Protein AF-0000000084334766 (afdb_homodimer)

Organism: NCBI:txid1302689

Structure (mmCIF, N/CA/C/O backbone):
data_AF-0000000084334766-model_v1
#
loop_
_entity.id
_entity.type
_entity.pdbx_description
1 polymer 'Alpha/beta hydrolase fold-3 domain-containing protein'
#
loop_
_atom_site.group_PDB
_atom_site.id
_atom_site.type_symbol
_atom_site.label_atom_id
_atom_site.label_alt_id
_atom_site.label_comp_id
_atom_site.label_asym_id
_atom_site.label_entity_id
_atom_site.label_seq_id
_atom_site.pdbx_PDB_ins_code
_atom_site.Cartn_x
_atom_site.Cartn_y
_atom_site.Cartn_z
_atom_site.occupancy
_atom_site.B_iso_or_equiv
_atom_site.auth_seq_id
_atom_site.auth_comp_id
_atom_site.auth_asym_id
_atom_site.auth_atom_id
_atom_site.pdbx_PDB_model_num
ATOM 1 N N . MET A 1 1 ? 12.836 8.625 39.812 1 23.2 1 MET A N 1
ATOM 2 C CA . MET A 1 1 ? 13.617 9.836 39.594 1 23.2 1 MET A CA 1
ATOM 3 C C . MET A 1 1 ? 14.5 9.688 38.344 1 23.2 1 MET A C 1
ATOM 5 O O . MET A 1 1 ? 15.133 10.648 37.906 1 23.2 1 MET A O 1
ATOM 9 N N . THR A 1 2 ? 14.883 8.367 38 1 27.33 2 THR A N 1
ATOM 10 C CA . THR A 1 2 ? 15.961 8.062 37.062 1 27.33 2 THR A CA 1
ATOM 11 C C . THR A 1 2 ? 15.508 8.289 35.625 1 27.33 2 THR A C 1
ATOM 13 O O . THR A 1 2 ? 16.328 8.25 34.688 1 27.33 2 THR A O 1
ATOM 16 N N . ASN A 1 3 ? 14.18 8.148 35.344 1 28.42 3 ASN A N 1
ATOM 17 C CA . ASN A 1 3 ? 13.68 8.031 33.969 1 28.42 3 ASN A CA 1
ATOM 18 C C . ASN A 1 3 ? 13.695 9.383 33.25 1 28.42 3 ASN A C 1
ATOM 20 O O . ASN A 1 3 ? 13.094 9.523 32.188 1 28.42 3 ASN A O 1
ATOM 24 N N . SER A 1 4 ? 13.883 10.523 34 1 31.83 4 SER A N 1
ATOM 25 C CA . SER A 1 4 ? 13.719 11.867 33.469 1 31.83 4 SER A CA 1
ATOM 26 C C . SER A 1 4 ? 14.859 12.234 32.531 1 31.83 4 SER A C 1
ATOM 28 O O . SER A 1 4 ? 14.844 13.305 31.906 1 31.83 4 SER A O 1
ATOM 30 N N . LYS A 1 5 ? 16.047 11.672 32.75 1 35.38 5 LYS A N 1
ATOM 31 C CA . LYS A 1 5 ? 17.234 12.25 32.094 1 35.38 5 LYS A CA 1
ATOM 32 C C . LYS A 1 5 ? 17.172 12.055 30.578 1 35.38 5 LYS A C 1
ATOM 34 O O . LYS A 1 5 ? 18.062 12.516 29.859 1 35.38 5 LYS A O 1
ATOM 39 N N . LYS A 1 6 ? 16.578 11.039 30.078 1 33.75 6 LYS A N 1
ATOM 40 C CA . LYS A 1 6 ? 16.938 10.539 28.766 1 33.75 6 LYS A CA 1
ATOM 41 C C . LYS A 1 6 ? 16.344 11.406 27.656 1 33.75 6 LYS A C 1
ATOM 43 O O . LYS A 1 6 ? 16.422 11.055 26.484 1 33.75 6 LYS A O 1
ATOM 48 N N . ILE A 1 7 ? 15.406 12.227 27.953 1 33.97 7 ILE A N 1
ATOM 49 C CA . ILE A 1 7 ? 14.719 12.734 26.781 1 33.97 7 ILE A CA 1
ATOM 50 C C . ILE A 1 7 ? 15.562 13.828 26.125 1 33.97 7 ILE A C 1
ATOM 52 O O . ILE A 1 7 ? 15.312 15.023 26.344 1 33.97 7 ILE A O 1
ATOM 56 N N . LEU A 1 8 ? 16.969 13.891 26.312 1 32.94 8 LEU A N 1
ATOM 57 C CA . LEU A 1 8 ? 17.781 15.031 25.891 1 32.94 8 LEU A CA 1
ATOM 58 C C . LEU A 1 8 ? 17.875 15.094 24.375 1 32.94 8 LEU A C 1
ATOM 60 O O . LEU A 1 8 ? 18.578 15.945 23.828 1 32.94 8 LEU A O 1
ATOM 64 N N . ALA A 1 9 ? 17.344 14.156 23.656 1 35.28 9 ALA A N 1
ATOM 65 C CA . ALA A 1 9 ? 17.969 14.109 22.344 1 35.28 9 ALA A CA 1
ATOM 66 C C . ALA A 1 9 ? 17.828 15.445 21.609 1 35.28 9 ALA A C 1
ATOM 68 O O . ALA A 1 9 ? 18.781 15.922 20.984 1 35.28 9 ALA A O 1
ATOM 69 N N . VAL A 1 10 ? 16.641 15.859 21.312 1 38.19 10 VAL A N 1
ATOM 70 C CA . VAL A 1 10 ? 16.547 16.969 20.359 1 38.19 10 VAL A CA 1
ATOM 71 C C . VAL A 1 10 ? 17.062 18.25 21.016 1 38.19 10 VAL A C 1
ATOM 73 O O . VAL A 1 10 ? 17.094 19.297 20.375 1 38.19 10 VAL A O 1
ATOM 76 N N . ALA A 1 11 ? 17.406 18.203 22.297 1 35.41 11 ALA A N 1
ATOM 77 C CA . ALA A 1 11 ? 17.891 19.359 23.047 1 35.41 11 ALA A CA 1
ATOM 78 C C . ALA A 1 11 ? 19.266 19.797 22.547 1 35.41 11 ALA A C 1
ATOM 80 O O . ALA A 1 11 ? 19.766 20.859 22.938 1 35.41 11 ALA A O 1
ATOM 81 N N . VAL A 1 12 ? 19.953 18.906 21.984 1 35.97 12 VAL A N 1
ATOM 82 C CA . VAL A 1 12 ? 21.375 19.234 21.938 1 35.97 12 VAL A CA 1
ATOM 83 C C . VAL A 1 12 ? 21.578 20.453 21.031 1 35.97 12 VAL A C 1
ATOM 85 O O . VAL A 1 12 ? 22.625 21.109 21.094 1 35.97 12 VAL A O 1
ATOM 88 N N . MET A 1 13 ? 20.734 20.609 20.016 1 39.31 13 MET A N 1
ATOM 89 C CA . MET A 1 13 ? 21.125 21.812 19.281 1 39.31 13 MET A CA 1
ATOM 90 C C . MET A 1 13 ? 21.172 23.031 20.203 1 39.31 13 MET A C 1
ATOM 92 O O . MET A 1 13 ? 21.547 24.125 19.781 1 39.31 13 MET A O 1
ATOM 96 N N . PHE A 1 14 ? 20.672 22.891 21.469 1 38.47 14 PHE A N 1
ATOM 97 C CA . PHE A 1 14 ? 20.219 24.062 22.234 1 38.47 14 PHE A CA 1
ATOM 98 C C . PHE A 1 14 ? 21.406 24.781 22.859 1 38.47 14 PHE A C 1
ATOM 100 O O . PHE A 1 14 ? 21.234 25.828 23.5 1 38.47 14 PHE A O 1
ATOM 107 N N . THR A 1 15 ? 22.453 24.016 23.125 1 36.75 15 THR A N 1
ATOM 108 C CA . THR A 1 15 ? 23.281 24.875 23.953 1 36.75 15 THR A CA 1
ATOM 109 C C . THR A 1 15 ? 23.672 26.141 23.219 1 36.75 15 THR A C 1
ATOM 111 O O . THR A 1 15 ? 24.172 27.094 23.828 1 36.75 15 THR A O 1
ATOM 114 N N . LEU A 1 16 ? 23.969 25.969 22.031 1 37.62 16 LEU A N 1
ATOM 115 C CA . LEU A 1 16 ? 24.469 27.219 21.469 1 37.62 16 LEU A CA 1
ATOM 116 C C . LEU A 1 16 ? 23.438 28.328 21.609 1 37.62 16 LEU A C 1
ATOM 118 O O . LEU A 1 16 ? 23.734 29.5 21.375 1 37.62 16 LEU A O 1
ATOM 122 N N . MET A 1 17 ? 22.094 28.047 21.344 1 38.59 17 MET A N 1
ATOM 123 C CA . MET A 1 17 ? 21.203 29.188 21.141 1 38.59 17 MET A CA 1
ATOM 124 C C . MET A 1 17 ? 20.703 29.734 22.469 1 38.59 17 MET A C 1
ATOM 126 O O . MET A 1 17 ? 20.328 28.969 23.359 1 38.59 17 MET A O 1
ATOM 130 N N . ASN A 1 18 ? 21.109 30.797 22.891 1 37.5 18 ASN A N 1
ATOM 131 C CA . ASN A 1 18 ? 20.484 31.625 23.922 1 37.5 18 ASN A CA 1
ATOM 132 C C . ASN A 1 18 ? 18.984 31.375 24.016 1 37.5 18 ASN A C 1
ATOM 134 O O . ASN A 1 18 ? 18.344 31.062 23 1 37.5 18 ASN A O 1
ATOM 138 N N . ALA A 1 19 ? 18.344 31.109 25.312 1 42.66 19 ALA A N 1
ATOM 139 C CA . ALA A 1 19 ? 17.047 30.938 25.984 1 42.66 19 ALA A CA 1
ATOM 140 C C . ALA A 1 19 ? 15.938 31.641 25.203 1 42.66 19 ALA A C 1
ATOM 142 O O . ALA A 1 19 ? 14.781 31.203 25.234 1 42.66 19 ALA A O 1
ATOM 143 N N . SER A 1 20 ? 16.062 32.75 24.672 1 45.62 20 SER A N 1
ATOM 144 C CA . SER A 1 20 ? 14.93 33.656 24.5 1 45.62 20 SER A CA 1
ATOM 145 C C . SER A 1 20 ? 14.008 33.188 23.375 1 45.62 20 SER A C 1
ATOM 147 O O . SER A 1 20 ? 12.859 33.594 23.281 1 45.62 20 SER A O 1
ATOM 149 N N . CYS A 1 21 ? 14.469 32.219 22.406 1 60.62 21 CYS A N 1
ATOM 150 C CA . CYS A 1 21 ? 13.578 32.062 21.25 1 60.62 21 CYS A CA 1
ATOM 151 C C . CYS A 1 21 ? 13.062 30.641 21.156 1 60.62 21 CYS A C 1
ATOM 153 O O . CYS A 1 21 ? 12.789 30.141 20.062 1 60.62 21 CYS A O 1
ATOM 155 N N . SER A 1 22 ? 13.07 29.953 22.281 1 68.62 22 SER A N 1
ATOM 156 C CA . SER A 1 22 ? 12.516 28.609 22.266 1 68.62 22 SER A CA 1
ATOM 157 C C . SER A 1 22 ? 11.086 28.594 22.797 1 68.62 22 SER A C 1
ATOM 159 O O . SER A 1 22 ? 10.75 29.359 23.719 1 68.62 22 SER A O 1
ATOM 161 N N . ARG A 1 23 ? 10.227 27.922 22.062 1 78.38 23 ARG A N 1
ATOM 162 C CA . ARG A 1 23 ? 8.844 27.734 22.484 1 78.38 23 ARG A CA 1
ATOM 163 C C . ARG A 1 23 ? 8.508 26.25 22.594 1 78.38 23 ARG A C 1
ATOM 165 O O . ARG A 1 23 ? 8.93 25.453 21.75 1 78.38 23 ARG A O 1
ATOM 172 N N . LYS A 1 24 ? 7.77 25.953 23.625 1 82.94 24 LYS A N 1
ATOM 173 C CA . LYS A 1 24 ? 7.297 24.578 23.766 1 82.94 24 LYS A CA 1
ATOM 174 C C . LYS A 1 24 ? 6.312 24.219 22.656 1 82.94 24 LYS A C 1
ATOM 176 O O . LYS A 1 24 ? 5.512 25.047 22.234 1 82.94 24 LYS A O 1
ATOM 181 N N . ILE A 1 25 ? 6.402 23 22.25 1 86.19 25 ILE A N 1
ATOM 182 C CA . ILE A 1 25 ? 5.445 22.516 21.266 1 86.19 25 ILE A CA 1
ATOM 183 C C . ILE A 1 25 ? 4.07 22.359 21.906 1 86.19 25 ILE A C 1
ATOM 185 O O . ILE A 1 25 ? 3.951 21.828 23.016 1 86.19 25 ILE A O 1
ATOM 189 N N . SER A 1 26 ? 3.102 22.922 21.234 1 85.94 26 SER A N 1
ATOM 190 C CA . SER A 1 26 ? 1.734 22.859 21.734 1 85.94 26 SER A CA 1
ATOM 191 C C . SER A 1 26 ? 1.01 21.609 21.234 1 85.94 26 SER A C 1
ATOM 193 O O . SER A 1 26 ? 1.149 21.25 20.062 1 85.94 26 SER A O 1
ATOM 195 N N . ILE A 1 27 ? 0.395 20.953 22.156 1 92.12 27 ILE A N 1
ATOM 196 C CA . ILE A 1 27 ? -0.473 19.828 21.812 1 92.12 27 ILE A CA 1
ATOM 197 C C . ILE A 1 27 ? -1.785 19.938 22.578 1 92.12 27 ILE A C 1
ATOM 199 O O . ILE A 1 27 ? -1.782 20.172 23.797 1 92.12 27 ILE A O 1
ATOM 203 N N . THR A 1 28 ? -2.912 19.906 21.922 1 95 28 THR A N 1
ATOM 204 C CA . THR A 1 28 ? -4.219 19.969 22.562 1 95 28 THR A CA 1
ATOM 205 C C . THR A 1 28 ? -4.613 18.594 23.109 1 95 28 THR A C 1
ATOM 207 O O . THR A 1 28 ? -4.035 17.578 22.703 1 95 28 THR A O 1
ATOM 210 N N . PRO A 1 29 ? -5.543 18.562 24.016 1 95.88 29 PRO A N 1
ATOM 211 C CA . PRO A 1 29 ? -6.043 17.281 24.5 1 95.88 29 PRO A CA 1
ATOM 212 C C . PRO A 1 29 ? -6.582 16.391 23.375 1 95.88 29 PRO A C 1
ATOM 214 O O . PRO A 1 29 ? -6.422 15.172 23.422 1 95.88 29 PRO A O 1
ATOM 217 N N . GLN A 1 30 ? -7.215 16.984 22.344 1 95.81 30 GLN A N 1
ATOM 218 C CA . GLN A 1 30 ? -7.781 16.234 21.219 1 95.81 30 GLN A CA 1
ATOM 219 C C . GLN A 1 30 ? -6.684 15.602 20.375 1 95.81 30 GLN A C 1
ATOM 221 O O . GLN A 1 30 ? -6.855 14.5 19.844 1 95.81 30 GLN A O 1
ATOM 226 N N . GLN A 1 31 ? -5.605 16.297 20.234 1 96.94 31 GLN A N 1
ATOM 227 C CA . GLN A 1 31 ? -4.457 15.734 19.547 1 96.94 31 GLN A CA 1
ATOM 228 C C . GLN A 1 31 ? -3.811 14.617 20.359 1 96.94 31 GLN A C 1
ATOM 230 O O . GLN A 1 31 ? -3.516 13.547 19.828 1 96.94 31 GLN A O 1
ATOM 235 N N . ALA A 1 32 ? -3.629 14.875 21.672 1 97.12 32 ALA A N 1
ATOM 236 C CA . ALA A 1 32 ? -2.984 13.922 22.562 1 97.12 32 ALA A CA 1
ATOM 237 C C . ALA A 1 32 ? -3.789 12.625 22.672 1 97.12 32 ALA A C 1
ATOM 239 O O . ALA A 1 32 ? -3.219 11.547 22.844 1 97.12 32 ALA A O 1
ATOM 240 N N . ALA A 1 33 ? -5.074 12.719 22.5 1 97 33 ALA A N 1
ATOM 241 C CA . ALA A 1 33 ? -5.98 11.594 22.688 1 97 33 ALA A CA 1
ATOM 242 C C . ALA A 1 33 ? -5.75 10.523 21.625 1 97 33 ALA A C 1
ATOM 244 O O . ALA A 1 33 ? -6.215 9.391 21.766 1 97 33 ALA A O 1
ATOM 245 N N . THR A 1 34 ? -5.008 10.852 20.547 1 97.19 34 THR A N 1
ATOM 246 C CA . THR A 1 34 ? -4.879 9.906 19.438 1 97.19 34 THR A CA 1
ATOM 247 C C . THR A 1 34 ? -3.453 9.367 19.344 1 97.19 34 THR A C 1
ATOM 249 O O . THR A 1 34 ? -3.096 8.703 18.375 1 97.19 34 THR A O 1
ATOM 252 N N . MET A 1 35 ? -2.643 9.656 20.297 1 97.44 35 MET A N 1
ATOM 253 C CA . MET A 1 35 ? -1.26 9.188 20.375 1 97.44 35 MET A CA 1
ATOM 254 C C . MET A 1 35 ? -1.023 8.398 21.656 1 97.44 35 MET A C 1
ATOM 256 O O . MET A 1 35 ? -1.762 8.555 22.625 1 97.44 35 MET A O 1
ATOM 260 N N . SER A 1 36 ? -0.018 7.559 21.656 1 97.38 36 SER A N 1
ATOM 261 C CA . SER A 1 36 ? 0.354 6.844 22.875 1 97.38 36 SER A CA 1
ATOM 262 C C . SER A 1 36 ? 0.869 7.805 23.938 1 97.38 36 SER A C 1
ATOM 264 O O . SER A 1 36 ? 1.356 8.891 23.625 1 97.38 36 SER A O 1
ATOM 266 N N . ARG A 1 37 ? 0.786 7.332 25.156 1 96.69 37 ARG A N 1
ATOM 267 C CA . ARG A 1 37 ? 1.232 8.164 26.266 1 96.69 37 ARG A CA 1
ATOM 268 C C . ARG A 1 37 ? 2.719 8.484 26.141 1 96.69 37 ARG A C 1
ATOM 270 O O . ARG A 1 37 ? 3.119 9.641 26.281 1 96.69 37 ARG A O 1
ATOM 277 N N . PRO A 1 38 ? 3.592 7.512 25.797 1 97.06 38 PRO A N 1
ATOM 278 C CA . PRO A 1 38 ? 5.008 7.848 25.625 1 97.06 38 PRO A CA 1
ATOM 279 C C . PRO A 1 38 ? 5.238 8.891 24.531 1 97.06 38 PRO A C 1
ATOM 281 O O . PRO A 1 38 ? 6.102 9.758 24.672 1 97.06 38 PRO A O 1
ATOM 284 N N . SER A 1 39 ? 4.473 8.836 23.484 1 96.69 39 SER A N 1
ATOM 285 C CA . SER A 1 39 ? 4.621 9.805 22.406 1 96.69 39 SER A CA 1
ATOM 286 C C . SER A 1 39 ? 4.188 11.195 22.844 1 96.69 39 SER A C 1
ATOM 288 O O . SER A 1 39 ? 4.863 12.188 22.547 1 96.69 39 SER A O 1
ATOM 290 N N . VAL A 1 40 ? 3.076 11.273 23.578 1 96.56 40 VAL A N 1
ATOM 291 C CA . VAL A 1 40 ? 2.58 12.547 24.078 1 96.56 40 VAL A CA 1
ATOM 292 C C . VAL A 1 40 ? 3.602 13.164 25.031 1 96.56 40 VAL A C 1
ATOM 294 O O . VAL A 1 40 ? 3.922 14.352 24.922 1 96.56 40 VAL A O 1
ATOM 297 N N . ASP A 1 41 ? 4.094 12.32 25.922 1 95.19 41 ASP A N 1
ATOM 298 C CA . ASP A 1 41 ? 5.062 12.789 26.906 1 95.19 41 ASP A CA 1
ATOM 299 C C . ASP A 1 41 ? 6.332 13.297 26.219 1 95.19 41 ASP A C 1
ATOM 301 O O . ASP A 1 41 ? 6.891 14.32 26.625 1 95.19 41 ASP A O 1
ATOM 305 N N . THR A 1 42 ? 6.777 12.578 25.234 1 93.56 42 THR A N 1
ATOM 306 C CA . THR A 1 42 ? 7.973 12.977 24.5 1 93.56 42 THR A CA 1
ATOM 307 C C . THR A 1 42 ? 7.738 14.305 23.766 1 93.56 42 THR A C 1
ATOM 309 O O . THR A 1 42 ? 8.57 15.211 23.844 1 93.56 42 THR A O 1
ATOM 312 N N . LEU A 1 43 ? 6.641 14.406 23.094 1 92.31 43 LEU A N 1
ATOM 313 C CA . LEU A 1 43 ? 6.309 15.594 22.328 1 92.31 43 LEU A CA 1
ATOM 314 C C . LEU A 1 43 ? 6.23 16.828 23.219 1 92.31 43 LEU A C 1
ATOM 316 O O . LEU A 1 43 ? 6.676 17.906 22.844 1 92.31 43 LEU A O 1
ATOM 320 N N . LYS A 1 44 ? 5.699 16.688 24.391 1 90.31 44 LYS A N 1
ATOM 321 C CA . LYS A 1 44 ? 5.523 17.797 25.328 1 90.31 44 LYS A CA 1
ATOM 322 C C . LYS A 1 44 ? 6.871 18.312 25.828 1 90.31 44 LYS A C 1
ATOM 324 O O . LYS A 1 44 ? 6.973 19.438 26.297 1 90.31 44 LYS A O 1
ATOM 329 N N . ASN A 1 45 ? 7.793 17.516 25.688 1 88.31 45 ASN A N 1
ATOM 330 C CA . ASN A 1 45 ? 9.102 17.875 26.219 1 88.31 45 ASN A CA 1
ATOM 331 C C . ASN A 1 45 ? 9.953 18.578 25.172 1 88.31 45 ASN A C 1
ATOM 333 O O . ASN A 1 45 ? 11.016 19.125 25.484 1 88.31 45 ASN A O 1
ATOM 337 N N . PHE A 1 46 ? 9.461 18.578 23.969 1 86.38 46 PHE A N 1
ATOM 338 C CA . PHE A 1 46 ? 10.227 19.219 22.906 1 86.38 46 PHE A CA 1
ATOM 339 C C . PHE A 1 46 ? 10.047 20.734 22.938 1 86.38 46 PHE A C 1
ATOM 341 O O . PHE A 1 46 ? 9 21.219 23.359 1 86.38 46 PHE A O 1
ATOM 348 N N . LYS A 1 47 ? 11.109 21.375 22.547 1 79.75 47 LYS A N 1
ATOM 349 C CA . LYS A 1 47 ? 11.078 22.812 22.297 1 79.75 47 LYS A CA 1
ATOM 350 C C . LYS A 1 47 ? 11.5 23.141 20.875 1 79.75 47 LYS A C 1
ATOM 352 O O . LYS A 1 47 ? 12.391 22.484 20.312 1 79.75 47 LYS A O 1
ATOM 357 N N . VAL A 1 48 ? 10.742 23.984 20.234 1 76.31 48 VAL A N 1
ATOM 358 C CA . VAL A 1 48 ? 11.117 24.453 18.906 1 76.31 48 VAL A CA 1
ATOM 359 C C . VAL A 1 48 ? 11.977 25.703 19.016 1 76.31 48 VAL A C 1
ATOM 361 O O . VAL A 1 48 ? 11.656 26.609 19.797 1 76.31 48 VAL A O 1
ATOM 364 N N . ILE A 1 49 ? 13.062 25.656 18.266 1 71.5 49 ILE A N 1
ATOM 365 C CA . ILE A 1 49 ? 13.984 26.781 18.297 1 71.5 49 ILE A CA 1
ATOM 366 C C . ILE A 1 49 ? 13.953 27.5 16.953 1 71.5 49 ILE A C 1
ATOM 368 O O . ILE A 1 49 ? 13.977 26.859 15.891 1 71.5 49 ILE A O 1
ATOM 372 N N . ARG A 1 50 ? 13.703 28.766 16.891 1 75.5 50 ARG A N 1
ATOM 373 C CA . ARG A 1 50 ? 13.828 29.594 15.711 1 75.5 50 ARG A CA 1
ATOM 374 C C . ARG A 1 50 ? 15.062 30.484 15.781 1 75.5 50 ARG A C 1
ATOM 376 O O . ARG A 1 50 ? 15.305 31.141 16.797 1 75.5 50 ARG A O 1
ATOM 383 N N . LEU A 1 51 ? 15.93 30.297 14.789 1 70.25 51 LEU A N 1
ATOM 384 C CA . LEU A 1 51 ? 17.203 31.016 14.805 1 70.25 51 LEU A CA 1
ATOM 385 C C . LEU A 1 51 ? 17.031 32.438 14.305 1 70.25 51 LEU A C 1
ATOM 387 O O . LEU A 1 51 ? 16.438 32.656 13.25 1 70.25 51 LEU A O 1
ATOM 391 N N . PRO A 1 52 ? 17.234 33.406 15.234 1 62.47 52 PRO A N 1
ATOM 392 C CA . PRO A 1 52 ? 17.188 34.781 14.781 1 62.47 52 PRO A CA 1
ATOM 393 C C . PRO A 1 52 ? 18.234 35.094 13.719 1 62.47 52 PRO A C 1
ATOM 395 O O . PRO A 1 52 ? 18.125 36.125 13.023 1 62.47 52 PRO A O 1
ATOM 398 N N . ILE A 1 53 ? 19.234 34.188 13.711 1 61.44 53 ILE A N 1
ATOM 399 C CA . ILE A 1 53 ? 20.391 34.5 12.875 1 61.44 53 ILE A CA 1
ATOM 400 C C . ILE A 1 53 ? 20.016 34.344 11.398 1 61.44 53 ILE A C 1
ATOM 402 O O . ILE A 1 53 ? 19.406 33.344 11.008 1 61.44 53 ILE A O 1
ATOM 406 N N . ILE A 1 54 ? 20.266 35.344 10.477 1 62.84 54 ILE A N 1
ATOM 407 C CA . ILE A 1 54 ? 19.969 35.312 9.047 1 62.84 54 ILE A CA 1
ATOM 408 C C . ILE A 1 54 ? 20.766 34.219 8.359 1 62.84 54 ILE A C 1
ATOM 410 O O . ILE A 1 54 ? 20.234 33.438 7.582 1 62.84 54 ILE A O 1
ATOM 414 N N . LYS A 1 55 ? 22.109 34.094 8.594 1 74.19 55 LYS A N 1
ATOM 415 C CA . LYS A 1 55 ? 22.984 33.094 8 1 74.19 55 LYS A CA 1
ATOM 416 C C . LYS A 1 55 ? 23.984 32.562 9.023 1 74.19 55 LYS A C 1
ATOM 418 O O . LYS A 1 55 ? 24.906 33.281 9.438 1 74.19 55 LYS A O 1
ATOM 423 N N . PRO A 1 56 ? 23.812 31.312 9.461 1 83.69 56 PRO A N 1
ATOM 424 C CA . PRO A 1 56 ? 24.797 30.781 10.422 1 83.69 56 PRO A CA 1
ATOM 425 C C . PRO A 1 56 ? 26.188 30.625 9.82 1 83.69 56 PRO A C 1
ATOM 427 O O . PRO A 1 56 ? 26.328 30.281 8.641 1 83.69 56 PRO A O 1
ATOM 430 N N . SER A 1 57 ? 27.188 30.938 10.625 1 86.81 57 SER A N 1
ATOM 431 C CA . SER A 1 57 ? 28.562 30.766 10.172 1 86.81 57 SER A CA 1
ATOM 432 C C . SER A 1 57 ? 28.938 29.281 10.102 1 86.81 57 SER A C 1
ATOM 434 O O . SER A 1 57 ? 28.328 28.453 10.781 1 86.81 57 SER A O 1
ATOM 436 N N . ASP A 1 58 ? 29.953 29 9.352 1 90.81 58 ASP A N 1
ATOM 437 C CA . ASP A 1 58 ? 30.469 27.641 9.258 1 90.81 58 ASP A CA 1
ATOM 438 C C . ASP A 1 58 ? 30.922 27.125 10.625 1 90.81 58 ASP A C 1
ATOM 440 O O . ASP A 1 58 ? 30.719 25.953 10.961 1 90.81 58 ASP A O 1
ATOM 444 N N . LYS A 1 59 ? 31.516 27.984 11.375 1 91.25 59 LYS A N 1
ATOM 445 C CA . LYS A 1 59 ? 31.984 27.625 12.711 1 91.25 59 LYS A CA 1
ATOM 446 C C . LYS A 1 59 ? 30.812 27.188 13.594 1 91.25 59 LYS A C 1
ATOM 448 O O . LYS A 1 59 ? 30.938 26.234 14.375 1 91.25 59 LYS A O 1
ATOM 453 N N . LEU A 1 60 ? 29.797 27.906 13.469 1 87.88 60 LEU A N 1
ATOM 454 C CA . LEU A 1 60 ? 28.609 27.562 14.242 1 87.88 60 LEU A CA 1
ATOM 455 C C . LEU A 1 60 ? 28.062 26.219 13.812 1 87.88 60 LEU A C 1
ATOM 457 O O . LEU A 1 60 ? 27.609 25.422 14.648 1 87.88 60 LEU A O 1
ATOM 461 N N . LEU A 1 61 ? 28.031 25.969 12.523 1 91.25 61 LEU A N 1
ATOM 462 C CA . LEU A 1 61 ? 27.531 24.703 12.008 1 91.25 61 LEU A CA 1
ATOM 463 C C . LEU A 1 61 ? 28.391 23.547 12.508 1 91.25 61 LEU A C 1
ATOM 465 O O . LEU A 1 61 ? 27.859 22.5 12.891 1 91.25 61 LEU A O 1
ATOM 469 N N . ILE A 1 62 ? 29.625 23.734 12.555 1 93 62 ILE A N 1
ATOM 470 C CA . ILE A 1 62 ? 30.562 22.703 12.992 1 93 62 ILE A CA 1
ATOM 471 C C . ILE A 1 62 ? 30.375 22.453 14.492 1 93 62 ILE A C 1
ATOM 473 O O . ILE A 1 62 ? 30.453 21.312 14.945 1 93 62 ILE A O 1
ATOM 477 N N . LYS A 1 63 ? 30.203 23.516 15.203 1 90.81 63 LYS A N 1
ATOM 478 C CA . LYS A 1 63 ? 29.938 23.375 16.641 1 90.81 63 LYS A CA 1
ATOM 479 C C . LYS A 1 63 ? 28.656 22.562 16.875 1 90.81 63 LYS A C 1
ATOM 481 O O . LYS A 1 63 ? 28.625 21.688 17.75 1 90.81 63 LYS A O 1
ATOM 486 N N . ALA A 1 64 ? 27.641 22.938 16.125 1 88.56 64 ALA A N 1
ATOM 487 C CA . ALA A 1 64 ? 26.375 22.203 16.219 1 88.56 64 ALA A CA 1
ATOM 488 C C . ALA A 1 64 ? 26.578 20.734 15.891 1 88.56 64 ALA A C 1
ATOM 490 O O . ALA A 1 64 ? 25.984 19.859 16.531 1 88.56 64 ALA A O 1
ATOM 491 N N . ARG A 1 65 ? 27.328 20.406 14.906 1 94.38 65 ARG A N 1
ATOM 492 C CA . ARG A 1 65 ? 27.656 19.047 14.516 1 94.38 65 ARG A CA 1
ATOM 493 C C . ARG A 1 65 ? 28.312 18.281 15.672 1 94.38 65 ARG A C 1
ATOM 495 O O . ARG A 1 65 ? 27.969 17.141 15.938 1 94.38 65 ARG A O 1
ATOM 502 N N . GLY A 1 66 ? 29.266 18.922 16.281 1 93.44 66 GLY A N 1
ATOM 503 C CA . GLY A 1 66 ? 29.922 18.312 17.422 1 93.44 66 GLY A CA 1
ATOM 504 C C . GLY A 1 66 ? 28.984 17.953 18.562 1 93.44 66 GLY A C 1
ATOM 505 O O . GLY A 1 66 ? 29.078 16.875 19.141 1 93.44 66 GLY A O 1
ATOM 506 N N . GLN A 1 67 ? 28.141 18.875 18.844 1 90.44 67 GLN A N 1
ATOM 507 C CA . GLN A 1 67 ? 27.172 18.641 19.906 1 90.44 67 GLN A CA 1
ATOM 508 C C . GLN A 1 67 ? 26.234 17.484 19.531 1 90.44 67 GLN A C 1
ATOM 510 O O . GLN A 1 67 ? 25.938 16.625 20.375 1 90.44 67 GLN A O 1
ATOM 515 N N . PHE A 1 68 ? 25.781 17.531 18.312 1 92.06 68 PHE A N 1
ATOM 516 C CA . PHE A 1 68 ? 24.922 16.453 17.828 1 92.06 68 PHE A CA 1
ATOM 517 C C . PHE A 1 68 ? 25.672 15.125 17.859 1 92.06 68 PHE A C 1
ATOM 519 O O . PHE A 1 68 ? 25.078 14.086 18.188 1 92.06 68 PHE A O 1
ATOM 526 N N . GLY A 1 69 ? 26.859 15.148 17.547 1 93.5 69 GLY A N 1
ATOM 527 C CA . GLY A 1 69 ? 27.688 13.961 17.562 1 93.5 69 GLY A CA 1
ATOM 528 C C . GLY A 1 69 ? 27.781 13.32 18.938 1 93.5 69 GLY A C 1
ATOM 529 O O . GLY A 1 69 ? 27.797 12.094 19.062 1 93.5 69 GLY A O 1
ATOM 530 N N . LEU A 1 70 ? 27.875 14.156 19.953 1 92.44 70 LEU A N 1
ATOM 531 C CA . LEU A 1 70 ? 27.906 13.648 21.312 1 92.44 70 LEU A CA 1
ATOM 532 C C . LEU A 1 70 ? 26.609 12.938 21.672 1 92.44 70 LEU A C 1
ATOM 534 O O . LEU A 1 70 ? 26.625 11.891 22.328 1 92.44 70 LEU A O 1
ATOM 538 N N . HIS A 1 71 ? 25.594 13.547 21.266 1 91.69 71 HIS A N 1
ATOM 539 C CA . HIS A 1 71 ? 24.297 12.914 21.469 1 91.69 71 HIS A CA 1
ATOM 540 C C . HIS A 1 71 ? 24.219 11.57 20.766 1 91.69 71 HIS A C 1
ATOM 542 O O . HIS A 1 71 ? 23.781 10.578 21.344 1 91.69 71 HIS A O 1
ATOM 548 N N . GLU A 1 72 ? 24.625 11.516 19.562 1 94.5 72 GLU A N 1
ATOM 549 C CA . GLU A 1 72 ? 24.578 10.289 18.766 1 94.5 72 GLU A CA 1
ATOM 550 C C . GLU A 1 72 ? 25.484 9.211 19.359 1 94.5 72 GLU A C 1
ATOM 552 O O . GLU A 1 72 ? 25.172 8.023 19.297 1 94.5 72 GLU A O 1
ATOM 557 N N . ALA A 1 73 ? 26.578 9.656 19.938 1 95 73 ALA A N 1
ATOM 558 C CA . ALA A 1 73 ? 27.469 8.703 20.594 1 95 73 ALA A CA 1
ATOM 559 C C . ALA A 1 73 ? 26.766 7.988 21.734 1 95 73 ALA A C 1
ATOM 561 O O . ALA A 1 73 ? 26.969 6.793 21.953 1 95 73 ALA A O 1
ATOM 562 N N . GLY A 1 74 ? 26.062 8.75 22.484 1 95.38 74 GLY A N 1
ATOM 563 C CA . GLY A 1 74 ? 25.25 8.133 23.547 1 95.38 74 GLY A CA 1
ATOM 564 C C . GLY A 1 74 ? 24.219 7.16 23.016 1 95.38 74 GLY A C 1
ATOM 565 O O . GLY A 1 74 ? 24.047 6.074 23.562 1 95.38 74 GLY A O 1
ATOM 566 N N . GLU A 1 75 ? 23.578 7.555 21.922 1 95.62 75 GLU A N 1
ATOM 567 C CA . GLU A 1 75 ? 22.594 6.68 21.297 1 95.62 75 GLU A CA 1
ATOM 568 C C . GLU A 1 75 ? 23.25 5.398 20.781 1 95.62 75 GLU A C 1
ATOM 570 O O . GLU A 1 75 ? 22.672 4.312 20.891 1 95.62 75 GLU A O 1
ATOM 575 N N . LEU A 1 76 ? 24.422 5.551 20.203 1 96.5 76 LEU A N 1
ATOM 576 C CA . LEU A 1 76 ? 25.141 4.391 19.688 1 96.5 76 LEU A CA 1
ATOM 577 C C . LEU A 1 76 ? 25.484 3.424 20.812 1 96.5 76 LEU A C 1
ATOM 579 O O . LEU A 1 76 ? 25.359 2.207 20.656 1 96.5 76 LEU A O 1
ATOM 583 N N . LYS A 1 77 ? 25.906 3.967 21.922 1 97.5 77 LYS A N 1
ATOM 584 C CA . LYS A 1 77 ? 26.203 3.127 23.078 1 97.5 77 LYS A CA 1
ATOM 585 C C . LYS A 1 77 ? 25 2.301 23.484 1 97.5 77 LYS A C 1
ATOM 587 O O . LYS A 1 77 ? 25.109 1.105 23.766 1 97.5 77 LYS A O 1
ATOM 592 N N . ASP A 1 78 ? 23.875 2.941 23.516 1 97.62 78 ASP A N 1
ATOM 593 C CA . ASP A 1 78 ? 22.625 2.258 23.844 1 97.62 78 ASP A CA 1
ATOM 594 C C . ASP A 1 78 ? 22.312 1.166 22.828 1 97.62 78 ASP A C 1
ATOM 596 O O . ASP A 1 78 ? 21.891 0.068 23.203 1 97.62 78 ASP A O 1
ATOM 600 N N . MET A 1 79 ? 22.5 1.472 21.562 1 97.94 79 MET A N 1
ATOM 601 C CA . MET A 1 79 ? 22.188 0.519 20.5 1 97.94 79 MET A CA 1
ATOM 602 C C . MET A 1 79 ? 23.172 -0.655 20.516 1 97.94 79 MET A C 1
ATOM 604 O O . MET A 1 79 ? 22.781 -1.795 20.266 1 97.94 79 MET A O 1
ATOM 608 N N . MET A 1 80 ? 24.422 -0.396 20.797 1 98.19 80 MET A N 1
ATOM 609 C CA . MET A 1 80 ? 25.406 -1.455 20.922 1 98.19 80 MET A CA 1
ATOM 610 C C . MET A 1 80 ? 25.062 -2.395 22.078 1 98.19 80 MET A C 1
ATOM 612 O O . MET A 1 80 ? 25.234 -3.611 21.969 1 98.19 80 MET A O 1
ATOM 616 N N . ALA A 1 81 ? 24.609 -1.822 23.156 1 98.19 81 ALA A N 1
ATOM 617 C CA . ALA A 1 81 ? 24.203 -2.635 24.297 1 98.19 81 ALA A CA 1
ATOM 618 C C . ALA A 1 81 ? 22.984 -3.496 23.953 1 98.19 81 ALA A C 1
ATOM 620 O O . ALA A 1 81 ? 22.875 -4.637 24.406 1 98.19 81 ALA A O 1
ATOM 621 N N . ARG A 1 82 ? 22.125 -2.961 23.156 1 97.75 82 ARG A N 1
ATOM 622 C CA . ARG A 1 82 ? 20.859 -3.619 22.812 1 97.75 82 ARG A CA 1
ATOM 623 C C . ARG A 1 82 ? 21.094 -4.738 21.797 1 97.75 82 ARG A C 1
ATOM 625 O O . ARG A 1 82 ? 20.5 -5.816 21.922 1 97.75 82 ARG A O 1
ATOM 632 N N . PHE A 1 83 ? 21.953 -4.449 20.781 1 97.94 83 PHE A N 1
ATOM 633 C CA . PHE A 1 83 ? 21.984 -5.359 19.641 1 97.94 83 PHE A CA 1
ATOM 634 C C . PHE A 1 83 ? 23.344 -6.043 19.516 1 97.94 83 PHE A C 1
ATOM 636 O O . PHE A 1 83 ? 23.438 -7.117 18.922 1 97.94 83 PHE A O 1
ATOM 643 N N . ASN A 1 84 ? 24.406 -5.398 19.891 1 98.06 84 ASN A N 1
ATOM 644 C CA . ASN A 1 84 ? 25.781 -5.859 19.859 1 98.06 84 ASN A CA 1
ATOM 645 C C . ASN A 1 84 ? 26.172 -6.383 18.484 1 98.06 84 ASN A C 1
ATOM 647 O O . ASN A 1 84 ? 26.688 -7.5 18.359 1 98.06 84 ASN A O 1
ATOM 651 N N . PRO A 1 85 ? 25.875 -5.641 17.453 1 98.5 85 PRO A N 1
ATOM 652 C CA . PRO A 1 85 ? 26.281 -6.082 16.125 1 98.5 85 PRO A CA 1
ATOM 653 C C . PRO A 1 85 ? 27.781 -5.961 15.898 1 98.5 85 PRO A C 1
ATOM 655 O O . PRO A 1 85 ? 28.484 -5.328 16.703 1 98.5 85 PRO A O 1
ATOM 658 N N . LEU A 1 86 ? 28.281 -6.656 14.852 1 98.56 86 LEU A N 1
ATOM 659 C CA . LEU A 1 86 ? 29.625 -6.379 14.375 1 98.56 86 LEU A CA 1
ATOM 660 C C . LEU A 1 86 ? 29.641 -5.168 13.445 1 98.56 86 LEU A C 1
ATOM 662 O O . LEU A 1 86 ? 28.891 -5.117 12.477 1 98.56 86 LEU A O 1
ATOM 666 N N . ILE A 1 87 ? 30.406 -4.145 13.773 1 98.56 87 ILE A N 1
ATOM 667 C CA . ILE A 1 87 ? 30.578 -2.973 12.922 1 98.56 87 ILE A CA 1
ATOM 668 C C . ILE A 1 87 ? 32 -2.914 12.398 1 98.56 87 ILE A C 1
ATOM 670 O O . ILE A 1 87 ? 32.969 -2.877 13.188 1 98.56 87 ILE A O 1
ATOM 674 N N . THR A 1 88 ? 32.156 -2.922 11.141 1 98.44 88 THR A N 1
ATOM 675 C CA . THR A 1 88 ? 33.5 -2.861 10.539 1 98.44 88 THR A CA 1
ATOM 676 C C . THR A 1 88 ? 33.625 -1.65 9.617 1 98.44 88 THR A C 1
ATOM 678 O O . THR A 1 88 ? 32.656 -1.268 8.953 1 98.44 88 THR A O 1
ATOM 681 N N . ASP A 1 89 ? 34.812 -1.121 9.617 1 98.12 89 ASP A N 1
ATOM 682 C CA . ASP A 1 89 ? 35.094 -0.002 8.727 1 98.12 89 ASP A CA 1
ATOM 683 C C . ASP A 1 89 ? 35.625 -0.493 7.387 1 98.12 89 ASP A C 1
ATOM 685 O O . ASP A 1 89 ? 36.406 -1.454 7.34 1 98.12 89 ASP A O 1
ATOM 689 N N . THR A 1 90 ? 35.219 0.136 6.375 1 98.06 90 THR A N 1
ATOM 690 C CA . THR A 1 90 ? 35.781 -0.124 5.059 1 98.06 90 THR A CA 1
ATOM 691 C C . THR A 1 90 ? 35.75 1.136 4.199 1 98.06 90 THR A C 1
ATOM 693 O O . THR A 1 90 ? 35.219 2.17 4.621 1 98.06 90 THR A O 1
ATOM 696 N N . ILE A 1 91 ? 36.5 1.068 3.121 1 98.5 91 ILE A N 1
ATOM 697 C CA . ILE A 1 91 ? 36.531 2.137 2.127 1 98.5 91 ILE A CA 1
ATOM 698 C C . ILE A 1 91 ? 36.125 1.581 0.763 1 98.5 91 ILE A C 1
ATOM 700 O O . ILE A 1 91 ? 36.688 0.58 0.305 1 98.5 91 ILE A O 1
ATOM 704 N N . ILE A 1 92 ? 35.188 2.072 0.175 1 98.19 92 ILE A N 1
ATOM 705 C CA . ILE A 1 92 ? 34.781 1.723 -1.175 1 98.19 92 ILE A CA 1
ATOM 706 C C . ILE A 1 92 ? 34.969 2.918 -2.105 1 98.19 92 ILE A C 1
ATOM 708 O O . ILE A 1 92 ? 34.344 3.959 -1.933 1 98.19 92 ILE A O 1
ATOM 712 N N . GLY A 1 93 ? 36 2.613 -3.119 1 92.31 93 GLY A N 1
ATOM 713 C CA . GLY A 1 93 ? 36.469 3.775 -3.854 1 92.31 93 GLY A CA 1
ATOM 714 C C . GLY A 1 93 ? 37.156 4.801 -2.969 1 92.31 93 GLY A C 1
ATOM 715 O O . GLY A 1 93 ? 38.125 4.48 -2.283 1 92.31 93 GLY A O 1
ATOM 716 N N . ASP A 1 94 ? 36.812 5.883 -2.428 1 95.75 94 ASP A N 1
ATOM 717 C CA . ASP A 1 94 ? 37.375 6.879 -1.515 1 95.75 94 ASP A CA 1
ATOM 718 C C . ASP A 1 94 ? 36.312 7.336 -0.505 1 95.75 94 ASP A C 1
ATOM 720 O O . ASP A 1 94 ? 36.469 8.398 0.102 1 95.75 94 ASP A O 1
ATOM 724 N N . VAL A 1 95 ? 35.312 6.453 -0.426 1 98.69 95 VAL A N 1
ATOM 725 C CA . VAL A 1 95 ? 34.219 6.82 0.466 1 98.69 95 VAL A CA 1
ATOM 726 C C . VAL A 1 95 ? 34.219 5.918 1.697 1 98.69 95 VAL A C 1
ATOM 728 O O . VAL A 1 95 ? 34.312 4.691 1.575 1 98.69 95 VAL A O 1
ATOM 731 N N . LYS A 1 96 ? 34.156 6.496 2.85 1 98.69 96 LYS A N 1
ATOM 732 C CA . LYS A 1 96 ? 34.062 5.734 4.094 1 98.69 96 LYS A CA 1
ATOM 733 C C . LYS A 1 96 ? 32.719 5.059 4.23 1 98.69 96 LYS A C 1
ATOM 735 O O . LYS A 1 96 ? 31.672 5.684 3.986 1 98.69 96 LYS A O 1
ATOM 740 N N . VAL A 1 97 ? 32.75 3.766 4.566 1 98.81 97 VAL A N 1
ATOM 741 C CA . VAL A 1 97 ? 31.516 2.979 4.742 1 98.81 97 VAL A CA 1
ATOM 742 C C . VAL A 1 97 ? 31.641 2.115 5.996 1 98.81 97 VAL A C 1
ATOM 744 O O . VAL A 1 97 ? 32.688 1.544 6.266 1 98.81 97 VAL A O 1
ATOM 747 N N . LYS A 1 98 ? 30.625 2.107 6.785 1 98.81 98 LYS A N 1
ATOM 748 C CA . LYS A 1 98 ? 30.531 1.151 7.887 1 98.81 98 LYS A CA 1
ATOM 749 C C . LYS A 1 98 ? 29.656 -0.038 7.508 1 98.81 98 LYS A C 1
ATOM 751 O O . LYS A 1 98 ? 28.578 0.135 6.91 1 98.81 98 LYS A O 1
ATOM 756 N N . ILE A 1 99 ? 30.141 -1.193 7.777 1 98.88 99 ILE A N 1
ATOM 757 C CA . ILE A 1 99 ? 29.328 -2.391 7.574 1 98.88 99 ILE A CA 1
ATOM 758 C C . ILE A 1 99 ? 28.75 -2.863 8.906 1 98.88 99 ILE A C 1
ATOM 760 O O . ILE A 1 99 ? 29.516 -3.184 9.836 1 98.88 99 ILE A O 1
ATOM 764 N N . ILE A 1 100 ? 27.484 -2.842 9.008 1 98.88 100 ILE A N 1
ATOM 765 C CA . ILE A 1 100 ? 26.781 -3.32 10.195 1 98.88 100 ILE A CA 1
ATOM 766 C C . ILE A 1 100 ? 26.281 -4.746 9.961 1 98.88 100 ILE A C 1
ATOM 768 O O . ILE A 1 100 ? 25.438 -4.98 9.086 1 98.88 100 ILE A O 1
ATOM 772 N N . THR A 1 101 ? 26.766 -5.66 10.734 1 98.69 101 THR A N 1
ATOM 773 C CA . THR A 1 101 ? 26.359 -7.059 10.641 1 98.69 101 THR A CA 1
ATOM 774 C C . THR A 1 101 ? 25.656 -7.5 11.914 1 98.69 101 THR A C 1
ATOM 776 O O . THR A 1 101 ? 26.281 -7.676 12.953 1 98.69 101 THR A O 1
ATOM 779 N N . PRO A 1 102 ? 24.375 -7.688 11.82 1 98.5 102 PRO A N 1
ATOM 780 C CA . PRO A 1 102 ? 23.641 -8.148 13 1 98.5 102 PRO A CA 1
ATOM 781 C C . PRO A 1 102 ? 24.156 -9.469 13.547 1 98.5 102 PRO A C 1
ATOM 783 O O . PRO A 1 102 ? 24.672 -10.297 12.781 1 98.5 102 PRO A O 1
ATOM 786 N N . VAL A 1 103 ? 23.953 -9.648 14.828 1 96.94 103 VAL A N 1
ATOM 787 C CA . VAL A 1 103 ? 24.344 -10.898 15.453 1 96.94 103 VAL A CA 1
ATOM 788 C C . VAL A 1 103 ? 23.578 -12.062 14.812 1 96.94 103 VAL A C 1
ATOM 790 O O . VAL A 1 103 ? 24.141 -13.125 14.562 1 96.94 103 VAL A O 1
ATOM 793 N N . HIS A 1 104 ? 22.344 -11.852 14.516 1 92.5 104 HIS A N 1
ATOM 794 C CA . HIS A 1 104 ? 21.5 -12.844 13.859 1 92.5 104 HIS A CA 1
ATOM 795 C C . HIS A 1 104 ? 21.031 -12.359 12.492 1 92.5 104 HIS A C 1
ATOM 797 O O . HIS A 1 104 ? 20.156 -11.5 12.398 1 92.5 104 HIS A O 1
ATOM 803 N N . ILE A 1 105 ? 21.594 -13.039 11.531 1 92.44 105 ILE A N 1
ATOM 804 C CA . ILE A 1 105 ? 21.156 -12.742 10.172 1 92.44 105 ILE A CA 1
ATOM 805 C C . ILE A 1 105 ? 19.906 -13.57 9.844 1 92.44 105 ILE A C 1
ATOM 807 O O . ILE A 1 105 ? 19.891 -14.781 10.031 1 92.44 105 ILE A O 1
ATOM 811 N N . ASN A 1 106 ? 18.859 -12.875 9.469 1 91.06 106 ASN A N 1
ATOM 812 C CA . ASN A 1 106 ? 17.672 -13.57 9 1 91.06 106 ASN A CA 1
ATOM 813 C C . ASN A 1 106 ? 17.984 -14.453 7.785 1 91.06 106 ASN A C 1
ATOM 815 O O . ASN A 1 106 ? 18.469 -13.961 6.766 1 91.06 106 ASN A O 1
ATOM 819 N N . PRO A 1 107 ? 17.766 -15.711 7.844 1 84.81 107 PRO A N 1
ATOM 820 C CA . PRO A 1 107 ? 18.094 -16.625 6.746 1 84.81 107 PRO A CA 1
ATOM 821 C C . PRO A 1 107 ? 17.438 -16.219 5.43 1 84.81 107 PRO A C 1
ATOM 823 O O . PRO A 1 107 ? 17.984 -16.469 4.355 1 84.81 107 PRO A O 1
ATOM 826 N N . ALA A 1 108 ? 16.375 -15.578 5.547 1 80.38 108 ALA A N 1
ATOM 827 C CA . ALA A 1 108 ? 15.672 -15.141 4.344 1 80.38 108 ALA A CA 1
ATOM 828 C C . ALA A 1 108 ? 16.5 -14.117 3.562 1 80.38 108 ALA A C 1
ATOM 830 O O . ALA A 1 108 ? 16.281 -13.906 2.369 1 80.38 108 ALA A O 1
ATOM 831 N N . TYR A 1 109 ? 17.469 -13.523 4.246 1 90.94 109 TYR A N 1
ATOM 832 C CA . TYR A 1 109 ? 18.281 -12.492 3.607 1 90.94 109 TYR A CA 1
ATOM 833 C C . TYR A 1 109 ? 19.656 -13.023 3.234 1 90.94 109 TYR A C 1
ATOM 835 O O . TYR A 1 109 ? 20.609 -12.25 3.064 1 90.94 109 TYR A O 1
ATOM 843 N N . ALA A 1 110 ? 19.781 -14.312 3.129 1 84.31 110 ALA A N 1
ATOM 844 C CA . ALA A 1 110 ? 21.047 -14.883 2.662 1 84.31 110 ALA A CA 1
ATOM 845 C C . ALA A 1 110 ? 21.422 -14.312 1.296 1 84.31 110 ALA A C 1
ATOM 847 O O . ALA A 1 110 ? 20.625 -14.344 0.36 1 84.31 110 ALA A O 1
ATOM 848 N N . GLY A 1 111 ? 22.609 -13.734 1.217 1 87.88 111 GLY A N 1
ATOM 849 C CA . GLY A 1 111 ? 23.094 -13.188 -0.038 1 87.88 111 GLY A CA 1
ATOM 850 C C . GLY A 1 111 ? 22.547 -11.805 -0.346 1 87.88 111 GLY A C 1
ATOM 851 O O . GLY A 1 111 ? 22.844 -11.234 -1.399 1 87.88 111 GLY A O 1
ATOM 852 N N . LYS A 1 112 ? 21.797 -11.359 0.556 1 94.31 112 LYS A N 1
ATOM 853 C CA . LYS A 1 112 ? 21.203 -10.039 0.344 1 94.31 112 LYS A CA 1
ATOM 854 C C . LYS A 1 112 ? 21.859 -8.992 1.233 1 94.31 112 LYS A C 1
ATOM 856 O O . LYS A 1 112 ? 22.438 -9.32 2.279 1 94.31 112 LYS A O 1
ATOM 861 N N . ILE A 1 113 ? 21.828 -7.699 0.8 1 98.06 113 ILE A N 1
ATOM 862 C CA . ILE A 1 113 ? 22.406 -6.621 1.585 1 98.06 113 ILE A CA 1
ATOM 863 C C . ILE A 1 113 ? 21.5 -5.395 1.535 1 98.06 113 ILE A C 1
ATOM 865 O O . ILE A 1 113 ? 20.594 -5.324 0.714 1 98.06 113 ILE A O 1
ATOM 869 N N . ALA A 1 114 ? 21.797 -4.48 2.463 1 98.81 114 ALA A N 1
ATOM 870 C CA . ALA A 1 114 ? 21.141 -3.182 2.455 1 98.81 114 ALA A CA 1
ATOM 871 C C . ALA A 1 114 ? 22.156 -2.047 2.395 1 98.81 114 ALA A C 1
ATOM 873 O O . ALA A 1 114 ? 23.297 -2.209 2.82 1 98.81 114 ALA A O 1
ATOM 874 N N . ILE A 1 115 ? 21.75 -0.974 1.805 1 98.94 115 ILE A N 1
ATOM 875 C CA . ILE A 1 115 ? 22.484 0.282 1.837 1 98.94 115 ILE A CA 1
ATOM 876 C C . ILE A 1 115 ? 21.734 1.3 2.697 1 98.94 115 ILE A C 1
ATOM 878 O O . ILE A 1 115 ? 20.516 1.427 2.6 1 98.94 115 ILE A O 1
ATOM 882 N N . TYR A 1 116 ? 22.469 1.987 3.551 1 98.94 116 TYR A N 1
ATOM 883 C CA . TYR A 1 116 ? 21.859 3.025 4.379 1 98.94 116 TYR A CA 1
ATOM 884 C C . TYR A 1 116 ? 22.547 4.367 4.152 1 98.94 116 TYR A C 1
ATOM 886 O O . TYR A 1 116 ? 23.766 4.434 4.008 1 98.94 116 TYR A O 1
ATOM 894 N N . ILE A 1 117 ? 21.766 5.426 4.059 1 98.94 117 ILE A N 1
ATOM 895 C CA . ILE A 1 117 ? 22.25 6.797 4.023 1 98.94 117 ILE A CA 1
ATOM 896 C C . ILE A 1 117 ? 21.609 7.605 5.141 1 98.94 117 ILE A C 1
ATOM 898 O O . ILE A 1 117 ? 20.391 7.781 5.16 1 98.94 117 ILE A O 1
ATOM 902 N N . HIS A 1 118 ? 22.406 8.117 6.043 1 98.75 118 HIS A N 1
ATOM 903 C CA . HIS A 1 118 ? 21.938 8.742 7.273 1 98.75 118 HIS A CA 1
ATOM 904 C C . HIS A 1 118 ? 21.438 10.164 7.012 1 98.75 118 HIS A C 1
ATOM 906 O O . HIS A 1 118 ? 21.812 10.773 6.008 1 98.75 118 HIS A O 1
ATOM 912 N N . GLY A 1 119 ? 20.609 10.625 7.965 1 98.25 119 GLY A N 1
ATOM 913 C CA . GLY A 1 119 ? 20.172 12.008 7.945 1 98.25 119 GLY A CA 1
ATOM 914 C C . GLY A 1 119 ? 21.141 12.953 8.648 1 98.25 119 GLY A C 1
ATOM 915 O O . GLY A 1 119 ? 22.344 12.703 8.664 1 98.25 119 GLY A O 1
ATOM 916 N N . GLY A 1 120 ? 20.594 14.07 9.008 1 96.75 120 GLY A N 1
ATOM 917 C CA . GLY A 1 120 ? 21.422 15.055 9.711 1 96.75 120 GLY A CA 1
ATOM 918 C C . GLY A 1 120 ? 21.484 16.391 9 1 96.75 120 GLY A C 1
ATOM 919 O O . GLY A 1 120 ? 22.438 17.156 9.188 1 96.75 120 GLY A O 1
ATOM 920 N N . GLY A 1 121 ? 20.531 16.656 8.203 1 96.88 121 GLY A N 1
ATOM 921 C CA . GLY A 1 121 ? 20.438 17.953 7.547 1 96.88 121 GLY A CA 1
ATOM 922 C C . GLY A 1 121 ? 21.641 18.297 6.691 1 96.88 121 GLY A C 1
ATOM 923 O O . GLY A 1 121 ? 22.047 19.453 6.609 1 96.88 121 GLY A O 1
ATOM 924 N N . PHE A 1 122 ? 22.344 17.297 6.254 1 97.56 122 PHE A N 1
ATOM 925 C CA . PHE A 1 122 ? 23.484 17.406 5.352 1 97.56 122 PHE A CA 1
ATOM 926 C C . PHE A 1 122 ? 24.719 17.891 6.098 1 97.56 122 PHE A C 1
ATOM 928 O O . PHE A 1 122 ? 25.828 17.875 5.555 1 97.56 122 PHE A O 1
ATOM 935 N N . ILE A 1 123 ? 24.609 18.328 7.379 1 96.19 123 ILE A N 1
ATOM 936 C CA . ILE A 1 123 ? 25.734 18.984 8.031 1 96.19 123 ILE A CA 1
ATOM 937 C C . ILE A 1 123 ? 26.188 18.141 9.227 1 96.19 123 ILE A C 1
ATOM 939 O O . ILE A 1 123 ? 27.203 18.453 9.859 1 96.19 123 ILE A O 1
ATOM 943 N N . MET A 1 124 ? 25.453 17.188 9.578 1 96.56 124 MET A N 1
ATOM 944 C CA . MET A 1 124 ? 25.766 16.312 10.695 1 96.56 124 MET A CA 1
ATOM 945 C C . MET A 1 124 ? 25.219 14.906 10.445 1 96.56 124 MET A C 1
ATOM 947 O O . MET A 1 124 ? 24.656 14.633 9.383 1 96.56 124 MET A O 1
ATOM 951 N N . GLY A 1 125 ? 25.391 13.969 11.445 1 96.81 125 GLY A N 1
ATOM 952 C CA . GLY A 1 125 ? 24.922 12.594 11.359 1 96.81 125 GLY A CA 1
ATOM 953 C C . GLY A 1 125 ? 26.031 11.578 11.211 1 96.81 125 GLY A C 1
ATOM 954 O O . GLY A 1 125 ? 27.188 11.953 11.008 1 96.81 125 GLY A O 1
ATOM 955 N N . SER A 1 126 ? 25.641 10.383 11.352 1 97 126 SER A N 1
ATOM 956 C CA . SER A 1 126 ? 26.578 9.281 11.375 1 97 126 SER A CA 1
ATOM 957 C C . SER A 1 126 ? 26.016 8.039 10.703 1 97 126 SER A C 1
ATOM 959 O O . SER A 1 126 ? 24.797 7.801 10.75 1 97 126 SER A O 1
ATOM 961 N N . PRO A 1 127 ? 26.906 7.27 10.117 1 98.38 127 PRO A N 1
ATOM 962 C CA . PRO A 1 127 ? 26.438 6.02 9.5 1 98.38 127 PRO A CA 1
ATOM 963 C C . PRO A 1 127 ? 25.953 5.004 10.531 1 98.38 127 PRO A C 1
ATOM 965 O O . PRO A 1 127 ? 25.375 3.982 10.164 1 98.38 127 PRO A O 1
ATOM 968 N N . THR A 1 128 ? 26.203 5.234 11.828 1 98.38 128 THR A N 1
ATOM 969 C CA . THR A 1 128 ? 25.766 4.309 12.867 1 98.38 128 THR A CA 1
ATOM 970 C C . THR A 1 128 ? 24.734 4.965 13.773 1 98.38 128 THR A C 1
ATOM 972 O O . THR A 1 128 ? 24.703 4.711 14.977 1 98.38 128 THR A O 1
ATOM 975 N N . ASP A 1 129 ? 23.9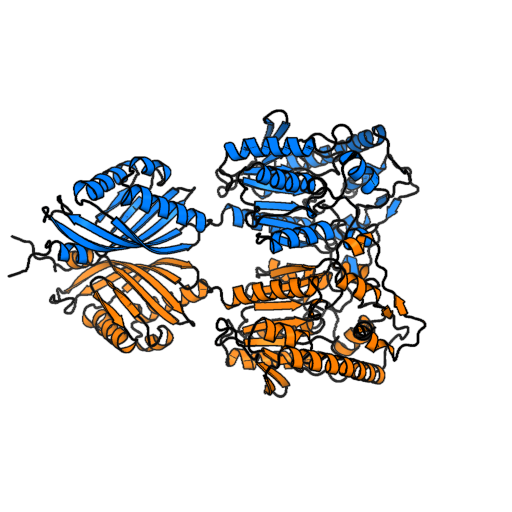69 5.863 13.195 1 98 129 ASP A N 1
ATOM 976 C CA . ASP A 1 129 ? 22.906 6.477 13.984 1 98 129 ASP A CA 1
ATOM 977 C C . ASP A 1 129 ? 21.859 5.441 14.391 1 98 129 ASP A C 1
ATOM 979 O O . ASP A 1 129 ? 21.969 4.266 14.039 1 98 129 ASP A O 1
ATOM 983 N N . ARG A 1 130 ? 20.891 5.809 15.156 1 97.5 130 ARG A N 1
ATOM 984 C CA . ARG A 1 130 ? 19.891 4.906 15.703 1 97.5 130 ARG A CA 1
ATOM 985 C C . ARG A 1 130 ? 19.109 4.215 14.602 1 97.5 130 ARG A C 1
ATOM 987 O O . ARG A 1 130 ? 18.797 3.025 14.703 1 97.5 130 ARG A O 1
ATOM 994 N N . THR A 1 131 ? 18.797 4.988 13.57 1 98.38 131 THR A N 1
ATOM 995 C CA . THR A 1 131 ? 17.984 4.434 12.484 1 98.38 131 THR A CA 1
ATOM 996 C C . THR A 1 131 ? 18.734 3.279 11.805 1 98.38 131 THR A C 1
ATOM 998 O O . THR A 1 131 ? 18.141 2.221 11.562 1 98.38 131 THR A O 1
ATOM 1001 N N . SER A 1 132 ? 19.984 3.477 11.5 1 98.44 132 SER A N 1
ATOM 1002 C CA . SER A 1 132 ? 20.781 2.426 10.875 1 98.44 132 SER A CA 1
ATOM 1003 C C . SER A 1 132 ? 20.828 1.174 11.742 1 98.44 132 SER A C 1
ATOM 1005 O O . SER A 1 132 ? 20.609 0.064 11.258 1 98.44 132 SER A O 1
ATOM 1007 N N . MET A 1 133 ? 21.109 1.353 13.023 1 98.5 133 MET A N 1
ATOM 1008 C CA . MET A 1 133 ? 21.266 0.255 13.969 1 98.5 133 MET A CA 1
ATOM 1009 C C . MET A 1 133 ? 19.953 -0.497 14.148 1 98.5 133 MET A C 1
ATOM 1011 O O . MET A 1 133 ? 19.922 -1.729 14.133 1 98.5 133 MET A O 1
ATOM 1015 N N . LEU A 1 134 ? 18.875 0.227 14.305 1 98.69 134 LEU A N 1
ATOM 1016 C CA . LEU A 1 134 ? 17.562 -0.384 14.5 1 98.69 134 LEU A CA 1
ATOM 1017 C C . LEU A 1 134 ? 17.156 -1.189 13.266 1 98.69 134 LEU A C 1
ATOM 1019 O O . LEU A 1 134 ? 16.828 -2.373 13.375 1 98.69 134 LEU A O 1
ATOM 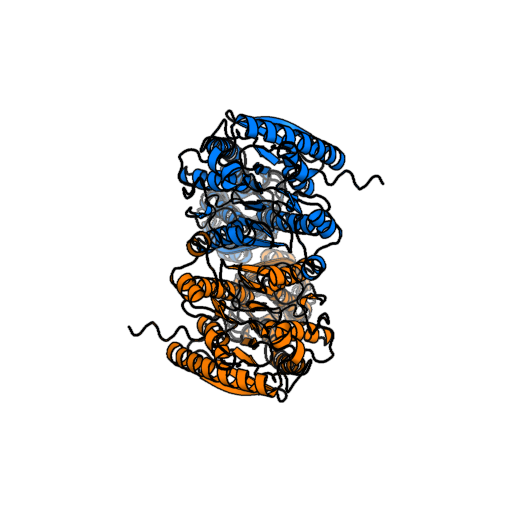1023 N N . MET A 1 135 ? 17.219 -0.549 12.094 1 98.69 135 MET A N 1
ATOM 1024 C CA . MET A 1 135 ? 16.734 -1.195 10.883 1 98.69 135 MET A CA 1
ATOM 1025 C C . MET A 1 135 ? 17.594 -2.412 10.531 1 98.69 135 MET A C 1
ATOM 1027 O O . MET A 1 135 ? 17.062 -3.482 10.234 1 98.69 135 MET A O 1
ATOM 1031 N N . ALA A 1 136 ? 18.891 -2.299 10.602 1 98.75 136 ALA A N 1
ATOM 1032 C CA . ALA A 1 136 ? 19.781 -3.41 10.273 1 98.75 136 ALA A CA 1
ATOM 1033 C C . ALA A 1 136 ? 19.516 -4.605 11.188 1 98.75 136 ALA A C 1
ATOM 1035 O O . ALA A 1 136 ? 19.391 -5.738 10.711 1 98.75 136 ALA A O 1
ATOM 1036 N N . ASN A 1 137 ? 19.422 -4.355 12.445 1 98.5 137 ASN A N 1
ATOM 1037 C CA . ASN A 1 137 ? 19.344 -5.434 13.422 1 98.5 137 ASN A CA 1
ATOM 1038 C C . ASN A 1 137 ? 17.938 -6.004 13.516 1 98.5 137 ASN A C 1
ATOM 1040 O O . ASN A 1 137 ? 17.75 -7.215 13.664 1 98.5 137 ASN A O 1
ATOM 1044 N N . GLU A 1 138 ? 16.906 -5.129 13.445 1 98.12 138 GLU A N 1
ATOM 1045 C CA . GLU A 1 138 ? 15.531 -5.621 13.461 1 98.12 138 GLU A CA 1
ATOM 1046 C C . GLU A 1 138 ? 15.242 -6.477 12.227 1 98.12 138 GLU A C 1
ATOM 1048 O O . GLU A 1 138 ? 14.516 -7.469 12.312 1 98.12 138 GLU A O 1
ATOM 1053 N N . MET A 1 139 ? 15.82 -6.145 11.102 1 97.5 139 MET A N 1
ATOM 1054 C CA . MET A 1 139 ? 15.609 -6.906 9.875 1 97.5 139 MET A CA 1
ATOM 1055 C C . MET A 1 139 ? 16.562 -8.102 9.812 1 97.5 139 MET A C 1
ATOM 1057 O O . MET A 1 139 ? 16.281 -9.078 9.117 1 97.5 139 MET A O 1
ATOM 1061 N N . GLY A 1 140 ? 17.688 -8.023 10.539 1 97.88 140 GLY A N 1
ATOM 1062 C CA . GLY A 1 140 ? 18.703 -9.062 10.453 1 97.88 140 GLY A CA 1
ATOM 1063 C C . GLY A 1 140 ? 19.375 -9.133 9.102 1 97.88 140 GLY A C 1
ATOM 1064 O O . GLY A 1 140 ? 19.5 -10.219 8.516 1 97.88 140 GLY A O 1
ATOM 1065 N N . ILE A 1 141 ? 19.797 -8.078 8.586 1 98.12 141 ILE A N 1
ATOM 1066 C CA . ILE A 1 141 ? 20.391 -8.031 7.25 1 98.12 141 ILE A CA 1
ATOM 1067 C C . ILE A 1 141 ? 21.688 -7.234 7.289 1 98.12 141 ILE A C 1
ATOM 1069 O O . ILE A 1 141 ? 21.781 -6.215 7.98 1 98.12 141 ILE A O 1
ATOM 1073 N N . LYS A 1 142 ? 22.734 -7.688 6.637 1 98.69 142 LYS A N 1
ATOM 1074 C CA . LYS A 1 142 ? 23.984 -6.965 6.512 1 98.69 142 LYS A CA 1
ATOM 1075 C C . LYS A 1 142 ? 23.797 -5.629 5.801 1 98.69 142 LYS A C 1
ATOM 1077 O O . LYS A 1 142 ? 23.219 -5.578 4.715 1 98.69 142 LYS A O 1
ATOM 1082 N N . THR A 1 143 ? 24.297 -4.527 6.426 1 98.94 143 THR A N 1
ATOM 1083 C CA . THR A 1 143 ? 23.984 -3.193 5.922 1 98.94 143 THR A CA 1
ATOM 1084 C C . THR A 1 143 ? 25.266 -2.391 5.695 1 98.94 143 THR A C 1
ATOM 1086 O O . THR A 1 143 ? 26.094 -2.262 6.598 1 98.94 143 THR A O 1
ATOM 1089 N N . PHE A 1 144 ? 25.438 -1.909 4.504 1 98.94 144 PHE A N 1
ATOM 1090 C CA . PHE A 1 144 ? 26.484 -0.953 4.168 1 98.94 144 PHE A CA 1
ATOM 1091 C C . PHE A 1 144 ? 26.016 0.476 4.418 1 98.94 144 PHE A C 1
ATOM 1093 O O . PHE A 1 144 ? 25.156 0.989 3.693 1 98.94 144 PHE A O 1
ATOM 1100 N N . SER A 1 145 ? 26.547 1.108 5.41 1 98.94 145 SER A N 1
ATOM 1101 C CA . SER A 1 145 ? 26.141 2.449 5.82 1 98.94 145 SER A CA 1
ATOM 1102 C C . SER A 1 145 ? 27.156 3.494 5.371 1 98.94 145 SER A C 1
ATOM 1104 O O . SER A 1 145 ? 28.297 3.494 5.828 1 98.94 145 SER A O 1
ATOM 1106 N N . ILE A 1 146 ? 26.719 4.395 4.543 1 98.94 146 ILE A N 1
ATOM 1107 C CA . ILE A 1 146 ? 27.625 5.316 3.875 1 98.94 146 ILE A CA 1
ATOM 1108 C C . ILE A 1 146 ? 27.922 6.504 4.789 1 98.94 146 ILE A C 1
ATOM 1110 O O . ILE A 1 146 ? 27.016 7.117 5.34 1 98.94 146 ILE A O 1
ATOM 1114 N N . ASP A 1 147 ? 29.156 6.785 4.977 1 98.81 147 ASP A N 1
ATOM 1115 C CA . ASP A 1 147 ? 29.625 7.941 5.738 1 98.81 147 ASP A CA 1
ATOM 1116 C C . ASP A 1 147 ? 30.016 9.086 4.805 1 98.81 147 ASP A C 1
ATOM 1118 O O . ASP A 1 147 ? 31.203 9.453 4.73 1 98.81 147 ASP A O 1
ATOM 1122 N N . TYR A 1 148 ? 29.062 9.672 4.184 1 98.69 148 TYR A N 1
ATOM 1123 C CA . TYR A 1 148 ? 29.312 10.672 3.152 1 98.69 148 TYR A CA 1
ATOM 1124 C C . TYR A 1 148 ? 29.859 11.961 3.762 1 98.69 148 TYR A C 1
ATOM 1126 O O . TYR A 1 148 ? 29.703 12.203 4.961 1 98.69 148 TYR A O 1
ATOM 1134 N N . SER A 1 149 ? 30.516 12.82 2.949 1 98.5 149 SER A N 1
ATOM 1135 C CA . SER A 1 149 ? 31.062 14.102 3.381 1 98.5 149 SER A CA 1
ATOM 1136 C C . SER A 1 149 ? 29.953 15.094 3.701 1 98.5 149 SER A C 1
ATOM 1138 O O . SER A 1 149 ? 28.922 15.117 3.025 1 98.5 149 SER A O 1
ATOM 1140 N N . LEU A 1 150 ? 30.203 15.953 4.688 1 98.19 150 LEU A N 1
ATOM 1141 C CA . LEU A 1 150 ? 29.141 16.828 5.195 1 98.19 150 LEU A CA 1
ATOM 1142 C C . LEU A 1 150 ? 29.375 18.266 4.777 1 98.19 150 LEU A C 1
ATOM 1144 O O . LEU A 1 150 ? 30.531 18.688 4.598 1 98.19 150 LEU A O 1
ATOM 1148 N N . ALA A 1 151 ? 28.312 18.922 4.539 1 96.69 151 ALA A N 1
ATOM 1149 C CA . ALA A 1 151 ? 28.375 20.375 4.418 1 96.69 151 ALA A CA 1
ATOM 1150 C C . ALA A 1 151 ? 28.672 21.031 5.762 1 96.69 151 ALA A C 1
ATOM 1152 O O . ALA A 1 151 ? 28.391 20.453 6.816 1 96.69 151 ALA A O 1
ATOM 1153 N N . PRO A 1 152 ? 29.312 22.188 5.816 1 95.12 152 PRO A N 1
ATOM 1154 C CA . PRO A 1 152 ? 29.547 23.062 4.664 1 95.12 152 PRO A CA 1
ATOM 1155 C C . PRO A 1 152 ? 30.859 22.734 3.941 1 95.12 152 PRO A C 1
ATOM 1157 O O . PRO A 1 152 ? 31.156 23.328 2.902 1 95.12 152 PRO A O 1
ATOM 1160 N N . GLU A 1 153 ? 31.641 21.828 4.457 1 96.81 153 GLU A N 1
ATOM 1161 C CA . GLU A 1 153 ? 32.906 21.484 3.84 1 96.81 153 GLU A CA 1
ATOM 1162 C C . GLU A 1 153 ? 32.719 20.891 2.447 1 96.81 153 GLU A C 1
ATOM 1164 O O . GLU A 1 153 ? 33.5 21.188 1.53 1 96.81 153 GLU A O 1
ATOM 1169 N N . ALA A 1 154 ? 31.75 20.109 2.285 1 97.12 154 ALA A N 1
ATOM 1170 C CA . ALA A 1 154 ? 31.406 19.484 1.006 1 97.12 154 ALA A CA 1
ATOM 1171 C C . ALA A 1 154 ? 30 19.891 0.568 1 97.12 154 ALA A C 1
ATOM 1173 O O . ALA A 1 154 ? 29.016 19.406 1.135 1 97.12 154 ALA A O 1
ATOM 1174 N N . LYS A 1 155 ? 29.938 20.641 -0.44 1 97.19 155 LYS A N 1
ATOM 1175 C CA . LYS A 1 155 ? 28.641 21.078 -0.981 1 97.19 155 LYS A CA 1
ATOM 1176 C C . LYS A 1 155 ? 28.203 20.188 -2.141 1 97.19 155 LYS A C 1
ATOM 1178 O O . LYS A 1 155 ? 29 19.375 -2.641 1 97.19 155 LYS A O 1
ATOM 1183 N N . PHE A 1 156 ? 26.938 20.281 -2.525 1 97.69 156 PHE A N 1
ATOM 1184 C CA . PHE A 1 156 ? 26.438 19.594 -3.697 1 97.69 156 PHE A CA 1
ATOM 1185 C C . PHE A 1 156 ? 27.344 19.797 -4.898 1 97.69 156 PHE A C 1
ATOM 1187 O O . PHE A 1 156 ? 27.797 20.922 -5.152 1 97.69 156 PHE A O 1
ATOM 1194 N N . PRO A 1 157 ? 27.672 18.688 -5.449 1 98.06 157 PRO A N 1
ATOM 1195 C CA . PRO A 1 157 ? 27.094 17.344 -5.438 1 98.06 157 PRO A CA 1
ATOM 1196 C C . PRO A 1 157 ? 28.016 16.312 -4.809 1 98.06 157 PRO A C 1
ATOM 1198 O O . PRO A 1 157 ? 27.906 15.117 -5.105 1 98.06 157 PRO A O 1
ATOM 1201 N N . VAL A 1 158 ? 28.922 16.688 -3.973 1 98.31 158 VAL A N 1
ATOM 1202 C CA . VAL A 1 158 ? 30 15.836 -3.5 1 98.31 158 VAL A CA 1
ATOM 1203 C C . VAL A 1 158 ? 29.422 14.594 -2.826 1 98.31 158 VAL A C 1
ATOM 1205 O O . VAL A 1 158 ? 29.703 13.469 -3.234 1 98.31 158 VAL A O 1
ATOM 1208 N N . ALA A 1 159 ? 28.594 14.805 -1.809 1 98.44 159 ALA A N 1
ATOM 1209 C CA . ALA A 1 159 ? 28.031 13.688 -1.055 1 98.44 159 ALA A CA 1
ATOM 1210 C C . ALA A 1 159 ? 27.219 12.766 -1.964 1 98.44 159 ALA A C 1
ATOM 1212 O O . ALA A 1 159 ? 27.312 11.539 -1.845 1 98.44 159 ALA A O 1
ATOM 1213 N N . MET A 1 160 ? 26.438 13.344 -2.863 1 97.88 160 MET A N 1
ATOM 1214 C CA . MET A 1 160 ? 25.656 12.555 -3.811 1 97.88 160 MET A CA 1
ATOM 1215 C C . MET A 1 160 ? 26.562 11.664 -4.656 1 97.88 160 MET A C 1
ATOM 1217 O O . MET A 1 160 ? 26.297 10.469 -4.816 1 97.88 160 MET A O 1
ATOM 1221 N N . ASN A 1 161 ? 27.625 12.219 -5.16 1 98.38 161 ASN A N 1
ATOM 1222 C CA . ASN A 1 161 ? 28.578 11.461 -5.977 1 98.38 161 ASN A CA 1
ATOM 1223 C C . ASN A 1 161 ? 29.234 10.344 -5.176 1 98.38 161 ASN A C 1
ATOM 1225 O O . ASN A 1 161 ? 29.516 9.273 -5.715 1 98.38 161 ASN A O 1
ATOM 1229 N N . GLU A 1 162 ? 29.531 10.609 -3.953 1 98.81 162 GLU A N 1
ATOM 1230 C CA . GLU A 1 162 ? 30.078 9.578 -3.074 1 98.81 162 GLU A CA 1
ATOM 1231 C C . GLU A 1 162 ? 29.094 8.414 -2.936 1 98.81 162 GLU A C 1
ATOM 1233 O O . GLU A 1 162 ? 29.5 7.25 -2.988 1 98.81 162 GLU A O 1
ATOM 1238 N N . CYS A 1 163 ? 27.844 8.711 -2.754 1 98.88 163 CYS A N 1
ATOM 1239 C CA . CYS A 1 163 ? 26.828 7.668 -2.658 1 98.88 163 CYS A CA 1
ATOM 1240 C C . CYS A 1 163 ? 26.75 6.859 -3.949 1 98.88 163 CYS A C 1
ATOM 1242 O O . CYS A 1 163 ? 26.641 5.633 -3.914 1 98.88 163 CYS A O 1
ATOM 1244 N N . VAL A 1 164 ? 26.859 7.523 -5.102 1 98.75 164 VAL A N 1
ATOM 1245 C CA . VAL A 1 164 ? 26.828 6.844 -6.395 1 98.75 164 VAL A CA 1
ATOM 1246 C C . VAL A 1 164 ? 28.031 5.918 -6.527 1 98.75 164 VAL A C 1
ATOM 1248 O O . VAL A 1 164 ? 27.922 4.816 -7.07 1 98.75 164 VAL A O 1
ATOM 1251 N N . THR A 1 165 ? 29.125 6.371 -6.043 1 98.69 165 THR A N 1
ATOM 1252 C CA . THR A 1 165 ? 30.344 5.57 -6.086 1 98.69 165 THR A CA 1
ATOM 1253 C C . THR A 1 165 ? 30.156 4.262 -5.328 1 98.69 165 THR A C 1
ATOM 1255 O O . THR A 1 165 ? 30.5 3.189 -5.832 1 98.69 165 THR A O 1
ATOM 1258 N N . VAL A 1 166 ? 29.625 4.352 -4.152 1 98.88 166 VAL A N 1
ATOM 1259 C CA . VAL A 1 166 ? 29.391 3.162 -3.34 1 98.88 166 VAL A CA 1
ATOM 1260 C C . VAL A 1 166 ? 28.344 2.27 -4.016 1 98.88 166 VAL A C 1
ATOM 1262 O O . VAL A 1 166 ? 28.531 1.05 -4.086 1 98.88 166 VAL A O 1
ATOM 1265 N N . TYR A 1 167 ? 27.281 2.893 -4.527 1 98.81 167 TYR A N 1
ATOM 1266 C CA . TYR A 1 167 ? 26.234 2.166 -5.23 1 98.81 167 TYR A CA 1
ATOM 1267 C C . TYR A 1 167 ? 26.812 1.367 -6.395 1 98.81 167 TYR A C 1
ATOM 1269 O O . TYR A 1 167 ? 26.531 0.176 -6.539 1 98.81 167 TYR A O 1
ATOM 1277 N N . ARG A 1 168 ? 27.609 2.008 -7.238 1 98.56 168 ARG A N 1
ATOM 1278 C CA . ARG A 1 168 ? 28.219 1.396 -8.406 1 98.56 168 ARG A CA 1
ATOM 1279 C C . ARG A 1 168 ? 29.047 0.167 -8.016 1 98.56 168 ARG A C 1
ATOM 1281 O O . ARG A 1 168 ? 28.969 -0.871 -8.68 1 98.56 168 ARG A O 1
ATOM 1288 N N . HIS A 1 169 ? 29.766 0.322 -6.957 1 98.56 169 HIS A N 1
ATOM 1289 C CA . HIS A 1 169 ? 30.594 -0.784 -6.48 1 98.56 169 HIS A CA 1
ATOM 1290 C C . HIS A 1 169 ? 29.734 -1.955 -6.023 1 98.56 169 HIS A C 1
ATOM 1292 O O . HIS A 1 169 ? 30 -3.105 -6.375 1 98.56 169 HIS A O 1
ATOM 1298 N N . LEU A 1 170 ? 28.688 -1.715 -5.285 1 98.56 170 LEU A N 1
ATOM 1299 C CA . LEU A 1 170 ? 27.906 -2.762 -4.648 1 98.56 170 LEU A CA 1
ATOM 1300 C C . LEU A 1 170 ? 27.047 -3.5 -5.676 1 98.56 170 LEU A C 1
ATOM 1302 O O . LEU A 1 170 ? 26.844 -4.707 -5.559 1 98.56 170 LEU A O 1
ATOM 1306 N N . VAL A 1 171 ? 26.547 -2.807 -6.738 1 95.56 171 VAL A N 1
ATOM 1307 C CA . VAL A 1 171 ? 25.703 -3.467 -7.727 1 95.56 171 VAL A CA 1
ATOM 1308 C C . VAL A 1 171 ? 26.562 -4.312 -8.664 1 95.56 171 VAL A C 1
ATOM 1310 O O . VAL A 1 171 ? 26.031 -5.086 -9.469 1 95.56 171 VAL A O 1
ATOM 1313 N N . GLN A 1 172 ? 27.859 -4.137 -8.57 1 95.56 172 GLN A N 1
ATOM 1314 C CA . GLN A 1 172 ? 28.781 -5.016 -9.281 1 95.56 172 GLN A CA 1
ATOM 1315 C C . GLN A 1 172 ? 29.109 -6.25 -8.453 1 95.56 172 GLN A C 1
ATOM 1317 O O . GLN A 1 172 ? 29.406 -7.316 -9.008 1 95.56 172 GLN A O 1
ATOM 1322 N N . GLN A 1 173 ? 29.016 -6.102 -7.246 1 96 173 GLN A N 1
ATOM 1323 C CA . GLN A 1 173 ? 29.391 -7.172 -6.336 1 96 173 GLN A CA 1
ATOM 1324 C C . GLN A 1 173 ? 28.203 -8.047 -5.98 1 96 173 GLN A C 1
ATOM 1326 O O . GLN A 1 173 ? 28.344 -9.25 -5.746 1 96 173 GLN A O 1
ATOM 1331 N N . TYR A 1 174 ? 27.047 -7.508 -5.809 1 93.88 174 TYR A N 1
ATOM 1332 C CA . TYR A 1 174 ? 25.812 -8.195 -5.449 1 93.88 174 TYR A CA 1
ATOM 1333 C C . TYR A 1 174 ? 24.781 -8.086 -6.57 1 93.88 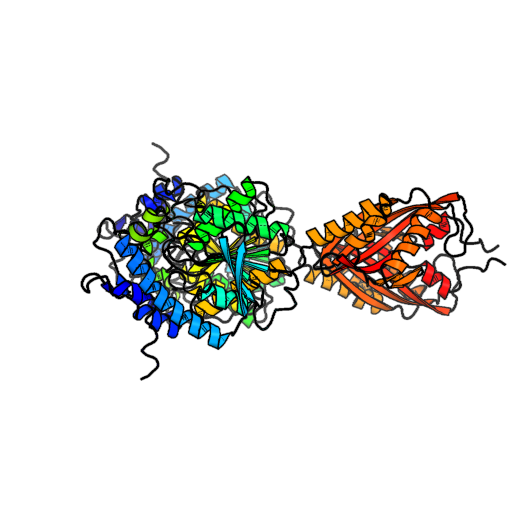174 TYR A C 1
ATOM 1335 O O . TYR A 1 174 ? 24.75 -7.09 -7.301 1 93.88 174 TYR A O 1
ATOM 1343 N N . GLN A 1 175 ? 23.969 -9.156 -6.703 1 86.62 175 GLN A N 1
ATOM 1344 C CA . GLN A 1 175 ? 22.844 -9.023 -7.625 1 86.62 175 GLN A CA 1
ATOM 1345 C C . GLN A 1 175 ? 21.938 -7.848 -7.234 1 86.62 175 GLN A C 1
ATOM 1347 O O . GLN A 1 175 ? 21.516 -7.746 -6.086 1 86.62 175 GLN A O 1
ATOM 1352 N N . PRO A 1 176 ? 21.641 -6.957 -8.164 1 91.81 176 PRO A N 1
ATOM 1353 C CA . PRO A 1 176 ? 20.875 -5.754 -7.832 1 91.81 176 PRO A CA 1
ATOM 1354 C C . PRO A 1 176 ? 19.562 -6.066 -7.137 1 91.81 176 PRO A C 1
ATOM 1356 O O . PRO A 1 176 ? 19.172 -5.363 -6.199 1 91.81 176 PRO A O 1
ATOM 1359 N N . GLN A 1 177 ? 18.891 -7.129 -7.5 1 87.31 177 GLN A N 1
ATOM 1360 C CA . GLN A 1 177 ? 17.594 -7.48 -6.934 1 87.31 177 GLN A CA 1
ATOM 1361 C C . GLN A 1 177 ? 17.75 -8.039 -5.523 1 87.31 177 GLN A C 1
ATOM 1363 O O . GLN A 1 177 ? 16.75 -8.234 -4.816 1 87.31 177 GLN A O 1
ATOM 1368 N N . ASN A 1 178 ? 18.984 -8.195 -5.109 1 91.25 178 ASN A N 1
ATOM 1369 C CA . ASN A 1 178 ? 19.281 -8.625 -3.746 1 91.25 178 ASN A CA 1
ATOM 1370 C C . ASN A 1 178 ? 19.703 -7.453 -2.865 1 91.25 178 ASN A C 1
ATOM 1372 O O . ASN A 1 178 ? 20.188 -7.648 -1.749 1 91.25 178 ASN A O 1
ATOM 1376 N N . ILE A 1 179 ? 19.531 -6.27 -3.346 1 97 179 ILE A N 1
ATOM 1377 C CA . ILE A 1 179 ? 19.922 -5.074 -2.615 1 97 179 ILE A CA 1
ATOM 1378 C C . ILE A 1 179 ? 18.703 -4.23 -2.287 1 97 179 ILE A C 1
ATOM 1380 O O . ILE A 1 179 ? 17.875 -3.953 -3.164 1 97 179 ILE A O 1
ATOM 1384 N N . THR A 1 180 ? 18.469 -3.977 -1.051 1 97.94 180 THR A N 1
ATOM 1385 C CA . THR A 1 180 ? 17.5 -2.973 -0.631 1 97.94 180 THR A CA 1
ATOM 1386 C C . THR A 1 180 ? 18.188 -1.775 0.005 1 97.94 180 THR A C 1
ATOM 1388 O O . THR A 1 180 ? 19.406 -1.8 0.222 1 97.94 180 THR A O 1
ATOM 1391 N N . CYS A 1 181 ? 17.469 -0.638 0.211 1 98.5 181 CYS A N 1
ATOM 1392 C CA . CYS A 1 181 ? 18.047 0.563 0.815 1 98.5 181 CYS A CA 1
ATOM 1393 C C . CYS A 1 181 ? 17.031 1.233 1.742 1 98.5 181 CYS A C 1
ATOM 1395 O O . CYS A 1 181 ? 15.82 1.071 1.572 1 98.5 181 CYS A O 1
ATOM 1397 N N . TRP A 1 182 ? 17.562 1.891 2.686 1 98.81 182 TRP A N 1
ATOM 1398 C CA . TRP A 1 182 ? 16.719 2.828 3.428 1 98.81 182 TRP A CA 1
ATOM 1399 C C . TRP A 1 182 ? 17.516 4.059 3.846 1 98.81 182 TRP A C 1
ATOM 1401 O O . TRP A 1 182 ? 18.75 4.027 3.859 1 98.81 182 TRP A O 1
ATOM 1411 N N . SER A 1 183 ? 16.875 5.105 4.043 1 98.94 183 SER A N 1
ATOM 1412 C CA . SER A 1 183 ? 17.438 6.391 4.449 1 98.94 183 SER A CA 1
ATOM 1413 C C . SER A 1 183 ? 16.453 7.188 5.289 1 98.94 183 SER A C 1
ATOM 1415 O O . SER A 1 183 ? 15.266 6.848 5.352 1 98.94 183 SER A O 1
ATOM 1417 N N . ILE A 1 184 ? 16.953 8.227 5.961 1 98.81 184 ILE A N 1
ATOM 1418 C CA . ILE A 1 184 ? 16.094 9.047 6.805 1 98.81 184 ILE A CA 1
ATOM 1419 C C . ILE A 1 184 ? 16.422 10.523 6.598 1 98.81 184 ILE A C 1
ATOM 1421 O O . ILE A 1 184 ? 17.578 10.891 6.422 1 98.81 184 ILE A O 1
ATOM 1425 N N . SER A 1 185 ? 15.336 11.328 6.59 1 98.19 185 SER A N 1
ATOM 1426 C CA . SER A 1 185 ? 15.477 12.781 6.551 1 98.19 185 SER A CA 1
ATOM 1427 C C . SER A 1 185 ? 16.344 13.219 5.367 1 98.19 185 SER A C 1
ATOM 1429 O O . SER A 1 185 ? 16.062 12.844 4.223 1 98.19 185 SER A O 1
ATOM 1431 N N . ALA A 1 186 ? 17.484 13.984 5.629 1 98.38 186 ALA A N 1
ATOM 1432 C CA . ALA A 1 186 ? 18.359 14.5 4.578 1 98.38 186 ALA A CA 1
ATOM 1433 C C . ALA A 1 186 ? 18.984 13.359 3.787 1 98.38 186 ALA A C 1
ATOM 1435 O O . ALA A 1 186 ? 19.297 13.516 2.602 1 98.38 186 ALA A O 1
ATOM 1436 N N . GLY A 1 187 ? 19.125 12.203 4.422 1 98.75 187 GLY A N 1
ATOM 1437 C CA . GLY A 1 187 ? 19.641 11.047 3.713 1 98.75 187 GLY A CA 1
ATOM 1438 C C . GLY A 1 187 ? 18.781 10.633 2.533 1 98.75 187 GLY A C 1
ATOM 1439 O O . GLY A 1 187 ? 19.281 10.062 1.565 1 98.75 187 GLY A O 1
ATOM 1440 N N . CYS A 1 188 ? 17.516 10.922 2.627 1 98.88 188 CYS A N 1
ATOM 1441 C CA . CYS A 1 188 ? 16.594 10.562 1.555 1 98.88 188 CYS A CA 1
ATOM 1442 C C . CYS A 1 188 ? 16.875 11.391 0.304 1 98.88 188 CYS A C 1
ATOM 1444 O O . CYS A 1 188 ? 16.641 10.93 -0.814 1 98.88 188 CYS A O 1
ATOM 1446 N N . THR A 1 189 ? 17.344 12.641 0.481 1 98.75 189 THR A N 1
ATOM 1447 C CA . THR A 1 189 ? 17.797 13.422 -0.665 1 98.75 189 THR A CA 1
ATOM 1448 C C . THR A 1 189 ? 18.906 12.688 -1.419 1 98.75 189 THR A C 1
ATOM 1450 O O . THR A 1 189 ? 18.812 12.484 -2.633 1 98.75 189 THR A O 1
ATOM 1453 N N . HIS A 1 190 ? 19.875 12.266 -0.667 1 98.75 190 HIS A N 1
ATOM 1454 C CA . HIS A 1 190 ? 21.016 11.594 -1.271 1 98.75 190 HIS A CA 1
ATOM 1455 C C . HIS A 1 190 ? 20.609 10.242 -1.865 1 98.75 190 HIS A C 1
ATOM 1457 O O . HIS A 1 190 ? 21.109 9.859 -2.93 1 98.75 190 HIS A O 1
ATOM 1463 N N . MET A 1 191 ? 19.766 9.523 -1.183 1 98.81 191 MET A N 1
ATOM 1464 C CA . MET A 1 191 ? 19.312 8.219 -1.651 1 98.81 191 MET A CA 1
ATOM 1465 C C . MET A 1 191 ? 18.609 8.336 -2.994 1 98.81 191 MET A C 1
ATOM 1467 O O . MET A 1 191 ? 18.938 7.625 -3.945 1 98.81 191 MET A O 1
ATOM 1471 N N . LEU A 1 192 ? 17.609 9.234 -3.084 1 98.88 192 LEU A N 1
ATOM 1472 C CA . LEU A 1 192 ? 16.844 9.438 -4.316 1 98.88 192 LEU A CA 1
ATOM 1473 C C . LEU A 1 192 ? 17.75 9.953 -5.43 1 98.88 192 LEU A C 1
ATOM 1475 O O . LEU A 1 192 ? 17.719 9.453 -6.555 1 98.88 192 LEU A O 1
ATOM 1479 N N . ALA A 1 193 ? 18.562 10.945 -5.082 1 98.81 193 ALA A N 1
ATOM 1480 C CA . ALA A 1 193 ? 19.469 11.516 -6.082 1 98.81 193 ALA A CA 1
ATOM 1481 C C . ALA A 1 193 ? 20.453 10.461 -6.586 1 98.81 193 ALA A C 1
ATOM 1483 O O . ALA A 1 193 ? 20.766 10.422 -7.777 1 98.81 193 ALA A O 1
ATOM 1484 N N . MET A 1 194 ? 20.969 9.641 -5.668 1 98.69 194 MET A N 1
ATOM 1485 C CA . MET A 1 194 ? 21.875 8.547 -6.023 1 98.69 194 MET A CA 1
ATOM 1486 C C . MET A 1 194 ? 21.219 7.629 -7.055 1 98.69 194 MET A C 1
ATOM 1488 O O . MET A 1 194 ? 21.828 7.312 -8.078 1 98.69 194 MET A O 1
ATOM 1492 N N . LEU A 1 195 ? 20.016 7.219 -6.844 1 98.62 195 LEU A N 1
ATOM 1493 C CA . LEU A 1 195 ? 19.344 6.262 -7.719 1 98.62 195 LEU A CA 1
ATOM 1494 C C . LEU A 1 195 ? 18.984 6.902 -9.055 1 98.62 195 LEU A C 1
ATOM 1496 O O . LEU A 1 195 ? 19.062 6.254 -10.102 1 98.62 195 LEU A O 1
ATOM 1500 N N . ILE A 1 196 ? 18.547 8.188 -9.008 1 98.38 196 ILE A N 1
ATOM 1501 C CA . ILE A 1 196 ? 18.266 8.914 -10.242 1 98.38 196 ILE A CA 1
ATOM 1502 C C . ILE A 1 196 ? 19.531 9.023 -11.086 1 98.38 196 ILE A C 1
ATOM 1504 O O . ILE A 1 196 ? 19.5 8.734 -12.289 1 98.38 196 ILE A O 1
ATOM 1508 N N . LYS A 1 197 ? 20.594 9.406 -10.461 1 98.25 197 LYS A N 1
ATOM 1509 C CA . LYS A 1 197 ? 21.875 9.523 -11.156 1 98.25 197 LYS A CA 1
ATOM 1510 C C . LYS A 1 197 ? 22.359 8.164 -11.648 1 98.25 197 LYS A C 1
ATOM 1512 O O . LYS A 1 197 ? 22.891 8.047 -12.758 1 98.25 197 LYS A O 1
ATOM 1517 N N . ALA A 1 198 ? 22.219 7.133 -10.828 1 98 198 ALA A N 1
ATOM 1518 C CA . ALA A 1 198 ? 22.594 5.773 -11.219 1 98 198 ALA A CA 1
ATOM 1519 C C . ALA A 1 198 ? 21.844 5.352 -12.484 1 98 198 ALA A C 1
ATOM 1521 O O . ALA A 1 198 ? 22.438 4.777 -13.398 1 98 198 ALA A O 1
ATOM 1522 N N . LYS A 1 199 ? 20.578 5.621 -12.539 1 94.31 199 LYS A N 1
ATOM 1523 C CA . LYS A 1 199 ? 19.766 5.305 -13.719 1 94.31 199 LYS A CA 1
ATOM 1524 C C . LYS A 1 199 ? 20.281 6.051 -14.945 1 94.31 199 LYS A C 1
ATOM 1526 O O . LYS A 1 199 ? 20.391 5.477 -16.031 1 94.31 199 LYS A O 1
ATOM 1531 N N . GLN A 1 200 ? 20.578 7.293 -14.789 1 96 200 GLN A N 1
ATOM 1532 C CA . GLN A 1 200 ? 21.109 8.117 -15.867 1 96 200 GLN A CA 1
ATOM 1533 C C . GLN A 1 200 ? 22.438 7.562 -16.375 1 96 200 GLN A C 1
ATOM 1535 O O . GLN A 1 200 ? 22.75 7.664 -17.562 1 96 200 GLN A O 1
ATOM 1540 N N . ASP A 1 201 ? 23.172 6.965 -15.461 1 97 201 ASP A N 1
ATOM 1541 C CA . ASP A 1 201 ? 24.5 6.43 -15.797 1 97 201 ASP A CA 1
ATOM 1542 C C . ASP A 1 201 ? 24.391 5.016 -16.359 1 97 201 ASP A C 1
ATOM 1544 O O . ASP A 1 201 ? 25.406 4.371 -16.625 1 97 201 ASP A O 1
ATOM 1548 N N . GLY A 1 202 ? 23.219 4.5 -16.438 1 95.38 202 GLY A N 1
ATOM 1549 C CA . GLY A 1 202 ? 23 3.189 -17.016 1 95.38 202 GLY A CA 1
ATOM 1550 C C . GLY A 1 202 ? 23.234 2.051 -16.047 1 95.38 202 GLY A C 1
ATOM 1551 O O . GLY A 1 202 ? 23.406 0.9 -16.453 1 95.38 202 GLY A O 1
ATOM 1552 N N . LEU A 1 203 ? 23.281 2.314 -14.758 1 96.06 203 LEU A N 1
ATOM 1553 C CA . LEU A 1 203 ? 23.453 1.27 -13.75 1 96.06 203 LEU A CA 1
ATOM 1554 C C . LEU A 1 203 ? 22.125 0.565 -13.484 1 96.06 203 LEU A C 1
ATOM 1556 O O . LEU A 1 203 ? 21.047 1.159 -13.656 1 96.06 203 LEU A O 1
ATOM 1560 N N . PRO A 1 204 ? 22.188 -0.681 -13.078 1 91.75 204 PRO A N 1
ATOM 1561 C CA . PRO A 1 204 ? 20.938 -1.39 -12.797 1 91.75 204 PRO A CA 1
ATOM 1562 C C . PRO A 1 204 ? 20.234 -0.867 -11.555 1 91.75 204 PRO A C 1
ATOM 1564 O O . PRO A 1 204 ? 20.891 -0.416 -10.609 1 91.75 204 PRO A O 1
ATOM 1567 N N . MET A 1 205 ? 18.922 -0.951 -11.547 1 93.06 205 MET A N 1
ATOM 1568 C CA . MET A 1 205 ? 18.125 -0.552 -10.383 1 93.06 205 MET A CA 1
ATOM 1569 C C . MET A 1 205 ? 18.047 -1.685 -9.367 1 93.06 205 MET A C 1
ATOM 1571 O O . MET A 1 205 ? 17.984 -2.857 -9.734 1 93.06 205 MET A O 1
ATOM 1575 N N . ILE A 1 206 ? 18.016 -1.356 -8.164 1 95.94 206 ILE A N 1
ATOM 1576 C CA . ILE A 1 206 ? 17.969 -2.316 -7.066 1 95.94 206 ILE A CA 1
ATOM 1577 C C . ILE A 1 206 ? 16.516 -2.672 -6.766 1 95.94 206 ILE A C 1
ATOM 1579 O O . ILE A 1 206 ? 15.594 -2.178 -7.43 1 95.94 206 ILE A O 1
ATOM 1583 N N . ASN A 1 207 ? 16.375 -3.521 -5.789 1 92.06 207 ASN A N 1
ATOM 1584 C CA . ASN A 1 207 ? 15.102 -4.188 -5.539 1 92.06 207 ASN A CA 1
ATOM 1585 C C . ASN A 1 207 ? 14.07 -3.229 -4.953 1 92.06 207 ASN A C 1
ATOM 1587 O O . ASN A 1 207 ? 12.953 -3.111 -5.477 1 92.06 207 ASN A O 1
ATOM 1591 N N . SER A 1 208 ? 14.461 -2.541 -3.865 1 96.75 208 SER A N 1
ATOM 1592 C CA . SER A 1 208 ? 13.477 -1.757 -3.121 1 96.75 208 SER A CA 1
ATOM 1593 C C . SER A 1 208 ? 14.164 -0.716 -2.238 1 96.75 208 SER A C 1
ATOM 1595 O O . SER A 1 208 ? 15.383 -0.748 -2.059 1 96.75 208 SER A O 1
ATOM 1597 N N . MET A 1 209 ? 13.359 0.224 -1.711 1 98.31 209 MET A N 1
ATOM 1598 C CA . MET A 1 209 ? 13.906 1.227 -0.802 1 98.31 209 MET A CA 1
ATOM 1599 C C . MET A 1 209 ? 12.836 1.734 0.158 1 98.31 209 MET A C 1
ATOM 1601 O O . MET A 1 209 ? 11.648 1.689 -0.154 1 98.31 209 MET A O 1
ATOM 1605 N N . ALA A 1 210 ? 13.281 2.182 1.271 1 98.88 210 ALA A N 1
ATOM 1606 C CA . ALA A 1 210 ? 12.445 2.869 2.256 1 98.88 210 ALA A CA 1
ATOM 1607 C C . ALA A 1 210 ? 12.953 4.289 2.506 1 98.88 210 ALA A C 1
ATOM 1609 O O . ALA A 1 210 ? 14.148 4.496 2.738 1 98.88 210 ALA A O 1
ATOM 1610 N N . LEU A 1 211 ? 12.07 5.25 2.385 1 98.94 211 LEU A N 1
ATOM 1611 C CA . LEU A 1 211 ? 12.352 6.648 2.693 1 98.94 211 LEU A CA 1
ATOM 1612 C C . LEU A 1 211 ? 11.641 7.078 3.971 1 98.94 211 LEU A C 1
ATOM 1614 O O . LEU A 1 211 ? 10.406 7.195 3.986 1 98.94 211 LEU A O 1
ATOM 1618 N N . LEU A 1 212 ? 12.391 7.324 5.031 1 98.94 212 LEU A N 1
ATOM 1619 C CA . LEU A 1 212 ? 11.836 7.676 6.332 1 98.94 212 LEU A CA 1
ATOM 1620 C C . LEU A 1 212 ? 11.898 9.18 6.562 1 98.94 212 LEU A C 1
ATOM 1622 O O . LEU A 1 212 ? 12.984 9.758 6.648 1 98.94 212 LEU A O 1
ATOM 1626 N N . SER A 1 213 ? 10.719 9.859 6.656 1 98.69 213 SER A N 1
ATOM 1627 C CA . SER A 1 213 ? 10.625 11.305 6.781 1 98.69 213 SER A CA 1
ATOM 1628 C C . SER A 1 213 ? 11.469 12.008 5.723 1 98.69 213 SER A C 1
ATOM 1630 O O . SER A 1 213 ? 12.336 12.82 6.051 1 98.69 213 SER A O 1
ATOM 1632 N N . PRO A 1 214 ? 11.18 11.797 4.492 1 98.81 214 PRO A N 1
ATOM 1633 C CA . PRO A 1 214 ? 12.117 12.133 3.418 1 98.81 214 PRO A CA 1
ATOM 1634 C C . PRO A 1 214 ? 12.211 13.633 3.158 1 98.81 214 PRO A C 1
ATOM 1636 O O . PRO A 1 214 ? 11.195 14.289 2.924 1 98.81 214 PRO A O 1
ATOM 1639 N N . ALA A 1 215 ? 13.414 14.156 3.154 1 98.5 215 ALA A N 1
ATOM 1640 C CA . ALA A 1 215 ? 13.695 15.484 2.631 1 98.5 215 ALA A CA 1
ATOM 1641 C C . ALA A 1 215 ? 13.836 15.461 1.111 1 98.5 215 ALA A C 1
ATOM 1643 O O . ALA A 1 215 ? 14.93 15.68 0.58 1 98.5 215 ALA A O 1
ATOM 1644 N N . ALA A 1 216 ? 12.742 15.328 0.431 1 98.62 216 ALA A N 1
ATOM 1645 C CA . ALA A 1 216 ? 12.75 15.172 -1.021 1 98.62 216 ALA A CA 1
ATOM 1646 C C . ALA A 1 216 ? 12.633 16.516 -1.722 1 98.62 216 ALA A C 1
ATOM 1648 O O . ALA A 1 216 ? 12.859 16.625 -2.932 1 98.62 216 ALA A O 1
ATOM 1649 N N . ASP A 1 217 ? 12.305 17.547 -1.035 1 98.44 217 ASP A N 1
ATOM 1650 C CA . ASP A 1 217 ? 12.242 18.922 -1.501 1 98.44 217 ASP A CA 1
ATOM 1651 C C . ASP A 1 217 ? 12.773 19.891 -0.442 1 98.44 217 ASP A C 1
ATOM 1653 O O . ASP A 1 217 ? 12.102 20.156 0.555 1 98.44 217 ASP A O 1
ATOM 1657 N N . ILE A 1 218 ? 13.891 20.484 -0.701 1 96.56 218 ILE A N 1
ATOM 1658 C CA . ILE A 1 218 ? 14.469 21.359 0.326 1 96.56 218 ILE A CA 1
ATOM 1659 C C . ILE A 1 218 ? 14.266 22.812 -0.056 1 96.56 218 ILE A C 1
ATOM 1661 O O . ILE A 1 218 ? 14.898 23.703 0.512 1 96.56 218 ILE A O 1
ATOM 1665 N N . SER A 1 219 ? 13.367 23.125 -1.046 1 96.06 219 SER A N 1
ATOM 1666 C CA . SER A 1 219 ? 13.086 24.484 -1.496 1 96.06 219 SER A CA 1
ATOM 1667 C C . SER A 1 219 ? 12.172 25.203 -0.519 1 96.06 219 SER A C 1
ATOM 1669 O O . SER A 1 219 ? 12.039 26.438 -0.579 1 96.06 219 SER A O 1
ATOM 1671 N N . GLY A 1 220 ? 11.469 24.453 0.283 1 95.5 220 GLY A N 1
ATOM 1672 C CA . GLY A 1 220 ? 10.484 25.031 1.182 1 95.5 220 GLY A CA 1
ATOM 1673 C C . GLY A 1 220 ? 9.078 25 0.624 1 95.5 220 GLY A C 1
ATOM 1674 O O . GLY A 1 220 ? 8.133 25.406 1.298 1 95.5 220 GLY A O 1
ATOM 1675 N N . ASN A 1 221 ? 8.938 24.422 -0.554 1 97.31 221 ASN A N 1
ATOM 1676 C CA . ASN A 1 221 ? 7.605 24.281 -1.134 1 97.31 221 ASN A CA 1
ATOM 1677 C C . ASN A 1 221 ? 6.867 23.078 -0.55 1 97.31 221 ASN A C 1
ATOM 1679 O O . ASN A 1 221 ? 7.477 22.047 -0.272 1 97.31 221 ASN A O 1
ATOM 1683 N N . GLY A 1 222 ? 5.555 23.203 -0.331 1 97.62 222 GLY A N 1
ATOM 1684 C CA . GLY A 1 222 ? 4.719 22.125 0.16 1 97.62 222 GLY A CA 1
ATOM 1685 C C . GLY A 1 222 ? 3.615 22.594 1.089 1 97.62 222 GLY A C 1
ATOM 1686 O O . GLY A 1 222 ? 3.822 23.516 1.891 1 97.62 222 GLY A O 1
ATOM 1687 N N . ASP A 1 223 ? 2.506 21.984 1.003 1 98.06 223 ASP A N 1
ATOM 1688 C CA . ASP A 1 223 ? 1.385 22.344 1.867 1 98.06 223 ASP A CA 1
ATOM 1689 C C . ASP A 1 223 ? 1.726 22.109 3.336 1 98.06 223 ASP A C 1
ATOM 1691 O O . ASP A 1 223 ? 1.611 23.016 4.16 1 98.06 223 ASP A O 1
ATOM 1695 N N . ALA A 1 224 ? 2.25 20.953 3.59 1 97.44 224 ALA A N 1
ATOM 1696 C CA . ALA A 1 224 ? 2.529 20.594 4.977 1 97.44 224 ALA A CA 1
ATOM 1697 C C . ALA A 1 224 ? 3.826 21.234 5.461 1 97.44 224 ALA A C 1
ATOM 1699 O O . ALA A 1 224 ? 4.035 21.406 6.664 1 97.44 224 ALA A O 1
ATOM 1700 N N . VAL A 1 225 ? 4.758 21.594 4.504 1 96.94 225 VAL A N 1
ATOM 1701 C CA . VAL A 1 225 ? 5.969 22.297 4.922 1 96.94 225 VAL A CA 1
ATOM 1702 C C . VAL A 1 225 ? 5.594 23.609 5.617 1 96.94 225 VAL A C 1
ATOM 1704 O O . VAL A 1 225 ? 6.191 23.969 6.637 1 96.94 225 VAL A O 1
ATOM 1707 N N . LYS A 1 226 ? 4.594 24.219 5.105 1 95.19 226 LYS A N 1
ATOM 1708 C CA . LYS A 1 226 ? 4.148 25.484 5.684 1 95.19 226 LYS A CA 1
ATOM 1709 C C . LYS A 1 226 ? 3.258 25.25 6.902 1 95.19 226 LYS A C 1
ATOM 1711 O O . LYS A 1 226 ? 3.455 25.875 7.949 1 95.19 226 LYS A O 1
ATOM 1716 N N . SER A 1 227 ? 2.332 24.344 6.781 1 95.44 227 SER A N 1
ATOM 1717 C CA . SER A 1 227 ? 1.328 24.203 7.832 1 95.44 227 SER A CA 1
ATOM 1718 C C . SER A 1 227 ? 1.914 23.547 9.07 1 95.44 227 SER A C 1
ATOM 1720 O O . SER A 1 227 ? 1.424 23.75 10.188 1 95.44 227 SER A O 1
ATOM 1722 N N . ASN A 1 228 ? 2.955 22.719 8.906 1 95.88 228 ASN A N 1
ATOM 1723 C CA . ASN A 1 228 ? 3.549 22.016 10.047 1 95.88 228 ASN A CA 1
ATOM 1724 C C . ASN A 1 228 ? 4.762 22.766 10.594 1 95.88 228 ASN A C 1
ATOM 1726 O O . ASN A 1 228 ? 5.363 22.344 11.578 1 95.88 228 ASN A O 1
ATOM 1730 N N . ASP A 1 229 ? 5.141 23.875 9.891 1 92.88 229 ASP A N 1
ATOM 1731 C CA . ASP A 1 229 ? 6.215 24.719 10.422 1 92.88 229 ASP A CA 1
ATOM 1732 C C . ASP A 1 229 ? 5.812 25.344 11.75 1 92.88 229 ASP A C 1
ATOM 1734 O O . ASP A 1 229 ? 4.836 26.094 11.82 1 92.88 229 ASP A O 1
ATOM 1738 N N . GLY A 1 230 ? 6.496 25.016 12.812 1 88.06 230 GLY A N 1
ATOM 1739 C CA . GLY A 1 230 ? 6.164 25.5 14.141 1 88.06 230 GLY A CA 1
ATOM 1740 C C . GLY A 1 230 ? 5.422 24.484 14.977 1 88.06 230 GLY A C 1
ATOM 1741 O O . GLY A 1 230 ? 5.336 24.609 16.203 1 88.06 230 GLY A O 1
ATOM 1742 N N . ARG A 1 231 ? 4.895 23.453 14.273 1 91.12 231 ARG A N 1
ATOM 1743 C CA . ARG A 1 231 ? 4.234 22.359 14.977 1 91.12 231 ARG A CA 1
ATOM 1744 C C . ARG A 1 231 ? 5.168 21.156 15.133 1 91.12 231 ARG A C 1
ATOM 1746 O O . ARG A 1 231 ? 5.133 20.469 16.156 1 91.12 231 ARG A O 1
ATOM 1753 N N . ASP A 1 232 ? 5.906 20.938 14.094 1 92.5 232 ASP A N 1
ATOM 1754 C CA . ASP A 1 232 ? 6.945 19.922 14.117 1 92.5 232 ASP A CA 1
ATOM 1755 C C . ASP A 1 232 ? 8.141 20.375 14.961 1 92.5 232 ASP A C 1
ATOM 1757 O O . ASP A 1 232 ? 8.305 21.562 15.219 1 92.5 232 ASP A O 1
ATOM 1761 N N . ILE A 1 233 ? 8.875 19.406 15.344 1 88.44 233 ILE A N 1
ATOM 1762 C CA . ILE A 1 233 ? 10.086 19.734 16.094 1 88.44 233 ILE A CA 1
ATOM 1763 C C . ILE A 1 233 ? 11.125 20.344 15.148 1 88.44 233 ILE A C 1
ATOM 1765 O O . ILE A 1 233 ? 12.016 21.078 15.586 1 88.44 233 ILE A O 1
ATOM 1769 N N . LEU A 1 234 ? 11.039 19.984 13.945 1 86.75 234 LEU A N 1
ATOM 1770 C CA . LEU A 1 234 ? 11.844 20.578 12.891 1 86.75 234 LEU A CA 1
ATOM 1771 C C . LEU A 1 234 ? 11.102 21.734 12.227 1 86.75 234 LEU A C 1
ATOM 1773 O O . LEU A 1 234 ? 9.945 21.594 11.828 1 86.75 234 LEU A O 1
ATOM 1777 N N . GLY A 1 235 ? 11.742 22.953 12.273 1 83.56 235 GLY A N 1
ATOM 1778 C CA . GLY A 1 235 ? 11.211 24.078 11.531 1 83.56 235 GLY A CA 1
ATOM 1779 C C . GLY A 1 235 ? 11.906 24.297 10.195 1 83.56 235 GLY A C 1
ATOM 1780 O O . GLY A 1 235 ? 12.977 23.75 9.953 1 83.56 235 GLY A O 1
ATOM 1781 N N . TYR A 1 236 ? 11.195 25.031 9.328 1 80.56 236 TYR A N 1
ATOM 1782 C CA . TYR A 1 236 ? 11.828 25.344 8.055 1 80.56 236 TYR A CA 1
ATOM 1783 C C . TYR A 1 236 ? 12.32 26.797 8.039 1 80.56 236 TYR A C 1
ATOM 1785 O O . TYR A 1 236 ? 13.516 27.047 7.879 1 80.56 236 TYR A O 1
ATOM 1793 N N . ARG A 1 237 ? 11.32 27.719 8.18 1 77.44 237 ARG A N 1
ATOM 1794 C CA . ARG A 1 237 ? 11.664 29.141 8.109 1 77.44 237 ARG A CA 1
ATOM 1795 C C . ARG A 1 237 ? 12.578 29.531 9.266 1 77.44 237 ARG A C 1
ATOM 1797 O O . ARG A 1 237 ? 12.258 29.297 10.43 1 77.44 237 ARG A O 1
ATOM 1804 N N . ASN A 1 238 ? 13.672 30.094 8.852 1 74.19 238 ASN A N 1
ATOM 1805 C CA . ASN A 1 238 ? 14.672 30.547 9.805 1 74.19 238 ASN A CA 1
ATOM 1806 C C . ASN A 1 238 ? 15.219 29.391 10.641 1 74.19 238 ASN A C 1
ATOM 1808 O O . ASN A 1 238 ? 15.453 29.547 11.844 1 74.19 238 ASN A O 1
ATOM 1812 N N . GLN A 1 239 ? 15.281 28.234 10.023 1 79.56 239 GLN A N 1
ATOM 1813 C CA . GLN A 1 239 ? 15.883 27.031 10.594 1 79.56 239 GLN A CA 1
ATOM 1814 C C . GLN A 1 239 ? 16.453 26.125 9.5 1 79.56 239 GLN A C 1
ATOM 1816 O O . GLN A 1 239 ? 17.5 26.422 8.938 1 79.56 239 GLN A O 1
ATOM 1821 N N . ALA A 1 240 ? 15.688 25.219 8.992 1 78.56 240 ALA A N 1
ATOM 1822 C CA . ALA A 1 240 ? 16.203 24.266 8.016 1 78.56 240 ALA A CA 1
ATOM 1823 C C . ALA A 1 240 ? 16.656 24.969 6.742 1 78.56 240 ALA A C 1
ATOM 1825 O O . ALA A 1 240 ? 17.609 24.547 6.094 1 78.56 240 ALA A O 1
ATOM 1826 N N . ASP A 1 241 ? 15.992 26.031 6.328 1 80.38 241 ASP A N 1
ATOM 1827 C CA . ASP A 1 241 ? 16.359 26.766 5.129 1 80.38 241 ASP A CA 1
ATOM 1828 C C . ASP A 1 241 ? 17.766 27.359 5.262 1 80.38 241 ASP A C 1
ATOM 1830 O O . ASP A 1 241 ? 18.562 27.297 4.32 1 80.38 241 ASP A O 1
ATOM 1834 N N . LYS A 1 242 ? 18.094 27.812 6.414 1 78.81 242 LYS A N 1
ATOM 1835 C CA . LYS A 1 242 ? 19.359 28.5 6.637 1 78.81 242 LYS A CA 1
ATOM 1836 C C . LYS A 1 242 ? 20.422 27.531 7.145 1 78.81 242 LYS A C 1
ATOM 1838 O O . LYS A 1 242 ? 21.594 27.625 6.746 1 78.81 242 LYS A O 1
ATOM 1843 N N . MET A 1 243 ? 20 26.641 7.973 1 81.5 243 MET A N 1
ATOM 1844 C CA . MET A 1 243 ? 20.969 25.781 8.648 1 81.5 243 MET A CA 1
ATOM 1845 C C . MET A 1 243 ? 21.328 24.594 7.773 1 81.5 243 MET A C 1
ATOM 1847 O O . MET A 1 243 ? 22.453 24.078 7.852 1 81.5 243 MET A O 1
ATOM 1851 N N . PHE A 1 244 ? 20.422 24.141 6.93 1 90.06 244 PHE A N 1
ATOM 1852 C CA . PHE A 1 244 ? 20.625 22.875 6.25 1 90.06 244 PHE A CA 1
ATOM 1853 C C . PHE A 1 244 ? 20.609 23.062 4.738 1 90.06 244 PHE A C 1
ATOM 1855 O O . PHE A 1 244 ? 21.609 22.766 4.066 1 90.06 244 PHE A O 1
ATOM 1862 N N . ALA A 1 245 ? 19.656 23.656 4.191 1 91.38 245 ALA A N 1
ATOM 1863 C CA . ALA A 1 245 ? 19.484 23.734 2.744 1 91.38 245 ALA A CA 1
ATOM 1864 C C . ALA A 1 245 ? 20.578 24.594 2.115 1 91.38 245 ALA A C 1
ATOM 1866 O O . ALA A 1 245 ? 21.219 24.172 1.152 1 91.38 245 ALA A O 1
ATOM 1867 N N . ALA A 1 246 ? 20.859 25.719 2.689 1 90.5 246 ALA A N 1
ATOM 1868 C CA . ALA A 1 246 ? 21.781 26.672 2.088 1 90.5 246 ALA A CA 1
ATOM 1869 C C . ALA A 1 246 ? 23.219 26.156 2.096 1 90.5 246 ALA A C 1
ATOM 1871 O O . ALA A 1 246 ? 23.891 26.156 1.062 1 90.5 246 ALA A O 1
ATOM 1872 N N . PRO A 1 247 ? 23.672 25.703 3.242 1 93.19 247 PRO A N 1
ATOM 1873 C CA . PRO A 1 247 ? 25.047 25.219 3.234 1 93.19 247 PRO A CA 1
ATOM 1874 C C . PRO A 1 247 ? 25.234 23.984 2.344 1 93.19 247 PRO A C 1
ATOM 1876 O O . PRO A 1 247 ? 26.328 23.766 1.802 1 93.19 247 PRO A O 1
ATOM 1879 N N . PHE A 1 248 ? 24.281 23.219 2.146 1 96 248 PHE A N 1
ATOM 1880 C CA . PHE A 1 248 ? 24.344 22.016 1.33 1 96 248 PHE A CA 1
ATOM 1881 C C . PHE A 1 248 ? 24.312 22.359 -0.154 1 96 248 PHE A C 1
ATOM 1883 O O . PHE A 1 248 ? 25.172 21.922 -0.917 1 96 248 PHE A O 1
ATOM 1890 N N . ALA A 1 249 ? 23.359 23.188 -0.57 1 96.06 249 ALA A N 1
ATOM 1891 C CA . ALA A 1 249 ? 23.094 23.438 -1.985 1 96.06 249 ALA A CA 1
ATOM 1892 C C . ALA A 1 249 ? 24.156 24.328 -2.609 1 96.06 249 ALA A C 1
ATOM 1894 O O . ALA A 1 249 ? 24.438 24.234 -3.805 1 96.06 249 ALA A O 1
ATOM 1895 N N . GLY A 1 250 ? 24.75 25.188 -1.783 1 93.12 250 GLY A N 1
ATOM 1896 C CA . GLY A 1 250 ? 25.641 26.188 -2.344 1 93.12 250 GLY A CA 1
ATOM 1897 C C . GLY A 1 250 ? 24.984 27.062 -3.389 1 93.12 250 GLY A C 1
ATOM 1898 O O . GLY A 1 250 ? 23.969 27.703 -3.113 1 93.12 250 GLY A O 1
ATOM 1899 N N . ASN A 1 251 ? 25.469 26.953 -4.637 1 93.75 251 ASN A N 1
ATOM 1900 C CA . ASN A 1 251 ? 24.969 27.812 -5.703 1 93.75 251 ASN A CA 1
ATOM 1901 C C . ASN A 1 251 ? 23.938 27.078 -6.566 1 93.75 251 ASN A C 1
ATOM 1903 O O . ASN A 1 251 ? 23.344 27.672 -7.469 1 93.75 251 ASN A O 1
ATOM 1907 N N . ALA A 1 252 ? 23.703 25.859 -6.199 1 96.44 252 ALA A N 1
ATOM 1908 C CA . ALA A 1 252 ? 22.75 25.094 -7 1 96.44 252 ALA A CA 1
ATOM 1909 C C . ALA A 1 252 ? 21.312 25.547 -6.734 1 96.44 252 ALA A C 1
ATOM 1911 O O . ALA A 1 252 ? 21 26 -5.633 1 96.44 252 ALA A O 1
ATOM 1912 N N . SER A 1 253 ? 20.531 25.438 -7.797 1 97.38 253 SER A N 1
ATOM 1913 C CA . SER A 1 253 ? 19.109 25.703 -7.613 1 97.38 253 SER A CA 1
ATOM 1914 C C . SER A 1 253 ? 18.484 24.719 -6.629 1 97.38 253 SER A C 1
ATOM 1916 O O . SER A 1 253 ? 18.75 23.516 -6.695 1 97.38 253 SER A O 1
ATOM 1918 N N . LEU A 1 254 ? 17.625 25.219 -5.746 1 97 254 LEU A N 1
ATOM 1919 C CA . LEU A 1 254 ? 16.984 24.359 -4.762 1 97 254 LEU A CA 1
ATOM 1920 C C . LEU A 1 254 ? 15.945 23.453 -5.426 1 97 254 LEU A C 1
ATOM 1922 O O . LEU A 1 254 ? 15.477 22.484 -4.812 1 97 254 LEU A O 1
ATOM 1926 N N . THR A 1 255 ? 15.578 23.719 -6.691 1 97.31 255 THR A N 1
ATOM 1927 C CA . THR A 1 255 ? 14.617 22.875 -7.379 1 97.31 255 THR A CA 1
ATOM 1928 C C . THR A 1 255 ? 15.32 22 -8.414 1 97.31 255 THR A C 1
ATOM 1930 O O . THR A 1 255 ? 14.664 21.391 -9.266 1 97.31 255 THR A O 1
ATOM 1933 N N . ASP A 1 256 ? 16.719 22.062 -8.383 1 97.94 256 ASP A N 1
ATOM 1934 C CA . ASP A 1 256 ? 17.438 21.062 -9.156 1 97.94 256 ASP A CA 1
ATOM 1935 C C . ASP A 1 256 ? 17 19.641 -8.758 1 97.94 256 ASP A C 1
ATOM 1937 O O . ASP A 1 256 ? 16.969 19.312 -7.57 1 97.94 256 ASP A O 1
ATOM 1941 N N . PRO A 1 257 ? 16.719 18.781 -9.727 1 98.19 257 PRO A N 1
ATOM 1942 C CA . PRO A 1 257 ? 16.188 17.438 -9.43 1 98.19 257 PRO A CA 1
ATOM 1943 C C . PRO A 1 257 ? 17.141 16.594 -8.602 1 98.19 257 PRO A C 1
ATOM 1945 O O . PRO A 1 257 ? 16.734 15.602 -7.996 1 98.19 257 PRO A O 1
ATOM 1948 N N . LEU A 1 258 ? 18.391 16.906 -8.602 1 98.25 258 LEU A N 1
ATOM 1949 C CA . LEU A 1 258 ? 19.328 16.125 -7.805 1 98.25 258 LEU A CA 1
ATOM 1950 C C . LEU A 1 258 ? 19.547 16.766 -6.441 1 98.25 258 LEU A C 1
ATOM 1952 O O . LEU A 1 258 ? 20.125 16.156 -5.543 1 98.25 258 LEU A O 1
ATOM 1956 N N . VAL A 1 259 ? 19.094 18.047 -6.262 1 98.38 259 VAL A N 1
ATOM 1957 C CA . VAL A 1 259 ? 19.094 18.734 -4.973 1 98.38 259 VAL A CA 1
ATOM 1958 C C . VAL A 1 259 ? 17.781 18.484 -4.246 1 98.38 259 VAL A C 1
ATOM 1960 O O . VAL A 1 259 ? 17.766 18.266 -3.031 1 98.38 259 VAL A O 1
ATOM 1963 N N . SER A 1 260 ? 16.719 18.547 -5.008 1 98.69 260 SER A N 1
ATOM 1964 C CA . SER A 1 260 ? 15.359 18.219 -4.582 1 98.69 260 SER A CA 1
ATOM 1965 C C . SER A 1 260 ? 14.719 17.188 -5.516 1 98.69 260 SER A C 1
ATOM 1967 O O . SER A 1 260 ? 14.008 17.562 -6.453 1 98.69 260 SER A O 1
ATOM 1969 N N . PRO A 1 261 ? 14.828 15.969 -5.094 1 98.69 261 PRO A N 1
ATOM 1970 C CA . PRO A 1 261 ? 14.516 14.891 -6.039 1 98.69 261 PRO A CA 1
ATOM 1971 C C . PRO A 1 261 ? 13.023 14.805 -6.363 1 98.69 261 PRO A C 1
ATOM 1973 O O . PRO A 1 261 ? 12.633 14.117 -7.309 1 98.69 261 PRO A O 1
ATOM 1976 N N . VAL A 1 262 ? 12.156 15.477 -5.656 1 98.38 262 VAL A N 1
ATOM 1977 C CA . VAL A 1 262 ? 10.734 15.477 -5.988 1 98.38 262 VAL A CA 1
ATOM 1978 C C . VAL A 1 262 ? 10.531 16.062 -7.383 1 98.38 262 VAL A C 1
ATOM 1980 O O . VAL A 1 262 ? 9.531 15.773 -8.039 1 98.38 262 VAL A O 1
ATOM 1983 N N . TYR A 1 263 ? 11.453 16.828 -7.91 1 98.25 263 TYR A N 1
ATOM 1984 C CA . TYR A 1 263 ? 11.328 17.484 -9.203 1 98.25 263 TYR A CA 1
ATOM 1985 C C . TYR A 1 263 ? 11.922 16.625 -10.32 1 98.25 263 TYR A C 1
ATOM 1987 O O . TYR A 1 263 ? 11.922 17.031 -11.484 1 98.25 263 TYR A O 1
ATOM 1995 N N . ALA A 1 264 ? 12.438 15.469 -10.016 1 98.19 264 ALA A N 1
ATOM 1996 C CA . ALA A 1 264 ? 13 14.562 -11.016 1 98.19 264 ALA A CA 1
ATOM 1997 C C . ALA A 1 264 ? 11.906 13.812 -11.766 1 98.19 264 ALA A C 1
ATOM 1999 O O . ALA A 1 264 ? 10.742 13.844 -11.359 1 98.19 264 ALA A O 1
ATOM 2000 N N . THR A 1 265 ? 12.266 13.227 -12.891 1 95.5 265 THR A N 1
ATOM 2001 C CA . THR A 1 265 ? 11.445 12.227 -13.57 1 95.5 265 THR A CA 1
ATOM 2002 C C . THR A 1 265 ? 11.812 10.82 -13.102 1 95.5 265 THR A C 1
ATOM 2004 O O . THR A 1 265 ? 12.992 10.477 -13.016 1 95.5 265 THR A O 1
ATOM 2007 N N . TYR A 1 266 ? 10.836 10.117 -12.742 1 94.12 266 TYR A N 1
ATOM 2008 C CA . TYR A 1 266 ? 11.047 8.758 -12.258 1 94.12 266 TYR A CA 1
ATOM 2009 C C . TYR A 1 266 ? 10.656 7.73 -13.32 1 94.12 266 TYR A C 1
ATOM 2011 O O . TYR A 1 266 ? 9.656 7.91 -14.023 1 94.12 266 TYR A O 1
ATOM 2019 N N . PRO A 1 267 ? 11.414 6.715 -13.477 1 86.38 267 PRO A N 1
ATOM 2020 C CA . PRO A 1 267 ? 11.047 5.645 -14.406 1 86.38 267 PRO A CA 1
ATOM 2021 C C . PRO A 1 267 ? 10.086 4.629 -13.797 1 86.38 267 PRO A C 1
ATOM 2023 O O . PRO A 1 267 ? 9.945 4.57 -12.57 1 86.38 267 PRO A O 1
ATOM 2026 N N . SER A 1 268 ? 9.477 3.799 -14.68 1 84.44 268 SER A N 1
ATOM 2027 C CA . SER A 1 268 ? 8.5 2.82 -14.211 1 84.44 268 SER A CA 1
ATOM 2028 C C . SER A 1 268 ? 9.18 1.667 -13.477 1 84.44 268 SER A C 1
ATOM 2030 O O . SER A 1 268 ? 8.547 0.968 -12.688 1 84.44 268 SER A O 1
ATOM 2032 N N . ASP A 1 269 ? 10.477 1.501 -13.75 1 82.94 269 ASP A N 1
ATOM 2033 C CA . ASP A 1 269 ? 11.188 0.384 -13.133 1 82.94 269 ASP A CA 1
ATOM 2034 C C . ASP A 1 269 ? 12 0.848 -11.93 1 82.94 269 ASP A C 1
ATOM 2036 O O . ASP A 1 269 ? 12.961 0.184 -11.523 1 82.94 269 ASP A O 1
ATOM 2040 N N . PHE A 1 270 ? 11.719 2.072 -11.438 1 92.94 270 PHE A N 1
ATOM 2041 C CA . PHE A 1 270 ? 12.336 2.545 -10.203 1 92.94 270 PHE A CA 1
ATOM 2042 C C . PHE A 1 270 ? 12.125 1.546 -9.07 1 92.94 270 PHE A C 1
ATOM 2044 O O . PHE A 1 270 ? 11.133 0.81 -9.062 1 92.94 270 PHE A O 1
ATOM 2051 N N . PRO A 1 271 ? 13.055 1.364 -8.102 1 94.88 271 PRO A N 1
ATOM 2052 C CA . PRO A 1 271 ? 12.883 0.408 -7.008 1 94.88 271 PRO A CA 1
ATOM 2053 C C . PRO A 1 271 ? 11.547 0.576 -6.289 1 94.88 271 PRO A C 1
ATOM 2055 O O . PRO A 1 271 ? 11.078 1.702 -6.09 1 94.88 271 PRO A O 1
ATOM 2058 N N . ALA A 1 272 ? 10.93 -0.621 -5.984 1 94.81 272 ALA A N 1
ATOM 2059 C CA . ALA A 1 272 ? 9.742 -0.536 -5.137 1 94.81 272 ALA A CA 1
ATOM 2060 C C . ALA A 1 272 ? 10.016 0.325 -3.904 1 94.81 272 ALA A C 1
ATOM 2062 O O . ALA A 1 272 ? 11.016 0.139 -3.217 1 94.81 272 ALA A O 1
ATOM 2063 N N . THR A 1 273 ? 9.141 1.314 -3.627 1 98.44 273 THR A N 1
ATOM 2064 C CA . THR A 1 273 ? 9.461 2.35 -2.652 1 98.44 273 THR A CA 1
ATOM 2065 C C . THR A 1 273 ? 8.367 2.457 -1.593 1 98.44 273 THR A C 1
ATOM 2067 O O . THR A 1 273 ? 7.188 2.561 -1.922 1 98.44 273 THR A O 1
ATOM 2070 N N . ILE A 1 274 ? 8.75 2.365 -0.366 1 98.69 274 ILE A N 1
ATOM 2071 C CA . ILE A 1 274 ? 7.84 2.715 0.719 1 98.69 274 ILE A CA 1
ATOM 2072 C C . ILE A 1 274 ? 8.281 4.027 1.359 1 98.69 274 ILE A C 1
ATOM 2074 O O . ILE A 1 274 ? 9.477 4.234 1.608 1 98.69 274 ILE A O 1
ATOM 2078 N N . LEU A 1 275 ? 7.398 5.004 1.467 1 98.94 275 LEU A N 1
ATOM 2079 C CA . LEU A 1 275 ? 7.633 6.301 2.096 1 98.94 275 LEU A CA 1
ATOM 2080 C C . LEU A 1 275 ? 6.875 6.41 3.414 1 98.94 275 LEU A C 1
ATOM 2082 O O . LEU A 1 275 ? 5.664 6.168 3.463 1 98.94 275 LEU A O 1
ATOM 2086 N N . ALA A 1 276 ? 7.617 6.723 4.457 1 98.88 276 ALA A N 1
ATOM 2087 C CA . ALA A 1 276 ? 7.016 6.793 5.785 1 98.88 276 ALA A CA 1
ATOM 2088 C C . ALA A 1 276 ? 7.133 8.203 6.363 1 98.88 276 ALA A C 1
ATOM 2090 O O . ALA A 1 276 ? 8.211 8.805 6.332 1 98.88 276 ALA A O 1
ATOM 2091 N N . THR A 1 277 ? 6.043 8.742 6.828 1 98.81 277 THR A N 1
ATOM 2092 C CA . THR A 1 277 ? 5.945 10.078 7.406 1 98.81 277 THR A CA 1
ATOM 2093 C C . THR A 1 277 ? 4.844 10.133 8.461 1 98.81 277 THR A C 1
ATOM 2095 O O . THR A 1 277 ? 4.512 9.109 9.07 1 98.81 277 THR A O 1
ATOM 2098 N N . SER A 1 278 ? 4.418 11.328 8.82 1 98.75 278 SER A N 1
ATOM 2099 C CA . SER A 1 278 ? 3.375 11.508 9.828 1 98.75 278 SER A CA 1
ATOM 2100 C C . SER A 1 278 ? 2.609 12.805 9.609 1 98.75 278 SER A C 1
ATOM 2102 O O . SER A 1 278 ? 3.062 13.68 8.875 1 98.75 278 SER A O 1
ATOM 2104 N N . THR A 1 279 ? 1.484 12.914 10.297 1 98.62 279 THR A N 1
ATOM 2105 C CA . THR A 1 279 ? 0.61 14.07 10.133 1 98.62 279 THR A CA 1
ATOM 2106 C C . THR A 1 279 ? 1.294 15.336 10.633 1 98.62 279 THR A C 1
ATOM 2108 O O . THR A 1 279 ? 0.953 16.438 10.211 1 98.62 279 THR A O 1
ATOM 2111 N N . ARG A 1 280 ? 2.295 15.211 11.469 1 97.25 280 ARG A N 1
ATOM 2112 C CA . ARG A 1 280 ? 2.959 16.359 12.078 1 97.25 280 ARG A CA 1
ATOM 2113 C C . ARG A 1 280 ? 4.324 16.594 11.445 1 97.25 280 ARG A C 1
ATOM 2115 O O . ARG A 1 280 ? 4.934 17.641 11.648 1 97.25 280 ARG A O 1
ATOM 2122 N N . ASP A 1 281 ? 4.797 15.688 10.688 1 98 281 ASP A N 1
ATOM 2123 C CA . ASP A 1 281 ? 6.109 15.758 10.055 1 98 281 ASP A CA 1
ATOM 2124 C C . ASP A 1 281 ? 6.188 16.922 9.078 1 98 281 ASP A C 1
ATOM 2126 O O . ASP A 1 281 ? 5.352 17.062 8.18 1 98 281 ASP A O 1
ATOM 2130 N N . LEU A 1 282 ? 7.141 17.781 9.273 1 97.19 282 LEU A N 1
ATOM 2131 C CA . LEU A 1 282 ? 7.383 18.891 8.375 1 97.19 282 LEU A CA 1
ATOM 2132 C C . LEU A 1 282 ? 7.449 18.422 6.926 1 97.19 282 LEU A C 1
ATOM 2134 O O . LEU A 1 282 ? 7.051 19.156 6.012 1 97.19 282 LEU A O 1
ATOM 2138 N N . PHE A 1 283 ? 7.902 17.188 6.719 1 98.31 283 PHE A N 1
ATOM 2139 C CA . PHE A 1 283 ? 8.195 16.703 5.375 1 98.31 283 PHE A CA 1
ATOM 2140 C C . PHE A 1 283 ? 7.086 15.773 4.883 1 98.31 283 PHE A C 1
ATOM 2142 O O . PHE A 1 283 ? 7.301 14.969 3.975 1 98.31 283 PHE A O 1
ATOM 2149 N N . LEU A 1 284 ? 5.875 15.898 5.504 1 98.81 284 LEU A N 1
ATOM 2150 C CA . LEU A 1 284 ? 4.715 15.156 5.016 1 98.81 284 LEU A CA 1
ATOM 2151 C C . LEU A 1 284 ? 4.496 15.414 3.527 1 98.81 284 LEU A C 1
ATOM 2153 O O . LEU A 1 284 ? 4.34 14.469 2.75 1 98.81 284 LEU A O 1
ATOM 2157 N N . SER A 1 285 ? 4.57 16.656 3.078 1 98.81 285 SER A N 1
ATOM 2158 C CA . SER A 1 285 ? 4.387 17 1.673 1 98.81 285 SER A CA 1
ATOM 2159 C C . SER A 1 285 ? 5.461 16.359 0.8 1 98.81 285 SER A C 1
ATOM 2161 O O . SER A 1 285 ? 5.188 15.945 -0.328 1 98.81 285 SER A O 1
ATOM 2163 N N . ASN A 1 286 ? 6.699 16.359 1.319 1 98.75 286 ASN A N 1
ATOM 2164 C CA . ASN A 1 286 ? 7.773 15.719 0.562 1 98.75 286 ASN A CA 1
ATOM 2165 C C . ASN A 1 286 ? 7.465 14.25 0.277 1 98.75 286 ASN A C 1
ATOM 2167 O O . ASN A 1 286 ? 7.633 13.781 -0.851 1 98.75 286 ASN A O 1
ATOM 2171 N N . ALA A 1 287 ? 7.027 13.547 1.301 1 98.88 287 ALA A N 1
ATOM 2172 C CA . ALA A 1 287 ? 6.688 12.133 1.149 1 98.88 287 ALA A CA 1
ATOM 2173 C C . ALA A 1 287 ? 5.516 11.953 0.188 1 98.88 287 ALA A C 1
ATOM 2175 O O . ALA A 1 287 ? 5.57 11.117 -0.72 1 98.88 287 ALA A O 1
ATOM 2176 N N . VAL A 1 288 ? 4.484 12.758 0.346 1 98.88 288 VAL A N 1
ATOM 2177 C CA . VAL A 1 288 ? 3.252 12.672 -0.43 1 98.88 288 VAL A CA 1
ATOM 2178 C C . VAL A 1 288 ? 3.547 12.953 -1.902 1 98.88 288 VAL A C 1
ATOM 2180 O O . VAL A 1 288 ? 3.156 12.18 -2.777 1 98.88 288 VAL A O 1
ATOM 2183 N N . ARG A 1 289 ? 4.223 13.984 -2.193 1 98.75 289 ARG A N 1
ATOM 2184 C CA . ARG A 1 289 ? 4.523 14.383 -3.566 1 98.75 289 ARG A CA 1
ATOM 2185 C C . ARG A 1 289 ? 5.422 13.359 -4.246 1 98.75 289 ARG A C 1
ATOM 2187 O O . ARG A 1 289 ? 5.203 13.008 -5.41 1 98.75 289 ARG A O 1
ATOM 2194 N N . THR A 1 290 ? 6.414 12.898 -3.508 1 98.88 290 THR A N 1
ATOM 2195 C CA . THR A 1 290 ? 7.305 11.883 -4.062 1 98.88 290 THR A CA 1
ATOM 2196 C C . THR A 1 290 ? 6.547 10.586 -4.34 1 98.88 290 THR A C 1
ATOM 2198 O O . THR A 1 290 ? 6.754 9.945 -5.371 1 98.88 290 THR A O 1
ATOM 2201 N N . HIS A 1 291 ? 5.68 10.172 -3.432 1 98.75 291 HIS A N 1
ATOM 2202 C CA . HIS A 1 291 ? 4.824 9.008 -3.615 1 98.75 291 HIS A CA 1
ATOM 2203 C C . HIS A 1 291 ? 4.066 9.086 -4.938 1 98.75 291 HIS A C 1
ATOM 2205 O O . HIS A 1 291 ? 4.09 8.141 -5.727 1 98.75 291 HIS A O 1
ATOM 2211 N N . TRP A 1 292 ? 3.43 10.18 -5.191 1 98.25 292 TRP A N 1
ATOM 2212 C CA . TRP A 1 292 ? 2.615 10.336 -6.395 1 98.25 292 TRP A CA 1
ATOM 2213 C C . TRP A 1 292 ? 3.488 10.359 -7.645 1 98.25 292 TRP A C 1
ATOM 2215 O O . TRP A 1 292 ? 3.102 9.844 -8.695 1 98.25 292 TRP A O 1
ATOM 2225 N N . LYS A 1 293 ? 4.688 11.008 -7.539 1 97.5 293 LYS A N 1
ATOM 2226 C CA . LYS A 1 293 ? 5.598 11.031 -8.68 1 97.5 293 LYS A CA 1
ATOM 2227 C C . LYS A 1 293 ? 5.98 9.625 -9.117 1 97.5 293 LYS A C 1
ATOM 2229 O O . LYS A 1 293 ? 5.949 9.305 -10.305 1 97.5 293 LYS A O 1
ATOM 2234 N N . ILE A 1 294 ? 6.328 8.789 -8.164 1 96.31 294 ILE A N 1
ATOM 2235 C CA . ILE A 1 294 ? 6.758 7.43 -8.461 1 96.31 294 ILE A CA 1
ATOM 2236 C C . ILE A 1 294 ? 5.574 6.617 -8.977 1 96.31 294 ILE A C 1
ATOM 2238 O O . ILE A 1 29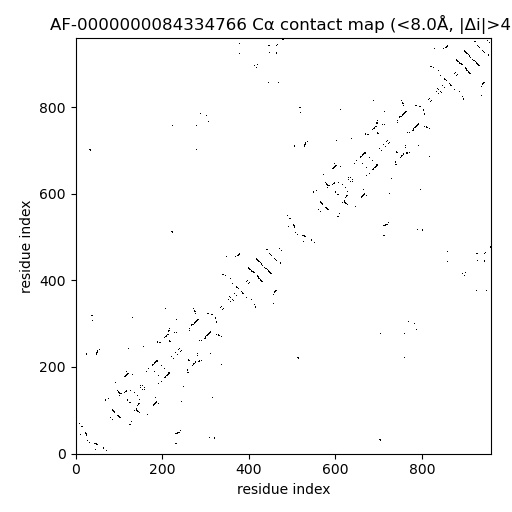4 ? 5.684 5.922 -9.992 1 96.31 294 ILE A O 1
ATOM 2242 N N . ARG A 1 295 ? 4.449 6.707 -8.344 1 92.06 295 ARG A N 1
ATOM 2243 C CA . ARG A 1 295 ? 3.258 5.957 -8.727 1 92.06 295 ARG A CA 1
ATOM 2244 C C . ARG A 1 295 ? 2.811 6.324 -10.141 1 92.06 295 ARG A C 1
ATOM 2246 O O . ARG A 1 295 ? 2.521 5.445 -10.953 1 92.06 295 ARG A O 1
ATOM 2253 N N . ASN A 1 296 ? 2.746 7.602 -10.43 1 91.38 296 ASN A N 1
ATOM 2254 C CA . ASN A 1 296 ? 2.26 8.078 -11.719 1 91.38 296 ASN A CA 1
ATOM 2255 C C . ASN A 1 296 ? 3.201 7.676 -12.852 1 91.38 296 ASN A C 1
ATOM 2257 O O . ASN A 1 296 ? 2.783 7.586 -14.008 1 91.38 296 ASN A O 1
ATOM 2261 N N . ALA A 1 297 ? 4.434 7.402 -12.5 1 90.62 297 ALA A N 1
ATOM 2262 C CA . ALA A 1 297 ? 5.402 6.938 -13.484 1 90.62 297 ALA A CA 1
ATOM 2263 C C . ALA A 1 297 ? 5.273 5.434 -13.711 1 90.62 297 ALA A C 1
ATOM 2265 O O . ALA A 1 297 ? 5.98 4.863 -14.547 1 90.62 297 ALA A O 1
ATOM 2266 N N . GLY A 1 298 ? 4.402 4.828 -12.969 1 87.31 298 GLY A N 1
ATOM 2267 C CA . GLY A 1 298 ? 4.199 3.396 -13.109 1 87.31 298 GLY A CA 1
ATOM 2268 C C . GLY A 1 298 ? 4.984 2.58 -12.102 1 87.31 298 GLY A C 1
ATOM 2269 O O . GLY A 1 298 ? 4.98 1.349 -12.156 1 87.31 298 GLY A O 1
ATOM 2270 N N . GLY A 1 299 ? 5.641 3.242 -11.156 1 85.62 299 GLY A N 1
ATOM 2271 C CA . GLY A 1 299 ? 6.398 2.557 -10.117 1 85.62 299 GLY A CA 1
ATOM 2272 C C . GLY A 1 299 ? 5.531 2.041 -8.984 1 85.62 299 GLY A C 1
ATOM 2273 O O . GLY A 1 299 ? 4.363 2.424 -8.867 1 85.62 299 GLY A O 1
ATOM 2274 N N . ASN A 1 300 ? 6.129 1.104 -8.227 1 88.44 300 ASN A N 1
ATOM 2275 C CA . ASN A 1 300 ? 5.488 0.579 -7.027 1 88.44 300 ASN A CA 1
ATOM 2276 C C . ASN A 1 300 ? 5.82 1.422 -5.801 1 88.44 300 ASN A C 1
ATOM 2278 O O . ASN A 1 300 ? 6.953 1.402 -5.316 1 88.44 300 ASN A O 1
ATOM 2282 N N . ALA A 1 301 ? 4.844 2.195 -5.34 1 95.62 301 ALA A N 1
ATOM 2283 C CA . ALA A 1 301 ? 5.074 3.084 -4.203 1 95.62 301 ALA A CA 1
ATOM 2284 C C . ALA A 1 301 ? 3.967 2.943 -3.164 1 95.62 301 ALA A C 1
ATOM 2286 O O . ALA A 1 301 ? 2.785 2.875 -3.512 1 95.62 301 ALA A O 1
ATOM 2287 N N . GLU A 1 302 ? 4.344 2.809 -1.952 1 96.94 302 GLU A N 1
ATOM 2288 C CA . GLU A 1 302 ? 3.42 2.785 -0.821 1 96.94 302 GLU A CA 1
ATOM 2289 C C . GLU A 1 302 ? 3.711 3.924 0.153 1 96.94 302 GLU A C 1
ATOM 2291 O O . GLU A 1 302 ? 4.871 4.277 0.372 1 96.94 302 GLU A O 1
ATOM 2296 N N . LEU A 1 303 ? 2.674 4.551 0.669 1 98.75 303 LEU A N 1
ATOM 2297 C CA . LEU A 1 303 ? 2.803 5.648 1.619 1 98.75 303 LEU A CA 1
ATOM 2298 C C . LEU A 1 303 ? 2.262 5.25 2.988 1 98.75 303 LEU A C 1
ATOM 2300 O O . LEU A 1 303 ? 1.172 4.684 3.088 1 98.75 303 LEU A O 1
ATOM 2304 N N . LEU A 1 304 ? 3.043 5.441 3.992 1 98.81 304 LEU A N 1
ATOM 2305 C CA . LEU A 1 304 ? 2.627 5.297 5.383 1 98.81 304 LEU A CA 1
ATOM 2306 C C . LEU A 1 304 ? 2.631 6.645 6.094 1 98.81 304 LEU A C 1
ATOM 2308 O O . LEU A 1 304 ? 3.641 7.355 6.086 1 98.81 304 LEU A O 1
ATOM 2312 N N . VAL A 1 305 ? 1.548 7 6.652 1 98.94 305 VAL A N 1
ATOM 2313 C CA . VAL A 1 305 ? 1.448 8.211 7.457 1 98.94 305 VAL A CA 1
ATOM 2314 C C . VAL A 1 305 ? 1.053 7.855 8.891 1 98.94 305 VAL A C 1
ATOM 2316 O O . VAL A 1 305 ? -0 7.254 9.117 1 98.94 305 VAL A O 1
ATOM 2319 N N . ALA A 1 306 ? 1.897 8.188 9.828 1 98.75 306 ALA A N 1
ATOM 2320 C CA . ALA A 1 306 ? 1.574 8 11.242 1 98.75 306 ALA A CA 1
ATOM 2321 C C . ALA A 1 306 ? 0.766 9.18 11.773 1 98.75 306 ALA A C 1
ATOM 2323 O O . ALA A 1 306 ? 0.656 10.219 11.117 1 98.75 306 ALA A O 1
ATOM 2324 N N . GLU A 1 307 ? 0.168 9 12.898 1 98.62 307 GLU A N 1
ATOM 2325 C CA . GLU A 1 307 ? -0.657 10.016 13.547 1 98.62 307 GLU A CA 1
ATOM 2326 C C . GLU A 1 307 ? 0.148 10.812 14.57 1 98.62 307 GLU A C 1
ATOM 2328 O O . GLU A 1 307 ? 0.622 10.25 15.562 1 98.62 307 GLU A O 1
ATOM 2333 N N . GLY A 1 308 ? 0.33 12.023 14.312 1 98.06 308 GLY A N 1
ATOM 2334 C CA . GLY A 1 308 ? 0.793 12.992 15.289 1 98.06 308 GLY A CA 1
ATOM 2335 C C . GLY A 1 308 ? 2.283 12.906 15.562 1 98.06 308 GLY A C 1
ATOM 2336 O O . GLY A 1 308 ? 2.803 13.594 16.438 1 98.06 308 GLY A O 1
ATOM 2337 N N . MET A 1 309 ? 2.994 12.078 14.922 1 97.94 309 MET A N 1
ATOM 2338 C CA . MET A 1 309 ? 4.426 11.898 15.148 1 97.94 309 MET A CA 1
ATOM 2339 C C . MET A 1 309 ? 5.227 13 14.461 1 97.94 309 MET A C 1
ATOM 2341 O O . MET A 1 309 ? 4.77 13.586 13.484 1 97.94 309 MET A O 1
ATOM 2345 N N . TRP A 1 310 ? 6.367 13.305 14.961 1 96.44 310 TRP A N 1
ATOM 2346 C CA . TRP A 1 310 ? 7.227 14.383 14.492 1 96.44 310 TRP A CA 1
ATOM 2347 C C . TRP A 1 310 ? 8.289 13.859 13.531 1 96.44 310 TRP A C 1
ATOM 2349 O O . TRP A 1 310 ? 8.391 12.648 13.32 1 96.44 310 TRP A O 1
ATOM 2359 N N . HIS A 1 311 ? 8.992 14.789 12.883 1 97 311 HIS A N 1
ATOM 2360 C CA . HIS A 1 311 ? 10.055 14.484 11.93 1 97 311 HIS A CA 1
ATOM 2361 C C . HIS A 1 311 ? 11.016 13.445 12.492 1 97 311 HIS A C 1
ATOM 2363 O O . HIS A 1 311 ? 11.484 13.578 13.625 1 97 311 HIS A O 1
ATOM 2369 N N . ALA A 1 312 ? 11.258 12.344 11.727 1 97.81 312 ALA A N 1
ATOM 2370 C CA . ALA A 1 312 ? 12.25 11.312 12.008 1 97.81 312 ALA A CA 1
ATOM 2371 C C . ALA A 1 312 ? 11.859 10.5 13.242 1 97.81 312 ALA A C 1
ATOM 2373 O O . ALA A 1 312 ? 12.727 9.93 13.914 1 97.81 312 ALA A O 1
ATOM 2374 N N . PHE A 1 313 ? 10.617 10.422 13.602 1 97.69 313 PHE A N 1
ATOM 2375 C CA . PHE A 1 313 ? 10.148 9.68 14.766 1 97.69 313 PHE A CA 1
ATOM 2376 C C . PHE A 1 313 ? 10.523 8.203 14.656 1 97.69 313 PHE A C 1
ATOM 2378 O O . PHE A 1 313 ? 10.594 7.496 15.664 1 97.69 313 PHE A O 1
ATOM 2385 N N . GLN A 1 314 ? 10.789 7.695 13.469 1 97.94 314 GLN A N 1
ATOM 2386 C CA . GLN A 1 314 ? 11.102 6.289 13.227 1 97.94 314 GLN A CA 1
ATOM 2387 C C . GLN A 1 314 ? 12.383 5.879 13.953 1 97.94 314 GLN A C 1
ATOM 2389 O O . GLN A 1 314 ? 12.617 4.691 14.172 1 97.94 314 GLN A O 1
ATOM 2394 N N . SER A 1 315 ? 13.203 6.832 14.312 1 97.5 315 SER A N 1
ATOM 2395 C CA . SER A 1 315 ? 14.484 6.559 14.945 1 97.5 315 SER A CA 1
ATOM 2396 C C . SER A 1 315 ? 14.312 6.238 16.422 1 97.5 315 SER A C 1
ATOM 2398 O O . SER A 1 315 ? 15.266 5.812 17.094 1 97.5 315 SER A O 1
ATOM 2400 N N . TYR A 1 316 ? 13.156 6.434 16.984 1 96.69 316 TYR A N 1
ATOM 2401 C CA . TYR A 1 316 ? 12.914 6.133 18.391 1 96.69 316 TYR A CA 1
ATOM 2402 C C . TYR A 1 316 ? 12.625 4.648 18.594 1 96.69 316 TYR A C 1
ATOM 2404 O O . TYR A 1 316 ? 11.641 4.125 18.062 1 96.69 316 TYR A O 1
ATOM 2412 N N . PRO A 1 317 ? 13.43 3.992 19.359 1 96.25 317 PRO A N 1
ATOM 2413 C CA . PRO A 1 317 ? 13.328 2.531 19.438 1 96.25 317 PRO A CA 1
ATOM 2414 C C . PRO A 1 317 ? 12.039 2.064 20.109 1 96.25 317 PRO A C 1
ATOM 2416 O O . PRO A 1 317 ? 11.445 1.064 19.703 1 96.25 317 PRO A O 1
ATOM 2419 N N . ASP A 1 318 ? 11.516 2.865 21.094 1 93.56 318 ASP A N 1
ATOM 2420 C CA . ASP A 1 318 ? 10.539 2.262 22 1 93.56 318 ASP A CA 1
ATOM 2421 C C . ASP A 1 318 ? 9.203 3 21.938 1 93.56 318 ASP A C 1
ATOM 2423 O O . ASP A 1 318 ? 8.297 2.723 22.719 1 93.56 318 ASP A O 1
ATOM 2427 N N . LEU A 1 319 ? 9.078 3.99 21.125 1 96.75 319 LEU A N 1
ATOM 2428 C CA . LEU A 1 319 ? 7.77 4.598 20.906 1 96.75 319 LEU A CA 1
ATOM 2429 C C . LEU A 1 319 ? 6.863 3.67 20.109 1 96.75 319 LEU A C 1
ATOM 2431 O O . LEU A 1 319 ? 7.246 3.197 19.031 1 96.75 319 LEU A O 1
ATOM 2435 N N . PRO A 1 320 ? 5.684 3.42 20.594 1 97.56 320 PRO A N 1
ATOM 2436 C CA . PRO A 1 320 ? 4.801 2.469 19.906 1 97.56 320 PRO A CA 1
ATOM 2437 C C . PRO A 1 320 ? 4.551 2.836 18.453 1 97.56 320 PRO A C 1
ATOM 2439 O O . PRO A 1 320 ? 4.625 1.973 17.578 1 97.56 320 PRO A O 1
ATOM 2442 N N . GLU A 1 321 ? 4.258 4.094 18.141 1 97.94 321 GLU A N 1
ATOM 2443 C CA . GLU A 1 321 ? 3.998 4.527 16.766 1 97.94 321 GLU A CA 1
ATOM 2444 C C . GLU A 1 321 ? 5.23 4.34 15.891 1 97.94 321 GLU A C 1
ATOM 2446 O O . GLU A 1 321 ? 5.113 3.965 14.719 1 97.94 321 GLU A O 1
ATOM 2451 N N . ALA A 1 322 ? 6.422 4.609 16.469 1 98.38 322 ALA A N 1
ATOM 2452 C CA . ALA A 1 322 ? 7.672 4.441 15.734 1 98.38 322 ALA A CA 1
ATOM 2453 C C . ALA A 1 322 ? 7.922 2.971 15.406 1 98.38 322 ALA A C 1
ATOM 2455 O O . ALA A 1 322 ? 8.25 2.629 14.266 1 98.38 322 ALA A O 1
ATOM 2456 N N . ALA A 1 323 ? 7.766 2.152 16.438 1 97.56 323 ALA A N 1
ATOM 2457 C CA . ALA A 1 323 ? 7.965 0.718 16.266 1 97.56 323 ALA A CA 1
ATOM 2458 C C . ALA A 1 323 ? 6.992 0.152 15.234 1 97.56 323 ALA A C 1
ATOM 2460 O O . ALA A 1 323 ? 7.375 -0.657 14.391 1 97.56 323 ALA A O 1
ATOM 2461 N N . GLU A 1 324 ? 5.754 0.576 15.344 1 96.88 324 GLU A N 1
ATOM 2462 C CA . GLU A 1 324 ? 4.73 0.151 14.391 1 96.88 324 GLU A CA 1
ATOM 2463 C C . GLU A 1 324 ? 5.098 0.554 12.969 1 96.88 324 GLU A C 1
ATOM 2465 O O . GLU A 1 324 ? 4.953 -0.241 12.031 1 96.88 324 GLU A O 1
ATOM 2470 N N . ASN A 1 325 ? 5.473 1.747 12.805 1 98.38 325 ASN A N 1
ATOM 2471 C CA . ASN A 1 325 ? 5.855 2.271 11.5 1 98.38 325 ASN A CA 1
ATOM 2472 C C . ASN A 1 325 ? 7.066 1.533 10.938 1 98.38 325 ASN A C 1
ATOM 2474 O O . ASN A 1 325 ? 7.062 1.128 9.773 1 98.38 325 ASN A O 1
ATOM 2478 N N . ARG A 1 326 ? 8.133 1.292 11.75 1 98.25 326 ARG A N 1
ATOM 2479 C CA . ARG A 1 326 ? 9.312 0.546 11.312 1 98.25 326 ARG A CA 1
ATOM 2480 C C . ARG A 1 326 ? 8.938 -0.873 10.898 1 98.25 326 ARG A C 1
ATOM 2482 O O . ARG A 1 326 ? 9.406 -1.37 9.875 1 98.25 326 ARG A O 1
ATOM 2489 N N . LYS A 1 327 ? 8.094 -1.446 11.68 1 97 327 LYS A N 1
ATOM 2490 C CA . LYS A 1 327 ? 7.676 -2.811 11.367 1 97 327 LYS A CA 1
ATOM 2491 C C . LYS A 1 327 ? 7 -2.881 10 1 97 327 LYS A C 1
ATOM 2493 O O . LYS A 1 327 ? 7.266 -3.797 9.219 1 97 327 LYS A O 1
ATOM 2498 N N . ALA A 1 328 ? 6.141 -1.989 9.727 1 97 328 ALA A N 1
ATOM 2499 C CA . ALA A 1 328 ? 5.453 -1.958 8.438 1 97 328 ALA A CA 1
ATOM 2500 C C . ALA A 1 328 ? 6.445 -1.742 7.297 1 97 328 ALA A C 1
ATOM 2502 O O . ALA A 1 328 ? 6.332 -2.369 6.242 1 97 328 ALA A O 1
ATOM 2503 N N . VAL A 1 329 ? 7.398 -0.827 7.484 1 98.62 329 VAL A N 1
ATOM 2504 C CA . VAL A 1 329 ? 8.445 -0.573 6.5 1 98.62 329 VAL A CA 1
ATOM 2505 C C . VAL A 1 329 ? 9.242 -1.851 6.254 1 98.62 329 VAL A C 1
ATOM 2507 O O . VAL A 1 329 ? 9.484 -2.229 5.105 1 98.62 329 VAL A O 1
ATOM 2510 N N . GLN A 1 330 ? 9.602 -2.533 7.332 1 97.38 330 GLN A N 1
ATOM 2511 C CA . GLN A 1 330 ? 10.391 -3.756 7.25 1 97.38 330 GLN A CA 1
ATOM 2512 C C . GLN A 1 330 ? 9.617 -4.863 6.539 1 97.38 330 GLN A C 1
ATOM 2514 O O . GLN A 1 330 ? 10.195 -5.629 5.762 1 97.38 330 GLN A O 1
ATOM 2519 N N . GLN A 1 331 ? 8.375 -4.938 6.805 1 93.75 331 GLN A N 1
ATOM 2520 C CA . GLN A 1 331 ? 7.543 -5.93 6.141 1 93.75 331 GLN A CA 1
ATOM 2521 C C . GLN A 1 331 ? 7.492 -5.688 4.633 1 93.75 331 GLN A C 1
ATOM 2523 O O . GLN A 1 331 ? 7.555 -6.633 3.844 1 93.75 331 GLN A O 1
ATOM 2528 N N . PHE A 1 332 ? 7.309 -4.5 4.207 1 95.88 332 PHE A N 1
ATOM 2529 C CA . PHE A 1 332 ? 7.324 -4.156 2.791 1 95.88 332 PHE A CA 1
ATOM 2530 C C . PHE A 1 332 ? 8.625 -4.617 2.139 1 95.88 332 PHE A C 1
ATOM 2532 O O . PHE A 1 332 ? 8.602 -5.281 1.099 1 95.88 332 PHE A O 1
ATOM 2539 N N . LEU A 1 333 ? 9.781 -4.219 2.775 1 96.62 333 LEU A N 1
ATOM 2540 C CA . LEU A 1 333 ? 11.086 -4.57 2.225 1 96.62 333 LEU A CA 1
ATOM 2541 C C . LEU A 1 333 ? 11.273 -6.082 2.195 1 96.62 333 LEU A C 1
ATOM 2543 O O . LEU A 1 333 ? 11.82 -6.625 1.229 1 96.62 333 LEU A O 1
ATOM 2547 N N . TYR A 1 334 ? 10.828 -6.75 3.258 1 92.19 334 TYR A N 1
ATOM 2548 C CA . TYR A 1 334 ? 10.906 -8.203 3.322 1 92.19 334 TYR A CA 1
ATOM 2549 C C . TYR A 1 334 ? 10.156 -8.844 2.16 1 92.19 334 TYR A C 1
ATOM 2551 O O . TYR A 1 334 ? 10.695 -9.711 1.465 1 92.19 334 TYR A O 1
ATOM 2559 N N . TYR A 1 335 ? 8.945 -8.375 1.938 1 85.5 335 TYR A N 1
ATOM 2560 C CA . TYR A 1 335 ? 8.117 -8.953 0.891 1 85.5 335 TYR A CA 1
ATOM 2561 C C . TYR A 1 335 ? 8.734 -8.727 -0.485 1 85.5 335 TYR A C 1
ATOM 2563 O O . TYR A 1 335 ? 8.695 -9.617 -1.341 1 85.5 335 TYR A O 1
ATOM 2571 N N . LYS A 1 336 ? 9.297 -7.551 -0.689 1 88.31 336 LYS A N 1
ATOM 2572 C CA . LYS A 1 336 ? 9.906 -7.266 -1.984 1 88.31 336 LYS A CA 1
ATOM 2573 C C . LYS A 1 336 ? 11.156 -8.109 -2.197 1 88.31 336 LYS A C 1
ATOM 2575 O O . LYS A 1 336 ? 11.391 -8.617 -3.295 1 88.31 336 LYS A O 1
ATOM 2580 N N . LEU A 1 337 ? 11.891 -8.258 -1.106 1 86 337 LEU A N 1
ATOM 2581 C CA . LEU A 1 337 ? 13.188 -8.93 -1.204 1 86 337 LEU A CA 1
ATOM 2582 C C . LEU A 1 337 ? 13.016 -10.438 -1.297 1 86 337 LEU A C 1
ATOM 2584 O O . LEU A 1 337 ? 13.828 -11.125 -1.915 1 86 337 LEU A O 1
ATOM 2588 N N . VAL A 1 338 ? 12.047 -10.922 -0.554 1 73.94 338 VAL A N 1
ATOM 2589 C CA . VAL A 1 338 ? 11.938 -12.367 -0.381 1 73.94 338 VAL A CA 1
ATOM 2590 C C . VAL A 1 338 ? 10.852 -12.922 -1.308 1 73.94 338 VAL A C 1
ATOM 2592 O O . VAL A 1 338 ? 10.945 -14.055 -1.773 1 73.94 338 VAL A O 1
ATOM 2595 N N . GLN A 1 339 ? 9.602 -12.258 -1.327 1 60.34 339 GLN A N 1
ATOM 2596 C CA . GLN A 1 339 ? 8.562 -12.82 -2.189 1 60.34 339 GLN A CA 1
ATOM 2597 C C . GLN A 1 339 ? 9.055 -12.938 -3.631 1 60.34 339 GLN A C 1
ATOM 2599 O O . GLN A 1 339 ? 9.672 -12.008 -4.16 1 60.34 339 GLN A O 1
ATOM 2604 N N . ALA A 1 340 ? 9.242 -14.062 -3.912 1 55 340 ALA A N 1
ATOM 2605 C CA . ALA A 1 340 ? 9.742 -14.57 -5.184 1 55 340 ALA A CA 1
ATOM 2606 C C . ALA A 1 340 ? 9.188 -13.766 -6.355 1 55 340 ALA A C 1
ATOM 2608 O O . ALA A 1 340 ? 8.008 -13.406 -6.363 1 55 340 ALA A O 1
ATOM 2609 N N . ASP A 1 341 ? 10.078 -12.961 -6.859 1 57.12 341 ASP A N 1
ATOM 2610 C CA . ASP A 1 341 ? 9.812 -12.266 -8.109 1 57.12 341 ASP A CA 1
ATOM 2611 C C . ASP A 1 341 ? 9.359 -13.242 -9.195 1 57.12 341 ASP A C 1
ATOM 2613 O O . ASP A 1 341 ? 10.18 -13.953 -9.781 1 57.12 341 ASP A O 1
ATOM 2617 N N . THR A 1 342 ? 8.188 -13.609 -9.234 1 64 342 THR A N 1
ATOM 2618 C CA . THR A 1 342 ? 7.637 -14.57 -10.18 1 64 342 THR A CA 1
ATOM 2619 C C . THR A 1 342 ? 8.156 -14.289 -11.594 1 64 342 THR A C 1
ATOM 2621 O O . THR A 1 342 ? 8.344 -15.211 -12.383 1 64 342 THR A O 1
ATOM 2624 N N . ALA A 1 343 ? 8.508 -13.039 -11.82 1 61.56 343 ALA A N 1
ATOM 2625 C CA . ALA A 1 343 ? 9.023 -12.711 -13.148 1 61.56 343 ALA A CA 1
ATOM 2626 C C . ALA A 1 343 ? 10.43 -13.258 -13.344 1 61.56 343 ALA A C 1
ATOM 2628 O O . ALA A 1 343 ? 10.734 -13.852 -14.391 1 61.56 343 ALA A O 1
ATOM 2629 N N . LYS A 1 344 ? 11.172 -13.062 -12.32 1 66.19 344 LYS A N 1
ATOM 2630 C CA . LYS A 1 344 ? 12.539 -13.578 -12.398 1 66.19 344 LYS A CA 1
ATOM 2631 C C . LYS A 1 344 ? 12.547 -15.102 -12.461 1 66.19 344 LYS A C 1
ATOM 2633 O O . LYS A 1 344 ? 13.328 -15.688 -13.211 1 66.19 344 LYS A O 1
ATOM 2638 N N . ASN A 1 345 ? 11.727 -15.656 -11.609 1 77.56 345 ASN A N 1
ATOM 2639 C CA . ASN A 1 345 ? 11.625 -17.109 -11.617 1 77.56 345 ASN A CA 1
ATOM 2640 C C . ASN A 1 345 ? 11.164 -17.641 -12.977 1 77.56 345 ASN A C 1
ATOM 2642 O O . ASN A 1 345 ? 11.703 -18.625 -13.477 1 77.56 345 ASN A O 1
ATOM 2646 N N . THR A 1 346 ? 10.25 -16.938 -13.594 1 79.5 346 THR A N 1
ATOM 2647 C CA . THR A 1 346 ? 9.766 -17.297 -14.922 1 79.5 346 THR A CA 1
ATOM 2648 C C . THR A 1 346 ? 10.875 -17.172 -15.953 1 79.5 346 THR A C 1
ATOM 2650 O O . THR A 1 346 ? 11.062 -18.078 -16.781 1 79.5 346 THR A O 1
ATOM 2653 N N . ALA A 1 347 ? 11.633 -16.125 -15.867 1 76.88 347 ALA A N 1
ATOM 2654 C CA . ALA A 1 347 ? 12.727 -15.891 -16.812 1 76.88 347 ALA A CA 1
ATOM 2655 C C . ALA A 1 347 ? 13.781 -16.984 -16.703 1 76.88 347 ALA A C 1
ATOM 2657 O O . ALA A 1 347 ? 14.312 -17.453 -17.719 1 76.88 347 ALA A O 1
ATOM 2658 N N . LEU A 1 348 ? 14.094 -17.359 -15.539 1 87 348 LEU A N 1
ATOM 2659 C CA . LEU A 1 348 ? 15.062 -18.422 -15.305 1 87 348 LEU A CA 1
ATOM 2660 C C . LEU A 1 348 ? 14.625 -19.719 -15.969 1 87 348 LEU A C 1
ATOM 2662 O O . LEU A 1 348 ? 15.414 -20.375 -16.641 1 87 348 LEU A O 1
ATOM 2666 N N . VAL A 1 349 ? 13.398 -20.094 -15.828 1 92.25 349 VAL A N 1
ATOM 2667 C CA . VAL A 1 349 ? 12.875 -21.328 -16.391 1 92.25 349 VAL A CA 1
ATOM 2668 C C . VAL A 1 349 ? 12.82 -21.234 -17.906 1 92.25 349 VAL A C 1
ATOM 2670 O O . VAL A 1 349 ? 13.164 -22.188 -18.609 1 92.25 349 VAL A O 1
ATOM 2673 N N . LYS A 1 350 ? 12.516 -20.047 -18.391 1 86.31 350 LYS A N 1
ATOM 2674 C CA . LYS A 1 350 ? 12.523 -19.844 -19.828 1 86.31 350 LYS A CA 1
ATOM 2675 C C . LYS A 1 350 ? 13.938 -19.969 -20.391 1 86.31 350 LYS A C 1
ATOM 2677 O O . LYS A 1 350 ? 14.141 -20.562 -21.453 1 86.31 350 LYS A O 1
ATOM 2682 N N . ARG A 1 351 ? 14.828 -19.406 -19.656 1 88.69 351 ARG A N 1
ATOM 2683 C CA . ARG A 1 351 ? 16.219 -19.516 -20.062 1 88.69 351 ARG A CA 1
ATOM 2684 C C . ARG A 1 351 ? 16.672 -20.969 -20.141 1 88.69 351 ARG A C 1
ATOM 2686 O O . ARG A 1 351 ? 17.344 -21.375 -21.094 1 88.69 351 ARG A O 1
ATOM 2693 N N . PHE A 1 352 ? 16.281 -21.766 -19.203 1 94.62 352 PHE A N 1
ATOM 2694 C CA . PHE A 1 352 ? 16.594 -23.203 -19.203 1 94.62 352 PHE A CA 1
ATOM 2695 C C . PHE A 1 352 ? 16.031 -23.875 -20.438 1 94.62 352 PHE A C 1
ATOM 2697 O O . PHE A 1 352 ? 16.75 -24.594 -21.141 1 94.62 352 PHE A O 1
ATOM 2704 N N . ILE A 1 353 ? 14.859 -23.578 -20.766 1 91.44 353 ILE A N 1
ATOM 2705 C CA . ILE A 1 353 ? 14.164 -24.25 -21.859 1 91.44 353 ILE A CA 1
ATOM 2706 C C . ILE A 1 353 ? 1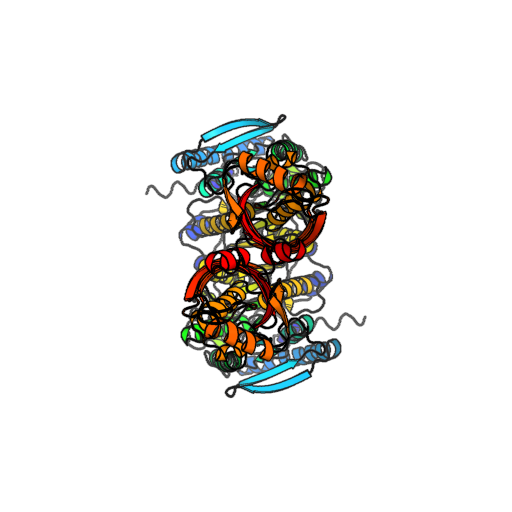4.734 -23.797 -23.188 1 91.44 353 ILE A C 1
ATOM 2708 O O . ILE A 1 353 ? 15.07 -24.609 -24.047 1 91.44 353 ILE A O 1
ATOM 2712 N N . ILE A 1 354 ? 14.906 -22.516 -23.328 1 85.5 354 ILE A N 1
ATOM 2713 C CA . ILE A 1 354 ? 15.289 -21.953 -24.625 1 85.5 354 ILE A CA 1
ATOM 2714 C C . ILE A 1 354 ? 16.766 -22.219 -24.891 1 85.5 354 ILE A C 1
ATOM 2716 O O . ILE A 1 354 ? 17.125 -22.703 -25.969 1 85.5 354 ILE A O 1
ATOM 2720 N N . GLU A 1 355 ? 17.562 -22.031 -23.906 1 88.31 355 GLU A N 1
ATOM 2721 C CA . GLU A 1 355 ? 19 -22.094 -24.156 1 88.31 355 GLU A CA 1
ATOM 2722 C C . GLU A 1 355 ? 19.516 -23.516 -23.953 1 88.31 355 GLU A C 1
ATOM 2724 O O . GLU A 1 355 ? 20.391 -23.984 -24.688 1 88.31 355 GLU A O 1
ATOM 2729 N N . VAL A 1 356 ? 19.031 -24.234 -22.984 1 91.69 356 VAL A N 1
ATOM 2730 C CA . VAL A 1 356 ? 19.609 -25.547 -22.672 1 91.69 356 VAL A CA 1
ATOM 2731 C C . VAL A 1 356 ? 18.844 -26.625 -23.438 1 91.69 356 VAL A C 1
ATOM 2733 O O . VAL A 1 356 ? 19.438 -27.375 -24.234 1 91.69 356 VAL A O 1
ATOM 2736 N N . ILE A 1 357 ? 17.609 -26.703 -23.266 1 91 357 ILE A N 1
ATOM 2737 C CA . ILE A 1 357 ? 16.844 -27.766 -23.922 1 91 357 ILE A CA 1
ATOM 2738 C C . ILE A 1 357 ? 16.812 -27.531 -25.422 1 91 357 ILE A C 1
ATOM 2740 O O . ILE A 1 357 ? 17.297 -28.359 -26.203 1 91 357 ILE A O 1
ATOM 2744 N N . ASN A 1 358 ? 16.328 -26.391 -25.859 1 87.75 358 ASN A N 1
ATOM 2745 C CA . ASN A 1 358 ? 16.188 -26.125 -27.281 1 87.75 358 ASN A CA 1
ATOM 2746 C C . ASN A 1 358 ? 17.531 -25.781 -27.938 1 87.75 358 ASN A C 1
ATOM 2748 O O . ASN A 1 358 ? 17.797 -26.172 -29.062 1 87.75 358 ASN A O 1
ATOM 2752 N N . GLY A 1 359 ? 18.359 -25.031 -27.203 1 88.62 359 GLY A N 1
ATOM 2753 C CA . GLY A 1 359 ? 19.641 -24.578 -27.734 1 88.62 359 GLY A CA 1
ATOM 2754 C C . GLY A 1 359 ? 20.766 -25.547 -27.484 1 88.62 359 GLY A C 1
ATOM 2755 O O . GLY A 1 359 ? 21.875 -25.375 -28.016 1 88.62 359 GLY A O 1
ATOM 2756 N N . GLN A 1 360 ? 20.578 -26.547 -26.641 1 87.56 360 GLN A N 1
ATOM 2757 C CA . GLN A 1 360 ? 21.516 -27.609 -26.297 1 87.56 360 GLN A CA 1
ATOM 2758 C C . GLN A 1 360 ? 22.797 -27.031 -25.703 1 87.56 360 GLN A C 1
ATOM 2760 O O . GLN A 1 360 ? 23.891 -27.562 -25.938 1 87.56 360 GLN A O 1
ATOM 2765 N N . LYS A 1 361 ? 22.672 -25.906 -25.047 1 90.25 361 LYS A N 1
ATOM 2766 C CA . LYS A 1 361 ? 23.797 -25.328 -24.328 1 90.25 361 LYS A CA 1
ATOM 2767 C C . LYS A 1 361 ? 23.906 -25.891 -22.906 1 90.25 361 LYS A C 1
ATOM 2769 O O . LYS A 1 361 ? 23.688 -25.188 -21.938 1 90.25 361 LYS A O 1
ATOM 2774 N N . PHE A 1 362 ? 24.453 -27.094 -22.812 1 91.12 362 PHE A N 1
ATOM 2775 C CA . PHE A 1 362 ? 24.453 -27.844 -21.562 1 91.12 362 PHE A CA 1
ATOM 2776 C C . PHE A 1 362 ? 25.453 -27.25 -20.578 1 91.12 362 PHE A C 1
ATOM 2778 O O . PHE A 1 362 ? 25.391 -27.516 -19.375 1 91.12 362 PHE A O 1
ATOM 2785 N N . GLU A 1 363 ? 26.344 -26.406 -21.047 1 90.25 363 GLU A N 1
ATOM 2786 C CA . GLU A 1 363 ? 27.328 -25.75 -20.188 1 90.25 363 GLU A CA 1
ATOM 2787 C C . GLU A 1 363 ? 26.656 -24.766 -19.234 1 90.25 363 GLU A C 1
ATOM 2789 O O . GLU A 1 363 ? 27.219 -24.391 -18.219 1 90.25 363 GLU A O 1
ATOM 2794 N N . LEU A 1 364 ? 25.469 -24.344 -19.594 1 91.31 364 LEU A N 1
ATOM 2795 C CA . LEU A 1 364 ? 24.766 -23.344 -18.797 1 91.31 364 LEU A CA 1
ATOM 2796 C C . LEU A 1 364 ? 24.047 -24 -17.609 1 91.31 364 LEU A C 1
ATOM 2798 O O . LEU A 1 364 ? 23.516 -23.297 -16.75 1 91.31 364 LEU A O 1
ATOM 2802 N N . LEU A 1 365 ? 23.984 -25.344 -17.484 1 94.06 365 LEU A N 1
ATOM 2803 C CA . LEU A 1 365 ? 23.219 -26.047 -16.469 1 94.06 365 LEU A CA 1
ATOM 2804 C C . LEU A 1 365 ? 23.656 -25.609 -15.062 1 94.06 365 LEU A C 1
ATOM 2806 O O . LEU A 1 365 ? 22.812 -25.438 -14.18 1 94.06 365 LEU A O 1
ATOM 2810 N N . GLY A 1 366 ? 24.906 -25.344 -14.906 1 92.56 366 GLY A N 1
ATOM 2811 C CA . GLY A 1 366 ? 25.438 -24.953 -13.609 1 92.56 366 GLY A CA 1
ATOM 2812 C C . GLY A 1 366 ? 24.984 -23.578 -13.18 1 92.56 366 GLY A C 1
ATOM 2813 O O . GLY A 1 366 ? 24.938 -23.266 -11.984 1 92.56 366 GLY A O 1
ATOM 2814 N N . GLU A 1 367 ? 24.609 -22.719 -14.117 1 89.5 367 GLU A N 1
ATOM 2815 C CA . GLU A 1 367 ? 24.125 -21.375 -13.828 1 89.5 367 GLU A CA 1
ATOM 2816 C C . GLU A 1 367 ? 22.641 -21.391 -13.516 1 89.5 367 GLU A C 1
ATOM 2818 O O . GLU A 1 367 ? 22.141 -20.5 -12.828 1 89.5 367 GLU A O 1
ATOM 2823 N N . ILE A 1 368 ? 21.984 -22.406 -13.969 1 92.94 368 ILE A N 1
ATOM 2824 C CA . ILE A 1 368 ? 20.531 -22.391 -13.945 1 92.94 368 ILE A CA 1
ATOM 2825 C C . ILE A 1 368 ? 20.031 -23.312 -12.836 1 92.94 368 ILE A C 1
ATOM 2827 O O . ILE A 1 368 ? 19.047 -23 -12.164 1 92.94 368 ILE A O 1
ATOM 2831 N N . TRP A 1 369 ? 20.656 -24.469 -12.625 1 94.06 369 TRP A N 1
ATOM 2832 C CA . TRP A 1 369 ? 20.234 -25.469 -11.656 1 94.06 369 TRP A CA 1
ATOM 2833 C C . TRP A 1 369 ? 21.172 -25.5 -10.453 1 94.06 369 TRP A C 1
ATOM 2835 O O . TRP A 1 369 ? 22.375 -25.297 -10.594 1 94.06 369 TRP A O 1
ATOM 2845 N N . ALA A 1 370 ? 20.609 -25.781 -9.297 1 89.94 370 ALA A N 1
ATOM 2846 C CA . ALA A 1 370 ? 21.406 -25.953 -8.078 1 89.94 370 ALA A CA 1
ATOM 2847 C C . ALA A 1 370 ? 22.234 -27.234 -8.148 1 89.94 370 ALA A C 1
ATOM 2849 O O . ALA A 1 370 ? 21.844 -28.203 -8.789 1 89.94 370 ALA A O 1
ATOM 2850 N N . GLN A 1 371 ? 23.344 -27.25 -7.445 1 89.69 371 GLN A N 1
ATOM 2851 C CA . GLN A 1 371 ? 24.25 -28.406 -7.445 1 89.69 371 GLN A CA 1
ATOM 2852 C C . GLN A 1 371 ? 23.578 -29.625 -6.848 1 89.69 371 GLN A C 1
ATOM 2854 O O . GLN A 1 371 ? 23.812 -30.75 -7.293 1 89.69 371 GLN A O 1
ATOM 2859 N N . ASP A 1 372 ? 22.781 -29.406 -5.887 1 87.88 372 ASP A N 1
ATOM 2860 C CA . ASP A 1 372 ? 22.125 -30.5 -5.184 1 87.88 372 ASP A CA 1
ATOM 2861 C C . ASP A 1 372 ? 20.672 -30.641 -5.633 1 87.88 372 ASP A C 1
ATOM 2863 O O . ASP A 1 372 ? 19.812 -31.078 -4.855 1 87.88 372 ASP A O 1
ATOM 2867 N N . MET A 1 373 ? 20.406 -30.266 -6.816 1 92.12 373 MET A N 1
ATOM 2868 C CA . MET A 1 373 ? 19.047 -30.25 -7.34 1 92.12 373 MET A CA 1
ATOM 2869 C C . MET A 1 373 ? 18.438 -31.656 -7.316 1 92.12 373 MET A C 1
ATOM 2871 O O . MET A 1 373 ? 19.172 -32.656 -7.316 1 92.12 373 MET A O 1
ATOM 2875 N N . ILE A 1 374 ? 17.109 -31.781 -7.238 1 91 374 ILE A N 1
ATOM 2876 C CA . ILE A 1 374 ? 16.359 -33 -7.336 1 91 374 ILE A CA 1
ATOM 2877 C C . ILE A 1 374 ? 15.336 -32.906 -8.469 1 91 374 ILE A C 1
ATOM 2879 O O . ILE A 1 374 ? 14.594 -31.922 -8.555 1 91 374 ILE A O 1
ATOM 2883 N N . TRP A 1 375 ? 15.383 -33.844 -9.352 1 92.06 375 TRP A N 1
ATOM 2884 C CA . TRP A 1 375 ? 14.461 -33.938 -10.477 1 92.06 375 TRP A CA 1
ATOM 2885 C C . TRP A 1 375 ? 13.562 -35.156 -10.344 1 92.06 375 TRP A C 1
ATOM 2887 O O . TRP A 1 375 ? 14.039 -36.281 -10.383 1 92.06 375 TRP A O 1
ATOM 2897 N N . HIS A 1 376 ? 12.266 -34.906 -10.195 1 87.75 376 HIS A N 1
ATOM 2898 C CA . HIS A 1 376 ? 11.281 -35.969 -10.125 1 87.75 376 HIS A CA 1
ATOM 2899 C C . HIS A 1 376 ? 10.641 -36.219 -11.484 1 87.75 376 HIS A C 1
ATOM 2901 O O . HIS A 1 376 ? 9.758 -35.469 -11.914 1 87.75 376 HIS A O 1
ATOM 2907 N N . GLY A 1 377 ? 11.016 -37.375 -12.164 1 84.62 377 GLY A N 1
ATOM 2908 C CA . GLY A 1 377 ? 10.648 -37.594 -13.547 1 84.62 377 GLY A CA 1
ATOM 2909 C C . GLY A 1 377 ? 9.516 -38.594 -13.695 1 84.62 377 GLY A C 1
ATOM 2910 O O . GLY A 1 377 ? 9.234 -39.062 -14.805 1 84.62 377 GLY A O 1
ATOM 2911 N N . GLY A 1 378 ? 8.844 -38.938 -12.602 1 77.44 378 GLY A N 1
ATOM 2912 C CA . GLY A 1 378 ? 7.801 -39.938 -12.719 1 77.44 378 GLY A CA 1
ATOM 2913 C C . GLY A 1 378 ? 8.32 -41.312 -13.156 1 77.44 378 GLY A C 1
ATOM 2914 O O . GLY A 1 378 ? 9.234 -41.844 -12.531 1 77.44 378 GLY A O 1
ATOM 2915 N N . SER A 1 379 ? 7.816 -41.75 -14.375 1 74 379 SER A N 1
ATOM 2916 C CA . SER A 1 379 ? 8.18 -43.062 -14.914 1 74 379 SER A CA 1
ATOM 2917 C C . SER A 1 379 ? 9.648 -43.094 -15.297 1 74 379 SER A C 1
ATOM 2919 O O . SER A 1 379 ? 10.227 -44.188 -15.445 1 74 379 SER A O 1
ATOM 2921 N N . MET A 1 380 ? 10.203 -41.969 -15.398 1 74.69 380 MET A N 1
ATOM 2922 C CA . MET A 1 380 ? 11.609 -41.938 -15.789 1 74.69 380 MET A CA 1
ATOM 2923 C C . MET A 1 380 ? 12.516 -42 -14.562 1 74.69 380 MET A C 1
ATOM 2925 O O . MET A 1 380 ? 13.734 -42.125 -14.688 1 74.69 380 MET A O 1
ATOM 2929 N N . GLY A 1 381 ? 11.914 -41.906 -13.328 1 79.88 381 GLY A N 1
ATOM 2930 C CA . GLY A 1 381 ? 12.695 -41.969 -12.102 1 79.88 381 GLY A CA 1
ATOM 2931 C C . GLY A 1 381 ? 13.172 -40.625 -11.625 1 79.88 381 GLY A C 1
ATOM 2932 O O . GLY A 1 381 ? 13.055 -39.625 -12.352 1 79.88 381 GLY A O 1
ATOM 2933 N N . ASP A 1 382 ? 13.766 -40.688 -10.414 1 89.38 382 ASP A N 1
ATOM 2934 C CA . ASP A 1 382 ? 14.273 -39.438 -9.812 1 89.38 382 ASP A CA 1
ATOM 2935 C C . ASP A 1 382 ? 15.766 -39.281 -10.062 1 89.38 382 ASP A C 1
ATOM 2937 O O . ASP A 1 382 ? 16.5 -40.281 -10.156 1 89.38 382 ASP A O 1
ATOM 2941 N N . ILE A 1 383 ? 16.203 -38.094 -10.273 1 91.19 383 ILE A N 1
ATOM 2942 C CA . ILE A 1 383 ? 17.625 -37.75 -10.438 1 91.19 383 ILE A CA 1
ATOM 2943 C C . ILE A 1 383 ? 18.031 -36.75 -9.375 1 91.19 383 ILE A C 1
ATOM 2945 O O . ILE A 1 383 ? 17.359 -35.75 -9.164 1 91.19 383 ILE A O 1
ATOM 2949 N N . THR A 1 384 ? 19.125 -37.156 -8.664 1 93.25 384 THR A N 1
ATOM 2950 C CA . THR A 1 384 ? 19.641 -36.281 -7.637 1 93.25 384 THR A CA 1
ATOM 2951 C C . THR A 1 384 ? 21.031 -35.781 -8.023 1 93.25 384 THR A C 1
ATOM 2953 O O . THR A 1 384 ? 21.906 -36.562 -8.367 1 93.25 384 THR A O 1
ATOM 2956 N N . GLY A 1 385 ? 21.219 -34.469 -7.953 1 93.88 385 GLY A N 1
ATOM 2957 C CA . GLY A 1 385 ? 22.516 -33.875 -8.203 1 93.88 385 GLY A CA 1
ATOM 2958 C C . GLY A 1 385 ? 22.703 -33.438 -9.648 1 93.88 385 GLY A C 1
ATOM 2959 O O . GLY A 1 385 ? 22.234 -34.094 -10.57 1 93.88 385 GLY A O 1
ATOM 2960 N N . LEU A 1 386 ? 23.359 -32.344 -9.828 1 94.38 386 LEU A N 1
ATOM 2961 C CA . LEU A 1 386 ? 23.516 -31.719 -11.133 1 94.38 386 LEU A CA 1
ATOM 2962 C C . LEU A 1 386 ? 24.328 -32.594 -12.07 1 94.38 386 LEU A C 1
ATOM 2964 O O . LEU A 1 386 ? 24.016 -32.688 -13.258 1 94.38 386 LEU A O 1
ATOM 2968 N N . PRO A 1 387 ? 25.375 -33.344 -11.617 1 93.25 387 PRO A N 1
ATOM 2969 C CA . PRO A 1 387 ? 26.125 -34.188 -12.539 1 93.25 387 PRO A CA 1
ATOM 2970 C C . PRO A 1 387 ? 25.281 -35.281 -13.156 1 93.25 387 PRO A C 1
ATOM 2972 O O . PRO A 1 387 ? 25.344 -35.531 -14.367 1 93.25 387 PRO A O 1
ATOM 2975 N N . ALA A 1 388 ? 24.531 -35.938 -12.32 1 93.56 388 ALA A N 1
ATOM 2976 C CA . ALA A 1 388 ? 23.656 -36.969 -12.828 1 93.56 388 ALA A CA 1
ATOM 2977 C C . ALA A 1 388 ? 22.625 -36.406 -13.789 1 93.56 388 ALA A C 1
ATOM 2979 O O . ALA A 1 388 ? 22.281 -37.031 -14.789 1 93.56 388 ALA A O 1
ATOM 2980 N N . TYR A 1 389 ? 22.125 -35.281 -13.484 1 94.19 389 TYR A N 1
ATOM 2981 C CA . TYR A 1 389 ? 21.125 -34.656 -14.328 1 94.19 389 TYR A CA 1
ATOM 2982 C C . TYR A 1 389 ? 21.703 -34.25 -15.68 1 94.19 389 TYR A C 1
ATOM 2984 O O . TYR A 1 389 ? 21.062 -34.438 -16.719 1 94.19 389 TYR A O 1
ATOM 2992 N N . LYS A 1 390 ? 22.859 -33.719 -15.625 1 93 390 LYS A N 1
ATOM 2993 C CA . LYS A 1 390 ? 23.531 -33.344 -16.875 1 93 390 LYS A CA 1
ATOM 2994 C C . LYS A 1 390 ? 23.719 -34.562 -17.766 1 93 390 LYS A C 1
ATOM 2996 O O . LYS A 1 390 ? 23.5 -34.5 -18.984 1 93 390 LYS A O 1
ATOM 3001 N N . LYS A 1 391 ? 24.109 -35.656 -17.219 1 90.88 391 LYS A N 1
ATOM 3002 C CA . LYS A 1 391 ? 24.297 -36.875 -17.984 1 90.88 391 LYS A CA 1
ATOM 3003 C C . LYS A 1 391 ? 22.984 -37.312 -18.625 1 90.88 391 LYS A C 1
ATOM 3005 O O . LYS A 1 391 ? 22.969 -37.719 -19.797 1 90.88 391 LYS A O 1
ATOM 3010 N N . MET A 1 392 ? 22.031 -37.281 -17.891 1 88.88 392 MET A N 1
ATOM 3011 C CA . MET A 1 392 ? 20.719 -37.688 -18.406 1 88.88 392 MET A CA 1
ATOM 3012 C C . MET A 1 392 ? 20.281 -36.75 -19.547 1 88.88 392 MET A C 1
ATOM 3014 O O . MET A 1 392 ? 19.766 -37.219 -20.562 1 88.88 392 MET A O 1
ATOM 3018 N N . MET A 1 393 ? 20.422 -35.5 -19.406 1 88.62 393 MET A N 1
ATOM 3019 C CA . MET A 1 393 ? 20.016 -34.531 -20.422 1 88.62 393 MET A CA 1
ATOM 3020 C C . MET A 1 393 ? 20.781 -34.75 -21.719 1 88.62 393 MET A C 1
ATOM 3022 O O . MET A 1 393 ? 20.203 -34.719 -22.797 1 88.62 393 MET A O 1
ATOM 3026 N N . GLU A 1 394 ? 22.016 -35 -21.547 1 86.12 394 GLU A N 1
ATOM 3027 C CA . GLU A 1 394 ? 22.828 -35.25 -22.719 1 86.12 394 GLU A CA 1
ATOM 3028 C C . GLU A 1 394 ? 22.406 -36.531 -23.438 1 86.12 394 GLU A C 1
ATOM 3030 O O . GLU A 1 394 ? 22.359 -36.594 -24.656 1 86.12 394 GLU A O 1
ATOM 3035 N N . ALA A 1 395 ? 22.094 -37.5 -22.672 1 84.25 395 ALA A N 1
ATOM 3036 C CA . ALA A 1 395 ? 21.672 -38.781 -23.25 1 84.25 395 ALA A CA 1
ATOM 3037 C C . ALA A 1 395 ? 20.328 -38.656 -23.938 1 84.25 395 ALA A C 1
ATOM 3039 O O . ALA A 1 395 ? 20.109 -39.281 -24.984 1 84.25 395 ALA A O 1
ATOM 3040 N N . SER A 1 396 ? 19.469 -37.938 -23.422 1 80.19 396 SER A N 1
ATOM 3041 C CA . SER A 1 396 ? 18.109 -37.844 -23.953 1 80.19 396 SER A CA 1
ATOM 3042 C C . SER A 1 396 ? 18.031 -36.812 -25.094 1 80.19 396 SER A C 1
ATOM 3044 O O . SER A 1 396 ? 17.594 -37.156 -26.188 1 80.19 396 SER A O 1
ATOM 3046 N N . VAL A 1 397 ? 18.5 -35.656 -24.922 1 75.06 397 VAL A N 1
ATOM 3047 C CA . VAL A 1 397 ? 18.297 -34.562 -25.844 1 75.06 397 VAL A CA 1
ATOM 3048 C C . VAL A 1 397 ? 19.234 -34.719 -27.031 1 75.06 397 VAL A C 1
ATOM 3050 O O . VAL A 1 397 ? 18.906 -34.312 -28.156 1 75.06 397 VAL A O 1
ATOM 3053 N N . SER A 1 398 ? 20.391 -35.312 -26.797 1 71.38 398 SER A N 1
ATOM 3054 C CA . SER A 1 398 ? 21.359 -35.438 -27.891 1 71.38 398 SER A CA 1
ATOM 3055 C C . SER A 1 398 ? 21.625 -36.906 -28.266 1 71.38 398 SER A C 1
ATOM 3057 O O . SER A 1 398 ? 22.25 -37.188 -29.281 1 71.38 398 SER A O 1
ATOM 3059 N N . GLY A 1 399 ? 21.016 -37.812 -27.562 1 79.62 399 GLY A N 1
ATOM 3060 C CA . GLY A 1 399 ? 21.281 -39.219 -27.828 1 79.62 399 GLY A CA 1
ATOM 3061 C C . GLY A 1 399 ? 20.062 -40 -28.328 1 79.62 399 GLY A C 1
ATOM 3062 O O . GLY A 1 399 ? 20.094 -40.562 -29.422 1 79.62 399 GLY A O 1
ATOM 3063 N N . SER A 1 400 ? 19.031 -39.844 -27.672 1 89.12 400 SER A N 1
ATOM 3064 C CA . SER A 1 400 ? 17.844 -40.594 -28.016 1 89.12 400 SER A CA 1
ATOM 3065 C C . SER A 1 400 ? 17 -39.875 -29.062 1 89.12 400 SER A C 1
ATOM 3067 O O . SER A 1 400 ? 16.297 -40.5 -29.859 1 89.12 400 SER A O 1
ATOM 3069 N N . PHE A 1 401 ? 17.078 -38.562 -29.047 1 88.88 401 PHE A N 1
ATOM 3070 C CA . PHE A 1 401 ? 16.266 -37.781 -29.953 1 88.88 401 PHE A CA 1
ATOM 3071 C C . PHE A 1 401 ? 17.125 -36.719 -30.656 1 88.88 401 PHE A C 1
ATOM 3073 O O . PHE A 1 401 ? 18.047 -36.188 -30.062 1 88.88 401 PHE A O 1
ATOM 3080 N N . SER A 1 402 ? 16.875 -36.5 -31.953 1 86.25 402 SER A N 1
ATOM 3081 C CA . SER A 1 402 ? 17.453 -35.406 -32.688 1 86.25 402 SER A CA 1
ATOM 3082 C C . SER A 1 402 ? 16.438 -34.281 -32.906 1 86.25 402 SER A C 1
ATOM 3084 O O . SER A 1 402 ? 15.234 -34.531 -33 1 86.25 402 SER A O 1
ATOM 3086 N N . ALA A 1 403 ? 16.891 -33 -32.938 1 81.31 403 ALA A N 1
ATOM 3087 C CA . ALA A 1 403 ? 16.078 -31.797 -33.156 1 81.31 403 ALA A CA 1
ATOM 3088 C C . ALA A 1 403 ? 14.977 -31.672 -32.125 1 81.31 403 ALA A C 1
ATOM 3090 O O . ALA A 1 403 ? 13.82 -31.422 -32.438 1 81.31 403 ALA A O 1
ATOM 3091 N N . MET A 1 404 ? 15.312 -32.062 -30.891 1 87.12 404 MET A N 1
ATOM 3092 C CA . MET A 1 404 ? 14.328 -31.906 -29.812 1 87.12 404 MET A CA 1
ATOM 3093 C C . MET A 1 404 ? 13.953 -30.453 -29.609 1 87.12 404 MET A C 1
ATOM 3095 O O . MET A 1 404 ? 14.82 -29.578 -29.609 1 87.12 404 MET A O 1
ATOM 3099 N N . HIS A 1 405 ? 12.656 -30.219 -29.562 1 89.06 405 HIS A N 1
ATOM 3100 C CA . HIS A 1 405 ? 12.148 -28.875 -29.344 1 89.06 405 HIS A CA 1
ATOM 3101 C C . HIS A 1 405 ? 11.016 -28.875 -28.312 1 89.06 405 HIS A C 1
ATOM 3103 O O . HIS A 1 405 ? 10.07 -29.641 -28.438 1 89.06 405 HIS A O 1
ATOM 3109 N N . LEU A 1 406 ? 11.219 -28.094 -27.281 1 92.5 406 LEU A N 1
ATOM 3110 C CA . LEU A 1 406 ? 10.18 -27.891 -26.281 1 92.5 406 LEU A CA 1
ATOM 3111 C C . LEU A 1 406 ? 9.492 -26.547 -26.469 1 92.5 406 LEU A C 1
ATOM 3113 O O . LEU A 1 406 ? 10.133 -25.5 -26.328 1 92.5 406 LEU A O 1
ATOM 3117 N N . SER A 1 407 ? 8.211 -26.594 -26.812 1 85.81 407 SER A N 1
ATOM 3118 C CA . SER A 1 407 ? 7.402 -25.375 -26.984 1 85.81 407 SER A CA 1
ATOM 3119 C C . SER A 1 407 ? 6.578 -25.094 -25.734 1 85.81 407 SER A C 1
ATOM 3121 O O . SER A 1 407 ? 5.801 -25.938 -25.281 1 85.81 407 SER A O 1
ATOM 3123 N N . ILE A 1 408 ? 6.781 -23.906 -25.203 1 86.75 408 ILE A N 1
ATOM 3124 C CA . ILE A 1 408 ? 6.023 -23.5 -24.031 1 86.75 408 ILE A CA 1
ATOM 3125 C C . ILE A 1 408 ? 4.594 -23.156 -24.422 1 86.75 408 ILE A C 1
ATOM 3127 O O . ILE A 1 408 ? 4.371 -22.25 -25.25 1 86.75 408 ILE A O 1
ATOM 3131 N N . ARG A 1 409 ? 3.668 -23.906 -23.812 1 77.94 409 ARG A N 1
ATOM 3132 C CA . ARG A 1 409 ? 2.254 -23.641 -24.078 1 77.94 409 ARG A CA 1
ATOM 3133 C C . ARG A 1 409 ? 1.667 -22.703 -23.031 1 77.94 409 ARG A C 1
ATOM 3135 O O . ARG A 1 409 ? 0.761 -21.922 -23.312 1 77.94 409 ARG A O 1
ATOM 3142 N N . ASN A 1 410 ? 2.029 -22.828 -21.812 1 79.94 410 ASN A N 1
ATOM 3143 C CA . ASN A 1 410 ? 1.629 -21.969 -20.703 1 79.94 410 ASN A CA 1
ATOM 3144 C C . ASN A 1 410 ? 2.689 -21.938 -19.609 1 79.94 410 ASN A C 1
ATOM 3146 O O . ASN A 1 410 ? 3.424 -22.906 -19.422 1 79.94 410 ASN A O 1
ATOM 3150 N N . ILE A 1 411 ? 2.848 -20.828 -19.016 1 80.38 411 ILE A N 1
ATOM 3151 C CA . ILE A 1 411 ? 3.777 -20.672 -17.906 1 80.38 411 ILE A CA 1
ATOM 3152 C C . ILE A 1 411 ? 3.113 -19.875 -16.781 1 80.38 411 ILE A C 1
ATOM 3154 O O . ILE A 1 411 ? 2.541 -18.812 -17.031 1 80.38 411 ILE A O 1
ATOM 3158 N N . ILE A 1 412 ? 3.01 -20.453 -15.594 1 77.38 412 ILE A N 1
ATOM 3159 C CA . ILE A 1 412 ? 2.387 -19.875 -14.406 1 77.38 412 ILE A CA 1
ATOM 3160 C C . ILE A 1 412 ? 3.406 -19.812 -13.266 1 77.38 412 ILE A C 1
ATOM 3162 O O . ILE A 1 412 ? 4.074 -20.797 -12.961 1 77.38 412 ILE A O 1
ATOM 3166 N N . ALA A 1 413 ? 3.637 -18.625 -12.75 1 72.94 413 ALA A N 1
ATOM 3167 C CA . ALA A 1 413 ? 4.59 -18.453 -11.656 1 72.94 413 ALA A CA 1
ATOM 3168 C C . ALA A 1 413 ? 3.908 -17.906 -10.406 1 72.94 413 ALA A C 1
ATOM 3170 O O . ALA A 1 413 ? 3.033 -17.031 -10.508 1 72.94 413 ALA A O 1
ATOM 3171 N N . SER A 1 414 ? 4.121 -18.5 -9.328 1 69.62 414 SER A N 1
ATOM 3172 C CA . SER A 1 414 ? 3.66 -18.047 -8.023 1 69.62 414 SER A CA 1
ATOM 3173 C C . SER A 1 414 ? 4.707 -18.312 -6.945 1 69.62 414 SER A C 1
ATOM 3175 O O . SER A 1 414 ? 5.148 -19.438 -6.766 1 69.62 414 SER A O 1
ATOM 3177 N N . GLY A 1 415 ? 5.035 -17.312 -6.289 1 64.75 415 GLY A N 1
ATOM 3178 C CA . GLY A 1 415 ? 6.109 -17.469 -5.32 1 64.75 415 GLY A CA 1
ATOM 3179 C C . GLY A 1 415 ? 7.418 -17.922 -5.949 1 64.75 415 GLY A C 1
ATOM 3180 O O . GLY A 1 415 ? 7.902 -17.297 -6.895 1 64.75 415 GLY A O 1
ATOM 3181 N N . ASN A 1 416 ? 7.863 -19.047 -5.375 1 70.19 416 ASN A N 1
ATOM 3182 C CA . ASN A 1 416 ? 9.141 -19.547 -5.879 1 70.19 416 ASN A CA 1
ATOM 3183 C C . ASN A 1 416 ? 8.938 -20.719 -6.852 1 70.19 416 ASN A C 1
ATOM 3185 O O . ASN A 1 416 ? 9.859 -21.5 -7.094 1 70.19 416 ASN A O 1
ATOM 3189 N N . LYS A 1 417 ? 7.766 -20.781 -7.367 1 80.56 417 LYS A N 1
ATOM 3190 C CA . LYS A 1 417 ? 7.5 -21.891 -8.273 1 80.56 417 LYS A CA 1
ATOM 3191 C C . LYS A 1 417 ? 7.051 -21.375 -9.648 1 80.56 417 LYS A C 1
ATOM 3193 O O . LYS A 1 417 ? 6.363 -20.359 -9.742 1 80.56 417 LYS A O 1
ATOM 3198 N N . VAL A 1 418 ? 7.512 -22.031 -10.617 1 85.31 418 VAL A N 1
ATOM 3199 C CA . VAL A 1 418 ? 7.098 -21.812 -12 1 85.31 418 VAL A CA 1
ATOM 3200 C C . VAL A 1 418 ? 6.57 -23.109 -12.594 1 85.31 418 VAL A C 1
ATOM 3202 O O . VAL A 1 418 ? 7.211 -24.156 -12.484 1 85.31 418 VAL A O 1
ATOM 3205 N N . VAL A 1 419 ? 5.398 -23.094 -13.07 1 88.94 419 VAL A N 1
ATOM 3206 C CA . VAL A 1 419 ? 4.801 -24.219 -13.766 1 88.94 419 VAL A CA 1
ATOM 3207 C C . VAL A 1 419 ? 4.828 -23.984 -15.273 1 88.94 419 VAL A C 1
ATOM 3209 O O . VAL A 1 419 ? 4.48 -22.891 -15.742 1 88.94 419 VAL A O 1
ATOM 3212 N N . VAL A 1 420 ? 5.312 -24.984 -16.016 1 89.62 420 VAL A N 1
ATOM 3213 C CA . VAL A 1 420 ? 5.332 -24.891 -17.469 1 89.62 420 VAL A CA 1
ATOM 3214 C C . VAL A 1 420 ? 4.516 -26.016 -18.078 1 89.62 420 VAL A C 1
ATOM 3216 O O . VAL A 1 420 ? 4.738 -27.188 -17.766 1 89.62 420 VAL A O 1
ATOM 3219 N N . TYR A 1 421 ? 3.518 -25.672 -18.797 1 86.19 421 TYR A N 1
ATOM 3220 C CA . TYR A 1 421 ? 2.879 -26.578 -19.734 1 86.19 421 TYR A CA 1
ATOM 3221 C C . TYR A 1 421 ? 3.547 -26.5 -21.109 1 86.19 421 TYR A C 1
ATOM 3223 O O . TYR A 1 421 ? 3.691 -25.422 -21.672 1 86.19 421 TYR A O 1
ATOM 3231 N N . PHE A 1 422 ? 4.043 -27.688 -21.578 1 89.25 422 PHE A N 1
ATOM 3232 C CA . PHE A 1 422 ? 4.852 -27.672 -22.781 1 89.25 422 PHE A CA 1
ATOM 3233 C C . PHE A 1 422 ? 4.48 -28.812 -23.703 1 89.25 422 PHE A C 1
ATOM 3235 O O . PHE A 1 422 ? 3.762 -29.734 -23.312 1 89.25 422 PHE A O 1
ATOM 3242 N N . GLN A 1 423 ? 4.855 -28.656 -24.953 1 87.75 423 GLN A N 1
ATOM 3243 C CA . GLN A 1 423 ? 4.895 -29.75 -25.922 1 87.75 423 GLN A CA 1
ATOM 3244 C C . GLN A 1 423 ? 6.328 -30.047 -26.344 1 87.75 423 GLN A C 1
ATOM 3246 O O . GLN A 1 423 ? 7.051 -29.156 -26.781 1 87.75 423 GLN A O 1
ATOM 3251 N N . ASN A 1 424 ? 6.734 -31.344 -26.125 1 91.94 424 ASN A N 1
ATOM 3252 C CA . ASN A 1 424 ? 8.008 -31.828 -26.656 1 91.94 424 ASN A CA 1
ATOM 3253 C C . ASN A 1 424 ? 7.852 -32.375 -28.062 1 91.94 424 ASN A C 1
ATOM 3255 O O . ASN A 1 424 ? 6.781 -32.875 -28.422 1 91.94 424 ASN A O 1
ATOM 3259 N N . SER A 1 425 ? 8.867 -32.25 -28.875 1 91.44 425 SER A N 1
ATOM 3260 C CA . SER A 1 425 ? 8.906 -32.906 -30.188 1 91.44 425 SER A CA 1
ATOM 3261 C C . SER A 1 425 ? 10.336 -33.25 -30.578 1 91.44 425 SER A C 1
ATOM 3263 O O . SER A 1 425 ? 11.289 -32.625 -30.125 1 91.44 425 SER A O 1
ATOM 3265 N N . GLY A 1 426 ? 10.453 -34.375 -31.328 1 90.81 426 GLY A N 1
ATOM 3266 C CA . GLY A 1 426 ? 11.758 -34.812 -31.812 1 90.81 426 GLY A CA 1
ATOM 3267 C C . GLY A 1 426 ? 11.695 -36.094 -32.594 1 90.81 426 GLY A C 1
ATOM 3268 O O . GLY A 1 426 ? 10.648 -36.75 -32.656 1 90.81 426 GLY A O 1
ATOM 3269 N N . LYS A 1 427 ? 12.836 -36.375 -33.25 1 92.88 427 LYS A N 1
ATOM 3270 C CA . LYS A 1 427 ? 12.992 -37.625 -34 1 92.88 427 LYS A CA 1
ATOM 3271 C C . LYS A 1 427 ? 13.781 -38.656 -33.156 1 92.88 427 LYS A C 1
ATOM 3273 O O . LYS A 1 427 ? 14.875 -38.344 -32.688 1 92.88 427 LYS A O 1
ATOM 3278 N N . ASN A 1 428 ? 13.219 -39.812 -32.969 1 93.88 428 ASN A N 1
ATOM 3279 C CA . ASN A 1 428 ? 13.891 -40.844 -32.219 1 93.88 428 ASN A CA 1
ATOM 3280 C C . ASN A 1 428 ? 15.039 -41.469 -33 1 93.88 428 ASN A C 1
ATOM 3282 O O . ASN A 1 428 ? 14.805 -42.25 -33.906 1 93.88 428 ASN A O 1
ATOM 3286 N N . ILE A 1 429 ? 16.219 -41.219 -32.562 1 92.5 429 ILE A N 1
ATOM 3287 C CA . ILE A 1 429 ? 17.359 -41.656 -33.344 1 92.5 429 ILE A CA 1
ATOM 3288 C C . ILE A 1 429 ? 18.219 -42.625 -32.5 1 92.5 429 ILE A C 1
ATOM 3290 O O . ILE A 1 429 ? 19.188 -43.219 -33 1 92.5 429 ILE A O 1
ATOM 3294 N N . GLY A 1 430 ? 17.922 -42.812 -31.312 1 90.81 430 GLY A N 1
ATOM 3295 C CA . GLY A 1 430 ? 18.625 -43.719 -30.406 1 90.81 430 GLY A CA 1
ATOM 3296 C C . GLY A 1 430 ? 17.703 -44.469 -29.469 1 90.81 430 GLY A C 1
ATOM 3297 O O . GLY A 1 430 ? 16.484 -44.219 -29.484 1 90.81 430 GLY A O 1
ATOM 3298 N N . PRO A 1 431 ? 18.344 -45.344 -28.688 1 90.12 431 PRO A N 1
ATOM 3299 C CA . PRO A 1 431 ? 17.516 -46.094 -27.75 1 90.12 431 PRO A CA 1
ATOM 3300 C C . PRO A 1 431 ? 16.891 -45.219 -26.672 1 90.12 431 PRO A C 1
ATOM 3302 O O . PRO A 1 431 ? 17.5 -44.219 -26.25 1 90.12 431 PRO A O 1
ATOM 3305 N N . PHE A 1 432 ? 15.758 -45.531 -26.359 1 88.25 432 PHE A N 1
ATOM 3306 C CA . PHE A 1 432 ? 15.039 -44.781 -25.328 1 88.25 432 PHE A CA 1
ATOM 3307 C C . PHE A 1 432 ? 14.156 -45.719 -24.5 1 88.25 432 PHE A C 1
ATOM 3309 O O . PHE A 1 432 ? 13.328 -46.438 -25.047 1 88.25 432 PHE A O 1
ATOM 3316 N N . MET A 1 433 ? 14.406 -45.719 -23.234 1 84.69 433 MET A N 1
ATOM 3317 C CA . MET A 1 433 ? 13.656 -46.469 -22.234 1 84.69 433 MET A CA 1
ATOM 3318 C C . MET A 1 433 ? 13.508 -47.938 -22.656 1 84.69 433 MET A C 1
ATOM 3320 O O . MET A 1 433 ? 12.406 -48.5 -22.641 1 84.69 433 MET A O 1
ATOM 3324 N N . GLY A 1 434 ? 14.508 -48.5 -23.078 1 82.19 434 GLY A N 1
ATOM 3325 C CA . GLY A 1 434 ? 14.578 -49.938 -23.375 1 82.19 434 GLY A CA 1
ATOM 3326 C C . GLY A 1 434 ? 14.156 -50.281 -24.781 1 82.19 434 GLY A C 1
ATOM 3327 O O . GLY A 1 434 ? 14.172 -51.469 -25.172 1 82.19 434 GLY A O 1
ATOM 3328 N N . ASN A 1 435 ? 13.828 -49.312 -25.578 1 87.81 435 ASN A N 1
ATOM 3329 C CA . ASN A 1 435 ? 13.414 -49.562 -26.969 1 87.81 435 ASN A CA 1
ATOM 3330 C C . ASN A 1 435 ? 14.477 -49.094 -27.953 1 87.81 435 ASN A C 1
ATOM 3332 O O . ASN A 1 435 ? 15.133 -48.062 -27.719 1 87.81 435 ASN A O 1
ATOM 3336 N N . LYS A 1 436 ? 14.516 -49.844 -28.984 1 89.62 436 LYS A N 1
ATOM 3337 C CA . LYS A 1 436 ? 15.438 -49.438 -30.062 1 89.62 436 LYS A CA 1
ATOM 3338 C C . LYS A 1 436 ? 14.922 -48.219 -30.812 1 89.62 436 LYS A C 1
ATOM 3340 O O . LYS A 1 436 ? 13.719 -47.969 -30.828 1 89.62 436 LYS A O 1
ATOM 3345 N N . ALA A 1 437 ? 15.836 -47.625 -31.5 1 92.88 437 ALA A N 1
ATOM 3346 C CA . ALA A 1 437 ? 15.492 -46.438 -32.281 1 92.88 437 ALA A CA 1
ATOM 3347 C C . ALA A 1 437 ? 14.531 -46.781 -33.406 1 92.88 437 ALA A C 1
ATOM 3349 O O . ALA A 1 437 ? 14.672 -47.812 -34.062 1 92.88 437 ALA A O 1
ATOM 3350 N N . THR A 1 438 ? 13.562 -45.906 -33.688 1 92.25 438 THR A N 1
ATOM 3351 C CA . THR A 1 438 ? 12.578 -46.188 -34.719 1 92.25 438 THR A CA 1
ATOM 3352 C C . THR A 1 438 ? 12.773 -45.219 -35.906 1 92.25 438 THR A C 1
ATOM 3354 O O . THR A 1 438 ? 12.258 -45.5 -37 1 92.25 438 THR A O 1
ATOM 3357 N N . GLY A 1 439 ? 13.461 -44.094 -35.656 1 92.19 439 GLY A N 1
ATOM 3358 C CA . GLY A 1 439 ? 13.602 -43.062 -36.688 1 92.19 439 GLY A CA 1
ATOM 3359 C C . GLY A 1 439 ? 12.344 -42.25 -36.906 1 92.19 439 GLY A C 1
ATOM 3360 O O . GLY A 1 439 ? 12.305 -41.406 -37.781 1 92.19 439 GLY A O 1
ATOM 3361 N N . LYS A 1 440 ? 11.359 -42.406 -36.094 1 93.19 440 LYS A N 1
ATOM 3362 C CA . LYS A 1 440 ? 10.086 -41.719 -36.25 1 93.19 440 LYS A CA 1
ATOM 3363 C C . LYS A 1 440 ? 10.086 -40.406 -35.438 1 93.19 440 LYS A C 1
ATOM 3365 O O . LYS A 1 440 ? 10.852 -40.281 -34.469 1 93.19 440 LYS A O 1
ATOM 3370 N N . HIS A 1 441 ? 9.266 -39.5 -35.938 1 93.38 441 HIS A N 1
ATOM 3371 C CA . HIS A 1 441 ? 9.047 -38.25 -35.219 1 93.38 441 HIS A CA 1
ATOM 3372 C C . HIS A 1 441 ? 7.875 -38.375 -34.25 1 93.38 441 HIS A C 1
ATOM 3374 O O . HIS A 1 441 ? 6.887 -39.062 -34.562 1 93.38 441 HIS A O 1
ATOM 3380 N N . ALA A 1 442 ? 8.023 -37.781 -33.031 1 93.25 442 ALA A N 1
ATOM 3381 C CA . ALA A 1 442 ? 6.926 -37.75 -32.062 1 93.25 442 ALA A CA 1
ATOM 3382 C C . ALA A 1 442 ? 6.801 -36.375 -31.422 1 93.25 442 ALA A C 1
ATOM 3384 O O . ALA A 1 442 ? 7.773 -35.594 -31.375 1 93.25 442 ALA A O 1
ATOM 3385 N N . ALA A 1 443 ? 5.586 -36 -31.156 1 92.12 443 ALA A N 1
ATOM 3386 C CA . ALA A 1 443 ? 5.273 -34.844 -30.344 1 92.12 443 ALA A CA 1
ATOM 3387 C C . ALA A 1 443 ? 4.371 -35.219 -29.172 1 92.12 443 ALA A C 1
ATOM 3389 O O . ALA A 1 443 ? 3.408 -35.969 -29.328 1 92.12 443 ALA A O 1
ATOM 3390 N N . TRP A 1 444 ? 4.758 -34.812 -27.922 1 89.5 444 TRP A N 1
ATOM 3391 C CA . TRP A 1 444 ? 3.967 -35.156 -26.734 1 89.5 444 TRP A CA 1
ATOM 3392 C C . TRP A 1 444 ? 3.949 -34.031 -25.734 1 89.5 444 TRP A C 1
ATOM 3394 O O . TRP A 1 444 ? 4.91 -33.25 -25.641 1 89.5 444 TRP A O 1
ATOM 3404 N N . ASP A 1 445 ? 2.855 -33.938 -25 1 88.19 445 ASP A N 1
ATOM 3405 C CA . ASP A 1 445 ? 2.66 -32.875 -24.031 1 88.19 445 ASP A CA 1
ATOM 3406 C C . ASP A 1 445 ? 3.195 -33.25 -22.656 1 88.19 445 ASP A C 1
ATOM 3408 O O . ASP A 1 445 ? 3.363 -34.438 -22.359 1 88.19 445 ASP A O 1
ATOM 3412 N N . GLY A 1 446 ? 3.514 -32.312 -21.859 1 89.5 446 GLY A N 1
ATOM 3413 C CA . GLY A 1 446 ? 3.947 -32.5 -20.484 1 89.5 446 GLY A CA 1
ATOM 3414 C C . GLY A 1 446 ? 3.865 -31.219 -19.656 1 89.5 446 GLY A C 1
ATOM 3415 O O . GLY A 1 446 ? 3.537 -30.156 -20.188 1 89.5 446 GLY A O 1
ATOM 3416 N N . MET A 1 447 ? 3.943 -31.375 -18.359 1 90.31 447 MET A N 1
ATOM 3417 C CA . MET A 1 447 ? 3.996 -30.25 -17.438 1 90.31 447 MET A CA 1
ATOM 3418 C C . MET A 1 447 ? 5.129 -30.438 -16.438 1 90.31 447 MET A C 1
ATOM 3420 O O . MET A 1 447 ? 5.465 -31.562 -16.062 1 90.31 447 MET A O 1
ATOM 3424 N N . GLY A 1 448 ? 5.723 -29.344 -16.031 1 91.69 448 GLY A N 1
ATOM 3425 C CA . GLY A 1 448 ? 6.766 -29.328 -15.023 1 91.69 448 GLY A CA 1
ATOM 3426 C C . GLY A 1 448 ? 6.59 -28.203 -14.008 1 91.69 448 GLY A C 1
ATOM 3427 O O . GLY A 1 448 ? 6.16 -27.109 -14.359 1 91.69 448 GLY A O 1
ATOM 3428 N N . ILE A 1 449 ? 6.805 -28.531 -12.75 1 90.38 449 ILE A N 1
ATOM 3429 C CA . ILE A 1 449 ? 6.906 -27.547 -11.68 1 90.38 449 ILE A CA 1
ATOM 3430 C C . ILE A 1 449 ? 8.375 -27.344 -11.305 1 90.38 449 ILE A C 1
ATOM 3432 O O . ILE A 1 449 ? 9.086 -28.297 -11 1 90.38 449 ILE A O 1
ATOM 3436 N N . TYR A 1 450 ? 8.805 -26.109 -11.375 1 91.44 450 TYR A N 1
ATOM 3437 C CA . TYR A 1 450 ? 10.156 -25.734 -10.969 1 91.44 450 TYR A CA 1
ATOM 3438 C C . TYR A 1 450 ? 10.141 -24.953 -9.664 1 91.44 450 TYR A C 1
ATOM 3440 O O . TYR A 1 450 ? 9.453 -23.922 -9.562 1 91.44 450 TYR A O 1
ATOM 3448 N N . ARG A 1 451 ? 10.727 -25.438 -8.711 1 87.31 451 ARG A N 1
ATOM 3449 C CA . ARG A 1 451 ? 10.93 -24.688 -7.473 1 87.31 451 ARG A CA 1
ATOM 3450 C C . ARG A 1 451 ? 12.281 -23.984 -7.473 1 87.31 451 ARG A C 1
ATOM 3452 O O . ARG A 1 451 ? 13.32 -24.625 -7.625 1 87.31 451 ARG A O 1
ATOM 3459 N N . ILE A 1 452 ? 12.211 -22.672 -7.387 1 84 452 ILE A N 1
ATOM 3460 C CA . ILE A 1 452 ? 13.414 -21.859 -7.426 1 84 452 ILE A CA 1
ATOM 3461 C C . ILE A 1 452 ? 13.852 -21.516 -6.004 1 84 452 ILE A C 1
ATOM 3463 O O . ILE A 1 452 ? 13.023 -21.172 -5.156 1 84 452 ILE A O 1
ATOM 3467 N N . SER A 1 453 ? 14.992 -21.766 -5.75 1 74.81 453 SER A N 1
ATOM 3468 C CA . SER A 1 453 ? 15.633 -21.375 -4.492 1 74.81 453 SER A CA 1
ATOM 3469 C C . SER A 1 453 ? 17 -20.75 -4.734 1 74.81 453 SER A C 1
ATOM 3471 O O . SER A 1 453 ? 17.812 -21.297 -5.48 1 74.81 453 SER A O 1
ATOM 3473 N N . ASN A 1 454 ? 17.172 -19.562 -4.191 1 67.56 454 ASN A N 1
ATOM 3474 C CA . ASN A 1 454 ? 18.438 -18.844 -4.297 1 67.56 454 ASN A CA 1
ATOM 3475 C C . ASN A 1 454 ? 18.812 -18.594 -5.754 1 67.56 454 ASN A C 1
ATOM 3477 O O . ASN A 1 454 ? 19.953 -18.812 -6.152 1 67.56 454 ASN A O 1
ATOM 3481 N N . GLY A 1 455 ? 17.844 -18.375 -6.543 1 73.69 455 GLY A N 1
ATOM 3482 C CA . GLY A 1 455 ? 18.047 -17.922 -7.91 1 73.69 455 GLY A CA 1
ATOM 3483 C C . GLY A 1 455 ? 18.281 -19.062 -8.891 1 73.69 455 GLY A C 1
ATOM 3484 O O . GLY A 1 455 ? 18.562 -18.828 -10.062 1 73.69 455 GLY A O 1
ATOM 3485 N N . LYS A 1 456 ? 18.297 -20.312 -8.414 1 85.5 456 LYS A N 1
ATOM 3486 C CA . LYS A 1 456 ? 18.484 -21.484 -9.258 1 85.5 456 LYS A CA 1
ATOM 3487 C C . LYS A 1 456 ? 17.328 -22.484 -9.086 1 85.5 456 LYS A C 1
ATOM 3489 O O . LYS A 1 456 ? 16.609 -22.438 -8.094 1 85.5 456 LYS A O 1
ATOM 3494 N N . ILE A 1 457 ? 17.203 -23.297 -10.07 1 91.94 457 ILE A N 1
ATOM 3495 C CA . ILE A 1 457 ? 16.203 -24.344 -9.945 1 91.94 457 ILE A CA 1
ATOM 3496 C C . ILE A 1 457 ? 16.703 -25.422 -8.992 1 91.94 457 ILE A C 1
ATOM 3498 O O . ILE A 1 457 ? 17.719 -26.078 -9.266 1 91.94 457 ILE A O 1
ATOM 3502 N N . ALA A 1 458 ? 16.047 -25.547 -7.91 1 88.62 458 ALA A N 1
ATOM 3503 C CA . ALA A 1 458 ? 16.5 -26.469 -6.863 1 88.62 458 ALA A CA 1
ATOM 3504 C C . ALA A 1 458 ? 15.797 -27.812 -6.973 1 88.62 458 ALA A C 1
ATOM 3506 O O . ALA A 1 458 ? 16.328 -28.844 -6.555 1 88.62 458 ALA A O 1
ATOM 3507 N N . GLU A 1 459 ? 14.648 -27.781 -7.441 1 89.19 459 GLU A N 1
ATOM 3508 C CA . GLU A 1 459 ? 13.812 -28.984 -7.523 1 89.19 459 GLU A CA 1
ATOM 3509 C C . GLU A 1 459 ? 12.773 -28.859 -8.633 1 89.19 459 GLU A C 1
ATOM 3511 O O . GLU A 1 459 ? 12.344 -27.75 -8.961 1 89.19 459 GLU A O 1
ATOM 3516 N N . ALA A 1 460 ? 12.5 -29.969 -9.312 1 93.25 460 ALA A N 1
ATOM 3517 C CA . ALA A 1 460 ? 11.477 -29.953 -10.352 1 93.25 460 ALA A CA 1
ATOM 3518 C C . ALA A 1 460 ? 10.695 -31.25 -10.375 1 93.25 460 ALA A C 1
ATOM 3520 O O . ALA A 1 460 ? 11.242 -32.312 -10.078 1 93.25 460 ALA A O 1
ATOM 3521 N N . TRP A 1 461 ? 9.469 -31.188 -10.648 1 89.06 461 TRP A N 1
ATOM 3522 C CA . TRP A 1 461 ? 8.57 -32.312 -10.836 1 89.06 461 TRP A CA 1
ATOM 3523 C C . TRP A 1 461 ? 7.984 -32.312 -12.242 1 89.06 461 TRP A C 1
ATOM 3525 O O . TRP A 1 461 ? 7.453 -31.312 -12.703 1 89.06 461 TRP A O 1
ATOM 3535 N N . PHE A 1 462 ? 8.078 -33.438 -12.883 1 89.19 462 PHE A N 1
ATOM 3536 C CA . PHE A 1 462 ? 7.605 -33.5 -14.258 1 89.19 462 PHE A CA 1
ATOM 3537 C C . PHE A 1 462 ? 6.543 -34.594 -14.414 1 89.19 462 PHE A C 1
ATOM 3539 O O . PHE A 1 462 ? 6.621 -35.625 -13.773 1 89.19 462 PHE A O 1
ATOM 3546 N N . SER A 1 463 ? 5.562 -34.312 -15.148 1 85.44 463 SER A N 1
ATOM 3547 C CA . SER A 1 463 ? 4.602 -35.25 -15.68 1 85.44 463 SER A CA 1
ATOM 3548 C C . SER A 1 463 ? 4.438 -35.094 -17.188 1 85.44 463 SER A C 1
ATOM 3550 O O . SER A 1 463 ? 4.02 -34.031 -17.656 1 85.44 463 SER A O 1
ATOM 3552 N N . GLU A 1 464 ? 4.828 -36.156 -17.984 1 86.81 464 GLU A N 1
ATOM 3553 C CA . GLU A 1 464 ? 4.754 -36.125 -19.453 1 86.81 464 GLU A CA 1
ATOM 3554 C C . GLU A 1 464 ? 3.846 -37.219 -19.984 1 86.81 464 GLU A C 1
ATOM 3556 O O . GLU A 1 464 ? 3.75 -38.281 -19.391 1 86.81 464 GLU A O 1
ATOM 3561 N N . ASP A 1 465 ? 3.164 -36.875 -21.031 1 85.56 465 ASP A N 1
ATOM 3562 C CA . ASP A 1 465 ? 2.348 -37.875 -21.734 1 85.56 465 ASP A CA 1
ATOM 3563 C C . ASP A 1 465 ? 3.219 -38.844 -22.531 1 85.56 465 ASP A C 1
ATOM 3565 O O . ASP A 1 465 ? 3.135 -38.875 -23.766 1 85.56 465 ASP A O 1
ATOM 3569 N N . LEU A 1 466 ? 3.918 -39.719 -21.828 1 86.19 466 LEU A N 1
ATOM 3570 C CA . LEU A 1 466 ? 4.859 -40.625 -22.484 1 86.19 466 LEU A CA 1
ATOM 3571 C C . LEU A 1 466 ? 4.121 -41.719 -23.25 1 86.19 466 LEU A C 1
ATOM 3573 O O . LEU A 1 466 ? 4.664 -42.281 -24.203 1 86.19 466 LEU A O 1
ATOM 3577 N N . LEU A 1 467 ? 2.932 -41.969 -22.828 1 84.5 467 LEU A N 1
ATOM 3578 C CA . LEU A 1 467 ? 2.162 -42.969 -23.578 1 84.5 467 LEU A CA 1
ATOM 3579 C C . LEU A 1 467 ? 1.947 -42.5 -25.016 1 84.5 467 LEU A C 1
ATOM 3581 O O . LEU A 1 467 ? 2.094 -43.281 -25.953 1 84.5 467 LEU A O 1
ATOM 3585 N N . SER A 1 468 ? 1.574 -41.25 -25.172 1 87 468 SER A N 1
ATOM 3586 C CA . SER A 1 468 ? 1.405 -40.688 -26.516 1 87 468 SER A CA 1
ATOM 3587 C C . SER A 1 468 ? 2.699 -40.781 -27.328 1 87 468 SER A C 1
ATOM 3589 O O . SER A 1 468 ? 2.674 -41.125 -28.516 1 87 468 SER A O 1
ATOM 3591 N N . MET A 1 469 ? 3.756 -40.562 -26.734 1 88.25 469 MET A N 1
ATOM 3592 C CA . MET A 1 469 ? 5.051 -40.656 -27.406 1 88.25 469 MET A CA 1
ATOM 3593 C C . MET A 1 469 ? 5.336 -42.094 -27.812 1 88.25 469 MET A C 1
ATOM 3595 O O . MET A 1 469 ? 5.758 -42.344 -28.938 1 88.25 469 MET A O 1
ATOM 3599 N N . PHE A 1 470 ? 5.117 -43.062 -26.953 1 89.31 470 PHE A N 1
ATOM 3600 C CA . PHE A 1 470 ? 5.34 -44.469 -27.234 1 89.31 470 PHE A CA 1
ATOM 3601 C C . PHE A 1 470 ? 4.492 -44.938 -28.406 1 89.31 470 PHE A C 1
ATOM 3603 O O . PHE A 1 470 ? 4.965 -45.688 -29.266 1 89.31 470 PHE A O 1
ATOM 3610 N N . GLN A 1 471 ? 3.293 -44.438 -28.391 1 86.69 471 GLN A N 1
ATOM 3611 C CA . GLN A 1 471 ? 2.395 -44.781 -29.484 1 86.69 471 GLN A CA 1
ATOM 3612 C C . GLN A 1 471 ? 2.912 -44.25 -30.812 1 86.69 471 GLN A C 1
ATOM 3614 O O . GLN A 1 471 ? 2.957 -45 -31.797 1 86.69 471 GLN A O 1
ATOM 3619 N N . GLN A 1 472 ? 3.33 -43.094 -30.828 1 90.19 472 GLN A N 1
ATOM 3620 C CA . GLN A 1 472 ? 3.801 -42.469 -32.031 1 90.19 472 GLN A CA 1
ATOM 3621 C C . GLN A 1 472 ? 5.09 -43.094 -32.531 1 90.19 472 GLN A C 1
ATOM 3623 O O . GLN A 1 472 ? 5.312 -43.188 -33.75 1 90.19 472 GLN A O 1
ATOM 3628 N N . LEU A 1 473 ? 5.824 -43.656 -31.594 1 91.5 473 LEU A N 1
ATOM 3629 C CA . LEU A 1 473 ? 7.129 -44.219 -31.953 1 91.5 473 LEU A CA 1
ATOM 3630 C C . LEU A 1 473 ? 7.031 -45.719 -32.219 1 91.5 473 LEU A C 1
ATOM 3632 O O . LEU A 1 473 ? 8.008 -46.344 -32.625 1 91.5 473 LEU A O 1
ATOM 3636 N N . GLY A 1 474 ? 5.898 -46.281 -31.938 1 87.88 474 GLY A N 1
ATOM 3637 C CA . GLY A 1 474 ? 5.699 -47.688 -32.188 1 87.88 474 GLY A CA 1
ATOM 3638 C C . GLY A 1 474 ? 6.324 -48.594 -31.141 1 87.88 474 GLY A C 1
ATOM 3639 O O . GLY A 1 474 ? 6.727 -49.719 -31.438 1 87.88 474 GLY A O 1
ATOM 3640 N N . PHE A 1 475 ? 6.449 -48.031 -29.984 1 85.5 475 PHE A N 1
ATOM 3641 C CA . PHE A 1 475 ? 7.047 -48.781 -28.906 1 85.5 475 PHE A CA 1
ATOM 3642 C C . PHE A 1 475 ? 6.035 -49.781 -28.312 1 85.5 475 PHE A C 1
ATOM 3644 O O . PHE A 1 475 ? 6.41 -50.719 -27.594 1 85.5 475 PHE A O 1
ATOM 3651 N N . LEU A 1 476 ? 4.742 -49.469 -28.578 1 81.25 476 LEU A N 1
ATOM 3652 C CA . LEU A 1 476 ? 3.705 -50.312 -28.016 1 81.25 476 LEU A CA 1
ATOM 3653 C C . LEU A 1 476 ? 3.443 -51.5 -28.906 1 81.25 476 LEU A C 1
ATOM 3655 O O . LEU A 1 476 ? 3.342 -51.375 -30.125 1 81.25 476 LEU A O 1
ATOM 3659 N N . LYS A 1 477 ? 3.92 -52.812 -28.781 1 67.75 477 LYS A N 1
ATOM 3660 C CA . LYS A 1 477 ? 3.695 -54 -29.578 1 67.75 477 LYS A CA 1
ATOM 3661 C C . LYS A 1 477 ? 2.225 -54.438 -29.562 1 67.75 477 LYS A C 1
ATOM 3663 O O . LYS A 1 477 ? 1.547 -54.25 -28.547 1 67.75 477 LYS A O 1
ATOM 3668 N N . SER A 1 478 ? 1.562 -54.312 -30.797 1 49.5 478 SER A N 1
ATOM 3669 C CA . SER A 1 478 ? 0.226 -54.875 -31.031 1 49.5 478 SER A CA 1
ATOM 3670 C C . SER A 1 478 ? 0.101 -56.281 -30.469 1 49.5 478 SER A C 1
ATOM 3672 O O . SER A 1 478 ? 0.998 -57.094 -30.656 1 49.5 478 SER A O 1
ATOM 3674 N N . GLY A 1 479 ? -0.387 -56.5 -29.297 1 37.66 479 GLY A N 1
ATOM 3675 C CA . GLY A 1 479 ? -0.761 -57.906 -29.078 1 37.66 479 GLY A CA 1
ATOM 3676 C C . GLY A 1 479 ? -1.506 -58.5 -30.25 1 37.66 479 GLY A C 1
ATOM 3677 O O . GLY A 1 479 ? -2.498 -57.938 -30.719 1 37.66 479 GLY A O 1
ATOM 3678 N N . ASN A 1 480 ? -0.865 -59.062 -31.375 1 32 480 ASN A N 1
ATOM 3679 C CA . ASN A 1 480 ? -1.7 -60.094 -32 1 32 480 ASN A CA 1
ATOM 3680 C C . ASN A 1 480 ? -2.248 -61.062 -30.984 1 32 480 ASN A C 1
ATOM 3682 O O . ASN A 1 480 ? -1.524 -61.5 -30.078 1 32 480 ASN A O 1
ATOM 3686 N N . MET B 1 1 ? -15.367 35.625 -20.031 1 23.47 1 MET B N 1
ATOM 3687 C CA . MET B 1 1 ? -16.219 36.188 -18.984 1 23.47 1 MET B CA 1
ATOM 3688 C C . MET B 1 1 ? -17.062 35.094 -18.328 1 23.47 1 MET B C 1
ATOM 3690 O O . MET B 1 1 ? -17.734 35.344 -17.328 1 23.47 1 MET B O 1
ATOM 3694 N N . THR B 1 2 ? -17.375 33.969 -19.109 1 27.44 2 THR B N 1
ATOM 3695 C CA . THR B 1 2 ? -18.422 33.031 -18.781 1 27.44 2 THR B CA 1
ATOM 3696 C C . THR B 1 2 ? -17.969 32.062 -17.688 1 27.44 2 THR B C 1
ATOM 3698 O O . THR B 1 2 ? -18.75 31.266 -17.172 1 27.44 2 THR B O 1
ATOM 3701 N N . ASN B 1 3 ? -16.625 31.844 -17.562 1 28.41 3 ASN B N 1
ATOM 3702 C CA . ASN B 1 3 ? -16.094 30.719 -16.781 1 28.41 3 ASN B CA 1
ATOM 3703 C C . ASN B 1 3 ? -16.188 31 -15.281 1 28.41 3 ASN B C 1
ATOM 3705 O O . ASN B 1 3 ? -15.57 30.297 -14.484 1 28.41 3 ASN B O 1
ATOM 3709 N N . SER B 1 4 ? -16.453 32.281 -14.875 1 31.91 4 SER B N 1
ATOM 3710 C CA . SER B 1 4 ? -16.344 32.75 -13.492 1 31.91 4 SER B CA 1
ATOM 3711 C C . SER B 1 4 ? -17.469 32.156 -12.633 1 31.91 4 SER B C 1
ATOM 3713 O O . SER B 1 4 ? -17.5 32.375 -11.422 1 31.91 4 SER B O 1
ATOM 3715 N N . LYS B 1 5 ? -18.656 31.922 -13.227 1 34.81 5 LYS B N 1
ATOM 3716 C CA . LYS B 1 5 ? -19.844 31.719 -12.398 1 34.81 5 LYS B CA 1
ATOM 3717 C C . LYS B 1 5 ? -19.75 30.422 -11.594 1 34.81 5 LYS B C 1
ATOM 3719 O O . LYS B 1 5 ? -20.641 30.109 -10.805 1 34.81 5 LYS B O 1
ATOM 3724 N N . LYS B 1 6 ? -19.094 29.406 -12.055 1 33.47 6 LYS B N 1
ATOM 3725 C CA . LYS B 1 6 ? -19.406 28.047 -11.625 1 33.47 6 LYS B CA 1
ATOM 3726 C C . LYS B 1 6 ? -18.812 27.766 -10.25 1 33.47 6 LYS B C 1
ATOM 3728 O O . LYS B 1 6 ? -18.828 26.625 -9.781 1 33.47 6 LYS B O 1
ATOM 3733 N N . ILE B 1 7 ? -17.922 28.562 -9.773 1 33.81 7 ILE B N 1
ATOM 3734 C CA . ILE B 1 7 ? -17.234 28 -8.617 1 33.81 7 ILE B CA 1
ATOM 3735 C C . ILE B 1 7 ? -18.125 28.125 -7.375 1 33.81 7 ILE B C 1
ATOM 3737 O O . ILE B 1 7 ? -17.984 29.062 -6.602 1 33.81 7 ILE B O 1
ATOM 3741 N N . LEU B 1 8 ? -19.547 28.156 -7.48 1 32.72 8 LEU B N 1
ATOM 3742 C CA . LEU B 1 8 ? -20.422 28.469 -6.352 1 32.72 8 LEU B CA 1
ATOM 3743 C C . LEU B 1 8 ? -20.422 27.312 -5.344 1 32.72 8 LEU B C 1
ATOM 3745 O O . LEU B 1 8 ? -21.172 27.359 -4.359 1 32.72 8 LEU B O 1
ATOM 3749 N N . ALA B 1 9 ? -19.797 26.234 -5.582 1 35.03 9 ALA B N 1
ATOM 3750 C CA . ALA B 1 9 ? -20.328 25.109 -4.824 1 35.03 9 ALA B CA 1
ATOM 3751 C C . ALA B 1 9 ? -20.297 25.406 -3.326 1 35.03 9 ALA B C 1
ATOM 3753 O O . ALA B 1 9 ? -21.266 25.109 -2.615 1 35.03 9 ALA B O 1
ATOM 3754 N N . VAL B 1 10 ? -19.141 25.484 -2.725 1 38.03 10 VAL B N 1
ATOM 3755 C CA . VAL B 1 10 ? -19.141 25.406 -1.268 1 38.03 10 VAL B CA 1
ATOM 3756 C C . VAL B 1 10 ? -19.797 26.656 -0.689 1 38.03 10 VAL B C 1
ATOM 3758 O O . VAL B 1 10 ? -19.844 26.844 0.53 1 38.03 10 VAL B O 1
ATOM 3761 N N . ALA B 1 11 ? -20.156 27.609 -1.524 1 35.28 11 ALA B N 1
ATOM 3762 C CA . ALA B 1 11 ? -20.781 28.875 -1.13 1 35.28 11 ALA B CA 1
ATOM 3763 C C . ALA B 1 11 ? -22.172 28.641 -0.548 1 35.28 11 ALA B C 1
ATOM 3765 O O . ALA B 1 11 ? -22.797 29.562 -0.02 1 35.28 11 ALA B O 1
ATOM 3766 N N . VAL B 1 12 ? -22.75 27.562 -0.914 1 35.88 12 VAL B N 1
ATOM 3767 C CA . VAL B 1 12 ? -24.188 27.609 -0.701 1 35.88 12 VAL B CA 1
ATOM 3768 C C . VAL B 1 12 ? -24.5 27.672 0.795 1 35.88 12 VAL B C 1
ATOM 3770 O O . VAL B 1 12 ? -25.625 27.969 1.197 1 35.88 12 VAL B O 1
ATOM 3773 N N . MET B 1 13 ? -23.625 27.109 1.615 1 39.56 13 MET B N 1
ATOM 3774 C CA . MET B 1 13 ? -24.125 27.281 2.977 1 39.56 13 MET B CA 1
ATOM 3775 C C . MET B 1 13 ? -24.312 28.766 3.299 1 39.56 13 MET B C 1
ATOM 3777 O O . MET B 1 13 ? -24.75 29.109 4.398 1 39.56 13 MET B O 1
ATOM 3781 N N . PHE B 1 14 ? -23.938 29.688 2.395 1 38.12 14 PHE B N 1
ATOM 3782 C CA . PHE B 1 14 ? -23.625 31.062 2.791 1 38.12 14 PHE B CA 1
ATOM 3783 C C . PHE B 1 14 ? -24.906 31.875 2.992 1 38.12 14 PHE B C 1
ATOM 3785 O O . PHE B 1 14 ? -24.859 33.031 3.42 1 38.12 14 PHE B O 1
ATOM 3792 N N . THR B 1 15 ? -25.922 31.5 2.201 1 36.5 15 THR B N 1
ATOM 3793 C CA . THR B 1 15 ? -26.875 32.594 2.35 1 36.5 15 THR B CA 1
ATOM 3794 C C . THR B 1 15 ? -27.281 32.781 3.811 1 36.5 15 THR B C 1
ATOM 3796 O O . THR B 1 15 ? -27.859 33.781 4.184 1 36.5 15 THR B O 1
ATOM 3799 N N . LEU B 1 16 ? -27.484 31.719 4.395 1 37.75 16 LEU B N 1
ATOM 3800 C CA . LEU B 1 16 ? -28 32 5.727 1 37.75 16 LEU B CA 1
ATOM 3801 C C . LEU B 1 16 ? -27.031 32.875 6.512 1 37.75 16 LEU B C 1
ATOM 3803 O O . LEU B 1 16 ? -27.359 33.375 7.582 1 37.75 16 LEU B O 1
ATOM 3807 N N . MET B 1 17 ? -25.656 32.625 6.43 1 38.84 17 MET B N 1
ATOM 3808 C CA . MET B 1 17 ? -24.812 33.25 7.453 1 38.84 17 MET B CA 1
ATOM 3809 C C . MET B 1 17 ? -24.422 34.656 7.074 1 38.84 17 MET B C 1
ATOM 3811 O O . MET B 1 17 ? -24.062 34.938 5.926 1 38.84 17 MET B O 1
ATOM 3815 N N . ASN B 1 18 ? -24.938 35.594 7.645 1 37.78 18 ASN B N 1
ATOM 3816 C CA . ASN B 1 18 ? -24.438 36.969 7.672 1 37.78 18 ASN B CA 1
ATOM 3817 C C . ASN B 1 18 ? -22.922 37.031 7.469 1 37.78 18 ASN B C 1
ATOM 3819 O O . ASN B 1 18 ? -22.219 36.094 7.875 1 37.78 18 ASN B O 1
ATOM 3823 N N . ALA B 1 19 ? -22.328 37.906 6.453 1 43.5 19 ALA B N 1
ATOM 3824 C CA . ALA B 1 19 ? -21.062 38.438 5.953 1 43.5 19 ALA B CA 1
ATOM 3825 C C . ALA B 1 19 ? -19.984 38.375 7.035 1 43.5 19 ALA B C 1
ATOM 3827 O O . ALA B 1 19 ? -18.797 38.188 6.73 1 43.5 19 ALA B O 1
ATOM 3828 N N . SER B 1 20 ? -20.203 38.656 8.242 1 46.03 20 SER B N 1
ATOM 3829 C CA . SER B 1 20 ? -19.141 39.156 9.117 1 46.03 20 SER B CA 1
ATOM 3830 C C . SER B 1 20 ? -18.188 38 9.508 1 46.03 20 SER B C 1
ATOM 3832 O O . SER B 1 20 ? -17.094 38.281 10 1 46.03 20 SER B O 1
ATOM 3834 N N . CYS B 1 21 ? -18.562 36.625 9.312 1 60.5 21 CYS B N 1
ATOM 3835 C CA . CYS B 1 21 ? -17.703 35.656 9.953 1 60.5 21 CYS B CA 1
ATOM 3836 C C . CYS B 1 21 ? -17.031 34.75 8.922 1 60.5 21 CYS B C 1
ATOM 3838 O O . CYS B 1 21 ? -16.688 33.594 9.219 1 60.5 21 CYS B O 1
ATOM 3840 N N . SER B 1 22 ? -16.984 35.25 7.723 1 68.56 22 SER B N 1
ATOM 3841 C CA . SER B 1 22 ? -16.312 34.438 6.695 1 68.56 22 SER B CA 1
ATOM 3842 C C . SER B 1 22 ? -14.914 35 6.414 1 68.56 22 SER B C 1
ATOM 3844 O O . SER B 1 22 ? -14.688 36.188 6.465 1 68.56 22 SER B O 1
ATOM 3846 N N . ARG B 1 23 ? -13.961 34.094 6.398 1 78.56 23 ARG B N 1
ATOM 3847 C CA . ARG B 1 23 ? -12.586 34.438 6.039 1 78.56 23 ARG B CA 1
ATOM 3848 C C . ARG B 1 23 ? -12.117 33.625 4.836 1 78.56 23 ARG B C 1
ATOM 3850 O O . ARG B 1 23 ? -12.43 32.438 4.715 1 78.56 23 ARG B O 1
ATOM 3857 N N . LYS B 1 24 ? -11.398 34.312 3.99 1 82.31 24 LYS B N 1
ATOM 3858 C CA . LYS B 1 24 ? -10.805 33.625 2.85 1 82.31 24 LYS B CA 1
ATOM 3859 C C . LYS B 1 24 ? -9.742 32.625 3.305 1 82.31 24 LYS B C 1
ATOM 3861 O O . LYS B 1 24 ? -9.016 32.875 4.27 1 82.31 24 LYS B O 1
ATOM 3866 N N . ILE B 1 25 ? -9.703 31.562 2.607 1 86.06 25 ILE B N 1
ATOM 3867 C CA . ILE B 1 25 ? -8.672 30.562 2.887 1 86.06 25 ILE B CA 1
ATOM 3868 C C . ILE B 1 25 ? -7.312 31.094 2.426 1 86.06 25 ILE B C 1
ATOM 3870 O O . ILE B 1 25 ? -7.191 31.625 1.321 1 86.06 25 ILE B O 1
ATOM 3874 N N . SER B 1 26 ? -6.383 31 3.312 1 85.81 26 SER B N 1
ATOM 3875 C CA . SER B 1 26 ? -5.039 31.484 3.012 1 85.81 26 SER B CA 1
ATOM 3876 C C . SER B 1 26 ? -4.18 30.391 2.398 1 85.81 26 SER B C 1
ATOM 3878 O O . SER B 1 26 ? -4.215 29.234 2.85 1 85.81 26 SER B O 1
ATOM 3880 N N . ILE B 1 27 ? -3.543 30.734 1.342 1 92.06 27 ILE B N 1
ATOM 3881 C CA . ILE B 1 27 ? -2.561 29.859 0.724 1 92.06 27 ILE B CA 1
ATOM 3882 C C . ILE B 1 27 ? -1.298 30.641 0.385 1 92.06 27 ILE B C 1
ATOM 3884 O O . ILE B 1 27 ? -1.375 31.734 -0.196 1 92.06 27 ILE B O 1
ATOM 3888 N N . THR B 1 28 ? -0.148 30.219 0.812 1 94.94 28 THR B N 1
ATOM 3889 C CA . THR B 1 28 ? 1.119 30.859 0.506 1 94.94 28 THR B CA 1
ATOM 3890 C C . THR B 1 28 ? 1.611 30.469 -0.882 1 94.94 28 THR B C 1
ATOM 3892 O O . THR B 1 28 ? 1.145 29.484 -1.453 1 94.94 28 THR B O 1
ATOM 3895 N N . PRO B 1 29 ? 2.5 31.266 -1.422 1 95.75 29 PRO B N 1
ATOM 3896 C CA . PRO B 1 29 ? 3.092 30.891 -2.707 1 95.75 29 PRO B CA 1
ATOM 3897 C C . PRO B 1 29 ? 3.758 29.516 -2.668 1 95.75 29 PRO B C 1
ATOM 3899 O O . PRO B 1 29 ? 3.705 28.766 -3.652 1 95.75 29 PRO B O 1
ATOM 3902 N N . GLN B 1 30 ? 4.383 29.109 -1.546 1 95.81 30 GLN B N 1
ATOM 3903 C CA . GLN B 1 30 ? 5.059 27.828 -1.408 1 95.81 30 GLN B CA 1
ATOM 3904 C C . GLN B 1 30 ? 4.059 26.672 -1.416 1 95.81 30 GLN B C 1
ATOM 3906 O O . GLN B 1 30 ? 4.352 25.594 -1.939 1 95.81 30 GLN B O 1
ATOM 3911 N N . GLN B 1 31 ? 2.936 26.906 -0.833 1 97 31 GLN B N 1
ATOM 3912 C CA . GLN B 1 31 ? 1.871 25.922 -0.883 1 97 31 GLN B CA 1
ATOM 3913 C C . GLN B 1 31 ? 1.291 25.797 -2.289 1 97 31 GLN B C 1
ATOM 3915 O O . GLN B 1 31 ? 1.113 24.688 -2.805 1 97 31 GLN B O 1
ATOM 3920 N N . ALA B 1 32 ? 1.026 26.969 -2.92 1 97.12 32 ALA B N 1
ATOM 3921 C CA . ALA B 1 32 ? 0.432 27.016 -4.254 1 97.12 32 ALA B CA 1
ATOM 3922 C C . ALA B 1 32 ? 1.345 26.375 -5.285 1 97.12 32 ALA B C 1
ATOM 3924 O O . ALA B 1 32 ? 0.87 25.781 -6.258 1 97.12 32 ALA B O 1
ATOM 3925 N N . ALA B 1 33 ? 2.623 26.406 -5.055 1 97.06 33 ALA B N 1
ATOM 3926 C CA . ALA B 1 33 ? 3.619 25.938 -6.016 1 97.06 33 ALA B CA 1
ATOM 3927 C C . ALA B 1 33 ? 3.531 24.422 -6.195 1 97.06 33 ALA B C 1
ATOM 3929 O O . ALA B 1 33 ? 4.09 23.875 -7.145 1 97.06 33 ALA B O 1
ATOM 3930 N N . THR B 1 34 ? 2.816 23.719 -5.301 1 97.25 34 THR B N 1
ATOM 3931 C CA . THR B 1 34 ? 2.822 22.25 -5.348 1 97.25 34 THR B CA 1
ATOM 3932 C C . THR B 1 34 ? 1.457 21.719 -5.773 1 97.25 34 THR B C 1
ATOM 3934 O O . THR B 1 34 ? 1.205 20.516 -5.703 1 97.25 34 THR B O 1
ATOM 3937 N N . MET B 1 35 ? 0.583 22.562 -6.172 1 97.44 35 MET B N 1
ATOM 3938 C CA . MET B 1 35 ? -0.755 22.203 -6.641 1 97.44 35 MET B CA 1
ATOM 3939 C C . MET B 1 35 ? -0.974 22.688 -8.07 1 97.44 35 MET B C 1
ATOM 3941 O O . MET B 1 35 ? -0.296 23.609 -8.531 1 97.44 35 MET B O 1
ATOM 3945 N N . SER B 1 36 ? -1.903 22.078 -8.773 1 97.5 36 SER B N 1
ATOM 3946 C CA . SER B 1 36 ? -2.262 22.562 -10.109 1 97.5 36 SER B CA 1
ATOM 3947 C C . SER B 1 36 ? -2.91 23.938 -10.055 1 97.5 36 SER B C 1
ATOM 3949 O O . SER B 1 36 ? -3.482 24.312 -9.031 1 97.5 36 SER B O 1
ATOM 3951 N N . ARG B 1 37 ? -2.83 24.609 -11.172 1 96.69 37 ARG B N 1
ATOM 3952 C CA . ARG B 1 37 ? -3.4 25.953 -11.242 1 96.69 37 ARG B CA 1
ATOM 3953 C C . ARG B 1 37 ? -4.902 25.922 -10.977 1 96.69 37 ARG B C 1
ATOM 3955 O O . ARG B 1 37 ? -5.414 26.703 -10.18 1 96.69 37 ARG B O 1
ATOM 3962 N N . PRO B 1 38 ? -5.668 24.953 -11.555 1 97.06 38 PRO B N 1
ATOM 3963 C CA . PRO B 1 38 ? -7.102 24.891 -11.25 1 97.06 38 PRO B CA 1
ATOM 3964 C C . PRO B 1 38 ? -7.379 24.672 -9.766 1 97.06 38 PRO B C 1
ATOM 3966 O O . PRO B 1 38 ? -8.328 25.25 -9.211 1 97.06 38 PRO B O 1
ATOM 3969 N N . SER B 1 39 ? -6.559 23.891 -9.109 1 96.75 39 SER B N 1
ATOM 3970 C CA . SER B 1 39 ? -6.746 23.641 -7.688 1 96.75 39 SER B CA 1
ATOM 3971 C C . SER B 1 39 ? -6.461 24.891 -6.855 1 96.75 39 SER B C 1
ATOM 3973 O O . SER B 1 39 ? -7.211 25.203 -5.934 1 96.75 39 SER B O 1
ATOM 3975 N N . VAL B 1 40 ? -5.395 25.594 -7.207 1 96.56 40 VAL B N 1
ATOM 3976 C CA . VAL B 1 40 ? -5.039 26.828 -6.504 1 96.56 40 VAL B CA 1
ATOM 3977 C C . VAL B 1 40 ? -6.152 27.859 -6.668 1 96.56 40 VAL B C 1
ATOM 3979 O O . VAL B 1 40 ? -6.57 28.484 -5.691 1 96.56 40 VAL B O 1
ATOM 3982 N N . ASP B 1 41 ? -6.613 27.984 -7.906 1 95.19 41 ASP B N 1
ATOM 3983 C CA . ASP B 1 41 ? -7.664 28.953 -8.195 1 95.19 41 ASP B CA 1
ATOM 3984 C C . ASP B 1 41 ? -8.945 28.625 -7.43 1 95.19 41 ASP B C 1
ATOM 3986 O O . ASP B 1 41 ? -9.609 29.516 -6.902 1 95.19 41 ASP B O 1
ATOM 3990 N N . THR B 1 42 ? -9.273 27.375 -7.387 1 93.62 42 THR B N 1
ATOM 3991 C CA . THR B 1 42 ? -10.461 26.938 -6.664 1 93.62 42 THR B CA 1
ATOM 3992 C C . THR B 1 42 ? -10.32 27.203 -5.172 1 93.62 42 THR B C 1
ATOM 3994 O O . THR B 1 42 ? -11.234 27.75 -4.543 1 93.62 42 THR B O 1
ATOM 3997 N N . LEU B 1 43 ? -9.211 26.859 -4.625 1 92.19 43 LEU B N 1
ATOM 3998 C CA . LEU B 1 43 ? -8.953 27.016 -3.199 1 92.19 43 LEU B CA 1
ATOM 3999 C C . LEU B 1 43 ? -9.031 28.484 -2.801 1 92.19 43 LEU B C 1
ATOM 4001 O O . LEU B 1 43 ? -9.555 28.828 -1.736 1 92.19 43 LEU B O 1
ATOM 4005 N N . LYS B 1 44 ? -8.539 29.359 -3.607 1 90.25 44 LYS B N 1
ATOM 4006 C CA . LYS B 1 44 ? -8.508 30.797 -3.328 1 90.25 44 LYS B CA 1
ATOM 4007 C C . LYS B 1 44 ? -9.922 31.375 -3.303 1 90.25 44 LYS B C 1
ATOM 4009 O O . LYS B 1 44 ? -10.148 32.438 -2.725 1 90.25 44 LYS B O 1
ATOM 4014 N N . ASN B 1 45 ? -10.766 30.688 -3.879 1 88.19 45 ASN B N 1
ATOM 4015 C CA . ASN B 1 45 ? -12.125 31.203 -3.98 1 88.19 45 ASN B CA 1
ATOM 4016 C C . ASN B 1 45 ? -12.992 30.75 -2.812 1 88.19 45 ASN B C 1
ATOM 4018 O O . ASN B 1 45 ? -14.109 31.234 -2.633 1 88.19 45 ASN B O 1
ATOM 4022 N N . PHE B 1 46 ? -12.438 29.859 -2.053 1 86.25 46 PHE B N 1
ATOM 4023 C CA . PHE B 1 46 ? -13.211 29.344 -0.924 1 86.25 46 PHE B CA 1
ATOM 4024 C C . PHE B 1 46 ? -13.172 30.328 0.24 1 86.25 46 PHE B C 1
ATOM 4026 O O . PHE B 1 46 ? -12.195 31.062 0.407 1 86.25 46 PHE B O 1
ATOM 4033 N N . LYS B 1 47 ? -14.273 30.312 0.948 1 79.56 47 LYS B N 1
ATOM 4034 C CA . LYS B 1 47 ? -14.367 31.031 2.221 1 79.56 47 LYS B CA 1
ATOM 4035 C C . LYS B 1 47 ? -14.742 30.078 3.352 1 79.56 47 LYS B C 1
ATOM 4037 O O . LYS B 1 47 ? -15.539 29.156 3.154 1 79.56 47 LYS B O 1
ATOM 4042 N N . VAL B 1 48 ? -14.039 30.188 4.438 1 76.06 48 VAL B N 1
ATOM 4043 C CA . VAL B 1 48 ? -14.391 29.406 5.621 1 76.06 48 VAL B CA 1
ATOM 4044 C C . VAL B 1 48 ? -15.367 30.188 6.492 1 76.06 48 VAL B C 1
ATOM 4046 O O . VAL B 1 48 ? -15.164 31.375 6.73 1 76.06 48 VAL B O 1
ATOM 4049 N N . ILE B 1 49 ? -16.406 29.469 6.879 1 71.25 49 ILE B N 1
ATOM 4050 C CA . ILE B 1 49 ? -17.438 30.094 7.699 1 71.25 49 ILE B CA 1
ATOM 4051 C C . ILE B 1 49 ? -17.406 29.5 9.109 1 71.25 49 ILE B C 1
ATOM 4053 O O . ILE B 1 49 ? -17.328 28.281 9.266 1 71.25 49 ILE B O 1
ATOM 4057 N N . ARG B 1 50 ? -17.281 30.266 10.133 1 75.38 50 ARG B N 1
ATOM 4058 C CA . ARG B 1 50 ? -17.422 29.828 11.523 1 75.38 50 ARG B CA 1
ATOM 4059 C C . ARG B 1 50 ? -18.734 30.328 12.117 1 75.38 50 ARG B C 1
ATOM 4061 O O . ARG B 1 50 ? -19.078 31.5 11.977 1 75.38 50 ARG B O 1
ATOM 4068 N N . LEU B 1 51 ? -19.547 29.359 12.555 1 70.12 51 LEU B N 1
ATOM 4069 C CA . LEU B 1 51 ? -20.875 29.703 13.047 1 70.12 51 LEU B CA 1
ATOM 4070 C C . LEU B 1 51 ? -20.812 30.219 14.484 1 70.12 51 LEU B C 1
ATOM 4072 O O . LEU B 1 51 ? -20.188 29.578 15.344 1 70.12 51 LEU B O 1
ATOM 4076 N N . PRO B 1 52 ? -21.156 31.516 14.641 1 62.19 52 PRO B N 1
ATOM 4077 C CA . PRO B 1 52 ? -21.203 32.031 16 1 62.19 52 PRO B CA 1
ATOM 4078 C C . PRO B 1 52 ? -22.219 31.312 16.875 1 62.19 52 PRO B C 1
ATOM 4080 O O . PRO B 1 52 ? -22.172 31.422 18.109 1 62.19 52 PRO B O 1
ATOM 4083 N N . ILE B 1 53 ? -23.156 30.641 16.125 1 61.09 53 ILE B N 1
ATOM 4084 C CA . ILE B 1 53 ? -24.281 30.094 16.875 1 61.09 53 ILE B CA 1
ATOM 4085 C C . ILE B 1 53 ? -23.828 28.875 17.672 1 61.09 53 ILE B C 1
ATOM 4087 O O . ILE B 1 53 ? -23.109 28.016 17.156 1 61.09 53 ILE B O 1
ATOM 4091 N N . ILE B 1 54 ? -24.141 28.75 19.016 1 62.81 54 ILE B N 1
ATOM 4092 C CA . ILE B 1 54 ? -23.781 27.641 19.906 1 62.81 54 ILE B CA 1
ATOM 4093 C C . ILE B 1 54 ? -24.469 26.359 19.438 1 62.81 54 ILE B C 1
ATOM 4095 O O . ILE B 1 54 ? -23.844 25.312 19.359 1 62.81 54 ILE B O 1
ATOM 4099 N N . LYS B 1 55 ? -25.781 26.344 19.109 1 74.25 55 LYS B N 1
ATOM 4100 C CA . LYS B 1 55 ? -26.547 25.188 18.672 1 74.25 55 LYS B CA 1
ATOM 4101 C C . LYS B 1 55 ? -27.531 25.562 17.562 1 74.25 55 LYS B C 1
ATOM 4103 O O . LYS B 1 55 ? -28.516 26.25 17.828 1 74.25 55 LYS B O 1
ATOM 4108 N N . PRO B 1 56 ? -27.266 25.141 16.312 1 83.62 56 PRO B N 1
ATOM 4109 C CA . PRO B 1 56 ? -28.219 25.469 15.25 1 83.62 56 PRO B CA 1
ATOM 4110 C C . PRO B 1 56 ? -29.562 24.781 15.453 1 83.62 56 PRO B C 1
ATOM 4112 O O . PRO B 1 56 ? -29.625 23.641 15.906 1 83.62 56 PRO B O 1
ATOM 4115 N N . SER B 1 57 ? -30.625 25.5 15.148 1 86.75 57 SER B N 1
ATOM 4116 C CA . SER B 1 57 ? -31.953 24.922 15.234 1 86.75 57 SER B CA 1
ATOM 4117 C C . SER B 1 57 ? -32.188 23.922 14.109 1 86.75 57 SER B C 1
ATOM 4119 O O . SER B 1 57 ? -31.547 23.984 13.062 1 86.75 57 SER B O 1
ATOM 4121 N N . ASP B 1 58 ? -33.156 23.062 14.328 1 90.69 58 ASP B N 1
ATOM 4122 C CA . ASP B 1 58 ? -33.531 22.094 13.297 1 90.69 58 ASP B CA 1
ATOM 4123 C C . ASP B 1 58 ? -34 22.797 12.023 1 90.69 58 ASP B C 1
ATOM 4125 O O . ASP B 1 58 ? -33.688 22.359 10.914 1 90.69 58 ASP B O 1
ATOM 4129 N N . LYS B 1 59 ? -34.688 23.859 12.188 1 91.12 59 LYS B N 1
ATOM 4130 C CA . LYS B 1 59 ? -35.188 24.625 11.047 1 91.12 59 LYS B CA 1
ATOM 4131 C C . LYS B 1 59 ? -34.031 25.156 10.203 1 91.12 59 LYS B C 1
ATOM 4133 O O . LYS B 1 59 ? -34.094 25.172 8.977 1 91.12 59 LYS B O 1
ATOM 4138 N N . LEU B 1 60 ? -33.094 25.594 10.891 1 87.75 60 LEU B N 1
ATOM 4139 C CA . LEU B 1 60 ? -31.906 26.094 10.195 1 87.75 60 LEU B CA 1
ATOM 4140 C C . LEU B 1 60 ? -31.203 24.984 9.438 1 87.75 60 LEU B C 1
ATOM 4142 O O . LEU B 1 60 ? -30.734 25.188 8.312 1 87.75 60 LEU B O 1
ATOM 4146 N N . LEU B 1 61 ? -31.094 23.828 10.047 1 91.12 61 LEU B N 1
ATOM 4147 C CA . LEU B 1 61 ? -30.469 22.688 9.406 1 91.12 61 LEU B CA 1
ATOM 4148 C C . LEU B 1 61 ? -31.234 22.281 8.148 1 91.12 61 LEU B C 1
ATOM 4150 O O . LEU B 1 61 ? -30.625 21.984 7.117 1 91.12 61 LEU B O 1
ATOM 4154 N N . ILE B 1 62 ? -32.469 22.312 8.227 1 92.94 62 ILE B N 1
ATOM 4155 C CA . ILE B 1 62 ? -33.344 21.938 7.102 1 92.94 62 ILE B CA 1
ATOM 4156 C C . ILE B 1 62 ? -33.188 22.953 5.98 1 92.94 62 ILE B C 1
ATOM 4158 O O . ILE B 1 62 ? -33.188 22.594 4.801 1 92.94 62 ILE B O 1
ATOM 4162 N N . LYS B 1 63 ? -33.156 24.203 6.367 1 90.69 63 LYS B N 1
ATOM 4163 C CA . LYS B 1 63 ? -32.938 25.25 5.375 1 90.69 63 LYS B CA 1
ATOM 4164 C C . LYS B 1 63 ? -31.594 25.062 4.656 1 90.69 63 LYS B C 1
ATOM 4166 O O . LYS B 1 63 ? -31.516 25.203 3.434 1 90.69 63 LYS B O 1
ATOM 4171 N N . ALA B 1 64 ? -30.594 24.781 5.457 1 88.44 64 ALA B N 1
ATOM 4172 C CA . ALA B 1 64 ? -29.266 24.516 4.887 1 88.44 64 ALA B CA 1
ATOM 4173 C C . ALA B 1 64 ? -29.312 23.328 3.932 1 88.44 64 ALA B C 1
ATOM 4175 O O . ALA B 1 64 ? -28.672 23.359 2.879 1 88.44 64 ALA B O 1
ATOM 4176 N N . ARG B 1 65 ? -30 22.312 4.262 1 94.25 65 ARG B N 1
ATOM 4177 C CA . ARG B 1 65 ? -30.172 21.125 3.422 1 94.25 65 ARG B CA 1
ATOM 4178 C C . ARG B 1 65 ? -30.797 21.5 2.084 1 94.25 65 ARG B C 1
ATOM 4180 O O . ARG B 1 65 ? -30.375 21.016 1.034 1 94.25 65 ARG B O 1
ATOM 4187 N N . GLY B 1 66 ? -31.844 22.281 2.154 1 93.25 66 GLY B N 1
ATOM 4188 C CA . GLY B 1 66 ? -32.5 22.734 0.935 1 93.25 66 GLY B CA 1
ATOM 4189 C C . GLY B 1 66 ? -31.562 23.469 -0.003 1 93.25 66 GLY B C 1
ATOM 4190 O O . GLY B 1 66 ? -31.594 23.266 -1.216 1 93.25 66 GLY B O 1
ATOM 4191 N N . GLN B 1 67 ? -30.828 24.344 0.569 1 90.31 67 GLN B N 1
ATOM 4192 C CA . GLN B 1 67 ? -29.875 25.109 -0.23 1 90.31 67 GLN B CA 1
ATOM 4193 C C . GLN B 1 67 ? -28.828 24.188 -0.859 1 90.31 67 GLN B C 1
ATOM 4195 O O . GLN B 1 67 ? -28.484 24.344 -2.033 1 90.31 67 GLN B O 1
ATOM 4200 N N . PHE B 1 68 ? -28.328 23.312 -0.032 1 91.88 68 PHE B N 1
ATOM 4201 C CA . PHE B 1 68 ? -27.359 22.344 -0.536 1 91.88 68 PHE B CA 1
ATOM 4202 C C . PHE B 1 68 ? -27.984 21.484 -1.626 1 91.88 68 PHE B C 1
ATOM 4204 O O . PHE B 1 68 ? -27.312 21.141 -2.607 1 91.88 68 PHE B O 1
ATOM 4211 N N . GLY B 1 69 ? -29.156 21.141 -1.467 1 93.44 69 GLY B N 1
ATOM 4212 C CA . GLY B 1 69 ? -29.875 20.344 -2.443 1 93.44 69 GLY B CA 1
ATOM 4213 C C . GLY B 1 69 ? -29.969 21 -3.805 1 93.44 69 GLY B C 1
ATOM 4214 O O . GLY B 1 69 ? -29.875 20.328 -4.836 1 93.44 69 GLY B O 1
ATOM 4215 N N . LEU B 1 70 ? -30.172 22.312 -3.785 1 92.38 70 LEU B N 1
ATOM 4216 C CA . LEU B 1 70 ? -30.219 23.047 -5.039 1 92.38 70 LEU B CA 1
ATOM 4217 C C . LEU B 1 70 ? -28.875 23 -5.754 1 92.38 70 LEU B C 1
ATOM 4219 O O . LEU B 1 70 ? -28.828 22.859 -6.977 1 92.38 70 LEU B O 1
ATOM 4223 N N . HIS B 1 71 ? -27.922 23.156 -4.969 1 91.56 71 HIS B N 1
ATOM 4224 C CA . HIS B 1 71 ? -26.578 23.047 -5.531 1 91.56 71 HIS B CA 1
ATOM 4225 C C . HIS B 1 71 ? -26.344 21.656 -6.137 1 91.56 71 HIS B C 1
ATOM 4227 O O . HIS B 1 71 ? -25.844 21.547 -7.254 1 91.56 71 HIS B O 1
ATOM 4233 N N . GLU B 1 72 ? -26.688 20.672 -5.453 1 94.5 72 GLU B N 1
ATOM 4234 C CA . GLU B 1 72 ? -26.484 19.297 -5.914 1 94.5 72 GLU B CA 1
ATOM 4235 C C . GLU B 1 72 ? -27.328 19.016 -7.164 1 94.5 72 GLU B C 1
ATOM 4237 O O . GLU B 1 72 ? -26.906 18.25 -8.039 1 94.5 72 GLU B O 1
ATOM 4242 N N . ALA B 1 73 ? -28.484 19.625 -7.223 1 94.94 73 ALA B N 1
ATOM 4243 C CA . ALA B 1 73 ? -29.312 19.469 -8.414 1 94.94 73 ALA B CA 1
ATOM 4244 C C . ALA B 1 73 ? -28.594 19.969 -9.656 1 94.94 73 ALA B C 1
ATOM 4246 O O . ALA B 1 73 ? -28.703 19.391 -10.734 1 94.94 73 ALA B O 1
ATOM 4247 N N . GLY B 1 74 ? -27.984 21.109 -9.508 1 95.31 74 GLY B N 1
ATOM 4248 C CA . GLY B 1 74 ? -27.172 21.609 -10.602 1 95.31 74 GLY B CA 1
ATOM 4249 C C . GLY B 1 74 ? -26.047 20.688 -10.992 1 95.31 74 GLY B C 1
ATOM 4250 O O . GLY B 1 74 ? -25.781 20.469 -12.172 1 95.31 74 GLY B O 1
ATOM 4251 N N . GLU B 1 75 ? -25.391 20.141 -9.969 1 95.5 75 GLU B N 1
ATOM 4252 C CA . GLU B 1 75 ? -24.312 19.188 -10.211 1 95.5 75 GLU B CA 1
ATOM 4253 C C . GLU B 1 75 ? -24.828 17.938 -10.914 1 95.5 75 GLU B C 1
ATOM 4255 O O . GLU B 1 75 ? -24.156 17.406 -11.805 1 95.5 75 GLU B O 1
ATOM 4260 N N . LEU B 1 76 ? -25.969 17.469 -10.492 1 96.5 76 LEU B N 1
ATOM 4261 C CA . LEU B 1 76 ? -26.562 16.297 -11.109 1 96.5 76 LEU B CA 1
ATOM 4262 C C . LEU B 1 76 ? -26.859 16.547 -12.586 1 96.5 76 LEU B C 1
ATOM 4264 O O . LEU B 1 76 ? -26.625 15.672 -13.422 1 96.5 76 LEU B O 1
ATOM 4268 N N . LYS B 1 77 ? -27.375 17.703 -12.875 1 97.5 77 LYS B N 1
ATOM 4269 C CA . LYS B 1 77 ? -27.656 18.062 -14.266 1 97.5 77 LYS B CA 1
ATOM 4270 C C . LYS B 1 77 ? -26.391 17.969 -15.109 1 97.5 77 LYS B C 1
ATOM 4272 O O . LYS B 1 77 ? -26.406 17.438 -16.219 1 97.5 77 LYS B O 1
ATOM 4277 N N . ASP B 1 78 ? -25.344 18.484 -14.57 1 97.62 78 ASP B N 1
ATOM 4278 C CA . ASP B 1 78 ? -24.047 18.438 -15.266 1 97.62 78 ASP B CA 1
ATOM 4279 C C . ASP B 1 78 ? -23.594 17 -15.469 1 97.62 78 ASP B C 1
ATOM 4281 O O . ASP B 1 78 ? -23.094 16.656 -16.531 1 97.62 78 ASP B O 1
ATOM 4285 N N . MET B 1 79 ? -23.75 16.188 -14.438 1 97.94 79 MET B N 1
ATOM 4286 C CA . MET B 1 79 ? -23.312 14.797 -14.5 1 97.94 79 MET B CA 1
ATOM 4287 C C . MET B 1 79 ? -24.172 14 -15.477 1 97.94 79 MET B C 1
ATOM 4289 O O . MET B 1 79 ? -23.672 13.125 -16.188 1 97.94 79 MET B O 1
ATOM 4293 N N . MET B 1 80 ? -25.453 14.266 -15.5 1 98.19 80 MET B N 1
ATOM 4294 C CA . MET B 1 80 ? -26.359 13.617 -16.453 1 98.19 80 MET B CA 1
ATOM 4295 C C . MET B 1 80 ? -25.984 13.961 -17.891 1 98.19 80 MET B C 1
ATOM 4297 O O . MET B 1 80 ? -26.031 13.102 -18.766 1 98.19 80 MET B O 1
ATOM 4301 N N . ALA B 1 81 ? -25.641 15.195 -18.094 1 98.19 81 ALA B N 1
ATOM 4302 C CA . ALA B 1 81 ? -25.203 15.625 -19.422 1 98.19 81 ALA B CA 1
ATOM 4303 C C . ALA B 1 81 ? -23.906 14.93 -19.828 1 98.19 81 ALA B C 1
ATOM 4305 O O . ALA B 1 81 ? -23.719 14.578 -21 1 98.19 81 ALA B O 1
ATOM 4306 N N . ARG B 1 82 ? -23.047 14.711 -18.875 1 97.75 82 ARG B N 1
ATOM 4307 C CA . ARG B 1 82 ? -21.734 14.148 -19.125 1 97.75 82 ARG B CA 1
ATOM 4308 C C . ARG B 1 82 ? -21.812 12.648 -19.375 1 97.75 82 ARG B C 1
ATOM 4310 O O . ARG B 1 82 ? -21.141 12.125 -20.266 1 97.75 82 ARG B O 1
ATOM 4317 N N . PHE B 1 83 ? -22.641 11.953 -18.547 1 97.94 83 PHE B N 1
ATOM 4318 C CA . PHE B 1 83 ? -22.531 10.5 -18.531 1 97.94 83 PHE B CA 1
ATOM 4319 C C . PHE B 1 83 ? -23.812 9.852 -19.047 1 97.94 83 PHE B C 1
ATOM 4321 O O . PHE B 1 83 ? -23.797 8.711 -19.516 1 97.94 83 PHE B O 1
ATOM 4328 N N . ASN B 1 84 ? -24.953 10.445 -18.828 1 98.06 84 ASN B N 1
ATOM 4329 C CA . ASN B 1 84 ? -26.281 10.016 -19.234 1 98.06 84 ASN B CA 1
ATOM 4330 C C . ASN B 1 84 ? -26.562 8.578 -18.797 1 98.06 84 ASN B C 1
ATOM 4332 O O . ASN B 1 84 ? -26.969 7.746 -19.609 1 98.06 84 ASN B O 1
ATOM 4336 N N . PRO B 1 85 ? -26.281 8.273 -17.562 1 98.5 85 PRO B N 1
ATOM 4337 C CA . PRO B 1 85 ? -26.594 6.918 -17.078 1 98.5 85 PRO B CA 1
ATOM 4338 C C . PRO B 1 85 ? -28.094 6.684 -16.906 1 98.5 85 PRO B C 1
ATOM 4340 O O . PRO B 1 85 ? -28.875 7.633 -16.953 1 98.5 85 PRO B O 1
ATOM 4343 N N . LEU B 1 86 ? -28.469 5.383 -16.828 1 98.56 86 LEU B N 1
ATOM 4344 C CA . LEU B 1 86 ? -29.812 5.062 -16.375 1 98.56 86 LEU B CA 1
ATOM 4345 C C . LEU B 1 86 ? -29.891 5.086 -14.852 1 98.56 86 LEU B C 1
ATOM 4347 O O . LEU B 1 86 ? -29.109 4.434 -14.172 1 98.56 86 LEU B O 1
ATOM 4351 N N . ILE B 1 87 ? -30.766 5.902 -14.281 1 98.56 87 ILE B N 1
ATOM 4352 C CA . ILE B 1 87 ? -31 5.953 -12.844 1 98.56 87 ILE B CA 1
ATOM 4353 C C . ILE B 1 87 ? -32.406 5.449 -12.539 1 98.56 87 ILE B C 1
ATOM 4355 O O . ILE B 1 87 ? -33.406 5.992 -13.039 1 98.56 87 ILE B O 1
ATOM 4359 N N . THR B 1 88 ? -32.5 4.449 -11.758 1 98.44 88 THR B N 1
ATOM 4360 C CA . THR B 1 88 ? -33.812 3.889 -11.391 1 98.44 88 THR B CA 1
ATOM 4361 C C . THR B 1 88 ? -34 3.916 -9.875 1 98.44 88 THR B C 1
ATOM 4363 O O . THR B 1 88 ? -33.031 3.729 -9.117 1 98.44 88 THR B O 1
ATOM 4366 N N . ASP B 1 89 ? -35.219 4.152 -9.516 1 98.12 89 ASP B N 1
ATOM 4367 C CA . ASP B 1 89 ? -35.594 4.129 -8.094 1 98.12 89 ASP B CA 1
ATOM 4368 C C . ASP B 1 89 ? -36.031 2.73 -7.66 1 98.12 89 ASP B C 1
ATOM 4370 O O . ASP B 1 89 ? -36.688 2.027 -8.414 1 98.12 89 ASP B O 1
ATOM 4374 N N . THR B 1 90 ? -35.594 2.367 -6.523 1 98.06 90 THR B N 1
ATOM 4375 C CA . THR B 1 90 ? -36.094 1.127 -5.926 1 98.06 90 THR B CA 1
ATOM 4376 C C . THR B 1 90 ? -36.125 1.241 -4.406 1 98.06 90 THR B C 1
ATOM 4378 O O . THR B 1 90 ? -35.719 2.262 -3.842 1 98.06 90 THR B O 1
ATOM 4381 N N . ILE B 1 91 ? -36.812 0.292 -3.801 1 98.5 91 ILE B N 1
ATOM 4382 C CA . ILE B 1 91 ? -36.875 0.182 -2.35 1 98.5 91 ILE B CA 1
ATOM 4383 C C . ILE B 1 91 ? -36.375 -1.186 -1.906 1 98.5 91 ILE B C 1
ATOM 4385 O O . ILE B 1 91 ? -36.812 -2.217 -2.426 1 98.5 91 ILE B O 1
ATOM 4389 N N . ILE B 1 92 ? -35.438 -1.171 -1.002 1 98.12 92 ILE B N 1
ATOM 4390 C CA . ILE B 1 92 ? -34.906 -2.396 -0.41 1 98.12 92 ILE B CA 1
ATOM 4391 C C . ILE B 1 92 ? -35.125 -2.379 1.1 1 98.12 92 ILE B C 1
ATOM 4393 O O . ILE B 1 92 ? -34.594 -1.533 1.808 1 98.12 92 ILE B O 1
ATOM 4397 N N . GLY B 1 93 ? -35.906 -3.262 1.903 1 93.44 93 GLY B N 1
ATOM 4398 C CA . GLY B 1 93 ? -36.188 -3.23 3.328 1 93.44 93 GLY B CA 1
ATOM 4399 C C . GLY B 1 93 ? -36.75 -1.905 3.789 1 93.44 93 GLY B C 1
ATOM 4400 O O . GLY B 1 93 ? -36.281 -1.322 4.766 1 93.44 93 GLY B O 1
ATOM 4401 N N . ASP B 1 94 ? -37.469 -1.157 3.084 1 95.69 94 ASP B N 1
ATOM 4402 C CA . ASP B 1 94 ? -38.125 0.114 3.326 1 95.69 94 ASP B CA 1
ATOM 4403 C C . ASP B 1 94 ? -37.188 1.288 3.141 1 95.69 94 ASP B C 1
ATOM 4405 O O . ASP B 1 94 ? -37.438 2.396 3.609 1 95.69 94 ASP B O 1
ATOM 4409 N N . VAL B 1 95 ? -36 0.946 2.586 1 98.69 95 VAL B N 1
ATOM 4410 C CA . VAL B 1 95 ? -34.969 1.973 2.371 1 98.69 95 VAL B CA 1
ATOM 4411 C C . VAL B 1 95 ? -34.938 2.375 0.897 1 98.69 95 VAL B C 1
ATOM 4413 O O . VAL B 1 95 ? -34.906 1.517 0.013 1 98.69 95 VAL B O 1
ATOM 4416 N N . LYS B 1 96 ? -34.969 3.645 0.649 1 98.69 96 LYS B N 1
ATOM 4417 C CA . LYS B 1 96 ? -34.875 4.152 -0.716 1 98.69 96 LYS B CA 1
ATOM 4418 C C . LYS B 1 96 ? -33.469 3.969 -1.269 1 98.69 96 LYS B C 1
ATOM 4420 O O . LYS B 1 96 ? -32.469 4.254 -0.583 1 98.69 96 LYS B O 1
ATOM 4425 N N . VAL B 1 97 ? -33.375 3.422 -2.482 1 98.81 97 VAL B N 1
ATOM 4426 C CA . VAL B 1 97 ? -32.125 3.186 -3.156 1 98.81 97 VAL B CA 1
ATOM 4427 C C . VAL B 1 97 ? -32.219 3.615 -4.617 1 98.81 97 VAL B C 1
ATOM 4429 O O . VAL B 1 97 ? -33.219 3.373 -5.273 1 98.81 97 VAL B O 1
ATOM 4432 N N . LYS B 1 98 ? -31.234 4.32 -5.066 1 98.81 98 LYS B N 1
ATOM 4433 C CA . LYS B 1 98 ? -31.109 4.594 -6.496 1 98.81 98 LYS B CA 1
ATOM 4434 C C . LYS B 1 98 ? -30.109 3.641 -7.148 1 98.81 98 LYS B C 1
ATOM 4436 O O . LYS B 1 98 ? -29.031 3.385 -6.598 1 98.81 98 LYS B O 1
ATOM 4441 N N . ILE B 1 99 ? -30.5 3.09 -8.234 1 98.88 99 ILE B N 1
ATOM 4442 C CA . ILE B 1 99 ? -29.578 2.262 -9.008 1 98.88 99 ILE B CA 1
ATOM 4443 C C . ILE B 1 99 ? -29.016 3.061 -10.188 1 98.88 99 ILE B C 1
ATOM 4445 O O . ILE B 1 99 ? -29.781 3.514 -11.047 1 98.88 99 ILE B O 1
ATOM 4449 N N . ILE B 1 100 ? -27.75 3.27 -10.172 1 98.88 100 ILE B N 1
ATOM 4450 C CA . ILE B 1 100 ? -27.062 3.961 -11.258 1 98.88 100 ILE B CA 1
ATOM 4451 C C . ILE B 1 100 ? -26.438 2.939 -12.195 1 98.88 100 ILE B C 1
ATOM 4453 O O . ILE B 1 100 ? -25.531 2.188 -11.797 1 98.88 100 ILE B O 1
ATOM 4457 N N . THR B 1 101 ? -26.875 2.928 -13.414 1 98.69 101 THR B N 1
ATOM 4458 C CA . THR B 1 101 ? -26.344 2.023 -14.43 1 98.69 101 THR B CA 1
ATOM 4459 C C . THR B 1 101 ? -25.656 2.809 -15.539 1 98.69 101 THR B C 1
ATOM 4461 O O . THR B 1 101 ? -26.312 3.453 -16.359 1 98.69 101 THR B O 1
ATOM 4464 N N . PRO B 1 102 ? -24.359 2.738 -15.57 1 98.44 102 PRO B N 1
ATOM 4465 C CA . PRO B 1 102 ? -23.641 3.443 -16.641 1 98.44 102 PRO B CA 1
ATOM 4466 C C . PRO B 1 102 ? -24.062 2.996 -18.031 1 98.44 102 PRO B C 1
ATOM 4468 O O . PRO B 1 102 ? -24.453 1.846 -18.219 1 98.44 102 PRO B O 1
ATOM 4471 N N . VAL B 1 103 ? -23.891 3.908 -18.969 1 96.94 103 VAL B N 1
ATOM 4472 C CA . VAL B 1 103 ? -24.203 3.582 -20.344 1 96.94 103 VAL B CA 1
ATOM 4473 C C . VAL B 1 103 ? -23.297 2.441 -20.828 1 96.94 103 VAL B C 1
ATOM 4475 O O . VAL B 1 103 ? -23.75 1.53 -21.516 1 96.94 103 VAL B O 1
ATOM 4478 N N . HIS B 1 104 ? -22.078 2.449 -20.422 1 92.5 104 HIS B N 1
ATOM 4479 C CA . HIS B 1 104 ? -21.125 1.402 -20.75 1 92.5 104 HIS B CA 1
ATOM 4480 C C . HIS B 1 104 ? -20.641 0.681 -19.5 1 92.5 104 HIS B C 1
ATOM 4482 O O . HIS B 1 104 ? -19.844 1.223 -18.734 1 92.5 104 HIS B O 1
ATOM 4488 N N . ILE B 1 105 ? -21.094 -0.549 -19.438 1 92.44 105 ILE B N 1
ATOM 4489 C CA . ILE B 1 105 ? -20.625 -1.38 -18.344 1 92.44 105 ILE B CA 1
ATOM 4490 C C . ILE B 1 105 ? -19.297 -2.035 -18.719 1 92.44 105 ILE B C 1
ATOM 4492 O O . ILE B 1 105 ? -19.188 -2.639 -19.797 1 92.44 105 ILE B O 1
ATOM 4496 N N . ASN B 1 106 ? -18.297 -1.789 -17.906 1 91.06 106 ASN B N 1
ATOM 4497 C CA . ASN B 1 106 ? -17.031 -2.479 -18.109 1 91.06 106 ASN B CA 1
ATOM 4498 C C . ASN B 1 106 ? -17.203 -3.992 -18.047 1 91.06 106 ASN B C 1
ATOM 4500 O O . ASN B 1 106 ? -17.688 -4.531 -17.047 1 91.06 106 ASN B O 1
ATOM 4504 N N . PRO B 1 107 ? -16.891 -4.707 -19.062 1 84.38 107 PRO B N 1
ATOM 4505 C CA . PRO B 1 107 ? -17.078 -6.16 -19.094 1 84.38 107 PRO B CA 1
ATOM 4506 C C . PRO B 1 107 ? -16.406 -6.879 -17.938 1 84.38 107 PRO B C 1
ATOM 4508 O O . PRO B 1 107 ? -16.875 -7.926 -17.5 1 84.38 107 PRO B O 1
ATOM 4511 N N . ALA B 1 108 ? -15.406 -6.293 -17.453 1 80.31 108 ALA B N 1
ATOM 4512 C CA . ALA B 1 108 ? -14.688 -6.895 -16.344 1 80.31 108 ALA B CA 1
ATOM 4513 C C . ALA B 1 108 ? -15.57 -6.953 -15.094 1 80.31 108 ALA B C 1
ATOM 4515 O O . ALA B 1 108 ? -15.305 -7.73 -14.172 1 80.31 108 ALA B O 1
ATOM 4516 N N . TYR B 1 109 ? -16.609 -6.133 -15.094 1 90.88 109 TYR B N 1
ATOM 4517 C CA . TYR B 1 109 ? -17.469 -6.066 -13.922 1 90.88 109 TYR B CA 1
ATOM 4518 C C . TYR B 1 109 ? -18.781 -6.812 -14.164 1 90.88 109 TYR B C 1
ATOM 4520 O O . TYR B 1 109 ? -19.781 -6.555 -13.492 1 90.88 109 TYR B O 1
ATOM 4528 N N . ALA B 1 110 ? -18.797 -7.711 -15.109 1 84.31 110 ALA B N 1
ATOM 4529 C CA . ALA B 1 110 ? -19.984 -8.539 -15.312 1 84.31 110 ALA B CA 1
ATOM 4530 C C . ALA B 1 110 ? -20.359 -9.289 -14.031 1 84.31 110 ALA B C 1
ATOM 4532 O O . ALA B 1 110 ? -19.516 -9.961 -13.43 1 84.31 110 ALA B O 1
ATOM 4533 N N . GLY B 1 111 ? -21.578 -9.094 -13.578 1 87.94 111 GLY B N 1
ATOM 4534 C CA . GLY B 1 111 ? -22.062 -9.781 -12.391 1 87.94 111 GLY B CA 1
ATOM 4535 C C . GLY B 1 111 ? -21.625 -9.117 -11.094 1 87.94 111 GLY B C 1
ATOM 4536 O O . GLY B 1 111 ? -21.922 -9.609 -10.008 1 87.94 111 GLY B O 1
ATOM 4537 N N . LYS B 1 112 ? -20.953 -8.062 -11.273 1 94.19 112 LYS B N 1
ATOM 4538 C CA . LYS B 1 112 ? -20.469 -7.359 -10.086 1 94.19 112 LYS B CA 1
ATOM 4539 C C . LYS B 1 112 ? -21.266 -6.078 -9.852 1 94.19 112 LYS B C 1
ATOM 4541 O O . LYS B 1 112 ? -21.844 -5.52 -10.789 1 94.19 112 LYS B O 1
ATOM 4546 N N . ILE B 1 113 ? -21.312 -5.613 -8.578 1 98 113 ILE B N 1
ATOM 4547 C CA . ILE B 1 113 ? -22.031 -4.387 -8.258 1 98 113 ILE B CA 1
ATOM 4548 C C . ILE B 1 113 ? -21.25 -3.58 -7.23 1 98 113 ILE B C 1
ATOM 4550 O O . ILE B 1 113 ? -20.297 -4.09 -6.625 1 98 113 ILE B O 1
ATOM 4554 N N . ALA B 1 114 ? -21.656 -2.322 -7.109 1 98.81 114 ALA B N 1
ATOM 4555 C CA . ALA B 1 114 ? -21.125 -1.46 -6.062 1 98.81 114 ALA B CA 1
ATOM 4556 C C . ALA B 1 114 ? -22.234 -0.897 -5.184 1 98.81 114 ALA B C 1
ATOM 4558 O O . ALA B 1 114 ? -23.375 -0.777 -5.625 1 98.81 114 ALA B O 1
ATOM 4559 N N . ILE B 1 115 ? -21.906 -0.65 -3.963 1 98.94 115 ILE B N 1
ATOM 4560 C CA . ILE B 1 115 ? -22.75 0.084 -3.037 1 98.94 115 ILE B CA 1
ATOM 4561 C C . ILE B 1 115 ? -22.141 1.454 -2.748 1 98.94 115 ILE B C 1
ATOM 4563 O O . ILE B 1 115 ? -20.938 1.57 -2.539 1 98.94 115 ILE B O 1
ATOM 4567 N N . TYR B 1 116 ? -22.969 2.482 -2.775 1 98.94 116 TYR B N 1
ATOM 4568 C CA . TYR B 1 116 ? -22.5 3.828 -2.459 1 98.94 116 TYR B CA 1
ATOM 4569 C C . TYR B 1 116 ? -23.281 4.422 -1.3 1 98.94 116 TYR B C 1
ATOM 4571 O O . TYR B 1 116 ? -24.5 4.238 -1.214 1 98.94 116 TYR B O 1
ATOM 4579 N N . ILE B 1 117 ? -22.609 5.062 -0.386 1 98.94 117 ILE B N 1
ATOM 4580 C CA . ILE B 1 117 ? -23.219 5.844 0.681 1 98.94 117 ILE B CA 1
ATOM 4581 C C . ILE B 1 117 ? -22.688 7.277 0.642 1 98.94 117 ILE B C 1
ATOM 4583 O O . ILE B 1 117 ? -21.5 7.512 0.822 1 98.94 117 ILE B O 1
ATOM 4587 N N . HIS B 1 118 ? -23.578 8.227 0.43 1 98.75 118 HIS B N 1
ATOM 4588 C CA . HIS B 1 118 ? -23.219 9.617 0.172 1 98.75 118 HIS B CA 1
ATOM 4589 C C . HIS B 1 118 ? -22.859 10.344 1.464 1 98.75 118 HIS B C 1
ATOM 4591 O O . HIS B 1 118 ? -23.234 9.906 2.553 1 98.75 118 HIS B O 1
ATOM 4597 N N . GLY B 1 119 ? -22.109 11.438 1.267 1 98.25 119 GLY B N 1
ATOM 4598 C CA . GLY B 1 119 ? -21.797 12.32 2.381 1 98.25 119 GLY B CA 1
ATOM 4599 C C . GLY B 1 119 ? -22.875 13.359 2.637 1 98.25 119 GLY B C 1
ATOM 4600 O O . GLY B 1 119 ? -24.047 13.109 2.379 1 98.25 119 GLY B O 1
ATOM 4601 N N . GLY B 1 120 ? -22.453 14.391 3.303 1 96.69 120 GLY B N 1
ATOM 4602 C CA . GLY B 1 120 ? -23.391 15.461 3.594 1 96.69 120 GLY B CA 1
ATOM 4603 C C . GLY B 1 120 ? -23.547 15.734 5.078 1 96.69 120 GLY B C 1
ATOM 4604 O O . GLY B 1 120 ? -24.562 16.266 5.516 1 96.69 120 GLY B O 1
ATOM 4605 N N . GLY B 1 121 ? -22.594 15.367 5.828 1 96.81 121 GLY B N 1
ATOM 4606 C CA . GLY B 1 121 ? -22.578 15.664 7.25 1 96.81 121 GLY B CA 1
ATOM 4607 C C . GLY B 1 121 ? -23.766 15.094 7.996 1 96.81 121 GLY B C 1
ATOM 4608 O O . GLY B 1 121 ? -24.266 15.711 8.938 1 96.81 121 GLY B O 1
ATOM 4609 N N . PHE B 1 122 ? -24.359 14.078 7.461 1 97.56 122 PHE B N 1
ATOM 4610 C CA . PHE B 1 122 ? -25.469 13.336 8.062 1 97.56 122 PHE B CA 1
ATOM 4611 C C . PHE B 1 122 ? -26.781 14.102 7.914 1 97.56 122 PHE B C 1
ATOM 4613 O O . PHE B 1 122 ? -27.859 13.57 8.188 1 97.56 122 PHE B O 1
ATOM 4620 N N . ILE B 1 123 ? -26.75 15.398 7.469 1 96.12 123 ILE B N 1
ATOM 4621 C CA . ILE B 1 123 ? -27.969 16.203 7.516 1 96.12 123 ILE B CA 1
ATOM 4622 C C . ILE B 1 123 ? -28.391 16.578 6.094 1 96.12 123 ILE B C 1
ATOM 4624 O O . ILE B 1 123 ? -29.453 17.172 5.895 1 96.12 123 ILE B O 1
ATOM 4628 N N . MET B 1 124 ? -27.578 16.328 5.168 1 96.5 124 MET B N 1
ATOM 4629 C CA . MET B 1 124 ? -27.859 16.625 3.766 1 96.5 124 MET B CA 1
ATOM 4630 C C . MET B 1 124 ? -27.188 15.609 2.854 1 96.5 124 MET B C 1
ATOM 4632 O O . MET B 1 124 ? -26.531 14.672 3.332 1 96.5 124 MET B O 1
ATOM 4636 N N . GLY B 1 125 ? -27.312 15.773 1.493 1 96.75 125 GLY B N 1
ATOM 4637 C CA . GLY B 1 125 ? -26.719 14.898 0.502 1 96.75 125 GLY B CA 1
ATOM 4638 C C . GLY B 1 125 ? -27.734 14.055 -0.25 1 96.75 125 GLY B C 1
ATOM 4639 O O . GLY B 1 125 ? -28.906 14.023 0.111 1 96.75 125 GLY B O 1
ATOM 4640 N N . SER B 1 126 ? -27.234 13.469 -1.253 1 96.94 126 SER B N 1
ATOM 4641 C CA . SER B 1 126 ? -28.078 12.719 -2.176 1 96.94 126 SER B CA 1
ATOM 4642 C C . SER B 1 126 ? -27.359 11.477 -2.695 1 96.94 126 SER B C 1
ATOM 4644 O O . SER B 1 126 ? -26.141 11.477 -2.855 1 96.94 126 SER B O 1
ATOM 4646 N N . PRO B 1 127 ? -28.156 10.445 -2.965 1 98.38 127 PRO B N 1
ATOM 4647 C CA . PRO B 1 127 ? -27.547 9.242 -3.533 1 98.38 127 PRO B CA 1
ATOM 4648 C C . PRO B 1 127 ? -27.031 9.453 -4.953 1 98.38 127 PRO B C 1
ATOM 4650 O O . PRO B 1 127 ? -26.328 8.586 -5.492 1 98.38 127 PRO B O 1
ATOM 4653 N N . THR B 1 128 ? -27.359 10.586 -5.594 1 98.38 128 THR B N 1
ATOM 4654 C CA . THR B 1 128 ? -26.875 10.867 -6.941 1 98.38 128 THR B CA 1
ATOM 4655 C C . THR B 1 128 ? -25.953 12.07 -6.953 1 98.38 128 THR B C 1
ATOM 4657 O O . THR B 1 128 ? -25.953 12.859 -7.906 1 98.38 128 THR B O 1
ATOM 4660 N N . ASP B 1 129 ? -25.25 12.25 -5.859 1 98 129 ASP B N 1
ATOM 4661 C CA . ASP B 1 129 ? -24.266 13.344 -5.832 1 98 129 ASP B CA 1
ATOM 4662 C C . ASP B 1 129 ? -23.156 13.109 -6.844 1 98 129 ASP B C 1
ATOM 4664 O O . ASP B 1 129 ? -23.156 12.102 -7.551 1 98 129 ASP B O 1
ATOM 4668 N N . ARG B 1 130 ? -22.266 14.023 -6.992 1 97.5 130 ARG B N 1
ATOM 4669 C CA . ARG B 1 130 ? -21.219 13.984 -8 1 97.5 130 ARG B CA 1
ATOM 4670 C C . ARG B 1 130 ? -20.328 12.766 -7.812 1 97.5 130 ARG B C 1
ATOM 4672 O O . ARG B 1 130 ? -19.906 12.133 -8.789 1 97.5 130 ARG B O 1
ATOM 4679 N N . THR B 1 131 ? -20.031 12.477 -6.551 1 98.38 131 THR B N 1
ATOM 4680 C CA . THR B 1 131 ? -19.141 11.359 -6.27 1 98.38 131 THR B CA 1
ATOM 4681 C C . THR B 1 131 ? -19.734 10.047 -6.773 1 98.38 131 THR B C 1
ATOM 4683 O O . THR B 1 131 ? -19.047 9.258 -7.422 1 98.38 131 THR B O 1
ATOM 4686 N N . SER B 1 132 ? -21 9.805 -6.484 1 98.38 132 SER B N 1
ATOM 4687 C CA . SER B 1 132 ? -21.672 8.594 -6.945 1 98.38 132 SER B CA 1
ATOM 4688 C C . SER B 1 132 ? -21.641 8.492 -8.469 1 98.38 132 SER B C 1
ATOM 4690 O O . SER B 1 132 ? -21.297 7.445 -9.016 1 98.38 132 SER B O 1
ATOM 4692 N N . MET B 1 133 ? -21.984 9.578 -9.141 1 98.5 133 MET B N 1
ATOM 4693 C CA . MET B 1 133 ? -22.078 9.625 -10.594 1 98.5 133 MET B CA 1
ATOM 4694 C C . MET B 1 133 ? -20.703 9.414 -11.234 1 98.5 133 MET B C 1
ATOM 4696 O O . MET B 1 133 ? -20.578 8.641 -12.188 1 98.5 133 MET B O 1
ATOM 4700 N N . LEU B 1 134 ? -19.719 10.086 -10.719 1 98.62 134 LEU B N 1
ATOM 4701 C CA . LEU B 1 134 ? -18.375 9.984 -11.258 1 98.62 134 LEU B CA 1
ATOM 4702 C C . LEU B 1 134 ? -17.828 8.562 -11.102 1 98.62 134 LEU B C 1
ATOM 4704 O O . LEU B 1 134 ? -17.406 7.945 -12.078 1 98.62 134 LEU B O 1
ATOM 4708 N N . MET B 1 135 ? -17.906 8.039 -9.883 1 98.69 135 MET B N 1
ATOM 4709 C CA . MET B 1 135 ? -17.297 6.738 -9.602 1 98.69 135 MET B CA 1
ATOM 4710 C C . MET B 1 135 ? -18.031 5.633 -10.375 1 98.69 135 MET B C 1
ATOM 4712 O O . MET B 1 135 ? -17.375 4.785 -10.992 1 98.69 135 MET B O 1
ATOM 4716 N N . ALA B 1 136 ? -19.328 5.629 -10.375 1 98.75 136 ALA B N 1
ATOM 4717 C CA . ALA B 1 136 ? -20.109 4.605 -11.078 1 98.75 136 ALA B CA 1
ATOM 4718 C C . ALA B 1 136 ? -19.781 4.598 -12.57 1 98.75 136 ALA B C 1
ATOM 4720 O O . ALA B 1 136 ? -19.516 3.539 -13.148 1 98.75 136 ALA B O 1
ATOM 4721 N N . ASN B 1 137 ? -19.766 5.746 -13.156 1 98.5 137 ASN B N 1
ATOM 4722 C CA . ASN B 1 137 ? -19.625 5.848 -14.602 1 98.5 137 ASN B CA 1
ATOM 4723 C C . ASN B 1 137 ? -18.172 5.695 -15.039 1 98.5 137 ASN B C 1
ATOM 4725 O O . ASN B 1 137 ? -17.891 5.078 -16.062 1 98.5 137 ASN B O 1
ATOM 4729 N N . GLU B 1 138 ? -17.234 6.277 -14.273 1 98.06 138 GLU B N 1
ATOM 4730 C CA . GLU B 1 138 ? -15.82 6.109 -14.602 1 98.06 138 GLU B CA 1
ATOM 4731 C C . GLU B 1 138 ? -15.398 4.648 -14.484 1 98.06 138 GLU B C 1
ATOM 4733 O O . GLU B 1 138 ? -14.594 4.164 -15.281 1 98.06 138 GLU B O 1
ATOM 4738 N N . MET B 1 139 ? -15.953 3.932 -13.555 1 97.5 139 MET B N 1
ATOM 4739 C CA . MET B 1 139 ? -15.609 2.523 -13.375 1 97.5 139 MET B CA 1
ATOM 4740 C C . MET B 1 139 ? -16.438 1.643 -14.305 1 97.5 139 MET B C 1
ATOM 4742 O O . MET B 1 139 ? -16.047 0.52 -14.617 1 97.5 139 MET B O 1
ATOM 4746 N N . GLY B 1 140 ? -17.609 2.152 -14.742 1 97.81 140 GLY B N 1
ATOM 4747 C CA . GLY B 1 140 ? -18.516 1.351 -15.547 1 97.81 140 GLY B CA 1
ATOM 4748 C C . GLY B 1 140 ? -19.125 0.189 -14.789 1 97.81 140 GLY B C 1
ATOM 4749 O O . GLY B 1 140 ? -19.125 -0.945 -15.273 1 97.81 140 GLY B O 1
ATOM 4750 N N . ILE B 1 141 ? -19.625 0.4 -13.656 1 98.12 141 ILE B N 1
ATOM 4751 C CA . ILE B 1 141 ? -20.156 -0.664 -12.812 1 98.12 141 ILE B CA 1
ATOM 4752 C C . ILE B 1 141 ? -21.516 -0.257 -12.273 1 98.12 141 ILE B C 1
ATOM 4754 O O . ILE B 1 141 ? -21.734 0.904 -11.914 1 98.12 141 ILE B O 1
ATOM 4758 N N . LYS B 1 142 ? -22.484 -1.145 -12.258 1 98.69 142 LYS B N 1
ATOM 4759 C CA . LYS B 1 142 ? -23.797 -0.909 -11.672 1 98.69 142 LYS B CA 1
ATOM 4760 C C . LYS B 1 142 ? -23.688 -0.615 -10.172 1 98.69 142 LYS B C 1
ATOM 4762 O O . LYS B 1 142 ? -23.062 -1.378 -9.43 1 98.69 142 LYS B O 1
ATOM 4767 N N . THR B 1 143 ? -24.328 0.509 -9.727 1 98.88 143 THR B N 1
ATOM 4768 C CA . THR B 1 143 ? -24.109 0.974 -8.359 1 98.88 143 THR B CA 1
ATOM 4769 C C . THR B 1 143 ? -25.453 1.176 -7.648 1 98.88 143 THR B C 1
ATOM 4771 O O . THR B 1 143 ? -26.328 1.885 -8.148 1 98.88 143 THR B O 1
ATOM 4774 N N . PHE B 1 144 ? -25.609 0.532 -6.543 1 98.94 144 PHE B N 1
ATOM 4775 C CA . PHE B 1 144 ? -26.719 0.765 -5.633 1 98.94 144 PHE B CA 1
ATOM 4776 C C . PHE B 1 144 ? -26.391 1.888 -4.656 1 98.94 144 PHE B C 1
ATOM 4778 O O . PHE B 1 144 ? -25.547 1.721 -3.768 1 98.94 144 PHE B O 1
ATOM 4785 N N . SER B 1 145 ? -27.031 3.012 -4.805 1 98.94 145 SER B N 1
ATOM 4786 C CA . SER B 1 145 ? -26.766 4.199 -3.998 1 98.94 145 SER B CA 1
ATOM 4787 C C . SER B 1 145 ? -27.859 4.402 -2.947 1 98.94 145 SER B C 1
ATOM 4789 O O . SER B 1 145 ? -29.016 4.656 -3.285 1 98.94 145 SER B O 1
ATOM 4791 N N . ILE B 1 146 ? -27.469 4.355 -1.707 1 98.94 146 ILE B N 1
ATOM 4792 C CA . ILE B 1 146 ? -28.422 4.324 -0.611 1 98.94 146 ILE B CA 1
ATOM 4793 C C . ILE B 1 146 ? -28.875 5.746 -0.271 1 98.94 146 ILE B C 1
ATOM 4795 O O . ILE B 1 146 ? -28.031 6.637 -0.097 1 98.94 146 ILE B O 1
ATOM 4799 N N . ASP B 1 147 ? -30.125 5.953 -0.232 1 98.81 147 ASP B N 1
ATOM 4800 C CA . ASP B 1 147 ? -30.719 7.219 0.175 1 98.81 147 ASP B CA 1
ATOM 4801 C C . ASP B 1 147 ? -31.188 7.164 1.631 1 98.81 147 ASP B C 1
ATOM 4803 O O . ASP B 1 147 ? -32.375 7.227 1.913 1 98.81 147 ASP B O 1
ATOM 4807 N N . TYR B 1 148 ? -30.266 7.145 2.523 1 98.69 148 TYR B N 1
ATOM 4808 C CA . TYR B 1 148 ? -30.547 6.934 3.938 1 98.69 148 TYR B CA 1
ATOM 4809 C C . TYR B 1 148 ? -31.234 8.156 4.539 1 98.69 148 TYR B C 1
ATOM 4811 O O . TYR B 1 148 ? -31.156 9.258 3.988 1 98.69 148 TYR B O 1
ATOM 4819 N N . SER B 1 149 ? -31.938 7.984 5.676 1 98.5 149 SER B N 1
ATOM 4820 C CA . SER B 1 149 ? -32.625 9.062 6.387 1 98.5 149 SER B CA 1
ATOM 4821 C C . SER B 1 149 ? -31.625 10.031 7.012 1 98.5 149 SER B C 1
ATOM 4823 O O . SER B 1 149 ? -30.562 9.617 7.504 1 98.5 149 SER B O 1
ATOM 4825 N N . LEU B 1 150 ? -31.984 11.312 7.055 1 98.19 150 LEU B N 1
ATOM 4826 C CA . LEU B 1 150 ? -31.031 12.344 7.457 1 98.19 150 LEU B CA 1
ATOM 4827 C C . LEU B 1 150 ? -31.391 12.891 8.836 1 98.19 150 LEU B C 1
ATOM 4829 O O . LEU B 1 150 ? -32.562 12.906 9.227 1 98.19 150 LEU B O 1
ATOM 4833 N N . ALA B 1 151 ? -30.375 13.211 9.531 1 96.62 151 ALA B N 1
ATOM 4834 C CA . ALA B 1 151 ? -30.562 14.008 10.742 1 96.62 151 ALA B CA 1
ATOM 4835 C C . ALA B 1 151 ? -30.969 15.438 10.398 1 96.62 151 ALA B C 1
ATOM 4837 O O . ALA B 1 151 ? -30.703 15.922 9.297 1 96.62 151 ALA B O 1
ATOM 4838 N N . PRO B 1 152 ? -31.719 16.141 11.242 1 95.12 152 PRO B N 1
ATOM 4839 C CA . PRO B 1 152 ? -31.984 15.766 12.633 1 95.12 152 PRO B CA 1
ATOM 4840 C C . PRO B 1 152 ? -33.219 14.883 12.773 1 95.12 152 PRO B C 1
ATOM 4842 O O . PRO B 1 152 ? -33.531 14.414 13.875 1 95.12 152 PRO B O 1
ATOM 4845 N N . GLU B 1 153 ? -33.938 14.641 11.695 1 96.75 153 GLU B N 1
ATOM 4846 C CA . GLU B 1 153 ? -35.156 13.836 11.766 1 96.75 153 GLU B CA 1
ATOM 4847 C C . GLU B 1 153 ? -34.844 12.406 12.188 1 96.75 153 GLU B C 1
ATOM 4849 O O . GLU B 1 153 ? -35.594 11.797 12.953 1 96.75 153 GLU B O 1
ATOM 4854 N N . ALA B 1 154 ? -33.812 11.867 11.719 1 97.06 154 ALA B N 1
ATOM 4855 C CA . ALA B 1 154 ? -33.344 10.523 12.055 1 97.06 154 ALA B CA 1
ATOM 4856 C C . ALA B 1 154 ? -31.969 10.562 12.688 1 97.06 154 ALA B C 1
ATOM 4858 O O . ALA B 1 154 ? -30.969 10.812 12.008 1 97.06 154 ALA B O 1
ATOM 4859 N N . LYS B 1 155 ? -31.922 10.242 13.906 1 97.12 155 LYS B N 1
ATOM 4860 C CA . LYS B 1 155 ? -30.656 10.211 14.633 1 97.12 155 LYS B CA 1
ATOM 4861 C C . LYS B 1 155 ? -30.078 8.797 14.688 1 97.12 155 LYS B C 1
ATOM 4863 O O . LYS B 1 155 ? -30.766 7.836 14.344 1 97.12 155 LYS B O 1
ATOM 4868 N N . PHE B 1 156 ? -28.797 8.688 15.07 1 97.62 156 PHE B N 1
ATOM 4869 C CA . PHE B 1 156 ? -28.172 7.387 15.281 1 97.62 156 PHE B CA 1
ATOM 4870 C C . PHE B 1 156 ? -29.062 6.5 16.156 1 97.62 156 PHE B C 1
ATOM 4872 O O . PHE B 1 156 ? -29.594 6.961 17.172 1 97.62 156 PHE B O 1
ATOM 4879 N N . PRO B 1 157 ? -29.25 5.355 15.625 1 98 157 PRO B N 1
ATOM 4880 C CA . PRO B 1 157 ? -28.562 4.578 14.602 1 98 157 PRO B CA 1
ATOM 4881 C C . PRO B 1 157 ? -29.422 4.34 13.359 1 98 157 PRO B C 1
ATOM 4883 O O . PRO B 1 157 ? -29.188 3.375 12.625 1 98 157 PRO B O 1
ATOM 4886 N N . VAL B 1 158 ? -30.375 5.141 13.102 1 98.25 158 VAL B N 1
ATOM 4887 C CA . VAL B 1 158 ? -31.391 4.875 12.086 1 98.25 158 VAL B CA 1
ATOM 4888 C C . VAL B 1 158 ? -30.734 4.684 10.727 1 98.25 158 VAL B C 1
ATOM 4890 O O . VAL B 1 158 ? -30.906 3.637 10.094 1 98.25 158 VAL B O 1
ATOM 4893 N N . ALA B 1 159 ? -29.984 5.68 10.273 1 98.44 159 ALA B N 1
ATOM 4894 C CA . ALA B 1 159 ? -29.344 5.625 8.961 1 98.44 159 ALA B CA 1
ATOM 4895 C C . ALA B 1 159 ? -28.422 4.414 8.844 1 98.44 159 ALA B C 1
ATOM 4897 O O . ALA B 1 159 ? -28.406 3.74 7.816 1 98.44 159 ALA B O 1
ATOM 4898 N N . MET B 1 160 ? -27.656 4.152 9.898 1 97.81 160 MET B N 1
ATOM 4899 C CA . MET B 1 160 ? -26.766 2.994 9.914 1 97.81 160 MET B CA 1
ATOM 4900 C C . MET B 1 160 ? -27.547 1.701 9.711 1 97.81 160 MET B C 1
ATOM 4902 O O . MET B 1 160 ? -27.172 0.86 8.898 1 97.81 160 MET B O 1
ATOM 4906 N N . ASN B 1 161 ? -28.641 1.561 10.406 1 98.38 161 ASN B N 1
ATOM 4907 C CA . ASN B 1 161 ? -29.469 0.371 10.289 1 98.38 161 ASN B CA 1
ATOM 4908 C C . ASN B 1 161 ? -30.062 0.236 8.891 1 98.38 161 ASN B C 1
ATOM 4910 O O . ASN B 1 161 ? -30.219 -0.875 8.383 1 98.38 161 ASN B O 1
ATOM 4914 N N . GLU B 1 162 ? -30.438 1.325 8.32 1 98.81 162 GLU B N 1
ATOM 4915 C CA . GLU B 1 162 ? -30.922 1.317 6.941 1 98.81 162 GLU B CA 1
ATOM 4916 C C . GLU B 1 162 ? -29.844 0.791 5.992 1 98.81 162 GLU B C 1
ATOM 4918 O O . GLU B 1 162 ? -30.141 -0.011 5.102 1 98.81 162 GLU B O 1
ATOM 4923 N N . CYS B 1 163 ? -28.641 1.23 6.164 1 98.88 163 CYS B N 1
ATOM 4924 C CA . CYS B 1 163 ? -27.547 0.753 5.34 1 98.88 163 CYS B CA 1
ATOM 4925 C C . CYS B 1 163 ? -27.328 -0.746 5.52 1 98.88 163 CYS B C 1
ATOM 4927 O O . CYS B 1 163 ? -27.094 -1.467 4.551 1 98.88 163 CYS B O 1
ATOM 4929 N N . VAL B 1 164 ? -27.453 -1.236 6.746 1 98.75 164 VAL B N 1
ATOM 4930 C CA . VAL B 1 164 ? -27.297 -2.66 7.031 1 98.75 164 VAL B CA 1
ATOM 4931 C C . VAL B 1 164 ? -28.406 -3.449 6.34 1 98.75 164 VAL B C 1
ATOM 4933 O O . VAL B 1 164 ? -28.172 -4.543 5.82 1 98.75 164 VAL B O 1
ATOM 4936 N N . THR B 1 165 ? -29.562 -2.896 6.348 1 98.69 165 THR B N 1
ATOM 4937 C CA . THR B 1 165 ? -30.703 -3.539 5.699 1 98.69 165 THR B CA 1
ATOM 4938 C C . THR B 1 165 ? -30.422 -3.742 4.211 1 98.69 165 THR B C 1
ATOM 4940 O O . THR B 1 165 ? -30.641 -4.832 3.678 1 98.69 165 THR B O 1
ATOM 4943 N N . VAL B 1 166 ? -29.953 -2.719 3.564 1 98.88 166 VAL B N 1
ATOM 4944 C CA . VAL B 1 166 ? -29.641 -2.799 2.141 1 98.88 166 VAL B CA 1
ATOM 4945 C C . VAL B 1 166 ? -28.5 -3.783 1.911 1 98.88 166 VAL B C 1
ATOM 4947 O O . VAL B 1 166 ? -28.562 -4.609 0.999 1 98.88 166 VAL B O 1
ATOM 4950 N N . TYR B 1 167 ? -27.484 -3.703 2.766 1 98.81 167 TYR B N 1
ATOM 4951 C CA . TYR B 1 167 ? -26.328 -4.605 2.682 1 98.81 167 TYR B CA 1
ATOM 4952 C C . TYR B 1 167 ? -26.781 -6.059 2.766 1 98.81 167 TYR B C 1
ATOM 4954 O O . TYR B 1 167 ? -26.375 -6.883 1.938 1 98.81 167 TYR B O 1
ATOM 4962 N N . ARG B 1 168 ? -27.578 -6.391 3.75 1 98.5 168 ARG B N 1
ATOM 4963 C CA . ARG B 1 168 ? -28.094 -7.742 3.979 1 98.5 168 ARG B CA 1
ATOM 4964 C C . ARG B 1 168 ? -28.812 -8.273 2.744 1 98.5 168 ARG B C 1
ATOM 4966 O O . ARG B 1 168 ? -28.609 -9.422 2.352 1 98.5 168 ARG B O 1
ATOM 4973 N N . HIS B 1 169 ? -29.594 -7.43 2.174 1 98.5 169 HIS B N 1
ATOM 4974 C CA . HIS B 1 169 ? -30.344 -7.816 0.978 1 98.5 169 HIS B CA 1
ATOM 4975 C C . HIS B 1 169 ? -29.391 -8.109 -0.184 1 98.5 169 HIS B C 1
ATOM 4977 O O . HIS B 1 169 ? -29.547 -9.117 -0.872 1 98.5 169 HIS B O 1
ATOM 4983 N N . LEU B 1 170 ? -28.422 -7.281 -0.418 1 98.56 170 LEU B N 1
ATOM 4984 C CA . LEU B 1 170 ? -27.562 -7.363 -1.598 1 98.56 170 LEU B CA 1
ATOM 4985 C C . LEU B 1 170 ? -26.609 -8.539 -1.493 1 98.56 170 LEU B C 1
ATOM 4987 O O . LEU B 1 170 ? -26.297 -9.18 -2.5 1 98.56 170 LEU B O 1
ATOM 4991 N N . VAL B 1 171 ? -26.125 -8.891 -0.265 1 95.44 171 VAL B N 1
ATOM 4992 C CA . VAL B 1 171 ? -25.172 -9.992 -0.126 1 95.44 171 VAL B CA 1
ATOM 4993 C C . VAL B 1 171 ? -25.906 -11.328 -0.235 1 95.44 171 VAL B C 1
ATOM 4995 O O . VAL B 1 171 ? -25.281 -12.383 -0.317 1 95.44 171 VAL B O 1
ATOM 4998 N N . GLN B 1 172 ? -27.219 -11.266 -0.212 1 95.38 172 GLN B N 1
ATOM 4999 C CA . GLN B 1 172 ? -28.016 -12.453 -0.488 1 95.38 172 GLN B CA 1
ATOM 5000 C C . GLN B 1 172 ? -28.281 -12.602 -1.983 1 95.38 172 GLN B C 1
ATOM 5002 O O . GLN B 1 172 ? -28.453 -13.719 -2.48 1 95.38 172 GLN B O 1
ATOM 5007 N N . GLN B 1 173 ? -28.25 -11.562 -2.613 1 95.88 173 GLN B N 1
ATOM 5008 C CA . GLN B 1 173 ? -28.578 -11.547 -4.035 1 95.88 173 GLN B CA 1
ATOM 5009 C C . GLN B 1 173 ? -27.312 -11.703 -4.891 1 95.88 173 GLN B C 1
ATOM 5011 O O . GLN B 1 173 ? -27.359 -12.281 -5.977 1 95.88 173 GLN B O 1
ATOM 5016 N N . TYR B 1 174 ? -26.234 -11.125 -4.531 1 93.5 174 TYR B N 1
ATOM 5017 C CA . TYR B 1 174 ? -24.953 -11.156 -5.234 1 93.5 174 TYR B CA 1
ATOM 5018 C C . TYR B 1 174 ? -23.891 -11.867 -4.402 1 93.5 174 TYR B C 1
ATOM 5020 O O . TYR B 1 174 ? -23.922 -11.82 -3.172 1 93.5 174 TYR B O 1
ATOM 5028 N N . GLN B 1 175 ? -22.969 -12.57 -5.113 1 86.44 175 GLN B N 1
ATOM 5029 C CA . GLN B 1 175 ? -21.828 -13.102 -4.383 1 86.44 175 GLN B CA 1
ATOM 5030 C C . GLN B 1 175 ? -21.062 -11.984 -3.672 1 86.44 175 GLN B C 1
ATOM 5032 O O . GLN B 1 175 ? -20.703 -10.984 -4.293 1 86.44 175 GLN B O 1
ATOM 5037 N N . PRO B 1 176 ? -20.797 -12.125 -2.391 1 91.62 176 PRO B N 1
ATOM 5038 C CA . PRO B 1 176 ? -20.172 -11.047 -1.625 1 91.62 176 PRO B CA 1
ATOM 5039 C C . PRO B 1 176 ? -18.859 -10.578 -2.244 1 91.62 176 PRO B C 1
ATOM 5041 O O . PRO B 1 176 ? -18.578 -9.375 -2.27 1 91.62 176 PRO B O 1
ATOM 5044 N N . GLN B 1 177 ? -18.078 -11.461 -2.803 1 87.19 177 GLN B N 1
ATOM 5045 C CA . GLN B 1 177 ? -16.781 -11.117 -3.373 1 87.19 177 GLN B CA 1
ATOM 5046 C C . GLN B 1 177 ? -16.938 -10.383 -4.699 1 87.19 177 GLN B C 1
ATOM 5048 O O . GLN B 1 177 ? -15.969 -9.859 -5.25 1 87.19 177 GLN B O 1
ATOM 5053 N N . ASN B 1 178 ? -18.188 -10.266 -5.141 1 91.12 178 ASN B N 1
ATOM 5054 C CA . ASN B 1 178 ? -18.5 -9.508 -6.344 1 91.12 178 ASN B CA 1
ATOM 5055 C C . ASN B 1 178 ? -19.062 -8.125 -5.996 1 91.12 178 ASN B C 1
ATOM 5057 O O . ASN B 1 178 ? -19.578 -7.426 -6.867 1 91.12 178 ASN B O 1
ATOM 5061 N N . ILE B 1 179 ? -18.984 -7.758 -4.773 1 97 179 ILE B N 1
ATOM 5062 C CA . ILE B 1 179 ? -19.531 -6.48 -4.316 1 97 179 ILE B CA 1
ATOM 5063 C C . ILE B 1 179 ? -18.391 -5.59 -3.814 1 97 179 ILE B C 1
ATOM 5065 O O . ILE B 1 179 ? -17.562 -6.023 -3.014 1 97 179 ILE B O 1
ATOM 5069 N N . THR B 1 180 ? -18.25 -4.434 -4.379 1 97.94 180 THR B N 1
ATOM 5070 C CA . THR B 1 180 ? -17.391 -3.396 -3.824 1 97.94 180 THR B CA 1
ATOM 5071 C C . THR B 1 180 ? -18.219 -2.221 -3.316 1 97.94 180 THR B C 1
ATOM 5073 O O . THR B 1 180 ? -19.422 -2.174 -3.527 1 97.94 180 THR B O 1
ATOM 5076 N N . CYS B 1 181 ? -17.609 -1.303 -2.527 1 98.5 181 CYS B N 1
ATOM 5077 C CA . CYS B 1 181 ? -18.312 -0.14 -1.992 1 98.5 181 CYS B CA 1
ATOM 5078 C C . CYS B 1 181 ? -17.406 1.09 -2.002 1 98.5 181 CYS B C 1
ATOM 5080 O O . CYS B 1 181 ? -16.188 0.967 -1.964 1 98.5 181 CYS B O 1
ATOM 5082 N N . TRP B 1 182 ? -18.031 2.188 -2.098 1 98.81 182 TRP B N 1
ATOM 5083 C CA . TRP B 1 182 ? -17.312 3.426 -1.794 1 98.81 182 TRP B CA 1
ATOM 5084 C C . TRP B 1 182 ? -18.25 4.441 -1.133 1 98.81 182 TRP B C 1
ATOM 5086 O O . TRP B 1 182 ? -19.469 4.32 -1.218 1 98.81 182 TRP B O 1
ATOM 5096 N N . SER B 1 183 ? -17.703 5.309 -0.414 1 98.94 183 SER B N 1
ATOM 5097 C CA . SER B 1 183 ? -18.406 6.367 0.307 1 98.94 183 SER B CA 1
ATOM 5098 C C . SER B 1 183 ? -17.531 7.609 0.444 1 98.94 183 SER B C 1
ATOM 5100 O O . SER B 1 183 ? -16.328 7.559 0.188 1 98.94 183 SER B O 1
ATOM 5102 N N . ILE B 1 184 ? -18.156 8.727 0.815 1 98.81 184 ILE B N 1
ATOM 5103 C CA . ILE B 1 184 ? -17.422 9.977 0.962 1 98.81 184 ILE B CA 1
ATOM 5104 C C . ILE B 1 184 ? -17.875 10.695 2.229 1 98.81 184 ILE B C 1
ATOM 5106 O O . ILE B 1 184 ? -19.047 10.68 2.574 1 98.81 184 ILE B O 1
ATOM 5110 N N . SER B 1 185 ? -16.844 11.289 2.91 1 98.19 185 SER B N 1
ATOM 5111 C CA . SER B 1 185 ? -17.125 12.148 4.059 1 98.19 185 SER B CA 1
ATOM 5112 C C . SER B 1 185 ? -17.969 11.414 5.102 1 98.19 185 SER B C 1
ATOM 5114 O O . SER B 1 185 ? -17.609 10.32 5.543 1 98.19 185 SER B O 1
ATOM 5116 N N . ALA B 1 186 ? -19.188 11.992 5.484 1 98.38 186 ALA B N 1
ATOM 5117 C CA . ALA B 1 186 ? -20.062 11.414 6.504 1 98.38 186 ALA B CA 1
ATOM 5118 C C . ALA B 1 186 ? -20.547 10.031 6.086 1 98.38 186 ALA B C 1
ATOM 5120 O O . ALA B 1 186 ? -20.812 9.172 6.934 1 98.38 186 ALA B O 1
ATOM 5121 N N . GLY B 1 187 ? -20.609 9.797 4.777 1 98.75 187 GLY B N 1
ATOM 5122 C CA . GLY B 1 187 ? -20.984 8.477 4.297 1 98.75 187 GLY B CA 1
ATOM 5123 C C . GLY B 1 187 ? -20.047 7.379 4.754 1 98.75 187 GLY B C 1
ATOM 5124 O O . GLY B 1 187 ? -20.438 6.223 4.887 1 98.75 187 GLY B O 1
ATOM 5125 N N . CYS B 1 188 ? -18.812 7.742 4.973 1 98.88 188 CYS B N 1
ATOM 5126 C CA . CYS B 1 188 ? -17.812 6.773 5.41 1 98.88 188 CYS B CA 1
ATOM 5127 C C . CYS B 1 188 ? -18.109 6.289 6.824 1 98.88 188 CYS B C 1
ATOM 5129 O O . CYS B 1 188 ? -17.781 5.152 7.176 1 98.88 188 CYS B O 1
ATOM 5131 N N . THR B 1 189 ? -18.703 7.156 7.66 1 98.75 189 THR B N 1
ATOM 5132 C CA . THR B 1 189 ? -19.172 6.707 8.969 1 98.75 189 THR B CA 1
ATOM 5133 C C . THR B 1 189 ? -20.172 5.562 8.812 1 98.75 189 THR B C 1
ATOM 5135 O O . THR B 1 189 ? -20.016 4.504 9.422 1 98.75 189 THR B O 1
ATOM 5138 N N . HIS B 1 190 ? -21.141 5.805 7.977 1 98.75 190 HIS B N 1
ATOM 5139 C CA . HIS B 1 190 ? -22.188 4.809 7.781 1 98.75 190 HIS B CA 1
ATOM 5140 C C . HIS B 1 190 ? -21.641 3.551 7.117 1 98.75 190 HIS B C 1
ATOM 5142 O O . HIS B 1 190 ? -22.047 2.438 7.461 1 98.75 190 HIS B O 1
ATOM 5148 N N . MET B 1 191 ? -20.75 3.715 6.16 1 98.81 191 MET B N 1
ATOM 5149 C CA . MET B 1 191 ? -20.172 2.578 5.453 1 98.81 191 MET B CA 1
ATOM 5150 C C . MET B 1 191 ? -19.422 1.668 6.41 1 98.81 191 MET B C 1
ATOM 5152 O O . MET B 1 191 ? -19.656 0.459 6.445 1 98.81 191 MET B O 1
ATOM 5156 N N . LEU B 1 192 ? -18.5 2.236 7.215 1 98.88 192 LEU B N 1
ATOM 5157 C CA . LEU B 1 192 ? -17.703 1.47 8.172 1 98.88 192 LEU B CA 1
ATOM 5158 C C . LEU B 1 192 ? -18.609 0.843 9.234 1 98.88 192 LEU B C 1
ATOM 5160 O O . LEU B 1 192 ? -18.469 -0.342 9.547 1 98.88 192 LEU B O 1
ATOM 5164 N N . ALA B 1 193 ? -19.516 1.66 9.758 1 98.81 193 ALA B N 1
ATOM 5165 C CA . ALA B 1 193 ? -20.422 1.151 10.781 1 98.81 193 ALA B CA 1
ATOM 5166 C C . ALA B 1 193 ? -21.297 0.016 10.234 1 98.81 193 ALA B C 1
ATOM 5168 O O . ALA B 1 193 ? -21.547 -0.967 10.938 1 98.81 193 ALA B O 1
ATOM 5169 N N . MET B 1 194 ? -21.766 0.178 9.008 1 98.69 194 MET B N 1
ATOM 5170 C CA . MET B 1 194 ? -22.547 -0.861 8.336 1 98.69 194 MET B CA 1
ATOM 5171 C C . MET B 1 194 ? -21.781 -2.176 8.289 1 98.69 194 MET B C 1
ATOM 5173 O O . MET B 1 194 ? -22.312 -3.225 8.664 1 98.69 194 MET B O 1
ATOM 5177 N N . LEU B 1 195 ? -20.547 -2.156 7.887 1 98.62 195 LEU B N 1
ATOM 5178 C CA . LEU B 1 195 ? -19.75 -3.369 7.719 1 98.62 195 LEU B CA 1
ATOM 5179 C C . LEU B 1 195 ? -19.391 -3.979 9.07 1 98.62 195 LEU B C 1
ATOM 5181 O O . LEU B 1 195 ? -19.375 -5.203 9.219 1 98.62 195 LEU B O 1
ATOM 5185 N N . ILE B 1 196 ? -19.062 -3.109 10.07 1 98.31 196 ILE B N 1
ATOM 5186 C CA . ILE B 1 196 ? -18.781 -3.594 11.414 1 98.31 196 ILE B CA 1
ATOM 5187 C C . ILE B 1 196 ? -20.016 -4.301 11.977 1 98.31 196 ILE B C 1
ATOM 5189 O O . ILE B 1 196 ? -19.922 -5.414 12.5 1 98.31 196 ILE B O 1
ATOM 5193 N N . LYS B 1 197 ? -21.156 -3.672 11.836 1 98.25 197 LYS B N 1
ATOM 5194 C CA . LYS B 1 197 ? -22.406 -4.262 12.305 1 98.25 197 LYS B CA 1
ATOM 5195 C C . LYS B 1 197 ? -22.734 -5.535 11.539 1 98.25 197 LYS B C 1
ATOM 5197 O O . LYS B 1 197 ? -23.203 -6.52 12.117 1 98.25 197 LYS B O 1
ATOM 5202 N N . ALA B 1 198 ? -22.562 -5.52 10.219 1 98 198 ALA B N 1
ATOM 5203 C CA . ALA B 1 198 ? -22.781 -6.707 9.391 1 98 198 ALA B CA 1
ATOM 5204 C C . ALA B 1 198 ? -21.938 -7.883 9.883 1 98 198 ALA B C 1
ATOM 5206 O O . ALA B 1 198 ? -22.422 -9.008 9.984 1 98 198 ALA B O 1
ATOM 5207 N N . LYS B 1 199 ? -20.688 -7.637 10.188 1 94.31 199 LYS B N 1
ATOM 5208 C CA . LYS B 1 199 ? -19.797 -8.672 10.711 1 94.31 199 LYS B CA 1
ATOM 5209 C C . LYS B 1 199 ? -20.328 -9.219 12.039 1 94.31 199 LYS B C 1
ATOM 5211 O O . LYS B 1 199 ? -20.328 -10.43 12.266 1 94.31 199 LYS B O 1
ATOM 5216 N N . GLN B 1 200 ? -20.75 -8.344 12.898 1 96 200 GLN B N 1
ATOM 5217 C CA . GLN B 1 200 ? -21.297 -8.727 14.195 1 96 200 GLN B CA 1
ATOM 5218 C C . GLN B 1 200 ? -22.547 -9.586 14.023 1 96 200 GLN B C 1
ATOM 5220 O O . GLN B 1 200 ? -22.812 -10.477 14.836 1 96 200 GLN B O 1
ATOM 5225 N N . ASP B 1 201 ? -23.281 -9.32 12.953 1 96.94 201 ASP B N 1
ATOM 5226 C CA . ASP B 1 201 ? -24.516 -10.031 12.688 1 96.94 201 ASP B CA 1
ATOM 5227 C C . ASP B 1 201 ? -24.25 -11.336 11.945 1 96.94 201 ASP B C 1
ATOM 5229 O O . ASP B 1 201 ? -25.188 -12.055 11.578 1 96.94 201 ASP B O 1
ATOM 5233 N N . GLY B 1 202 ? -23.031 -11.602 11.641 1 95.31 202 GLY B N 1
ATOM 5234 C CA . GLY B 1 202 ? -22.656 -12.852 10.992 1 95.31 202 GLY B CA 1
ATOM 5235 C C . GLY B 1 202 ? -22.844 -12.828 9.492 1 95.31 202 GLY B C 1
ATOM 5236 O O . GLY B 1 202 ? -22.875 -13.875 8.844 1 95.31 202 GLY B O 1
ATOM 5237 N N . LEU B 1 203 ? -22.984 -11.68 8.875 1 95.94 203 LEU B N 1
ATOM 5238 C CA . LEU B 1 203 ? -23.094 -11.555 7.426 1 95.94 203 LEU B CA 1
ATOM 5239 C C . LEU B 1 203 ? -21.719 -11.664 6.77 1 95.94 203 LEU B C 1
ATOM 5241 O O . LEU B 1 203 ? -20.703 -11.328 7.383 1 95.94 203 LEU B O 1
ATOM 5245 N N . PRO B 1 204 ? -21.688 -12.125 5.539 1 91.62 204 PRO B N 1
ATOM 5246 C CA . PRO B 1 204 ? -20.391 -12.227 4.863 1 91.62 204 PRO B CA 1
ATOM 5247 C C . PRO B 1 204 ? -19.797 -10.859 4.52 1 91.62 204 PRO B C 1
ATOM 5249 O O . PRO B 1 204 ? -20.531 -9.906 4.266 1 91.62 204 PRO B O 1
ATOM 5252 N N . MET B 1 205 ? -18.484 -10.789 4.508 1 92.94 205 MET B N 1
ATOM 5253 C CA . MET B 1 205 ? -17.781 -9.562 4.129 1 92.94 205 MET B CA 1
ATOM 5254 C C . MET B 1 205 ? -17.641 -9.461 2.611 1 92.94 205 MET B C 1
ATOM 5256 O O . MET B 1 205 ? -17.453 -10.477 1.934 1 92.94 205 MET B O 1
ATOM 5260 N N . ILE B 1 206 ? -17.703 -8.32 2.113 1 95.81 206 ILE B N 1
ATOM 5261 C CA . ILE B 1 206 ? -17.609 -8.055 0.682 1 95.81 206 ILE B CA 1
ATOM 5262 C C . ILE B 1 206 ? -16.141 -7.91 0.281 1 95.81 206 ILE B C 1
ATOM 5264 O O . ILE B 1 206 ? -15.25 -8.039 1.119 1 95.81 206 ILE B O 1
ATOM 5268 N N . ASN B 1 207 ? -15.977 -7.652 -0.979 1 92 207 ASN B N 1
ATOM 5269 C CA . ASN B 1 207 ? -14.664 -7.754 -1.601 1 92 207 ASN B CA 1
ATOM 5270 C C . ASN B 1 207 ? -13.75 -6.609 -1.174 1 92 207 ASN B C 1
ATOM 5272 O O . ASN B 1 207 ? -12.633 -6.836 -0.709 1 92 207 ASN B O 1
ATOM 5276 N N . SER B 1 208 ? -14.258 -5.375 -1.332 1 96.69 208 SER B N 1
ATOM 5277 C CA . SER B 1 208 ? -13.383 -4.219 -1.146 1 96.69 208 SER B CA 1
ATOM 5278 C C . SER B 1 208 ? -14.195 -2.949 -0.913 1 96.69 208 SER B C 1
ATOM 5280 O O . SER B 1 208 ? -15.414 -2.943 -1.101 1 96.69 208 SER B O 1
ATOM 5282 N N . MET B 1 209 ? -13.508 -1.887 -0.475 1 98.25 209 MET B N 1
ATOM 5283 C CA . MET B 1 209 ? -14.188 -0.607 -0.276 1 98.25 209 MET B CA 1
ATOM 5284 C C . MET B 1 209 ? -13.211 0.553 -0.438 1 98.25 209 MET B C 1
ATOM 5286 O O . MET B 1 209 ? -12.008 0.391 -0.23 1 98.25 209 MET B O 1
ATOM 5290 N N . ALA B 1 210 ? -13.742 1.658 -0.807 1 98.88 210 ALA B N 1
ATOM 5291 C CA . ALA B 1 210 ? -13.023 2.926 -0.851 1 98.88 210 ALA B CA 1
ATOM 5292 C C . ALA B 1 210 ? -13.664 3.955 0.078 1 98.88 210 ALA B C 1
ATOM 5294 O O . ALA B 1 210 ? -14.875 4.16 0.041 1 98.88 210 ALA B O 1
ATOM 5295 N N . LEU B 1 211 ? -12.875 4.539 0.941 1 98.94 211 LEU B N 1
ATOM 5296 C CA . LEU B 1 211 ? -13.297 5.621 1.825 1 98.94 211 LEU B CA 1
ATOM 5297 C C . LEU B 1 211 ? -12.68 6.945 1.392 1 98.94 211 LEU B C 1
ATOM 5299 O O . LEU B 1 211 ? -11.469 7.145 1.521 1 98.94 211 LEU B O 1
ATOM 5303 N N . LEU B 1 212 ? -13.492 7.859 0.893 1 98.94 212 LEU B N 1
ATOM 5304 C CA . LEU B 1 212 ? -13.031 9.141 0.378 1 98.94 212 LEU B CA 1
ATOM 5305 C C . LEU B 1 212 ? -13.242 10.25 1.406 1 98.94 212 LEU B C 1
ATOM 5307 O O . LEU B 1 212 ? -14.375 10.57 1.754 1 98.94 212 LEU B O 1
ATOM 5311 N N . SER B 1 213 ? -12.125 10.844 1.921 1 98.69 213 SER B N 1
ATOM 5312 C CA . SER B 1 213 ? -12.172 11.852 2.977 1 98.69 213 SER B CA 1
ATOM 5313 C C . SER B 1 213 ? -13.031 11.383 4.145 1 98.69 213 SER B C 1
ATOM 5315 O O . SER B 1 213 ? -13.984 12.07 4.535 1 98.69 213 SER B O 1
ATOM 5317 N N . PRO B 1 214 ? -12.68 10.328 4.766 1 98.81 214 PRO B N 1
ATOM 5318 C CA . PRO B 1 214 ? -13.594 9.617 5.652 1 98.81 214 PRO B CA 1
ATOM 5319 C C . PRO B 1 214 ? -13.812 10.336 6.98 1 98.81 214 PRO B C 1
ATOM 5321 O O . PRO B 1 214 ? -12.844 10.648 7.684 1 98.81 214 PRO B O 1
ATOM 5324 N N . ALA B 1 215 ? -15.055 10.539 7.352 1 98.5 215 ALA B N 1
ATOM 5325 C CA . ALA B 1 215 ? -15.438 10.938 8.703 1 98.5 215 ALA B CA 1
ATOM 5326 C C . ALA B 1 215 ? -15.508 9.727 9.633 1 98.5 215 ALA B C 1
ATOM 5328 O O . ALA B 1 215 ? -16.578 9.359 10.109 1 98.5 215 ALA B O 1
ATOM 5329 N N . ALA B 1 216 ? -14.367 9.203 9.977 1 98.56 216 ALA B N 1
ATOM 5330 C CA . ALA B 1 216 ? -14.297 7.973 10.766 1 98.56 216 ALA B CA 1
ATOM 5331 C C . ALA B 1 216 ? -14.266 8.273 12.258 1 98.56 216 ALA B C 1
ATOM 5333 O O . ALA B 1 216 ? -14.438 7.371 13.086 1 98.56 216 ALA B O 1
ATOM 5334 N N . ASP B 1 217 ? -14.078 9.477 12.648 1 98.44 217 ASP B N 1
ATOM 5335 C CA . ASP B 1 217 ? -14.117 9.977 14.016 1 98.44 217 ASP B CA 1
ATOM 5336 C C . ASP B 1 217 ? -14.781 11.352 14.078 1 98.44 217 ASP B C 1
ATOM 5338 O O . ASP B 1 217 ? -14.18 12.352 13.68 1 98.44 217 ASP B O 1
ATOM 5342 N N . ILE B 1 218 ? -15.93 11.422 14.672 1 96.62 218 ILE B N 1
ATOM 5343 C CA . ILE B 1 218 ? -16.625 12.711 14.68 1 96.62 218 ILE B CA 1
ATOM 5344 C C . ILE B 1 218 ? -16.531 13.336 16.062 1 96.62 218 ILE B C 1
ATOM 5346 O O . ILE B 1 218 ? -17.281 14.266 16.391 1 96.62 218 ILE B O 1
ATOM 5350 N N . SER B 1 219 ? -15.633 12.836 16.969 1 96.12 219 SER B N 1
ATOM 5351 C CA . SER B 1 219 ? -15.461 13.352 18.312 1 96.12 219 SER B CA 1
ATOM 5352 C C . SER B 1 219 ? -14.656 14.648 18.312 1 96.12 219 SER B C 1
ATOM 5354 O O . SER B 1 219 ? -14.633 15.367 19.312 1 96.12 219 SER B O 1
ATOM 5356 N N . GLY B 1 220 ? -13.93 14.875 17.25 1 95.5 220 GLY B N 1
ATOM 5357 C CA . GLY B 1 220 ? -13.039 16.031 17.188 1 95.5 220 GLY B CA 1
ATOM 5358 C C . GLY B 1 220 ? -11.609 15.695 17.578 1 95.5 220 GLY B C 1
ATOM 5359 O O . GLY B 1 220 ? -10.734 16.562 17.516 1 95.5 220 GLY B O 1
ATOM 5360 N N . ASN B 1 221 ? -11.367 14.438 17.859 1 97.38 221 ASN B N 1
ATOM 5361 C CA . ASN B 1 221 ? -10.008 14.016 18.172 1 97.38 221 ASN B CA 1
ATOM 5362 C C . ASN B 1 221 ? -9.188 13.789 16.906 1 97.38 221 ASN B C 1
ATOM 5364 O O . ASN B 1 221 ? -9.711 13.312 15.898 1 97.38 221 ASN B O 1
ATOM 5368 N N . GLY B 1 222 ? -7.906 14.156 16.922 1 97.62 222 GLY B N 1
ATOM 5369 C CA . GLY B 1 222 ? -6.996 13.945 15.812 1 97.62 222 GLY B CA 1
ATOM 5370 C C . GLY B 1 222 ? -5.98 15.062 15.648 1 97.62 222 GLY B C 1
ATOM 5371 O O . GLY B 1 222 ? -6.301 16.234 15.852 1 97.62 222 GLY B O 1
ATOM 5372 N N . ASP B 1 223 ? -4.816 14.711 15.266 1 98.06 223 ASP B N 1
ATOM 5373 C CA . ASP B 1 223 ? -3.77 15.703 15.062 1 98.06 223 ASP B CA 1
ATOM 5374 C C . ASP B 1 223 ? -4.148 16.672 13.945 1 98.06 223 ASP B C 1
ATOM 5376 O O . ASP B 1 223 ? -4.145 17.891 14.141 1 98.06 223 ASP B O 1
ATOM 5380 N N . ALA B 1 224 ? -4.582 16.109 12.867 1 97.5 224 ALA B N 1
ATOM 5381 C CA . ALA B 1 224 ? -4.887 16.953 11.711 1 97.5 224 ALA B CA 1
ATOM 5382 C C . ALA B 1 224 ? -6.258 17.609 11.852 1 97.5 224 ALA B C 1
ATOM 5384 O O . ALA B 1 224 ? -6.531 18.625 11.211 1 97.5 224 ALA B O 1
ATOM 5385 N N . VAL B 1 225 ? -7.18 17 12.68 1 97 225 VAL B N 1
ATOM 5386 C CA . VAL B 1 225 ? -8.469 17.641 12.914 1 97 225 VAL B CA 1
ATOM 5387 C C . VAL B 1 225 ? -8.242 19.031 13.516 1 97 225 VAL B C 1
ATOM 5389 O O . VAL B 1 225 ? -8.914 20 13.133 1 97 225 VAL B O 1
ATOM 5392 N N . LYS B 1 226 ? -7.27 19.109 14.352 1 95.31 226 LYS B N 1
ATOM 5393 C CA . LYS B 1 226 ? -6.969 20.391 15 1 95.31 226 LYS B CA 1
ATOM 5394 C C . LYS B 1 226 ? -6.117 21.266 14.094 1 95.31 226 LYS B C 1
ATOM 5396 O O . LYS B 1 226 ? -6.414 22.453 13.906 1 95.31 226 LYS B O 1
ATOM 5401 N N . SER B 1 227 ? -5.102 20.703 13.508 1 95.5 227 SER B N 1
ATOM 5402 C CA . SER B 1 227 ? -4.137 21.516 12.781 1 95.5 227 SER B CA 1
ATOM 5403 C C . SER B 1 227 ? -4.715 22.016 11.461 1 95.5 227 SER B C 1
ATOM 5405 O O . SER B 1 227 ? -4.293 23.062 10.945 1 95.5 227 SER B O 1
ATOM 5407 N N . ASN B 1 228 ? -5.672 21.297 10.883 1 95.88 228 ASN B N 1
ATOM 5408 C CA . ASN B 1 228 ? -6.25 21.688 9.602 1 95.88 228 ASN B CA 1
ATOM 5409 C C . ASN B 1 228 ? -7.551 22.469 9.797 1 95.88 228 ASN B C 1
ATOM 5411 O O . ASN B 1 228 ? -8.164 22.922 8.82 1 95.88 228 ASN B O 1
ATOM 5415 N N . ASP B 1 229 ? -8 22.594 11.078 1 92.94 229 ASP B N 1
ATOM 5416 C CA . ASP B 1 229 ? -9.164 23.422 11.352 1 92.94 229 ASP B CA 1
ATOM 5417 C C . ASP B 1 229 ? -8.883 24.891 11.031 1 92.94 229 ASP B C 1
ATOM 5419 O O . ASP B 1 229 ? -7.98 25.5 11.609 1 92.94 229 ASP B O 1
ATOM 5423 N N . GLY B 1 230 ? -9.578 25.438 10.086 1 88.06 230 GLY B N 1
ATOM 5424 C CA . GLY B 1 230 ? -9.344 26.812 9.641 1 88.06 230 GLY B CA 1
ATOM 5425 C C . GLY B 1 230 ? -8.555 26.891 8.352 1 88.06 230 GLY B C 1
ATOM 5426 O O . GLY B 1 230 ? -8.531 27.922 7.691 1 88.06 230 GLY B O 1
ATOM 5427 N N . ARG B 1 231 ? -7.906 25.75 8.008 1 91.19 231 ARG B N 1
ATOM 5428 C CA . ARG B 1 231 ? -7.184 25.672 6.746 1 91.19 231 ARG B CA 1
ATOM 5429 C C . ARG B 1 231 ? -8.016 24.969 5.68 1 91.19 231 ARG B C 1
ATOM 5431 O O . ARG B 1 231 ? -7.965 25.344 4.504 1 91.19 231 ARG B O 1
ATOM 5438 N N . ASP B 1 232 ? -8.664 23.953 6.125 1 92.56 232 ASP B N 1
ATOM 5439 C CA . ASP B 1 232 ? -9.609 23.25 5.266 1 92.56 232 ASP B CA 1
ATOM 5440 C C . ASP B 1 232 ? -10.875 24.078 5.043 1 92.56 232 ASP B C 1
ATOM 5442 O O . ASP B 1 232 ? -11.164 25 5.805 1 92.56 232 ASP B O 1
ATOM 5446 N N . ILE B 1 233 ? -11.539 23.703 4.004 1 88.44 233 ILE B N 1
ATOM 5447 C CA . ILE B 1 233 ? -12.805 24.391 3.744 1 88.44 233 ILE B CA 1
ATOM 5448 C C . ILE B 1 233 ? -13.852 23.938 4.758 1 88.44 233 ILE B C 1
ATOM 5450 O O . ILE B 1 233 ? -14.836 24.641 5.008 1 88.44 233 ILE B O 1
ATOM 5454 N N . LEU B 1 234 ? -13.688 22.781 5.238 1 86.69 234 LEU B N 1
ATOM 5455 C CA . LEU B 1 234 ? -14.5 22.25 6.332 1 86.69 234 LEU B CA 1
ATOM 5456 C C . LEU B 1 234 ? -13.844 22.516 7.68 1 86.69 234 LEU B C 1
ATOM 5458 O O . LEU B 1 234 ? -12.664 22.219 7.867 1 86.69 234 LEU B O 1
ATOM 5462 N N . GLY B 1 235 ? -14.578 23.234 8.562 1 83.56 235 GLY B N 1
ATOM 5463 C CA . GLY B 1 235 ? -14.125 23.422 9.938 1 83.56 235 GLY B CA 1
ATOM 5464 C C . GLY B 1 235 ? -14.773 22.453 10.906 1 83.56 235 GLY B C 1
ATOM 5465 O O . GLY B 1 235 ? -15.773 21.812 10.586 1 83.56 235 GLY B O 1
ATOM 5466 N N . TYR B 1 236 ? -14.102 22.297 12.055 1 80.75 236 TYR B N 1
ATOM 5467 C CA . TYR B 1 236 ? -14.703 21.438 13.07 1 80.75 236 TYR B CA 1
ATOM 5468 C C . TYR B 1 236 ? -15.328 22.281 14.18 1 80.75 236 TYR B C 1
ATOM 5470 O O . TYR B 1 236 ? -16.531 22.203 14.422 1 80.75 236 TYR B O 1
ATOM 5478 N N . ARG B 1 237 ? -14.422 23.062 14.859 1 77.62 237 ARG B N 1
ATOM 5479 C CA . ARG B 1 237 ? -14.898 23.859 15.984 1 77.62 237 ARG B CA 1
ATOM 5480 C C . ARG B 1 237 ? -15.891 24.922 15.531 1 77.62 237 ARG B C 1
ATOM 5482 O O . ARG B 1 237 ? -15.594 25.703 14.633 1 77.62 237 ARG B O 1
ATOM 5489 N N . ASN B 1 238 ? -17.016 24.844 16.172 1 74.12 238 ASN B N 1
ATOM 5490 C CA . ASN B 1 238 ? -18.094 25.781 15.883 1 74.12 238 ASN B CA 1
ATOM 5491 C C . ASN B 1 238 ? -18.562 25.672 14.438 1 74.12 238 ASN B C 1
ATOM 5493 O O . ASN B 1 238 ? -18.859 26.672 13.797 1 74.12 238 ASN B O 1
ATOM 5497 N N . GLN B 1 239 ? -18.5 24.453 13.93 1 79.19 239 GLN B N 1
ATOM 5498 C CA . GLN B 1 239 ? -19 24.094 12.609 1 79.19 239 GLN B CA 1
ATOM 5499 C C . GLN B 1 239 ? -19.438 22.641 12.57 1 79.19 239 GLN B C 1
ATOM 5501 O O . GLN B 1 239 ? -20.5 22.281 13.102 1 79.19 239 GLN B O 1
ATOM 5506 N N . ALA B 1 240 ? -18.578 21.734 12.211 1 78.81 240 ALA B N 1
ATOM 5507 C CA . ALA B 1 240 ? -18.938 20.328 12.062 1 78.81 240 ALA B CA 1
ATOM 5508 C C . ALA B 1 240 ? -19.406 19.75 13.391 1 78.81 240 ALA B C 1
ATOM 5510 O O . ALA B 1 240 ? -20.297 18.891 13.422 1 78.81 240 ALA B O 1
ATOM 5511 N N . ASP B 1 241 ? -18.828 20.141 14.492 1 80.56 241 ASP B N 1
ATOM 5512 C CA . ASP B 1 241 ? -19.219 19.641 15.812 1 80.56 241 ASP B CA 1
ATOM 5513 C C . ASP B 1 241 ? -20.672 19.969 16.125 1 80.56 241 ASP B C 1
ATOM 5515 O O . ASP B 1 241 ? -21.406 19.125 16.625 1 80.56 241 ASP B O 1
ATOM 5519 N N . LYS B 1 242 ? -21.094 21.125 15.734 1 79.12 242 LYS B N 1
ATOM 5520 C CA . LYS B 1 242 ? -22.422 21.609 16.078 1 79.12 242 LYS B CA 1
ATOM 5521 C C . LYS B 1 242 ? -23.422 21.312 14.961 1 79.12 242 LYS B C 1
ATOM 5523 O O . LYS B 1 242 ? -24.562 20.938 15.227 1 79.12 242 LYS B O 1
ATOM 5528 N N . MET B 1 243 ? -22.953 21.453 13.773 1 81.62 243 MET B N 1
ATOM 5529 C CA . MET B 1 243 ? -23.875 21.344 12.633 1 81.62 243 MET B CA 1
ATOM 5530 C C . MET B 1 243 ? -24.094 19.891 12.234 1 81.62 243 MET B C 1
ATOM 5532 O O . MET B 1 243 ? -25.156 19.531 11.742 1 81.62 243 MET B O 1
ATOM 5536 N N . PHE B 1 244 ? -23.094 19.047 12.445 1 90.12 244 PHE B N 1
ATOM 5537 C CA . PHE B 1 244 ? -23.156 17.703 11.875 1 90.12 244 PHE B CA 1
ATOM 5538 C C . PHE B 1 244 ? -23.094 16.641 12.961 1 90.12 244 PHE B C 1
ATOM 5540 O O . PHE B 1 244 ? -24.031 15.852 13.117 1 90.12 244 PHE B O 1
ATOM 5547 N N . ALA B 1 245 ? -22.156 16.656 13.805 1 91.38 245 ALA B N 1
ATOM 5548 C CA . ALA B 1 245 ? -21.938 15.609 14.789 1 91.38 245 ALA B CA 1
ATOM 5549 C C . ALA B 1 245 ? -23.078 15.547 15.797 1 91.38 245 ALA B C 1
ATOM 5551 O O . ALA B 1 245 ? -23.641 14.477 16.047 1 91.38 245 ALA B O 1
ATOM 5552 N N . ALA B 1 246 ? -23.484 16.672 16.297 1 90.44 246 ALA B N 1
ATOM 5553 C CA . ALA B 1 246 ? -24.469 16.719 17.391 1 90.44 246 ALA B CA 1
ATOM 5554 C C . ALA B 1 246 ? -25.844 16.266 16.922 1 90.44 246 ALA B C 1
ATOM 5556 O O . ALA B 1 246 ? -26.469 15.398 17.531 1 90.44 246 ALA B O 1
ATOM 5557 N N . PRO B 1 247 ? -26.312 16.844 15.836 1 93.12 247 PRO B N 1
ATOM 5558 C CA . PRO B 1 247 ? -27.641 16.391 15.391 1 93.12 247 PRO B CA 1
ATOM 5559 C C . PRO B 1 247 ? -27.672 14.93 14.984 1 93.12 247 PRO B C 1
ATOM 5561 O O . PRO B 1 247 ? -28.703 14.273 15.109 1 93.12 247 PRO B O 1
ATOM 5564 N N . PHE B 1 248 ? -26.641 14.375 14.555 1 96.06 248 PHE B N 1
ATOM 5565 C CA . PHE B 1 248 ? -26.562 12.984 14.125 1 96.06 248 PHE B CA 1
ATOM 5566 C C . PHE B 1 248 ? -26.5 12.055 15.328 1 96.06 248 PHE B C 1
ATOM 5568 O O . PHE B 1 248 ? -27.281 11.109 15.43 1 96.06 248 PHE B O 1
ATOM 5575 N N . ALA B 1 249 ? -25.594 12.328 16.266 1 96.19 249 ALA B N 1
ATOM 5576 C CA . ALA B 1 249 ? -25.281 11.398 17.344 1 96.19 249 ALA B CA 1
ATOM 5577 C C . ALA B 1 249 ? -26.391 11.367 18.391 1 96.19 249 ALA B C 1
ATOM 5579 O O . ALA B 1 249 ? -26.609 10.352 19.047 1 96.19 249 ALA B O 1
ATOM 5580 N N . GLY B 1 250 ? -27.094 12.5 18.531 1 93.25 250 GLY B N 1
ATOM 5581 C CA . GLY B 1 250 ? -28.062 12.602 19.609 1 93.25 250 GLY B CA 1
ATOM 5582 C C . GLY B 1 250 ? -27.438 12.391 20.984 1 93.25 250 GLY B C 1
ATOM 5583 O O . GLY B 1 250 ? -26.5 13.094 21.359 1 93.25 250 GLY B O 1
ATOM 5584 N N . ASN B 1 251 ? -27.875 11.305 21.656 1 93.75 251 ASN B N 1
ATOM 5585 C CA . ASN B 1 251 ? -27.391 11.047 23 1 93.75 251 ASN B CA 1
ATOM 5586 C C . ASN B 1 251 ? -26.266 10.016 23.016 1 93.75 251 ASN B C 1
ATOM 5588 O O . ASN B 1 251 ? -25.688 9.734 24.078 1 93.75 251 ASN B O 1
ATOM 5592 N N . ALA B 1 252 ? -25.938 9.57 21.859 1 96.44 252 ALA B N 1
ATOM 5593 C CA . ALA B 1 252 ? -24.875 8.562 21.812 1 96.44 252 ALA B CA 1
ATOM 5594 C C . ALA B 1 252 ? -23.516 9.188 22.062 1 96.44 252 ALA B C 1
ATOM 5596 O O . ALA B 1 252 ? -23.281 10.352 21.734 1 96.44 252 ALA B O 1
ATOM 5597 N N . SER B 1 253 ? -22.672 8.344 22.672 1 97.38 253 SER B N 1
ATOM 5598 C CA . SER B 1 253 ? -21.297 8.789 22.828 1 97.38 253 SER B CA 1
ATOM 5599 C C . SER B 1 253 ? -20.625 9 21.469 1 97.38 253 SER B C 1
ATOM 5601 O O . SER B 1 253 ? -20.766 8.18 20.562 1 97.38 253 SER B O 1
ATOM 5603 N N . LEU B 1 254 ? -19.859 10.078 21.344 1 97 254 LEU B N 1
ATOM 5604 C CA . LEU B 1 254 ? -19.172 10.367 20.094 1 97 254 LEU B CA 1
ATOM 5605 C C . LEU B 1 254 ? -18.047 9.383 19.844 1 97 254 LEU B C 1
ATOM 5607 O O . LEU B 1 254 ? -17.516 9.297 18.734 1 97 254 LEU B O 1
ATOM 5611 N N . THR B 1 255 ? -17.625 8.602 20.859 1 97.31 255 THR B N 1
ATOM 5612 C CA . THR B 1 255 ? -16.578 7.617 20.672 1 97.31 255 THR B CA 1
ATOM 5613 C C . THR B 1 255 ? -17.141 6.207 20.609 1 97.31 255 THR B C 1
ATOM 5615 O O . THR B 1 255 ? -16.406 5.223 20.688 1 97.31 255 THR B O 1
ATOM 5618 N N . ASP B 1 256 ? -18.547 6.137 20.578 1 97.94 256 ASP B N 1
ATOM 5619 C CA . ASP B 1 256 ? -19.141 4.848 20.234 1 97.94 256 ASP B CA 1
ATOM 5620 C C . ASP B 1 256 ? -18.609 4.324 18.906 1 97.94 256 ASP B C 1
ATOM 5622 O O . ASP B 1 256 ? -18.594 5.051 17.906 1 97.94 256 ASP B O 1
ATOM 5626 N N . PRO B 1 257 ? -18.188 3.059 18.844 1 98.12 257 PRO B N 1
ATOM 5627 C CA . PRO B 1 257 ? -17.547 2.521 17.641 1 98.12 257 PRO B CA 1
ATOM 5628 C C . PRO B 1 257 ? -18.469 2.543 16.422 1 98.12 257 PRO B C 1
ATOM 5630 O O . PRO B 1 257 ? -17.984 2.441 15.289 1 98.12 257 PRO B O 1
ATOM 5633 N N . LEU B 1 258 ? -19.719 2.629 16.609 1 98.31 258 LEU B N 1
ATOM 5634 C CA . LEU B 1 258 ? -20.641 2.678 15.469 1 98.31 258 LEU B CA 1
ATOM 5635 C C . LEU B 1 258 ? -20.969 4.117 15.109 1 98.31 258 LEU B C 1
ATOM 5637 O O . LEU B 1 258 ? -21.531 4.379 14.039 1 98.31 258 LEU B O 1
ATOM 5641 N N . VAL B 1 259 ? -20.641 5.09 16 1 98.38 259 VAL B N 1
ATOM 5642 C CA . VAL B 1 259 ? -20.766 6.52 15.734 1 98.38 259 VAL B CA 1
ATOM 5643 C C . VAL B 1 259 ? -19.453 7.051 15.141 1 98.38 259 VAL B C 1
ATOM 5645 O O . VAL B 1 259 ? -19.469 7.863 14.211 1 98.38 259 VAL B O 1
ATOM 5648 N N . SER B 1 260 ? -18.375 6.594 15.719 1 98.69 260 SER B N 1
ATOM 5649 C CA . SER B 1 260 ? -17.016 6.848 15.25 1 98.69 260 SER B CA 1
ATOM 5650 C C . SER B 1 260 ? -16.25 5.543 15.07 1 98.69 260 SER B C 1
ATOM 5652 O O . SER B 1 260 ? -15.531 5.105 15.977 1 98.69 260 SER B O 1
ATOM 5654 N N . PRO B 1 261 ? -16.266 5.113 13.852 1 98.69 261 PRO B N 1
ATOM 5655 C CA . PRO B 1 261 ? -15.812 3.738 13.617 1 98.69 261 PRO B CA 1
ATOM 5656 C C . PRO B 1 261 ? -14.305 3.566 13.82 1 98.69 261 PRO B C 1
ATOM 5658 O O . PRO B 1 261 ? -13.812 2.438 13.883 1 98.69 261 PRO B O 1
ATOM 5661 N N . VAL B 1 262 ? -13.531 4.617 13.93 1 98.38 262 VAL B N 1
ATOM 5662 C CA . VAL B 1 262 ? -12.102 4.484 14.203 1 98.38 262 VAL B CA 1
ATOM 5663 C C . VAL B 1 262 ? -11.891 3.781 15.539 1 98.38 262 VAL B C 1
ATOM 5665 O O . VAL B 1 262 ? -10.844 3.178 15.773 1 98.38 262 VAL B O 1
ATOM 5668 N N . TYR B 1 263 ? -12.859 3.756 16.422 1 98.25 263 TYR B N 1
ATOM 5669 C CA . TYR B 1 263 ? -12.742 3.17 17.75 1 98.25 263 TYR B CA 1
ATOM 5670 C C . TYR B 1 263 ? -13.203 1.716 17.75 1 98.25 263 TYR B C 1
ATOM 5672 O O . TYR B 1 263 ? -13.188 1.053 18.797 1 98.25 263 TYR B O 1
ATOM 5680 N N . ALA B 1 264 ? -13.617 1.178 16.641 1 98.19 264 ALA B N 1
ATOM 5681 C CA . ALA B 1 264 ? -14.055 -0.213 16.531 1 98.19 264 ALA B CA 1
ATOM 5682 C C . ALA B 1 264 ? -12.852 -1.158 16.469 1 98.19 264 ALA B C 1
ATOM 5684 O O . ALA B 1 264 ? -11.719 -0.718 16.281 1 98.19 264 ALA B O 1
ATOM 5685 N N . THR B 1 265 ? -13.109 -2.434 16.703 1 95.56 265 THR B N 1
ATOM 5686 C CA . THR B 1 265 ? -12.172 -3.506 16.391 1 95.56 265 THR B CA 1
ATOM 5687 C C . THR B 1 265 ? -12.422 -4.047 14.984 1 95.56 265 THR B C 1
ATOM 5689 O O . THR B 1 265 ? -13.57 -4.305 14.609 1 95.56 265 THR B O 1
ATOM 5692 N N . TYR B 1 266 ? -11.414 -4.121 14.242 1 94.12 266 TYR B N 1
ATOM 5693 C CA . TYR B 1 266 ? -11.523 -4.602 12.875 1 94.12 266 TYR B CA 1
ATOM 5694 C C . TYR B 1 266 ? -10.992 -6.027 12.758 1 94.12 266 TYR B C 1
ATOM 5696 O O . TYR B 1 266 ? -9.984 -6.379 13.375 1 94.12 266 TYR B O 1
ATOM 5704 N N . PRO B 1 267 ? -11.648 -6.855 12.031 1 86.56 267 PRO B N 1
ATOM 5705 C CA . PRO B 1 267 ? -11.148 -8.211 11.797 1 86.56 267 PRO B CA 1
ATOM 5706 C C . PRO B 1 267 ? -10.125 -8.273 10.664 1 86.56 267 PRO B C 1
ATOM 5708 O O . PRO B 1 267 ? -10.023 -7.344 9.859 1 86.56 267 PRO B O 1
ATOM 5711 N N . SER B 1 268 ? -9.398 -9.422 10.602 1 84.31 268 SER B N 1
ATOM 5712 C CA . SER B 1 268 ? -8.352 -9.57 9.594 1 84.31 268 SER B CA 1
ATOM 5713 C C . SER B 1 268 ? -8.953 -9.781 8.203 1 84.31 268 SER B C 1
ATOM 5715 O O . SER B 1 268 ? -8.297 -9.531 7.191 1 84.31 268 SER B O 1
ATOM 5717 N N . ASP B 1 269 ? -10.219 -10.211 8.18 1 82.88 269 ASP B N 1
ATOM 5718 C CA . ASP B 1 269 ? -10.852 -10.492 6.895 1 82.88 269 ASP B CA 1
ATOM 5719 C C . ASP 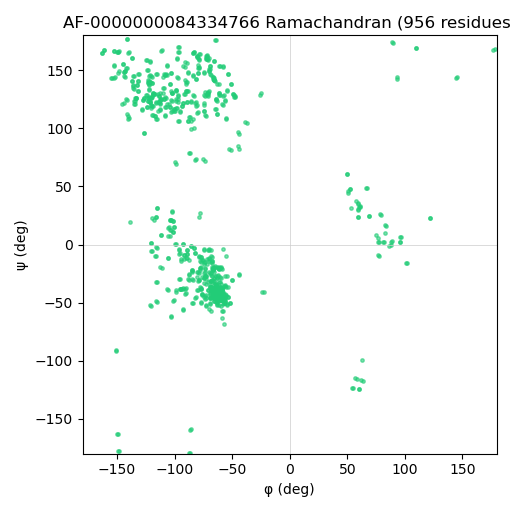B 1 269 ? -11.758 -9.336 6.469 1 82.88 269 ASP B C 1
ATOM 5721 O O . ASP B 1 269 ? -12.664 -9.523 5.652 1 82.88 269 ASP B O 1
ATOM 5725 N N . PHE B 1 270 ? -11.617 -8.172 7.117 1 93 270 PHE B N 1
ATOM 5726 C CA . PHE B 1 270 ? -12.328 -6.969 6.688 1 93 270 PHE B CA 1
ATOM 5727 C C . PHE B 1 270 ? -12.07 -6.688 5.211 1 93 270 PHE B C 1
ATOM 5729 O O . PHE B 1 270 ? -11.023 -7.051 4.676 1 93 270 PHE B O 1
ATOM 5736 N N . PRO B 1 271 ? -13.023 -6.133 4.422 1 94.69 271 PRO B N 1
ATOM 5737 C CA . PRO B 1 271 ? -12.812 -5.852 3 1 94.69 271 PRO B CA 1
ATOM 5738 C C . PRO B 1 271 ? -11.531 -5.062 2.738 1 94.69 271 PRO B C 1
ATOM 5740 O O . PRO B 1 271 ? -11.18 -4.168 3.514 1 94.69 271 PRO B O 1
ATOM 5743 N N . ALA B 1 272 ? -10.828 -5.516 1.647 1 94.81 272 ALA B N 1
ATOM 5744 C CA . ALA B 1 272 ? -9.695 -4.695 1.233 1 94.81 272 ALA B CA 1
ATOM 5745 C C . ALA B 1 272 ? -10.094 -3.227 1.122 1 94.81 272 ALA B C 1
ATOM 5747 O O . ALA B 1 272 ? -11.102 -2.896 0.5 1 94.81 272 ALA B O 1
ATOM 5748 N N . THR B 1 273 ? -9.32 -2.316 1.757 1 98.44 273 THR B N 1
ATOM 5749 C CA . THR B 1 273 ? -9.789 -0.945 1.939 1 98.44 273 THR B CA 1
ATOM 5750 C C . THR B 1 273 ? -8.758 0.047 1.409 1 98.44 273 THR B C 1
ATOM 5752 O O . THR B 1 273 ? -7.57 -0.039 1.746 1 98.44 273 THR B O 1
ATOM 5755 N N . ILE B 1 274 ? -9.172 0.914 0.556 1 98.69 274 ILE B N 1
ATOM 5756 C CA . ILE B 1 274 ? -8.352 2.061 0.191 1 98.69 274 ILE B CA 1
ATOM 5757 C C . ILE B 1 274 ? -8.938 3.332 0.796 1 98.69 274 ILE B C 1
ATOM 5759 O O . ILE B 1 274 ? -10.156 3.545 0.751 1 98.69 274 ILE B O 1
ATOM 5763 N N . LEU B 1 275 ? -8.164 4.102 1.529 1 98.94 275 LEU B N 1
ATOM 5764 C CA . LEU B 1 275 ? -8.539 5.371 2.137 1 98.94 275 LEU B CA 1
ATOM 5765 C C . LEU B 1 275 ? -7.855 6.539 1.434 1 98.94 275 LEU B C 1
ATOM 5767 O O . LEU B 1 275 ? -6.633 6.539 1.274 1 98.94 275 LEU B O 1
ATOM 5771 N N . ALA B 1 276 ? -8.664 7.477 0.985 1 98.88 276 ALA B N 1
ATOM 5772 C CA . ALA B 1 276 ? -8.133 8.617 0.24 1 98.88 276 ALA B CA 1
ATOM 5773 C C . ALA B 1 276 ? -8.398 9.922 0.975 1 98.88 276 ALA B C 1
ATOM 5775 O O . ALA B 1 276 ? -9.523 10.18 1.419 1 98.88 276 ALA B O 1
ATOM 5776 N N . THR B 1 277 ? -7.383 10.711 1.155 1 98.81 277 THR B N 1
ATOM 5777 C CA . THR B 1 277 ? -7.434 12 1.838 1 98.81 277 THR B CA 1
ATOM 5778 C C . THR B 1 277 ? -6.391 12.961 1.269 1 98.81 277 THR B C 1
ATOM 5780 O O . THR B 1 277 ? -5.988 12.828 0.109 1 98.81 277 THR B O 1
ATOM 5783 N N . SER B 1 278 ? -6.09 14.023 1.996 1 98.75 278 SER B N 1
ATOM 5784 C CA . SER B 1 278 ? -5.117 15.016 1.548 1 98.75 278 SER B CA 1
ATOM 5785 C C . SER B 1 278 ? -4.461 15.719 2.73 1 98.75 278 SER B C 1
ATOM 5787 O O . SER B 1 278 ? -4.957 15.641 3.857 1 98.75 278 SER B O 1
ATOM 5789 N N . THR B 1 279 ? -3.383 16.422 2.441 1 98.62 279 THR B N 1
ATOM 5790 C CA . THR B 1 279 ? -2.613 17.078 3.482 1 98.62 279 THR B CA 1
ATOM 5791 C C . THR B 1 279 ? -3.434 18.203 4.129 1 98.62 279 THR B C 1
ATOM 5793 O O . THR B 1 279 ? -3.178 18.578 5.27 1 98.62 279 THR B O 1
ATOM 5796 N N . ARG B 1 280 ? -4.449 18.688 3.461 1 97.25 280 ARG B N 1
ATOM 5797 C CA . ARG B 1 280 ? -5.242 19.812 3.949 1 97.25 280 ARG B CA 1
ATOM 5798 C C . ARG B 1 280 ? -6.598 19.344 4.469 1 97.25 280 ARG B C 1
ATOM 5800 O O . ARG B 1 280 ? -7.312 20.094 5.133 1 97.25 280 ARG B O 1
ATOM 5807 N N . ASP B 1 281 ? -6.949 18.141 4.211 1 98 281 ASP B N 1
ATOM 5808 C CA . ASP B 1 281 ? -8.234 17.578 4.602 1 98 281 ASP B CA 1
ATOM 5809 C C . ASP B 1 281 ? -8.375 17.531 6.121 1 98 281 ASP B C 1
ATOM 5811 O O . ASP B 1 281 ? -7.512 17 6.82 1 98 281 ASP B O 1
ATOM 5815 N N . LEU B 1 282 ? -9.406 18.125 6.613 1 97.25 282 LEU B N 1
ATOM 5816 C CA . LEU B 1 282 ? -9.711 18.094 8.039 1 97.25 282 LEU B CA 1
ATOM 5817 C C . LEU B 1 282 ? -9.672 16.672 8.578 1 97.25 282 LEU B C 1
ATOM 5819 O O . LEU B 1 282 ? -9.305 16.453 9.734 1 97.25 282 LEU B O 1
ATOM 5823 N N . PHE B 1 283 ? -10 15.695 7.719 1 98.38 283 PHE B N 1
ATOM 5824 C CA . PHE B 1 283 ? -10.188 14.32 8.164 1 98.38 283 PHE B CA 1
ATOM 5825 C C . PHE B 1 283 ? -8.984 13.469 7.801 1 98.38 283 PHE B C 1
ATOM 5827 O O . PHE B 1 283 ? -9.078 12.242 7.727 1 98.38 283 PHE B O 1
ATOM 5834 N N . LEU B 1 284 ? -7.812 14.141 7.562 1 98.81 284 LEU B N 1
ATOM 5835 C CA . LEU B 1 284 ? -6.57 13.406 7.34 1 98.81 284 LEU B CA 1
ATOM 5836 C C . LEU B 1 284 ? -6.309 12.422 8.477 1 98.81 284 LEU B C 1
ATOM 5838 O O . LEU B 1 284 ? -6.031 11.25 8.234 1 98.81 284 LEU B O 1
ATOM 5842 N N . SER B 1 285 ? -6.477 12.836 9.719 1 98.81 285 SER B N 1
ATOM 5843 C CA . SER B 1 285 ? -6.262 11.977 10.875 1 98.81 285 SER B CA 1
ATOM 5844 C C . SER B 1 285 ? -7.23 10.797 10.875 1 98.81 285 SER B C 1
ATOM 5846 O O . SER B 1 285 ? -6.867 9.688 11.273 1 98.81 285 SER B O 1
ATOM 5848 N N . ASN B 1 286 ? -8.484 11.086 10.492 1 98.75 286 ASN B N 1
ATOM 5849 C CA . ASN B 1 286 ? -9.461 10 10.422 1 98.75 286 ASN B CA 1
ATOM 5850 C C . ASN B 1 286 ? -9 8.891 9.477 1 98.75 286 ASN B C 1
ATOM 5852 O O . ASN B 1 286 ? -9.07 7.711 9.812 1 98.75 286 ASN B O 1
ATOM 5856 N N . ALA B 1 287 ? -8.555 9.297 8.297 1 98.88 287 ALA B N 1
ATOM 5857 C CA . ALA B 1 287 ? -8.078 8.328 7.309 1 98.88 287 ALA B CA 1
ATOM 5858 C C . ALA B 1 287 ? -6.855 7.578 7.82 1 98.88 287 ALA B C 1
ATOM 5860 O O . ALA B 1 287 ? -6.793 6.352 7.738 1 98.88 287 ALA B O 1
ATOM 5861 N N . VAL B 1 288 ? -5.906 8.305 8.398 1 98.88 288 VAL B N 1
ATOM 5862 C CA . VAL B 1 288 ? -4.637 7.758 8.875 1 98.88 288 VAL B CA 1
ATOM 5863 C C . VAL B 1 288 ? -4.891 6.758 10 1 98.88 288 VAL B C 1
ATOM 5865 O O . VAL B 1 288 ? -4.398 5.625 9.953 1 98.88 288 VAL B O 1
ATOM 5868 N N . ARG B 1 289 ? -5.648 7.113 10.961 1 98.75 289 ARG B N 1
ATOM 5869 C CA . ARG B 1 289 ? -5.922 6.262 12.109 1 98.75 289 ARG B CA 1
ATOM 5870 C C . ARG B 1 289 ? -6.691 5.012 11.695 1 98.75 289 ARG B C 1
ATOM 5872 O O . ARG B 1 289 ? -6.387 3.908 12.156 1 98.75 289 ARG B O 1
ATOM 5879 N N . THR B 1 290 ? -7.676 5.203 10.836 1 98.88 290 THR B N 1
ATOM 5880 C CA . THR B 1 290 ? -8.445 4.059 10.352 1 98.88 290 THR B CA 1
ATOM 5881 C C . THR B 1 290 ? -7.559 3.111 9.547 1 98.88 290 THR B C 1
ATOM 5883 O O . THR B 1 290 ? -7.664 1.891 9.68 1 98.88 290 THR B O 1
ATOM 5886 N N . HIS B 1 291 ? -6.699 3.645 8.695 1 98.81 291 HIS B N 1
ATOM 5887 C CA . HIS B 1 291 ? -5.734 2.854 7.938 1 98.81 291 HIS B CA 1
ATOM 5888 C C . HIS B 1 291 ? -4.93 1.943 8.859 1 98.81 291 HIS B C 1
ATOM 5890 O O . HIS B 1 291 ? -4.832 0.738 8.617 1 98.81 291 HIS B O 1
ATOM 5896 N N . TRP B 1 292 ? -4.383 2.48 9.898 1 98.25 292 TRP B N 1
ATOM 5897 C CA . TRP B 1 292 ? -3.535 1.712 10.805 1 98.25 292 TRP B CA 1
ATOM 5898 C C . TRP B 1 292 ? -4.355 0.678 11.57 1 98.25 292 TRP B C 1
ATOM 5900 O O . TRP B 1 292 ? -3.877 -0.427 11.836 1 98.25 292 TRP B O 1
ATOM 5910 N N . LYS B 1 293 ? -5.613 1.052 11.953 1 97.5 293 LYS B N 1
ATOM 5911 C CA . LYS B 1 293 ? -6.477 0.098 12.648 1 97.5 293 LYS B CA 1
ATOM 5912 C C . LYS B 1 293 ? -6.703 -1.151 11.797 1 97.5 293 LYS B C 1
ATOM 5914 O O . LYS B 1 293 ? -6.59 -2.273 12.297 1 97.5 293 LYS B O 1
ATOM 5919 N N . ILE B 1 294 ? -7.02 -0.966 10.539 1 96.31 294 ILE B N 1
ATOM 5920 C CA . ILE B 1 294 ? -7.305 -2.08 9.648 1 96.31 294 ILE B CA 1
ATOM 5921 C C . ILE B 1 294 ? -6.031 -2.881 9.391 1 96.31 294 ILE B C 1
ATOM 5923 O O . ILE B 1 294 ? -6.035 -4.109 9.477 1 96.31 294 ILE B O 1
ATOM 5927 N N . ARG B 1 295 ? -4.945 -2.225 9.109 1 92.25 295 ARG B N 1
ATOM 5928 C CA . ARG B 1 295 ? -3.674 -2.879 8.82 1 92.25 295 ARG B CA 1
ATOM 5929 C C . ARG B 1 295 ? -3.199 -3.711 10.008 1 92.25 295 ARG B C 1
ATOM 5931 O O . ARG B 1 295 ? -2.799 -4.863 9.844 1 92.25 295 ARG B O 1
ATOM 5938 N N . ASN B 1 296 ? -3.238 -3.137 11.195 1 91.38 296 ASN B N 1
ATOM 5939 C CA . ASN B 1 296 ? -2.74 -3.805 12.391 1 91.38 296 ASN B CA 1
ATOM 5940 C C . ASN B 1 296 ? -3.59 -5.023 12.75 1 91.38 296 ASN B C 1
ATOM 5942 O O . ASN B 1 296 ? -3.117 -5.938 13.422 1 91.38 296 ASN B O 1
ATOM 5946 N N . ALA B 1 297 ? -4.812 -5.027 12.258 1 90.56 297 ALA B N 1
ATOM 5947 C CA . ALA B 1 297 ? -5.691 -6.176 12.469 1 90.56 297 ALA B CA 1
ATOM 5948 C C . ALA B 1 297 ? -5.414 -7.273 11.445 1 90.56 297 ALA B C 1
ATOM 5950 O O . ALA B 1 297 ? -6.027 -8.344 11.492 1 90.56 297 ALA B O 1
ATOM 5951 N N . GLY B 1 298 ? -4.52 -6.992 10.547 1 87.31 298 GLY B N 1
ATOM 5952 C CA . GLY B 1 298 ? -4.18 -7.973 9.523 1 87.31 298 GLY B CA 1
ATOM 5953 C C . GLY B 1 298 ? -4.93 -7.766 8.227 1 87.31 298 GLY B C 1
ATOM 5954 O O . GLY B 1 298 ? -4.809 -8.562 7.297 1 87.31 298 GLY B O 1
ATOM 5955 N N . GLY B 1 299 ? -5.684 -6.68 8.125 1 85.69 299 GLY B N 1
ATOM 5956 C CA . GLY B 1 299 ? -6.422 -6.367 6.914 1 85.69 299 GLY B CA 1
ATOM 5957 C C . GLY B 1 299 ? -5.559 -5.727 5.844 1 85.69 299 GLY B C 1
ATOM 5958 O O . GLY B 1 299 ? -4.441 -5.289 6.117 1 85.69 299 GLY B O 1
ATOM 5959 N N . ASN B 1 300 ? -6.109 -5.77 4.605 1 88.44 300 ASN B N 1
ATOM 5960 C CA . ASN B 1 300 ? -5.477 -5.098 3.477 1 88.44 300 ASN B CA 1
ATOM 5961 C C . ASN B 1 300 ? -5.938 -3.65 3.35 1 88.44 300 ASN B C 1
ATOM 5963 O O . ASN B 1 300 ? -7.086 -3.391 2.98 1 88.44 300 ASN B O 1
ATOM 5967 N N . ALA B 1 301 ? -5.062 -2.715 3.707 1 95.69 301 ALA B N 1
ATOM 5968 C CA . ALA B 1 301 ? -5.426 -1.3 3.68 1 95.69 301 ALA B CA 1
ATOM 5969 C C . ALA B 1 301 ? -4.355 -0.473 2.973 1 95.69 301 ALA B C 1
ATOM 5971 O O . ALA B 1 301 ? -3.16 -0.672 3.193 1 95.69 301 ALA B O 1
ATOM 5972 N N . GLU B 1 302 ? -4.762 0.349 2.094 1 97 302 GLU B N 1
ATOM 5973 C CA . GLU B 1 302 ? -3.891 1.301 1.409 1 97 302 GLU B CA 1
ATOM 5974 C C . GLU B 1 302 ? -4.328 2.738 1.676 1 97 302 GLU B C 1
ATOM 5976 O O . GLU B 1 302 ? -5.523 3.023 1.764 1 97 302 GLU B O 1
ATOM 5981 N N . LEU B 1 303 ? -3.381 3.621 1.886 1 98.75 303 LEU B N 1
ATOM 5982 C CA . LEU B 1 303 ? -3.65 5.031 2.143 1 98.75 303 LEU B CA 1
ATOM 5983 C C . LEU B 1 303 ? -3.135 5.902 1 1 98.75 303 LEU B C 1
ATOM 5985 O O . LEU B 1 303 ? -2.006 5.723 0.54 1 98.75 303 LEU B O 1
ATOM 5989 N N . LEU B 1 304 ? -3.969 6.734 0.486 1 98.81 304 LEU B N 1
ATOM 5990 C CA . LEU B 1 304 ? -3.604 7.766 -0.477 1 98.81 304 LEU B CA 1
ATOM 5991 C C . LEU B 1 304 ? -3.764 9.156 0.13 1 98.81 304 LEU B C 1
ATOM 5993 O O . LEU B 1 304 ? -4.832 9.492 0.648 1 98.81 304 LEU B O 1
ATOM 5997 N N . VAL B 1 305 ? -2.74 9.914 0.103 1 98.94 305 VAL B N 1
ATOM 5998 C CA . VAL B 1 305 ? -2.791 11.297 0.55 1 98.94 305 VAL B CA 1
ATOM 5999 C C . VAL B 1 305 ? -2.426 12.227 -0.605 1 98.94 305 VAL B C 1
ATOM 6001 O O . VAL B 1 305 ? -1.332 12.133 -1.166 1 98.94 305 VAL B O 1
ATOM 6004 N N . ALA B 1 306 ? -3.336 13.086 -0.97 1 98.75 306 ALA B N 1
ATOM 6005 C CA . ALA B 1 306 ? -3.061 14.102 -1.981 1 98.75 306 ALA B CA 1
ATOM 6006 C C . ALA B 1 306 ? -2.389 15.32 -1.361 1 98.75 306 ALA B C 1
ATOM 6008 O O . ALA B 1 306 ? -2.35 15.461 -0.137 1 98.75 306 ALA B O 1
ATOM 6009 N N . GLU B 1 307 ? -1.823 16.141 -2.186 1 98.62 307 GLU B N 1
ATOM 6010 C CA . GLU B 1 307 ? -1.125 17.344 -1.761 1 98.62 307 GLU B CA 1
ATOM 6011 C C . GLU B 1 307 ? -2.045 18.562 -1.817 1 98.62 307 GLU B C 1
ATOM 6013 O O . GLU B 1 307 ? -2.516 18.938 -2.893 1 98.62 307 GLU B O 1
ATOM 6018 N N . GLY B 1 308 ? -2.326 19.109 -0.718 1 98.06 308 GLY B N 1
ATOM 6019 C CA . GLY B 1 308 ? -2.916 20.422 -0.593 1 98.06 308 GLY B CA 1
ATOM 6020 C C . GLY B 1 308 ? -4.402 20.453 -0.895 1 98.06 308 GLY B C 1
ATOM 6021 O O . GLY B 1 308 ? -5.02 21.516 -0.93 1 98.06 308 GLY B O 1
ATOM 6022 N N . MET B 1 309 ? -5.004 19.359 -1.173 1 97.94 309 MET B N 1
ATOM 6023 C CA . MET B 1 309 ? -6.422 19.312 -1.516 1 97.94 309 MET B CA 1
ATOM 6024 C C . MET B 1 309 ? -7.289 19.375 -0.263 1 97.94 309 MET B C 1
ATOM 6026 O O . MET B 1 309 ? -6.832 19.047 0.831 1 97.94 309 MET B O 1
ATOM 6030 N N . TRP B 1 310 ? -8.477 19.844 -0.384 1 96.44 310 TRP B N 1
ATOM 6031 C CA . TRP B 1 310 ? -9.406 20.062 0.714 1 96.44 310 TRP B CA 1
ATOM 6032 C C . TRP B 1 310 ? -10.375 18.906 0.858 1 96.44 310 TRP B C 1
ATOM 6034 O O . TRP B 1 310 ? -10.359 17.969 0.048 1 96.44 310 TRP B O 1
ATOM 6044 N N . HIS B 1 311 ? -11.141 18.906 1.954 1 97 311 HIS B N 1
ATOM 6045 C CA . HIS B 1 311 ? -12.125 17.875 2.264 1 97 311 HIS B CA 1
ATOM 6046 C C . HIS B 1 311 ? -13.008 17.594 1.058 1 97 311 HIS B C 1
ATOM 6048 O O . HIS B 1 311 ? -13.539 18.516 0.429 1 97 311 HIS B O 1
ATOM 6054 N N . ALA B 1 312 ? -13.109 16.281 0.667 1 97.75 312 ALA B N 1
ATOM 6055 C CA . ALA B 1 312 ? -14.016 15.773 -0.358 1 97.75 312 ALA B CA 1
ATOM 6056 C C . ALA B 1 312 ? -13.609 16.266 -1.744 1 97.75 312 ALA B C 1
ATOM 6058 O O . ALA B 1 312 ? -14.445 16.359 -2.646 1 97.75 312 ALA B O 1
ATOM 6059 N N . PHE B 1 313 ? -12.383 16.609 -1.976 1 97.69 313 PHE B N 1
ATOM 6060 C CA . PHE B 1 313 ? -11.906 17.109 -3.262 1 97.69 313 PHE B CA 1
ATOM 6061 C C . PHE B 1 313 ? -12.133 16.078 -4.359 1 97.69 313 PHE B C 1
ATOM 6063 O O . PHE B 1 313 ? -12.195 16.422 -5.539 1 97.69 313 PHE B O 1
ATOM 6070 N N . GLN B 1 314 ? -12.305 14.812 -4.016 1 97.94 314 GLN B N 1
ATOM 6071 C CA . GLN B 1 314 ? -12.469 13.727 -4.977 1 97.94 314 GLN B CA 1
ATOM 6072 C C . GLN B 1 314 ? -13.742 13.914 -5.801 1 97.94 314 GLN B C 1
ATOM 6074 O O . GLN B 1 314 ? -13.883 13.328 -6.875 1 97.94 314 GLN B O 1
ATOM 6079 N N . SER B 1 315 ? -14.664 14.711 -5.32 1 97.44 315 SER B N 1
ATOM 6080 C CA . SER B 1 315 ? -15.953 14.914 -5.984 1 97.44 315 SER B CA 1
ATOM 6081 C C . SER B 1 315 ? -15.812 15.883 -7.156 1 97.44 315 SER B C 1
ATOM 6083 O O . SER B 1 315 ? -16.75 16.047 -7.941 1 97.44 315 SER B O 1
ATOM 6085 N N . TYR B 1 316 ? -14.703 16.562 -7.301 1 96.69 316 TYR B N 1
ATOM 6086 C CA . TYR B 1 316 ? -14.492 17.484 -8.406 1 96.69 316 TYR B CA 1
ATOM 6087 C C . TYR B 1 316 ? -14.078 16.734 -9.672 1 96.69 316 TYR B C 1
ATOM 6089 O O . TYR B 1 316 ? -13.031 16.078 -9.695 1 96.69 316 TYR B O 1
ATOM 6097 N N . PRO B 1 317 ? -14.852 16.859 -10.703 1 96.25 317 PRO B N 1
ATOM 6098 C CA . PRO B 1 317 ? -14.617 16.016 -11.875 1 96.25 317 PRO B CA 1
ATOM 6099 C C . PRO B 1 317 ? -13.328 16.375 -12.609 1 96.25 317 PRO B C 1
ATOM 6101 O O . PRO B 1 317 ? -12.625 15.484 -13.102 1 96.25 317 PRO B O 1
ATOM 6104 N N . ASP B 1 318 ? -12.922 17.688 -12.586 1 93.5 318 ASP B N 1
ATOM 6105 C CA . ASP B 1 318 ? -11.93 18.109 -13.578 1 93.5 318 ASP B CA 1
ATOM 6106 C C . ASP B 1 318 ? -10.664 18.641 -12.906 1 93.5 318 ASP B C 1
ATOM 6108 O O . ASP B 1 318 ? -9.773 19.156 -13.57 1 93.5 318 ASP B O 1
ATOM 6112 N N . LEU B 1 319 ? -10.594 18.641 -11.609 1 96.75 319 LEU B N 1
ATOM 6113 C CA . LEU B 1 319 ? -9.336 18.969 -10.945 1 96.75 319 LEU B CA 1
ATOM 6114 C C . LEU B 1 319 ? -8.32 17.844 -11.133 1 96.75 319 LEU B C 1
ATOM 6116 O O . LEU B 1 319 ? -8.609 16.688 -10.844 1 96.75 319 LEU B O 1
ATOM 6120 N N . PRO B 1 320 ? -7.141 18.188 -11.57 1 97.62 320 PRO B N 1
ATOM 6121 C CA . PRO B 1 320 ? -6.145 17.141 -11.852 1 97.62 320 PRO B CA 1
ATOM 6122 C C . PRO B 1 320 ? -5.871 16.25 -10.641 1 97.62 320 PRO B C 1
ATOM 6124 O O . PRO B 1 320 ? -5.824 15.031 -10.766 1 97.62 320 PRO B O 1
ATOM 6127 N N . GLU B 1 321 ? -5.68 16.812 -9.453 1 98 321 GLU B N 1
ATOM 6128 C CA . GLU B 1 321 ? -5.402 16.047 -8.25 1 98 321 GLU B CA 1
ATOM 6129 C C . GLU B 1 321 ? -6.574 15.133 -7.895 1 98 321 GLU B C 1
ATOM 6131 O O . GLU B 1 321 ? -6.375 14 -7.453 1 98 321 GLU B O 1
ATOM 6136 N N . ALA B 1 322 ? -7.805 15.641 -8.102 1 98.38 322 ALA B N 1
ATOM 6137 C CA . ALA B 1 322 ? -9.008 14.852 -7.832 1 98.38 322 ALA B CA 1
ATOM 6138 C C . ALA B 1 322 ? -9.109 13.664 -8.781 1 98.38 322 ALA B C 1
ATOM 6140 O O . ALA B 1 322 ? -9.352 12.531 -8.352 1 98.38 322 ALA B O 1
ATOM 6141 N N . ALA B 1 323 ? -8.922 13.977 -10.055 1 97.56 323 ALA B N 1
ATOM 6142 C CA . ALA B 1 323 ? -8.984 12.93 -11.07 1 97.56 323 ALA B CA 1
ATOM 6143 C C . ALA B 1 323 ? -7.922 11.859 -10.828 1 97.56 323 ALA B C 1
ATOM 6145 O O . ALA B 1 323 ? -8.195 10.664 -10.945 1 97.56 323 ALA B O 1
ATOM 6146 N N . GLU B 1 324 ? -6.738 12.328 -10.516 1 96.88 324 GLU B N 1
ATOM 6147 C CA . GLU B 1 324 ? -5.637 11.414 -10.211 1 96.88 324 GLU B CA 1
ATOM 6148 C C . GLU B 1 324 ? -5.977 10.523 -9.016 1 96.88 324 GLU B C 1
ATOM 6150 O O . GLU B 1 324 ? -5.727 9.312 -9.047 1 96.88 324 GLU B O 1
ATOM 6155 N N . ASN B 1 325 ? -6.445 11.102 -8 1 98.38 325 ASN B N 1
ATOM 6156 C CA . ASN B 1 325 ? -6.816 10.375 -6.793 1 98.38 325 ASN B CA 1
ATOM 6157 C C . ASN B 1 325 ? -7.93 9.367 -7.066 1 98.38 325 ASN B C 1
ATOM 6159 O O . ASN B 1 325 ? -7.844 8.211 -6.652 1 98.38 325 ASN B O 1
ATOM 6163 N N . ARG B 1 326 ? -9.008 9.75 -7.809 1 98.19 326 ARG B N 1
ATOM 6164 C CA . ARG B 1 326 ? -10.094 8.844 -8.172 1 98.19 326 ARG B CA 1
ATOM 6165 C C . ARG B 1 326 ? -9.578 7.676 -9 1 98.19 326 ARG B C 1
ATOM 6167 O O . ARG B 1 326 ? -9.961 6.523 -8.766 1 98.19 326 ARG B O 1
ATOM 6174 N N . LYS B 1 327 ? -8.719 8 -9.898 1 97 327 LYS B N 1
ATOM 6175 C CA . LYS B 1 327 ? -8.172 6.949 -10.75 1 97 327 LYS B CA 1
ATOM 6176 C C . LYS B 1 327 ? -7.43 5.902 -9.922 1 97 327 LYS B C 1
ATOM 6178 O O . LYS B 1 327 ? -7.578 4.703 -10.156 1 97 327 LYS B O 1
ATOM 6183 N N . ALA B 1 328 ? -6.637 6.324 -9.023 1 97 328 ALA B N 1
ATOM 6184 C CA . ALA B 1 328 ? -5.902 5.402 -8.164 1 97 328 ALA B CA 1
ATOM 6185 C C . ALA B 1 328 ? -6.855 4.555 -7.328 1 97 328 ALA B C 1
ATOM 6187 O O . ALA B 1 328 ? -6.641 3.354 -7.152 1 97 328 ALA B O 1
ATOM 6188 N N . VAL B 1 329 ? -7.891 5.172 -6.77 1 98.56 329 VAL B N 1
ATOM 6189 C CA . VAL B 1 329 ? -8.906 4.465 -6.004 1 98.56 329 VAL B CA 1
ATOM 6190 C C . VAL B 1 329 ? -9.578 3.412 -6.883 1 98.56 329 VAL B C 1
ATOM 6192 O O . VAL B 1 329 ? -9.734 2.26 -6.469 1 98.56 329 VAL B O 1
ATOM 6195 N N . GLN B 1 330 ? -9.922 3.811 -8.109 1 97.38 330 GLN B N 1
ATOM 6196 C CA . GLN B 1 330 ? -10.594 2.914 -9.047 1 97.38 330 GLN B CA 1
ATOM 6197 C C . GLN B 1 330 ? -9.695 1.745 -9.43 1 97.38 330 GLN B C 1
ATOM 6199 O O . GLN B 1 330 ? -10.156 0.611 -9.555 1 97.38 330 GLN B O 1
ATOM 6204 N N . GLN B 1 331 ? -8.469 2.01 -9.594 1 93.75 331 GLN B N 1
ATOM 6205 C CA . GLN B 1 331 ? -7.516 0.952 -9.914 1 93.75 331 GLN B CA 1
ATOM 6206 C C . GLN B 1 331 ? -7.418 -0.066 -8.781 1 93.75 331 GLN B C 1
ATOM 6208 O O . GLN B 1 331 ? -7.363 -1.272 -9.031 1 93.75 331 GLN B O 1
ATOM 6213 N N . PHE B 1 332 ? -7.316 0.358 -7.578 1 95.88 332 PHE B N 1
ATOM 6214 C CA . PHE B 1 332 ? -7.305 -0.537 -6.43 1 95.88 332 PHE B CA 1
ATOM 6215 C C . PHE B 1 332 ? -8.523 -1.449 -6.438 1 95.88 332 PHE B C 1
ATOM 6217 O O . PHE B 1 332 ? -8.398 -2.668 -6.301 1 95.88 332 PHE B O 1
ATOM 6224 N N . LEU B 1 333 ? -9.742 -0.813 -6.578 1 96.62 333 LEU B N 1
ATOM 6225 C CA . LEU B 1 333 ? -10.984 -1.58 -6.562 1 96.62 333 LEU B CA 1
ATOM 6226 C C . LEU B 1 333 ? -11.031 -2.559 -7.73 1 96.62 333 LEU B C 1
ATOM 6228 O O . LEU B 1 333 ? -11.477 -3.699 -7.57 1 96.62 333 LEU B O 1
ATOM 6232 N N . TYR B 1 334 ? -10.578 -2.098 -8.891 1 92.12 334 TYR B N 1
ATOM 6233 C CA . TYR B 1 334 ? -10.531 -2.957 -10.07 1 92.12 334 TYR B CA 1
ATOM 6234 C C . TYR B 1 334 ? -9.672 -4.191 -9.812 1 92.12 334 TYR B C 1
ATOM 6236 O O . TYR B 1 334 ? -10.102 -5.316 -10.07 1 92.12 334 TYR B O 1
ATOM 6244 N N . TYR B 1 335 ? -8.508 -3.963 -9.25 1 85.5 335 TYR B N 1
ATOM 6245 C CA . TYR B 1 335 ? -7.574 -5.062 -9.016 1 85.5 335 TYR B CA 1
ATOM 6246 C C . TYR B 1 335 ? -8.148 -6.051 -8.008 1 85.5 335 TYR B C 1
ATOM 6248 O O . TYR B 1 335 ? -7.992 -7.262 -8.156 1 85.5 335 TYR B O 1
ATOM 6256 N N . LYS B 1 336 ? -8.789 -5.535 -6.98 1 88.19 336 LYS B N 1
ATOM 6257 C CA . LYS B 1 336 ? -9.359 -6.422 -5.973 1 88.19 336 LYS B CA 1
ATOM 6258 C C . LYS B 1 336 ? -10.523 -7.223 -6.543 1 88.19 336 LYS B C 1
ATOM 6260 O O . LYS B 1 336 ? -10.664 -8.414 -6.262 1 88.19 336 LYS B O 1
ATOM 6265 N N . LEU B 1 337 ? -11.305 -6.535 -7.395 1 85.81 337 LEU B N 1
ATOM 6266 C CA . LEU B 1 337 ? -12.523 -7.141 -7.906 1 85.81 337 LEU B CA 1
ATOM 6267 C C . LEU B 1 337 ? -12.219 -8.133 -9.023 1 85.81 337 LEU B C 1
ATOM 6269 O O . LEU B 1 337 ? -12.938 -9.117 -9.203 1 85.81 337 LEU B O 1
ATOM 6273 N N . VAL B 1 338 ? -11.234 -7.773 -9.82 1 73.94 338 VAL B N 1
ATOM 6274 C CA . VAL B 1 338 ? -11 -8.523 -11.047 1 73.94 338 VAL B CA 1
ATOM 6275 C C . VAL B 1 338 ? -9.836 -9.484 -10.859 1 73.94 338 VAL B C 1
ATOM 6277 O O . VAL B 1 338 ? -9.797 -10.562 -11.461 1 73.94 338 VAL B O 1
ATOM 6280 N N . GLN B 1 339 ? -8.641 -8.977 -10.281 1 60.19 339 GLN B N 1
ATOM 6281 C CA . GLN B 1 339 ? -7.52 -9.898 -10.133 1 60.19 339 GLN B CA 1
ATOM 6282 C C . GLN B 1 339 ? -7.922 -11.133 -9.336 1 60.19 339 GLN B C 1
ATOM 6284 O O . GLN B 1 339 ? -8.578 -11.016 -8.297 1 60.19 339 GLN B O 1
ATOM 6289 N N . ALA B 1 340 ? -7.984 -12.078 -10.039 1 54.94 340 ALA B N 1
ATOM 6290 C CA . ALA B 1 340 ? -8.383 -13.43 -9.656 1 54.94 340 ALA B CA 1
ATOM 6291 C C . ALA B 1 340 ? -7.84 -13.789 -8.273 1 54.94 340 ALA B C 1
ATOM 6293 O O . ALA B 1 340 ? -6.695 -13.469 -7.945 1 54.94 340 ALA B O 1
ATOM 6294 N N . ASP B 1 341 ? -8.758 -13.773 -7.363 1 57.12 341 ASP B N 1
ATOM 6295 C CA . ASP B 1 341 ? -8.492 -14.266 -6.012 1 57.12 341 ASP B CA 1
ATOM 6296 C C . ASP B 1 341 ? -7.914 -15.68 -6.051 1 57.12 341 ASP B C 1
ATOM 6298 O O . ASP B 1 341 ? -8.641 -16.656 -6.262 1 57.12 341 ASP B O 1
ATOM 6302 N N . THR B 1 342 ? -6.699 -15.828 -6.262 1 63.75 342 THR B N 1
ATOM 6303 C CA . THR B 1 342 ? -6.023 -17.125 -6.359 1 63.75 342 THR B CA 1
ATOM 6304 C C . THR B 1 342 ? -6.5 -18.062 -5.262 1 63.75 342 THR B C 1
ATOM 6306 O O . THR B 1 342 ? -6.582 -19.281 -5.473 1 63.75 342 THR B O 1
ATOM 6309 N N . ALA B 1 343 ? -6.965 -17.469 -4.164 1 61.09 343 ALA B N 1
ATOM 6310 C CA . ALA B 1 343 ? -7.453 -18.328 -3.08 1 61.09 343 ALA B CA 1
ATOM 6311 C C . ALA B 1 343 ? -8.797 -18.953 -3.436 1 61.09 343 ALA B C 1
ATOM 6313 O O . ALA B 1 343 ? -9 -20.156 -3.229 1 61.09 343 ALA B O 1
ATOM 6314 N N . LYS B 1 344 ? -9.586 -18.109 -3.959 1 66.5 344 LYS B N 1
ATOM 6315 C CA . LYS B 1 344 ? -10.898 -18.625 -4.359 1 66.5 344 LYS B CA 1
ATOM 6316 C C . LYS B 1 344 ? -10.773 -19.641 -5.484 1 66.5 344 LYS B C 1
ATOM 6318 O O . LYS B 1 344 ? -11.461 -20.672 -5.48 1 66.5 344 LYS B O 1
ATOM 6323 N N . ASN B 1 345 ? -9.945 -19.266 -6.438 1 77.69 345 ASN B N 1
ATOM 6324 C CA . ASN B 1 345 ? -9.711 -20.203 -7.539 1 77.69 345 ASN B CA 1
ATOM 6325 C C . ASN B 1 345 ? -9.148 -21.531 -7.043 1 77.69 345 ASN B C 1
ATOM 6327 O O . ASN B 1 345 ? -9.578 -22.594 -7.496 1 77.69 345 ASN B O 1
ATOM 6331 N N . THR B 1 346 ? -8.266 -21.469 -6.066 1 79.31 346 THR B N 1
ATOM 6332 C CA . THR B 1 346 ? -7.691 -22.672 -5.469 1 79.31 346 THR B CA 1
ATOM 6333 C C . THR B 1 346 ? -8.766 -23.484 -4.75 1 79.31 346 THR B C 1
ATOM 6335 O O . THR B 1 346 ? -8.836 -24.703 -4.91 1 79.31 346 THR B O 1
ATOM 6338 N N . ALA B 1 347 ? -9.609 -22.812 -4.035 1 76.5 347 ALA B N 1
ATOM 6339 C CA . ALA B 1 347 ? -10.672 -23.5 -3.301 1 76.5 347 ALA B CA 1
ATOM 6340 C C . ALA B 1 347 ? -11.625 -24.203 -4.254 1 76.5 347 ALA B C 1
ATOM 6342 O O . ALA B 1 347 ? -12.07 -25.328 -3.977 1 76.5 347 ALA B O 1
ATOM 6343 N N . LEU B 1 348 ? -11.977 -23.578 -5.285 1 86.88 348 LEU B N 1
ATOM 6344 C CA . LEU B 1 348 ? -12.852 -24.156 -6.293 1 86.88 348 LEU B CA 1
ATOM 6345 C C . LEU B 1 348 ? -12.266 -25.453 -6.84 1 86.88 348 LEU B C 1
ATOM 6347 O O . LEU B 1 348 ? -12.961 -26.469 -6.938 1 86.88 348 LEU B O 1
ATOM 6351 N N . VAL B 1 349 ? -11.008 -25.484 -7.164 1 92.19 349 VAL B N 1
ATOM 6352 C CA . VAL B 1 349 ? -10.352 -26.656 -7.73 1 92.19 349 VAL B CA 1
ATOM 6353 C C . VAL B 1 349 ? -10.242 -27.75 -6.672 1 92.19 349 VAL B C 1
ATOM 6355 O O . VAL B 1 349 ? -10.469 -28.938 -6.965 1 92.19 349 VAL B O 1
ATOM 6358 N N . LYS B 1 350 ? -10.016 -27.328 -5.445 1 86.19 350 LYS B N 1
ATOM 6359 C CA . LYS B 1 350 ? -9.984 -28.312 -4.363 1 86.19 350 LYS B CA 1
ATOM 6360 C C . LYS B 1 350 ? -11.352 -28.953 -4.156 1 86.19 350 LYS B C 1
ATOM 6362 O O . LYS B 1 350 ? -11.453 -30.156 -3.939 1 86.19 350 LYS B O 1
ATOM 6367 N N . ARG B 1 351 ? -12.328 -28.109 -4.242 1 88.38 351 ARG B N 1
ATOM 6368 C CA . ARG B 1 351 ? -13.688 -28.609 -4.113 1 88.38 351 ARG B CA 1
ATOM 6369 C C . ARG B 1 351 ? -13.992 -29.641 -5.199 1 88.38 351 ARG B C 1
ATOM 6371 O O . ARG B 1 351 ? -14.586 -30.688 -4.922 1 88.38 351 ARG B O 1
ATOM 6378 N N . PHE B 1 352 ? -13.586 -29.422 -6.391 1 94.56 352 PHE B N 1
ATOM 6379 C CA . PHE B 1 352 ? -13.758 -30.344 -7.5 1 94.56 352 PHE B CA 1
ATOM 6380 C C . PHE B 1 352 ? -13.086 -31.688 -7.199 1 94.56 352 PHE B C 1
ATOM 6382 O O . PHE B 1 352 ? -13.711 -32.75 -7.328 1 94.56 352 PHE B O 1
ATOM 6389 N N . ILE B 1 353 ? -11.93 -31.625 -6.703 1 91.25 353 ILE B N 1
ATOM 6390 C CA . ILE B 1 353 ? -11.125 -32.812 -6.484 1 91.25 353 ILE B CA 1
ATOM 6391 C C . ILE B 1 353 ? -11.68 -33.594 -5.297 1 91.25 353 ILE B C 1
ATOM 6393 O O . ILE B 1 353 ? -11.898 -34.812 -5.391 1 91.25 353 ILE B O 1
ATOM 6397 N N . ILE B 1 354 ? -11.961 -32.906 -4.23 1 85.38 354 ILE B N 1
ATOM 6398 C CA . ILE B 1 354 ? -12.336 -33.562 -2.984 1 85.38 354 ILE B CA 1
ATOM 6399 C C . ILE B 1 354 ? -13.773 -34.094 -3.082 1 85.38 354 ILE B C 1
ATOM 6401 O O . ILE B 1 354 ? -14.047 -35.25 -2.775 1 85.38 354 ILE B O 1
ATOM 6405 N N . GLU B 1 355 ? -14.609 -33.281 -3.588 1 88.12 355 GLU B N 1
ATOM 6406 C CA . GLU B 1 355 ? -16.031 -33.656 -3.545 1 88.12 355 GLU B CA 1
ATOM 6407 C C . GLU B 1 355 ? -16.422 -34.438 -4.781 1 88.12 355 GLU B C 1
ATOM 6409 O O . GLU B 1 355 ? -17.219 -35.406 -4.688 1 88.12 355 GLU B O 1
ATOM 6414 N N . VAL B 1 356 ? -15.93 -34.125 -5.93 1 91.69 356 VAL B N 1
ATOM 6415 C CA . VAL B 1 356 ? -16.391 -34.781 -7.152 1 91.69 356 VAL B CA 1
ATOM 6416 C C . VAL B 1 356 ? -15.508 -35.969 -7.461 1 91.69 356 VAL B C 1
ATOM 6418 O O . VAL B 1 356 ? -16 -37.094 -7.539 1 91.69 356 VAL B O 1
ATOM 6421 N N . ILE B 1 357 ? -14.266 -35.781 -7.57 1 91.06 357 ILE B N 1
ATOM 6422 C CA . ILE B 1 357 ? -13.391 -36.906 -7.941 1 91.06 357 ILE B CA 1
ATOM 6423 C C . ILE B 1 357 ? -13.312 -37.906 -6.789 1 91.06 357 ILE B C 1
ATOM 6425 O O . ILE B 1 357 ? -13.688 -39.062 -6.941 1 91.06 357 ILE B O 1
ATOM 6429 N N . ASN B 1 358 ? -12.922 -37.438 -5.621 1 87.62 358 ASN B N 1
ATOM 6430 C CA . ASN B 1 358 ? -12.742 -38.344 -4.492 1 87.62 358 ASN B CA 1
ATOM 6431 C C . ASN B 1 358 ? -14.078 -38.75 -3.867 1 87.62 358 ASN B C 1
ATOM 6433 O O . ASN B 1 358 ? -14.266 -39.875 -3.436 1 87.62 358 ASN B O 1
ATOM 6437 N N . GLY B 1 359 ? -15 -37.781 -3.803 1 88.5 359 GLY B N 1
ATOM 6438 C CA . GLY B 1 359 ? -16.297 -38 -3.164 1 88.5 359 GLY B CA 1
ATOM 6439 C C . GLY B 1 359 ? -17.344 -38.562 -4.113 1 88.5 359 GLY B C 1
ATOM 6440 O O . GLY B 1 359 ? -18.422 -38.969 -3.682 1 88.5 359 GLY B O 1
ATOM 6441 N N . GLN B 1 360 ? -17.094 -38.531 -5.398 1 87.56 360 GLN B N 1
ATOM 6442 C CA . GLN B 1 360 ? -17.953 -39.031 -6.461 1 87.56 360 GLN B CA 1
ATOM 6443 C C . GLN B 1 360 ? -19.312 -38.344 -6.473 1 87.56 360 GLN B C 1
ATOM 6445 O O . GLN B 1 360 ? -20.328 -38.938 -6.758 1 87.56 360 GLN B O 1
ATOM 6450 N N . LYS B 1 361 ? -19.312 -37.094 -6.035 1 90.19 361 LYS B N 1
ATOM 6451 C CA . LYS B 1 361 ? -20.516 -36.281 -6.102 1 90.19 361 LYS B CA 1
ATOM 6452 C C . LYS B 1 361 ? -20.625 -35.562 -7.453 1 90.19 361 LYS B C 1
ATOM 6454 O O . LYS B 1 361 ? -20.516 -34.344 -7.535 1 90.19 361 LYS B O 1
ATOM 6459 N N . PHE B 1 362 ? -21.062 -36.312 -8.469 1 91.06 362 PHE B N 1
ATOM 6460 C CA . PHE B 1 362 ? -21.062 -35.844 -9.844 1 91.06 362 PHE B CA 1
ATOM 6461 C C . PHE B 1 362 ? -22.141 -34.781 -10.062 1 91.06 362 PHE B C 1
ATOM 6463 O O . PHE B 1 362 ? -22.109 -34.031 -11.039 1 91.06 362 PHE B O 1
ATOM 6470 N N . GLU B 1 363 ? -23.094 -34.688 -9.156 1 90.25 363 GLU B N 1
ATOM 6471 C CA . GLU B 1 363 ? -24.156 -33.688 -9.25 1 90.25 363 GLU B CA 1
ATOM 6472 C C . GLU B 1 363 ? -23.609 -32.281 -9.086 1 90.25 363 GLU B C 1
ATOM 6474 O O . GLU B 1 363 ? -24.266 -31.312 -9.477 1 90.25 363 GLU B O 1
ATOM 6479 N N . LEU B 1 364 ? -22.469 -32.188 -8.484 1 91.19 364 LEU B N 1
ATOM 6480 C CA . LEU B 1 364 ? -21.891 -30.875 -8.203 1 91.19 364 LEU B CA 1
ATOM 6481 C C . LEU B 1 364 ? -21.172 -30.328 -9.438 1 91.19 364 LEU B C 1
ATOM 6483 O O . LEU B 1 364 ? -20.734 -29.172 -9.445 1 91.19 364 LEU B O 1
ATOM 6487 N N . LEU B 1 365 ? -21 -31.078 -10.547 1 94 365 LEU B N 1
ATOM 6488 C CA . LEU B 1 365 ? -20.203 -30.672 -11.703 1 94 365 LEU B CA 1
ATOM 6489 C C . LEU B 1 365 ? -20.75 -29.375 -12.297 1 94 365 LEU B C 1
ATOM 6491 O O . LEU B 1 365 ? -19.969 -28.5 -12.695 1 94 365 LEU B O 1
ATOM 6495 N N . GLY B 1 366 ? -22.016 -29.203 -12.25 1 92.38 366 GLY B N 1
ATOM 6496 C CA . GLY B 1 366 ? -22.641 -28.016 -12.805 1 92.38 366 GLY B CA 1
ATOM 6497 C C . GLY B 1 366 ? -22.328 -26.75 -12.008 1 92.38 366 GLY B C 1
ATOM 6498 O O . GLY B 1 366 ? -22.375 -25.656 -12.547 1 92.38 366 GLY B O 1
ATOM 6499 N N . GLU B 1 367 ? -22 -26.891 -10.742 1 89.31 367 GLU B N 1
ATOM 6500 C CA . GLU B 1 367 ? -21.656 -25.766 -9.883 1 89.31 367 GLU B CA 1
ATOM 6501 C C . GLU B 1 367 ? -20.188 -25.391 -10.023 1 89.31 367 GLU B C 1
ATOM 6503 O O . GLU B 1 367 ? -19.797 -24.25 -9.773 1 89.31 367 GLU B O 1
ATOM 6508 N N . ILE B 1 368 ? -19.422 -26.344 -10.492 1 92.75 368 ILE B N 1
ATOM 6509 C CA . ILE B 1 368 ? -17.984 -26.172 -10.438 1 92.75 368 ILE B CA 1
ATOM 6510 C C . ILE B 1 368 ? -17.438 -25.875 -11.836 1 92.75 368 ILE B C 1
ATOM 6512 O O . ILE B 1 368 ? -16.516 -25.078 -11.992 1 92.75 368 ILE B O 1
ATOM 6516 N N . TRP B 1 369 ? -17.969 -26.516 -12.875 1 94.06 369 TRP B N 1
ATOM 6517 C CA . TRP B 1 369 ? -17.5 -26.375 -14.25 1 94.06 369 TRP B CA 1
ATOM 6518 C C . TRP B 1 369 ? -18.484 -25.562 -15.086 1 94.06 369 TRP B C 1
ATOM 6520 O O . TRP B 1 369 ? -19.703 -25.656 -14.891 1 94.06 369 TRP B O 1
ATOM 6530 N N . ALA B 1 370 ? -17.953 -24.797 -16.016 1 90 370 ALA B N 1
ATOM 6531 C CA . ALA B 1 370 ? -18.781 -24.047 -16.969 1 90 370 ALA B CA 1
ATOM 6532 C C . ALA B 1 370 ? -19.484 -25 -17.938 1 90 370 ALA B C 1
ATOM 6534 O O . ALA B 1 370 ? -18.969 -26.078 -18.25 1 90 370 ALA B O 1
ATOM 6535 N N . GLN B 1 371 ? -20.609 -24.578 -18.453 1 89.69 371 GLN B N 1
ATOM 6536 C CA . GLN B 1 371 ? -21.406 -25.391 -19.359 1 89.69 371 GLN B CA 1
ATOM 6537 C C . GLN B 1 371 ? -20.641 -25.672 -20.656 1 89.69 371 GLN B C 1
ATOM 6539 O O . GLN B 1 371 ? -20.766 -26.75 -21.25 1 89.69 371 GLN B O 1
ATOM 6544 N N . ASP B 1 372 ? -19.906 -24.719 -21.078 1 88 372 ASP B N 1
ATOM 6545 C CA . ASP B 1 372 ? -19.188 -24.812 -22.328 1 88 372 ASP B CA 1
ATOM 6546 C C . ASP B 1 372 ? -17.703 -25.109 -22.094 1 88 372 ASP B C 1
ATOM 6548 O O . ASP B 1 372 ? -16.859 -24.734 -22.891 1 88 372 ASP B O 1
ATOM 6552 N N . MET B 1 373 ? -17.438 -25.766 -21.031 1 92.06 373 MET B N 1
ATOM 6553 C CA . MET B 1 373 ? -16.062 -26.031 -20.625 1 92.06 373 MET B CA 1
ATOM 6554 C C . MET B 1 373 ? -15.336 -26.859 -21.688 1 92.06 373 MET B C 1
ATOM 6556 O O . MET B 1 373 ? -15.969 -27.547 -22.484 1 92.06 373 MET B O 1
ATOM 6560 N N . ILE B 1 374 ? -14 -26.75 -21.781 1 91.06 374 ILE B N 1
ATOM 6561 C CA . ILE B 1 374 ? -13.125 -27.547 -22.625 1 91.06 374 ILE B CA 1
ATOM 6562 C C . ILE B 1 374 ? -12.078 -28.25 -21.766 1 91.06 374 ILE B C 1
ATOM 6564 O O . ILE B 1 374 ? -11.43 -27.625 -20.938 1 91.06 374 ILE B O 1
ATOM 6568 N N . TRP B 1 375 ? -12 -29.531 -21.906 1 92.06 375 TRP B N 1
ATOM 6569 C CA . TRP B 1 375 ? -11.023 -30.359 -21.219 1 92.06 375 TRP B CA 1
ATOM 6570 C C . TRP B 1 375 ? -10.023 -30.953 -22.203 1 92.06 375 TRP B C 1
ATOM 6572 O O . TRP B 1 375 ? -10.391 -31.766 -23.062 1 92.06 375 TRP B O 1
ATOM 6582 N N . HIS B 1 376 ? -8.766 -30.562 -22.031 1 87.69 376 HIS B N 1
ATOM 6583 C CA . HIS B 1 376 ? -7.684 -31.094 -22.859 1 87.69 376 HIS B CA 1
ATOM 6584 C C . HIS B 1 376 ? -6.969 -32.25 -22.141 1 87.69 376 HIS B C 1
ATOM 6586 O O . HIS B 1 376 ? -6.141 -32 -21.266 1 87.69 376 HIS B O 1
ATOM 6592 N N . GLY B 1 377 ? -7.207 -33.531 -22.594 1 84.5 377 GLY B N 1
ATOM 6593 C CA . GLY B 1 377 ? -6.754 -34.719 -21.859 1 84.5 377 GLY B CA 1
ATOM 6594 C C . GLY B 1 377 ? -5.535 -35.344 -22.484 1 84.5 377 GLY B C 1
ATOM 6595 O O . GLY B 1 377 ? -5.168 -36.469 -22.125 1 84.5 377 GLY B O 1
ATOM 6596 N N . GLY B 1 378 ? -4.879 -34.656 -23.406 1 77.25 378 GLY B N 1
ATOM 6597 C CA . GLY B 1 378 ? -3.742 -35.281 -24.062 1 77.25 378 GLY B CA 1
ATOM 6598 C C . GLY B 1 378 ? -4.121 -36.531 -24.844 1 77.25 378 GLY B C 1
ATOM 6599 O O . GLY B 1 378 ? -4.996 -36.5 -25.703 1 77.25 378 GLY B O 1
ATOM 6600 N N . SER B 1 379 ? -3.525 -37.719 -24.359 1 73.31 379 SER B N 1
ATOM 6601 C CA . SER B 1 379 ? -3.746 -39 -25.031 1 73.31 379 SER B CA 1
ATOM 6602 C C . SER B 1 379 ? -5.191 -39.469 -24.875 1 73.31 379 SER B C 1
ATOM 6604 O O . SER B 1 379 ? -5.656 -40.312 -25.641 1 73.31 379 SER B O 1
ATOM 6606 N N . MET B 1 380 ? -5.848 -38.875 -23.984 1 74.62 380 MET B N 1
ATOM 6607 C CA . MET B 1 380 ? -7.234 -39.25 -23.766 1 74.62 380 MET B CA 1
ATOM 6608 C C . MET B 1 380 ? -8.18 -38.438 -24.641 1 74.62 380 MET B C 1
ATOM 6610 O O . MET B 1 380 ? -9.375 -38.719 -24.703 1 74.62 380 MET B O 1
ATOM 6614 N N . GLY B 1 381 ? -7.641 -37.406 -25.344 1 79.56 381 GLY B N 1
ATOM 6615 C CA . GLY B 1 381 ? -8.461 -36.562 -26.219 1 79.56 381 GLY B CA 1
ATOM 6616 C C . GLY B 1 381 ? -9.086 -35.375 -25.516 1 79.56 381 GLY B C 1
ATOM 6617 O O . GLY B 1 381 ? -9.023 -35.281 -24.281 1 79.56 381 GLY B O 1
ATOM 6618 N N . ASP B 1 382 ? -9.719 -34.562 -26.375 1 89.31 382 ASP B N 1
ATOM 6619 C CA . ASP B 1 382 ? -10.367 -33.344 -25.844 1 89.31 382 ASP B CA 1
ATOM 6620 C C . ASP B 1 382 ? -11.859 -33.594 -25.625 1 89.31 382 ASP B C 1
ATOM 6622 O O . ASP B 1 382 ? -12.484 -34.344 -26.344 1 89.31 382 ASP B O 1
ATOM 6626 N N . ILE B 1 383 ? -12.398 -33.031 -24.594 1 91.19 383 ILE B N 1
ATOM 6627 C CA . ILE B 1 383 ? -13.828 -33.062 -24.297 1 91.19 383 ILE B CA 1
ATOM 6628 C C . ILE B 1 383 ? -14.383 -31.656 -24.234 1 91.19 383 ILE B C 1
ATOM 6630 O O . ILE B 1 383 ? -13.805 -30.781 -23.578 1 91.19 383 ILE B O 1
ATOM 6634 N N . THR B 1 384 ? -15.445 -31.469 -25.047 1 93.19 384 THR B N 1
ATOM 6635 C CA . THR B 1 384 ? -16.094 -30.172 -25.047 1 93.19 384 THR B CA 1
ATOM 6636 C C . THR B 1 384 ? -17.5 -30.266 -24.469 1 93.19 384 THR B C 1
ATOM 6638 O O . THR B 1 384 ? -18.297 -31.109 -24.891 1 93.19 384 THR B O 1
ATOM 6641 N N . GLY B 1 385 ? -17.812 -29.391 -23.531 1 93.75 385 GLY B N 1
ATOM 6642 C CA . GLY B 1 385 ? -19.141 -29.312 -22.969 1 93.75 385 GLY B CA 1
ATOM 6643 C C . GLY B 1 385 ? -19.297 -30.141 -21.703 1 93.75 385 GLY B C 1
ATOM 6644 O O . GLY B 1 385 ? -18.75 -31.234 -21.594 1 93.75 385 GLY B O 1
ATOM 6645 N N . LEU B 1 386 ? -20.062 -29.656 -20.797 1 94.38 386 LEU B N 1
ATOM 6646 C CA . LEU B 1 386 ? -20.219 -30.266 -19.469 1 94.38 386 LEU B CA 1
ATOM 6647 C C . LEU B 1 386 ? -20.906 -31.625 -19.578 1 94.38 386 LEU B C 1
ATOM 6649 O O . LEU B 1 386 ? -20.531 -32.562 -18.875 1 94.38 386 LEU B O 1
ATOM 6653 N N . PRO B 1 387 ? -21.906 -31.844 -20.469 1 93.19 387 PRO B N 1
ATOM 6654 C CA . PRO B 1 387 ? -22.531 -33.156 -20.562 1 93.19 387 PRO B CA 1
ATOM 6655 C C . PRO B 1 387 ? -21.562 -34.25 -20.969 1 93.19 387 PRO B C 1
ATOM 6657 O O . PRO B 1 387 ? -21.547 -35.344 -20.359 1 93.19 387 PRO B O 1
ATOM 6660 N N . ALA B 1 388 ? -20.797 -33.969 -21.969 1 93.5 388 ALA B N 1
ATOM 6661 C CA . ALA B 1 388 ? -19.812 -34.938 -22.406 1 93.5 388 ALA B CA 1
ATOM 6662 C C . ALA B 1 388 ? -18.781 -35.219 -21.312 1 93.5 388 ALA B C 1
ATOM 6664 O O . ALA B 1 388 ? -18.344 -36.344 -21.125 1 93.5 388 ALA B O 1
ATOM 6665 N N . TYR B 1 389 ? -18.406 -34.219 -20.625 1 94.12 389 TYR B N 1
ATOM 6666 C CA . TYR B 1 389 ? -17.438 -34.375 -19.547 1 94.12 389 TYR B CA 1
ATOM 6667 C C . TYR B 1 389 ? -18 -35.188 -18.406 1 94.12 389 TYR B C 1
ATOM 6669 O O . TYR B 1 389 ? -17.297 -36.031 -17.844 1 94.12 389 TYR B O 1
ATOM 6677 N N . LYS B 1 390 ? -19.188 -34.938 -18.078 1 92.94 390 LYS B N 1
ATOM 6678 C CA . LYS B 1 390 ? -19.828 -35.688 -17.031 1 92.94 390 LYS B CA 1
ATOM 6679 C C . LYS B 1 390 ? -19.875 -37.188 -17.391 1 92.94 390 LYS B C 1
ATOM 6681 O O . LYS B 1 390 ? -19.609 -38.031 -16.531 1 92.94 390 LYS B O 1
ATOM 6686 N N . LYS B 1 391 ? -20.203 -37.5 -18.562 1 90.81 391 LYS B N 1
ATOM 6687 C CA . LYS B 1 391 ? -20.234 -38.875 -19.031 1 90.81 391 LYS B CA 1
ATOM 6688 C C . LYS B 1 391 ? -18.859 -39.531 -18.891 1 90.81 391 LYS B C 1
ATOM 6690 O O . LYS B 1 391 ? -18.766 -40.688 -18.438 1 90.81 391 LYS B O 1
ATOM 6695 N N . MET B 1 392 ? -17.938 -38.844 -19.297 1 88.75 392 MET B N 1
ATOM 6696 C CA . MET B 1 392 ? -16.578 -39.375 -19.219 1 88.75 392 MET B CA 1
ATOM 6697 C C . MET B 1 392 ? -16.188 -39.625 -17.766 1 88.75 392 MET B C 1
ATOM 6699 O O . MET B 1 392 ? -15.586 -40.656 -17.438 1 88.75 392 MET B O 1
ATOM 6703 N N . MET B 1 393 ? -16.438 -38.75 -16.906 1 88.56 393 MET B N 1
ATOM 6704 C CA . MET B 1 393 ? -16.078 -38.844 -15.492 1 88.56 393 MET B CA 1
ATOM 6705 C C . MET B 1 393 ? -16.766 -40.031 -14.852 1 88.56 393 MET B C 1
ATOM 6707 O O . MET B 1 393 ? -16.141 -40.812 -14.117 1 88.56 393 MET B O 1
ATOM 6711 N N . GLU B 1 394 ? -17.969 -40.188 -15.211 1 86 394 GLU B N 1
ATOM 6712 C CA . GLU B 1 394 ? -18.719 -41.344 -14.672 1 86 394 GLU B CA 1
ATOM 6713 C C . GLU B 1 394 ? -18.156 -42.656 -15.18 1 86 394 GLU B C 1
ATOM 6715 O O . GLU B 1 394 ? -18.031 -43.625 -14.422 1 86 394 GLU B O 1
ATOM 6720 N N . ALA B 1 395 ? -17.766 -42.656 -16.375 1 84 395 ALA B N 1
ATOM 6721 C CA . ALA B 1 395 ? -17.203 -43.875 -16.969 1 84 395 ALA B CA 1
ATOM 6722 C C . ALA B 1 395 ? -15.844 -44.219 -16.375 1 84 395 ALA B C 1
ATOM 6724 O O . ALA B 1 395 ? -15.523 -45.375 -16.172 1 84 395 ALA B O 1
ATOM 6725 N N . SER B 1 396 ? -15.094 -43.25 -16.109 1 79.88 396 SER B N 1
ATOM 6726 C CA . SER B 1 396 ? -13.727 -43.469 -15.641 1 79.88 396 SER B CA 1
ATOM 6727 C C . SER B 1 396 ? -13.688 -43.688 -14.133 1 79.88 396 SER B C 1
ATOM 6729 O O . SER B 1 396 ? -13.188 -44.719 -13.656 1 79.88 396 SER B O 1
ATOM 6731 N N . VAL B 1 397 ? -14.266 -42.875 -13.391 1 74.62 397 VAL B N 1
ATOM 6732 C CA . VAL B 1 397 ? -14.133 -42.844 -11.938 1 74.62 397 VAL B CA 1
ATOM 6733 C C . VAL B 1 397 ? -15.016 -43.938 -11.32 1 74.62 397 VAL B C 1
ATOM 6735 O O . VAL B 1 397 ? -14.672 -44.5 -10.281 1 74.62 397 VAL B O 1
ATOM 6738 N N . SER B 1 398 ? -16.125 -44.25 -11.984 1 71.31 398 SER B N 1
ATOM 6739 C CA . SER B 1 398 ? -17.031 -45.25 -11.414 1 71.31 398 SER B CA 1
ATOM 6740 C C . SER B 1 398 ? -17.125 -46.5 -12.289 1 71.31 398 SER B C 1
ATOM 6742 O O . SER B 1 398 ? -17.688 -47.5 -11.883 1 71.31 398 SER B O 1
ATOM 6744 N N . GLY B 1 399 ? -16.453 -46.5 -13.43 1 79.5 399 GLY B N 1
ATOM 6745 C CA . GLY B 1 399 ? -16.578 -47.625 -14.336 1 79.5 399 GLY B CA 1
ATOM 6746 C C . GLY B 1 399 ? -15.273 -48.406 -14.531 1 79.5 399 GLY B C 1
ATOM 6747 O O . GLY B 1 399 ? -15.203 -49.594 -14.281 1 79.5 399 GLY B O 1
ATOM 6748 N N . SER B 1 400 ? -14.281 -47.719 -14.797 1 89 400 SER B N 1
ATOM 6749 C CA . SER B 1 400 ? -13 -48.344 -15.102 1 89 400 SER B CA 1
ATOM 6750 C C . SER B 1 400 ? -12.195 -48.594 -13.828 1 89 400 SER B C 1
ATOM 6752 O O . SER B 1 400 ? -11.391 -49.531 -13.766 1 89 400 SER B O 1
ATOM 6754 N N . PHE B 1 401 ? -12.398 -47.75 -12.852 1 88.75 401 PHE B N 1
ATOM 6755 C CA . PHE B 1 401 ? -11.625 -47.875 -11.625 1 88.75 401 PHE B CA 1
ATOM 6756 C C . PHE B 1 401 ? -12.531 -47.812 -10.406 1 88.75 401 PHE B C 1
ATOM 6758 O O . PHE B 1 401 ? -13.539 -47.094 -10.406 1 88.75 401 PHE B O 1
ATOM 6765 N N . SER B 1 402 ? -12.258 -48.625 -9.398 1 86.38 402 SER B N 1
ATOM 6766 C CA . SER B 1 402 ? -12.906 -48.531 -8.102 1 86.38 402 SER B CA 1
ATOM 6767 C C . SER B 1 402 ? -11.992 -47.875 -7.07 1 86.38 402 SER B C 1
ATOM 6769 O O . SER B 1 402 ? -10.766 -48 -7.156 1 86.38 402 SER B O 1
ATOM 6771 N N . ALA B 1 403 ? -12.562 -47.125 -6.094 1 81.25 403 ALA B N 1
ATOM 6772 C CA . ALA B 1 403 ? -11.859 -46.469 -5 1 81.25 403 ALA B CA 1
ATOM 6773 C C . ALA B 1 403 ? -10.812 -45.469 -5.531 1 81.25 403 ALA B C 1
ATOM 6775 O O . ALA B 1 403 ? -9.672 -45.469 -5.066 1 81.25 403 ALA B O 1
ATOM 6776 N N . MET B 1 404 ? -11.164 -44.812 -6.641 1 87 404 MET B N 1
ATOM 6777 C CA . MET B 1 404 ? -10.25 -43.812 -7.184 1 87 404 MET B CA 1
ATOM 6778 C C . MET B 1 404 ? -10.016 -42.688 -6.184 1 87 404 MET B C 1
ATOM 6780 O O . MET B 1 404 ? -10.953 -42.219 -5.551 1 87 404 MET B O 1
ATOM 6784 N N . HIS B 1 405 ? -8.742 -42.406 -5.984 1 89.12 405 HIS B N 1
ATOM 6785 C CA . HIS B 1 405 ? -8.367 -41.312 -5.078 1 89.12 405 HIS B CA 1
ATOM 6786 C C . HIS B 1 405 ? -7.289 -40.438 -5.691 1 89.12 405 HIS B C 1
ATOM 6788 O O . HIS B 1 405 ? -6.27 -40.938 -6.176 1 89.12 405 HIS B O 1
ATOM 6794 N N . LEU B 1 406 ? -7.621 -39.156 -5.781 1 92.56 406 LEU B N 1
ATOM 6795 C CA . LEU B 1 406 ? -6.652 -38.188 -6.238 1 92.56 406 LEU B CA 1
ATOM 6796 C C . LEU B 1 406 ? -6.082 -37.375 -5.059 1 92.56 406 LEU B C 1
ATOM 6798 O O . LEU B 1 406 ? -6.816 -36.688 -4.371 1 92.56 406 LEU B O 1
ATOM 6802 N N . SER B 1 407 ? -4.777 -37.562 -4.809 1 85.88 407 SER B N 1
ATOM 6803 C CA . SER B 1 407 ? -4.078 -36.844 -3.748 1 85.88 407 SER B CA 1
ATOM 6804 C C . SER B 1 407 ? -3.338 -35.625 -4.297 1 85.88 407 SER B C 1
ATOM 6806 O O . SER B 1 407 ? -2.504 -35.75 -5.195 1 85.88 407 SER B O 1
ATOM 6808 N N . ILE B 1 408 ? -3.672 -34.5 -3.746 1 86.62 408 ILE B N 1
ATOM 6809 C CA . ILE B 1 408 ? -3.006 -33.25 -4.168 1 86.62 408 ILE B CA 1
ATOM 6810 C C . ILE B 1 408 ? -1.597 -33.219 -3.58 1 86.62 408 ILE B C 1
ATOM 6812 O O . ILE B 1 408 ? -1.425 -33.25 -2.359 1 86.62 408 ILE B O 1
ATOM 6816 N N . ARG B 1 409 ? -0.641 -33.125 -4.508 1 77.88 409 ARG B N 1
ATOM 6817 C CA . ARG B 1 409 ? 0.753 -33.031 -4.086 1 77.88 409 ARG B CA 1
ATOM 6818 C C . ARG B 1 409 ? 1.208 -31.578 -4.023 1 77.88 409 ARG B C 1
ATOM 6820 O O . ARG B 1 409 ? 2.047 -31.219 -3.195 1 77.88 409 ARG B O 1
ATOM 6827 N N . ASN B 1 410 ? 0.81 -30.75 -4.906 1 79.94 410 ASN B N 1
ATOM 6828 C CA . ASN B 1 410 ? 1.084 -29.328 -4.949 1 79.94 410 ASN B CA 1
ATOM 6829 C C . ASN B 1 410 ? -0.019 -28.562 -5.68 1 79.94 410 ASN B C 1
ATOM 6831 O O . ASN B 1 410 ? -0.668 -29.109 -6.574 1 79.94 410 ASN B O 1
ATOM 6835 N N . ILE B 1 411 ? -0.308 -27.422 -5.211 1 80.56 411 ILE B N 1
ATOM 6836 C CA . ILE B 1 411 ? -1.292 -26.562 -5.852 1 80.56 411 ILE B CA 1
ATOM 6837 C C . ILE B 1 411 ? -0.75 -25.141 -5.941 1 80.56 411 ILE B C 1
ATOM 6839 O O . ILE B 1 411 ? -0.266 -24.594 -4.945 1 80.56 411 ILE B O 1
ATOM 6843 N N . ILE B 1 412 ? -0.639 -24.578 -7.152 1 77.56 412 ILE B N 1
ATOM 6844 C CA . ILE B 1 412 ? -0.122 -23.25 -7.453 1 77.56 412 ILE B CA 1
ATOM 6845 C C . ILE B 1 412 ? -1.191 -22.438 -8.172 1 77.56 412 ILE B C 1
ATOM 6847 O O . ILE B 1 412 ? -1.783 -22.906 -9.148 1 77.56 412 ILE B O 1
ATOM 6851 N N . ALA B 1 413 ? -1.56 -21.297 -7.613 1 72.88 413 ALA B N 1
ATOM 6852 C CA . ALA B 1 413 ? -2.572 -20.438 -8.234 1 72.88 413 ALA B CA 1
ATOM 6853 C C . ALA B 1 413 ? -2 -19.062 -8.578 1 72.88 413 ALA B C 1
ATOM 6855 O O . ALA B 1 413 ? -1.206 -18.516 -7.82 1 72.88 413 ALA B O 1
ATOM 6856 N N . SER B 1 414 ? -2.207 -18.641 -9.734 1 69.31 414 SER B N 1
ATOM 6857 C CA . SER B 1 414 ? -1.851 -17.312 -10.211 1 69.31 414 SER B CA 1
ATOM 6858 C C . SER B 1 414 ? -2.918 -16.75 -11.148 1 69.31 414 SER B C 1
ATOM 6860 O O . SER B 1 414 ? -3.256 -17.375 -12.156 1 69.31 414 SER B O 1
ATOM 6862 N N . GLY B 1 415 ? -3.371 -15.656 -10.82 1 65.06 415 GLY B N 1
ATOM 6863 C CA . GLY B 1 415 ? -4.469 -15.117 -11.609 1 65.06 415 GLY B CA 1
ATOM 6864 C C . GLY B 1 415 ? -5.699 -16 -11.602 1 65.06 415 GLY B C 1
ATOM 6865 O O . GLY B 1 415 ? -6.199 -16.375 -10.539 1 65.06 415 GLY B O 1
ATOM 6866 N N . ASN B 1 416 ? -6.07 -16.328 -12.852 1 70.69 416 ASN B N 1
ATOM 6867 C CA . ASN B 1 416 ? -7.266 -17.156 -12.969 1 70.69 416 ASN B CA 1
ATOM 6868 C C . ASN B 1 416 ? -6.914 -18.625 -13.219 1 70.69 416 ASN B C 1
ATOM 6870 O O . ASN B 1 416 ? -7.75 -19.391 -13.703 1 70.69 416 ASN B O 1
ATOM 6874 N N . LYS B 1 417 ? -5.715 -18.953 -12.891 1 80.56 417 LYS B N 1
ATOM 6875 C CA . LYS B 1 417 ? -5.305 -20.328 -13.141 1 80.56 417 LYS B CA 1
ATOM 6876 C C . LYS B 1 417 ? -4.844 -21.016 -11.859 1 80.56 417 LYS B C 1
ATOM 6878 O O . LYS B 1 417 ? -4.242 -20.375 -10.992 1 80.56 417 LYS B O 1
ATOM 6883 N N . VAL B 1 418 ? -5.195 -22.203 -11.75 1 85.5 418 VAL B N 1
ATOM 6884 C CA . VAL B 1 418 ? -4.746 -23.078 -10.672 1 85.5 418 VAL B CA 1
ATOM 6885 C C . VAL B 1 418 ? -4.074 -24.328 -11.258 1 85.5 418 VAL B C 1
ATOM 6887 O O . VAL B 1 418 ? -4.621 -24.969 -12.164 1 85.5 418 VAL B O 1
ATOM 6890 N N . VAL B 1 419 ? -2.889 -24.578 -10.891 1 88.94 419 VAL B N 1
ATOM 6891 C CA . VAL B 1 419 ? -2.162 -25.781 -11.281 1 88.94 419 VAL B CA 1
ATOM 6892 C C . VAL B 1 419 ? -2.146 -26.781 -10.125 1 88.94 419 VAL B C 1
ATOM 6894 O O . VAL B 1 419 ? -1.875 -26.406 -8.984 1 88.94 419 VAL B O 1
ATOM 6897 N N . VAL B 1 420 ? -2.506 -28.016 -10.43 1 89.75 420 VAL B N 1
ATOM 6898 C CA . VAL B 1 420 ? -2.473 -29.078 -9.414 1 89.75 420 VAL B CA 1
ATOM 6899 C C . VAL B 1 420 ? -1.53 -30.188 -9.859 1 89.75 420 VAL B C 1
ATOM 6901 O O . VAL B 1 420 ? -1.661 -30.719 -10.961 1 89.75 420 VAL B O 1
ATOM 6904 N N . TYR B 1 421 ? -0.542 -30.422 -9.086 1 86.12 421 TYR B N 1
ATOM 6905 C CA . TYR B 1 421 ? 0.218 -31.656 -9.148 1 86.12 421 TYR B CA 1
ATOM 6906 C C . TYR B 1 421 ? -0.392 -32.719 -8.234 1 86.12 421 TYR B C 1
ATOM 6908 O O . TYR B 1 421 ? -0.609 -32.469 -7.043 1 86.12 421 TYR B O 1
ATOM 6916 N N . PHE B 1 422 ? -0.753 -33.875 -8.852 1 89.25 422 PHE B N 1
ATOM 6917 C CA . PHE B 1 422 ? -1.509 -34.875 -8.086 1 89.25 422 PHE B CA 1
ATOM 6918 C C . PHE B 1 422 ? -0.996 -36.281 -8.352 1 89.25 422 PHE B C 1
ATOM 6920 O O . PHE B 1 422 ? -0.209 -36.5 -9.273 1 89.25 422 PHE B O 1
ATOM 6927 N N . GLN B 1 423 ? -1.331 -37.156 -7.438 1 87.88 423 GLN B N 1
ATOM 6928 C CA . GLN B 1 423 ? -1.228 -38.594 -7.656 1 87.88 423 GLN B CA 1
ATOM 6929 C C . GLN B 1 423 ? -2.605 -39.25 -7.664 1 87.88 423 GLN B C 1
ATOM 6931 O O . GLN B 1 423 ? -3.389 -39.062 -6.73 1 87.88 423 GLN B O 1
ATOM 6936 N N . ASN B 1 424 ? -2.893 -39.938 -8.797 1 91.81 424 ASN B N 1
ATOM 6937 C CA . ASN B 1 424 ? -4.094 -40.781 -8.875 1 91.81 424 ASN B CA 1
ATOM 6938 C C . ASN B 1 424 ? -3.826 -42.188 -8.383 1 91.81 424 ASN B C 1
ATOM 6940 O O . ASN B 1 424 ? -2.701 -42.688 -8.484 1 91.81 424 ASN B O 1
ATOM 6944 N N . SER B 1 425 ? -4.82 -42.812 -7.797 1 91.38 425 SER B N 1
ATOM 6945 C CA . SER B 1 425 ? -4.746 -44.25 -7.461 1 91.38 425 SER B CA 1
ATOM 6946 C C . SER B 1 425 ? -6.121 -44.906 -7.539 1 91.38 425 SER B C 1
ATOM 6948 O O . SER B 1 425 ? -7.145 -44.219 -7.383 1 91.38 425 SER B O 1
ATOM 6950 N N . GLY B 1 426 ? -6.098 -46.188 -7.895 1 90.81 426 GLY B N 1
ATOM 6951 C CA . GLY B 1 426 ? -7.332 -46.969 -7.973 1 90.81 426 GLY B CA 1
ATOM 6952 C C . GLY B 1 426 ? -7.121 -48.375 -8.461 1 90.81 426 GLY B C 1
ATOM 6953 O O . GLY B 1 426 ? -6.02 -48.75 -8.867 1 90.81 426 GLY B O 1
ATOM 6954 N N . LYS B 1 427 ? -8.195 -49.188 -8.281 1 92.81 427 LYS B N 1
ATOM 6955 C CA . LYS B 1 427 ? -8.211 -50.562 -8.773 1 92.81 427 LYS B CA 1
ATOM 6956 C C . LYS B 1 427 ? -8.93 -50.656 -10.117 1 92.81 427 LYS B C 1
ATOM 6958 O O . LYS B 1 427 ? -10.07 -50.188 -10.242 1 92.81 427 LYS B O 1
ATOM 6963 N N . ASN B 1 428 ? -8.266 -51.188 -11.078 1 93.69 428 ASN B N 1
ATOM 6964 C CA . ASN B 1 428 ? -8.875 -51.344 -12.398 1 93.69 428 ASN B CA 1
ATOM 6965 C C . ASN B 1 428 ? -9.922 -52.438 -12.422 1 93.69 428 ASN B C 1
ATOM 6967 O O . ASN B 1 428 ? -9.586 -53.625 -12.414 1 93.69 428 ASN B O 1
ATOM 6971 N N . ILE B 1 429 ? -11.141 -52.062 -12.562 1 92.44 429 ILE B N 1
ATOM 6972 C CA . ILE B 1 429 ? -12.203 -53.062 -12.445 1 92.44 429 ILE B CA 1
ATOM 6973 C C . ILE B 1 429 ? -13 -53.125 -13.75 1 92.44 429 ILE B C 1
ATOM 6975 O O . ILE B 1 429 ? -13.891 -53.938 -13.906 1 92.44 429 ILE B O 1
ATOM 6979 N N . GLY B 1 430 ? -12.727 -52.281 -14.648 1 90.81 430 GLY B N 1
ATOM 6980 C CA . GLY B 1 430 ? -13.383 -52.25 -15.945 1 90.81 430 GLY B CA 1
ATOM 6981 C C . GLY B 1 430 ? -12.438 -51.906 -17.078 1 90.81 430 GLY B C 1
ATOM 6982 O O . GLY B 1 430 ? -11.25 -51.656 -16.859 1 90.81 430 GLY B O 1
ATOM 6983 N N . PRO B 1 431 ? -13.047 -51.938 -18.297 1 90.19 431 PRO B N 1
ATOM 6984 C CA . PRO B 1 431 ? -12.195 -51.625 -19.438 1 90.19 431 PRO B CA 1
ATOM 6985 C C . PRO B 1 431 ? -11.695 -50.188 -19.438 1 90.19 431 PRO B C 1
ATOM 6987 O O . PRO B 1 431 ? -12.414 -49.281 -18.984 1 90.19 431 PRO B O 1
ATOM 6990 N N . PHE B 1 432 ? -10.555 -50.031 -19.844 1 88.25 432 PHE B N 1
ATOM 6991 C CA . PHE B 1 432 ? -9.953 -48.719 -19.906 1 88.25 432 PHE B CA 1
ATOM 6992 C C . PHE B 1 432 ? -9.016 -48.594 -21.094 1 88.25 432 PHE B C 1
ATOM 6994 O O . PHE B 1 432 ? -8.109 -49.406 -21.266 1 88.25 432 PHE B O 1
ATOM 7001 N N . MET B 1 433 ? -9.312 -47.656 -21.938 1 84.56 433 MET B N 1
ATOM 7002 C CA . MET B 1 433 ? -8.531 -47.312 -23.125 1 84.56 433 MET B CA 1
ATOM 7003 C C . MET B 1 433 ? -8.234 -48.562 -23.969 1 84.56 433 MET B C 1
ATOM 7005 O O . MET B 1 433 ? -7.09 -48.812 -24.344 1 84.56 433 MET B O 1
ATOM 7009 N N . GLY B 1 434 ? -9.164 -49.344 -24.156 1 82.12 434 GLY B N 1
ATOM 7010 C CA . GLY B 1 434 ? -9.094 -50.5 -25.062 1 82.12 434 GLY B CA 1
ATOM 7011 C C . GLY B 1 434 ? -8.578 -51.75 -24.391 1 82.12 434 GLY B C 1
ATOM 7012 O O . GLY B 1 434 ? -8.469 -52.812 -25.031 1 82.12 434 GLY B O 1
ATOM 7013 N N . ASN B 1 435 ? -8.305 -51.719 -23.125 1 87.81 435 ASN B N 1
ATOM 7014 C CA . ASN B 1 435 ? -7.809 -52.875 -22.391 1 87.81 435 ASN B CA 1
ATOM 7015 C C . ASN B 1 435 ? -8.859 -53.406 -21.422 1 87.81 435 ASN B C 1
ATOM 7017 O O . ASN B 1 435 ? -9.617 -52.656 -20.828 1 87.81 435 ASN B O 1
ATOM 7021 N N . LYS B 1 436 ? -8.797 -54.688 -21.344 1 89.81 436 LYS B N 1
ATOM 7022 C CA . LYS B 1 436 ? -9.703 -55.344 -20.406 1 89.81 436 LYS B CA 1
ATOM 7023 C C . LYS B 1 436 ? -9.273 -55.094 -18.969 1 89.81 436 LYS B C 1
ATOM 7025 O O . LYS B 1 436 ? -8.102 -54.812 -18.703 1 89.81 436 LYS B O 1
ATOM 7030 N N . ALA B 1 437 ? -10.211 -55.312 -18.078 1 92.88 437 ALA B N 1
ATOM 7031 C CA . ALA B 1 437 ? -9.938 -55.125 -16.656 1 92.88 437 ALA B CA 1
ATOM 7032 C C . ALA B 1 437 ? -8.906 -56.125 -16.156 1 92.88 437 ALA B C 1
ATOM 7034 O O . ALA B 1 437 ? -8.93 -57.281 -16.531 1 92.88 437 ALA B O 1
ATOM 7035 N N . THR B 1 438 ? -8.023 -55.656 -15.289 1 92.19 438 THR B N 1
ATOM 7036 C CA . THR B 1 438 ? -6.977 -56.531 -14.781 1 92.19 438 THR B CA 1
ATOM 7037 C C . THR B 1 438 ? -7.203 -56.844 -13.305 1 92.19 438 THR B C 1
ATOM 7039 O O . THR B 1 438 ? -6.625 -57.812 -12.766 1 92.19 438 THR B O 1
ATOM 7042 N N . GLY B 1 439 ? -8.008 -56 -12.617 1 92.12 439 GLY B N 1
ATOM 7043 C CA . GLY B 1 439 ? -8.195 -56.156 -11.188 1 92.12 439 GLY B CA 1
ATOM 7044 C C . GLY B 1 439 ? -7.012 -55.656 -10.367 1 92.12 439 GLY B C 1
ATOM 7045 O O . GLY B 1 439 ? -7.012 -55.781 -9.141 1 92.12 439 GLY B O 1
ATOM 7046 N N . LYS B 1 440 ? -6.035 -55.062 -10.969 1 93 440 LYS B N 1
ATOM 7047 C CA . LYS B 1 440 ? -4.832 -54.594 -10.281 1 93 440 LYS B CA 1
ATOM 7048 C C . LYS B 1 440 ? -4.988 -53.156 -9.82 1 93 440 LYS B C 1
ATOM 7050 O O . LYS B 1 440 ? -5.801 -52.406 -10.367 1 93 440 LYS B O 1
ATOM 7055 N N . HIS B 1 441 ? -4.246 -52.875 -8.75 1 93.38 441 HIS B N 1
ATOM 7056 C CA . HIS B 1 441 ? -4.172 -51.5 -8.273 1 93.38 441 HIS B CA 1
ATOM 7057 C C . HIS B 1 441 ? -3.037 -50.75 -8.945 1 93.38 441 HIS B C 1
ATOM 7059 O O . HIS B 1 441 ? -1.978 -51.312 -9.219 1 93.38 441 HIS B O 1
ATOM 7065 N N . ALA B 1 442 ? -3.289 -49.469 -9.289 1 93.19 442 ALA B N 1
ATOM 7066 C CA . ALA B 1 442 ? -2.242 -48.594 -9.844 1 93.19 442 ALA B CA 1
ATOM 7067 C C . ALA B 1 442 ? -2.275 -47.219 -9.203 1 93.19 442 ALA B C 1
ATOM 7069 O O . ALA B 1 442 ? -3.316 -46.781 -8.703 1 93.19 442 ALA B O 1
ATOM 7070 N N . ALA B 1 443 ? -1.099 -46.688 -9.055 1 92.19 443 ALA B N 1
ATOM 7071 C CA . ALA B 1 443 ? -0.937 -45.281 -8.68 1 92.19 443 ALA B CA 1
ATOM 7072 C C . ALA B 1 443 ? -0.053 -44.531 -9.68 1 92.19 443 ALA B C 1
ATOM 7074 O O . ALA B 1 443 ? 0.984 -45.062 -10.102 1 92.19 443 ALA B O 1
ATOM 7075 N N . TRP B 1 444 ? -0.53 -43.344 -10.203 1 89.56 444 TRP B N 1
ATOM 7076 C CA . TRP B 1 444 ? 0.237 -42.594 -11.203 1 89.56 444 TRP B CA 1
ATOM 7077 C C . TRP B 1 444 ? 0.105 -41.094 -10.984 1 89.56 444 TRP B C 1
ATOM 7079 O O . TRP B 1 444 ? -0.926 -40.625 -10.5 1 89.56 444 TRP B O 1
ATOM 7089 N N . ASP B 1 445 ? 1.153 -40.375 -11.352 1 88.19 445 ASP B N 1
ATOM 7090 C CA . ASP B 1 445 ? 1.206 -38.938 -11.141 1 88.19 445 ASP B CA 1
ATOM 7091 C C . ASP B 1 445 ? 0.65 -38.188 -12.344 1 88.19 445 ASP B C 1
ATOM 7093 O O . ASP B 1 445 ? 0.576 -38.75 -13.445 1 88.19 445 ASP B O 1
ATOM 7097 N N . GLY B 1 446 ? 0.211 -37 -12.164 1 89.44 446 GLY B N 1
ATOM 7098 C CA . GLY B 1 446 ? -0.264 -36.125 -13.203 1 89.44 446 GLY B CA 1
ATOM 7099 C C . GLY B 1 446 ? -0.335 -34.656 -12.766 1 89.44 446 GLY B C 1
ATOM 7100 O O . GLY B 1 446 ? -0.088 -34.344 -11.594 1 89.44 446 GLY B O 1
ATOM 7101 N N . MET B 1 447 ? -0.456 -33.781 -13.734 1 90.25 447 MET B N 1
ATOM 7102 C CA . MET B 1 447 ? -0.651 -32.344 -13.477 1 90.25 447 MET B CA 1
ATOM 7103 C C . MET B 1 447 ? -1.803 -31.812 -14.305 1 90.25 447 MET B C 1
ATOM 7105 O O . MET B 1 447 ? -2.049 -32.281 -15.422 1 90.25 447 MET B O 1
ATOM 7109 N N . GLY B 1 448 ? -2.516 -30.859 -13.766 1 91.56 448 GLY B N 1
ATOM 7110 C CA . GLY B 1 448 ? -3.6 -30.172 -14.438 1 91.56 448 GLY B CA 1
ATOM 7111 C C . GLY B 1 448 ? -3.57 -28.672 -14.234 1 91.56 448 GLY B C 1
ATOM 7112 O O . GLY B 1 448 ? -3.232 -28.188 -13.148 1 91.56 448 GLY B O 1
ATOM 7113 N N . ILE B 1 449 ? -3.803 -27.922 -15.305 1 90.25 449 ILE B N 1
ATOM 7114 C CA . ILE B 1 449 ? -4.039 -26.484 -15.25 1 90.25 449 ILE B CA 1
ATOM 7115 C C . ILE B 1 449 ? -5.531 -26.203 -15.398 1 90.25 449 ILE B C 1
ATOM 7117 O O . ILE B 1 449 ? -6.164 -26.656 -16.359 1 90.25 449 ILE B O 1
ATOM 7121 N N . TYR B 1 450 ? -6.074 -25.516 -14.438 1 91.44 450 TYR B N 1
ATOM 7122 C CA . TYR B 1 450 ? -7.473 -25.094 -14.469 1 91.44 450 TYR B CA 1
ATOM 7123 C C . TYR B 1 450 ? -7.586 -23.594 -14.703 1 91.44 450 TYR B C 1
ATOM 7125 O O . TYR B 1 450 ? -7.008 -22.797 -13.961 1 91.44 450 TYR B O 1
ATOM 7133 N N . ARG B 1 451 ? -8.172 -23.219 -15.719 1 87.31 451 ARG B N 1
ATOM 7134 C CA . ARG B 1 451 ? -8.492 -21.812 -15.953 1 87.31 451 ARG B CA 1
ATOM 7135 C C . ARG B 1 451 ? -9.906 -21.484 -15.469 1 87.31 451 ARG B C 1
ATOM 7137 O O . ARG B 1 451 ? -10.875 -22.109 -15.906 1 87.31 451 ARG B O 1
ATOM 7144 N N . ILE B 1 452 ? -9.961 -20.578 -14.523 1 83.81 452 ILE B N 1
ATOM 7145 C CA . ILE B 1 452 ? -11.234 -20.203 -13.922 1 83.81 452 ILE B CA 1
ATOM 7146 C C . ILE B 1 452 ? -11.766 -18.938 -14.594 1 83.81 452 ILE B C 1
ATOM 7148 O O . ILE B 1 452 ? -11.008 -18 -14.859 1 83.81 452 ILE B O 1
ATOM 7152 N N . SER B 1 453 ? -12.891 -19 -14.992 1 74.75 453 SER B N 1
ATOM 7153 C CA . SER B 1 453 ? -13.609 -17.859 -15.539 1 74.75 453 SER B CA 1
ATOM 7154 C C . SER B 1 453 ? -15.016 -17.766 -14.961 1 74.75 453 SER B C 1
ATOM 7156 O O . SER B 1 453 ? -15.75 -18.766 -14.93 1 74.75 453 SER B O 1
ATOM 7158 N N . ASN B 1 454 ? -15.336 -16.609 -14.406 1 67.75 454 ASN B N 1
ATOM 7159 C CA . ASN B 1 454 ? -16.656 -16.359 -13.844 1 67.75 454 ASN B CA 1
ATOM 7160 C C . ASN B 1 454 ? -16.984 -17.328 -12.719 1 67.75 454 ASN B C 1
ATOM 7162 O O . ASN B 1 454 ? -18.094 -17.891 -12.68 1 67.75 454 ASN B O 1
ATOM 7166 N N . GLY B 1 455 ? -16 -17.734 -12.016 1 73.5 455 GLY B N 1
ATOM 7167 C CA . GLY B 1 455 ? -16.188 -18.5 -10.797 1 73.5 455 GLY B CA 1
ATOM 7168 C C . GLY B 1 455 ? -16.281 -20 -11.047 1 73.5 455 GLY B C 1
ATOM 7169 O O . GLY B 1 455 ? -16.531 -20.766 -10.125 1 73.5 455 GLY B O 1
ATOM 7170 N N . LYS B 1 456 ? -16.188 -20.422 -12.32 1 85.5 456 LYS B N 1
ATOM 7171 C CA . LYS B 1 456 ? -16.234 -21.844 -12.688 1 85.5 456 LYS B CA 1
ATOM 7172 C C . LYS B 1 456 ? -15.008 -22.234 -13.5 1 85.5 456 LYS B C 1
ATOM 7174 O O . LYS B 1 456 ? -14.336 -21.375 -14.078 1 85.5 456 LYS B O 1
ATOM 7179 N N . ILE B 1 457 ? -14.766 -23.5 -13.477 1 91.88 457 ILE B N 1
ATOM 7180 C CA . ILE B 1 457 ? -13.68 -23.984 -14.32 1 91.88 457 ILE B CA 1
ATOM 7181 C C . ILE B 1 457 ? -14.125 -23.984 -15.781 1 91.88 457 ILE B C 1
ATOM 7183 O O . ILE B 1 457 ? -15.062 -24.688 -16.156 1 91.88 457 ILE B O 1
ATOM 7187 N N . ALA B 1 458 ? -13.492 -23.172 -16.547 1 88.62 458 ALA B N 1
ATOM 7188 C CA . ALA B 1 458 ? -13.898 -23 -17.938 1 88.62 458 ALA B CA 1
ATOM 7189 C C . ALA B 1 458 ? -13.07 -23.875 -18.875 1 88.62 458 ALA B C 1
ATOM 7191 O O . ALA B 1 458 ? -13.531 -24.266 -19.953 1 88.62 458 ALA B O 1
ATOM 7192 N N . GLU B 1 459 ? -11.906 -24.125 -18.5 1 89.25 459 GLU B N 1
ATOM 7193 C CA . GLU B 1 459 ? -10.961 -24.875 -19.328 1 89.25 459 GLU B CA 1
ATOM 7194 C C . GLU B 1 459 ? -9.891 -25.547 -18.469 1 89.25 459 GLU B C 1
ATOM 7196 O O . GLU B 1 459 ? -9.539 -25.047 -17.391 1 89.25 459 GLU B O 1
ATOM 7201 N N . ALA B 1 460 ? -9.484 -26.75 -18.859 1 93.19 460 ALA B N 1
ATOM 7202 C CA . ALA B 1 460 ? -8.422 -27.422 -18.125 1 93.19 460 ALA B CA 1
ATOM 7203 C C . ALA B 1 460 ? -7.527 -28.219 -19.078 1 93.19 460 ALA B C 1
ATOM 7205 O O . ALA B 1 460 ? -7.988 -28.719 -20.109 1 93.19 460 ALA B O 1
ATOM 7206 N N . TRP B 1 461 ? -6.312 -28.266 -18.797 1 89.06 461 TRP B N 1
ATOM 7207 C CA . TRP B 1 461 ? -5.305 -29.047 -19.5 1 89.06 461 TRP B CA 1
ATOM 7208 C C . TRP B 1 461 ? -4.66 -30.078 -18.562 1 89.06 461 TRP B C 1
ATOM 7210 O O . TRP B 1 461 ? -4.207 -29.734 -17.469 1 89.06 461 TRP B O 1
ATOM 7220 N N . PHE B 1 462 ? -4.621 -31.297 -19.016 1 89.12 462 PHE B N 1
ATOM 7221 C CA . PHE B 1 462 ? -4.086 -32.344 -18.156 1 89.12 462 PHE B CA 1
ATOM 7222 C C . PHE B 1 462 ? -2.92 -33.062 -18.828 1 89.12 462 PHE B C 1
ATOM 7224 O O . PHE B 1 462 ? -2.93 -33.25 -20.047 1 89.12 462 PHE B O 1
ATOM 7231 N N . SER B 1 463 ? -1.94 -33.344 -18.094 1 85.25 463 SER B N 1
ATOM 7232 C CA . SER B 1 463 ? -0.872 -34.281 -18.438 1 85.25 463 SER B CA 1
ATOM 7233 C C . SER B 1 463 ? -0.665 -35.312 -17.344 1 85.25 463 SER B C 1
ATOM 7235 O O . SER B 1 463 ? -0.331 -34.969 -16.203 1 85.25 463 SER B O 1
ATOM 7237 N N . GLU B 1 464 ? -0.909 -36.656 -17.641 1 86.81 464 GLU B N 1
ATOM 7238 C CA . GLU B 1 464 ? -0.779 -37.719 -16.672 1 86.81 464 GLU B CA 1
ATOM 7239 C C . GLU B 1 464 ? 0.249 -38.75 -17.125 1 86.81 464 GLU B C 1
ATOM 7241 O O . GLU B 1 464 ? 0.416 -39 -18.312 1 86.81 464 GLU B O 1
ATOM 7246 N N . ASP B 1 465 ? 0.938 -39.281 -16.156 1 85.44 465 ASP B N 1
ATOM 7247 C CA . ASP B 1 465 ? 1.872 -40.344 -16.422 1 85.44 465 ASP B CA 1
ATOM 7248 C C . ASP B 1 465 ? 1.13 -41.656 -16.672 1 85.44 465 ASP B C 1
ATOM 7250 O O . ASP B 1 465 ? 1.268 -42.625 -15.914 1 85.44 465 ASP B O 1
ATOM 7254 N N . LEU B 1 466 ? 0.491 -41.781 -17.844 1 86.25 466 LEU B N 1
ATOM 7255 C CA . LEU B 1 466 ? -0.333 -42.938 -18.156 1 86.25 466 LEU B CA 1
ATOM 7256 C C . LEU B 1 466 ? 0.536 -44.156 -18.453 1 86.25 466 LEU B C 1
ATOM 7258 O O . LEU B 1 466 ? 0.092 -45.281 -18.281 1 86.25 466 LEU B O 1
ATOM 7262 N N . LEU B 1 467 ? 1.731 -43.875 -18.859 1 84.25 467 LEU B N 1
ATOM 7263 C CA . LEU B 1 467 ? 2.623 -45 -19.094 1 84.25 467 LEU B CA 1
ATOM 7264 C C . LEU B 1 467 ? 2.855 -45.781 -17.812 1 84.25 467 LEU B C 1
ATOM 7266 O O . LEU B 1 467 ? 2.822 -47.031 -17.812 1 84.25 467 LEU B O 1
ATOM 7270 N N . SER B 1 468 ? 3.119 -45.094 -16.734 1 87 468 SER B N 1
ATOM 7271 C CA . SER B 1 468 ? 3.293 -45.75 -15.445 1 87 468 SER B CA 1
ATOM 7272 C C . SER B 1 468 ? 2.049 -46.531 -15.047 1 87 468 SER B C 1
ATOM 7274 O O . SER B 1 468 ? 2.15 -47.656 -14.523 1 87 468 SER B O 1
ATOM 7276 N N . MET B 1 469 ? 0.951 -46.031 -15.289 1 88.31 469 MET B N 1
ATOM 7277 C CA . MET B 1 469 ? -0.3 -46.719 -14.992 1 88.31 469 MET B CA 1
ATOM 7278 C C . MET B 1 469 ? -0.433 -48 -15.836 1 88.31 469 MET B C 1
ATOM 7280 O O . MET B 1 469 ? -0.776 -49.062 -15.312 1 88.31 469 MET B O 1
ATOM 7284 N N . PHE B 1 470 ? -0.164 -47.938 -17.109 1 89.31 470 PHE B N 1
ATOM 7285 C CA . PHE B 1 470 ? -0.241 -49.062 -18.016 1 89.31 470 PHE B CA 1
ATOM 7286 C C . PHE B 1 470 ? 0.696 -50.188 -17.562 1 89.31 470 PHE B C 1
ATOM 7288 O O . PHE B 1 470 ? 0.33 -51.375 -17.594 1 89.31 470 PHE B O 1
ATOM 7295 N N . GLN B 1 471 ? 1.843 -49.75 -17.156 1 86.56 471 GLN B N 1
ATOM 7296 C CA . GLN B 1 471 ? 2.816 -50.719 -16.688 1 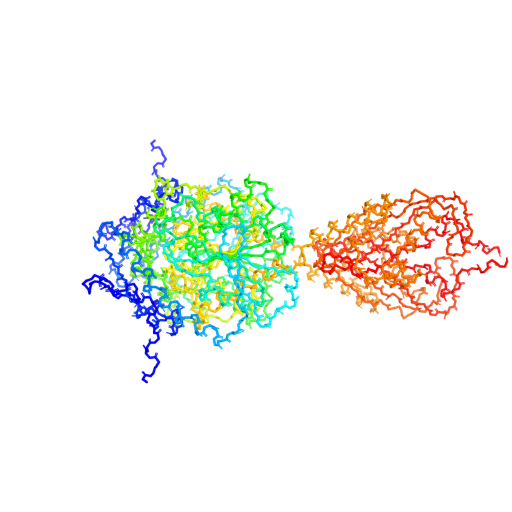86.56 471 GLN B CA 1
ATOM 7297 C C . GLN B 1 471 ? 2.309 -51.438 -15.438 1 86.56 471 GLN B C 1
ATOM 7299 O O . GLN B 1 471 ? 2.373 -52.656 -15.352 1 86.56 471 GLN B O 1
ATOM 7304 N N . GLN B 1 472 ? 1.789 -50.75 -14.562 1 90.25 472 GLN B N 1
ATOM 7305 C CA . GLN B 1 472 ? 1.312 -51.312 -13.297 1 90.25 472 GLN B CA 1
ATOM 7306 C C . GLN B 1 472 ? 0.109 -52.219 -13.523 1 90.25 472 GLN B C 1
ATOM 7308 O O . GLN B 1 472 ? -0.056 -53.219 -12.828 1 90.25 472 GLN B O 1
ATOM 7313 N N . LEU B 1 473 ? -0.606 -51.906 -14.594 1 91.69 473 LEU B N 1
ATOM 7314 C C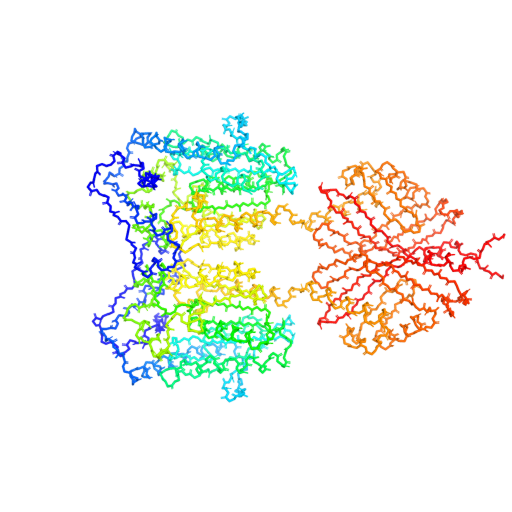A . LEU B 1 473 ? -1.837 -52.656 -14.844 1 91.69 473 LEU B CA 1
ATOM 7315 C C . LEU B 1 473 ? -1.592 -53.812 -15.812 1 91.69 473 LEU B C 1
ATOM 7317 O O . LEU B 1 473 ? -2.492 -54.625 -16.078 1 91.69 473 LEU B O 1
ATOM 7321 N N . GLY B 1 474 ? -0.428 -53.875 -16.375 1 88 474 GLY B N 1
ATOM 7322 C CA . GLY B 1 474 ? -0.089 -54.969 -17.281 1 88 474 GLY B CA 1
ATOM 7323 C C . GLY B 1 474 ? -0.674 -54.781 -18.672 1 88 474 GLY B C 1
ATOM 7324 O O . GLY B 1 474 ? -0.958 -55.75 -19.359 1 88 474 GLY B O 1
ATOM 7325 N N . PHE B 1 475 ? -0.887 -53.562 -18.984 1 85.69 475 PHE B N 1
ATOM 7326 C CA . PHE B 1 475 ? -1.46 -53.281 -20.297 1 85.69 475 PHE B CA 1
ATOM 7327 C C . PHE B 1 475 ? -0.39 -53.375 -21.391 1 85.69 475 PHE B C 1
ATOM 7329 O O . PHE B 1 475 ? -0.708 -53.469 -22.578 1 85.69 475 PHE B O 1
ATOM 7336 N N . LEU B 1 476 ? 0.883 -53.219 -20.906 1 81.25 476 LEU B N 1
ATOM 7337 C CA . LEU B 1 476 ? 1.971 -53.25 -21.891 1 81.25 476 LEU B CA 1
ATOM 7338 C C . LEU B 1 476 ? 2.377 -54.688 -22.219 1 81.25 476 LEU B C 1
ATOM 7340 O O . LEU B 1 476 ? 2.502 -55.5 -21.328 1 81.25 476 LEU B O 1
ATOM 7344 N N . LYS B 1 477 ? 2.02 -55.469 -23.328 1 67.88 477 LYS B N 1
ATOM 7345 C CA . LYS B 1 477 ? 2.385 -56.812 -23.719 1 67.88 477 LYS B CA 1
ATOM 7346 C C . LYS B 1 477 ? 3.885 -56.938 -23.984 1 67.88 477 LYS B C 1
ATOM 7348 O O . LYS B 1 477 ? 4.504 -56 -24.484 1 67.88 477 LYS B O 1
ATOM 7353 N N . SER B 1 478 ? 4.594 -57.75 -23.047 1 49.53 478 SER B N 1
ATOM 7354 C CA . SER B 1 478 ? 5.977 -58.156 -23.266 1 49.53 478 SER B CA 1
ATOM 7355 C C . SER B 1 478 ? 6.199 -58.625 -24.688 1 49.53 478 SER B C 1
ATOM 7357 O O . SER B 1 478 ? 5.371 -59.375 -25.234 1 49.53 478 SER B O 1
ATOM 7359 N N . GLY B 1 479 ? 6.66 -57.875 -25.594 1 37.59 479 GLY B N 1
ATOM 7360 C CA . GLY B 1 479 ? 7.145 -58.562 -26.781 1 37.59 479 GLY B CA 1
ATOM 7361 C C . GLY B 1 479 ? 7.98 -59.781 -26.453 1 37.59 479 GLY B C 1
ATOM 7362 O O . GLY B 1 479 ? 8.961 -59.688 -25.719 1 37.59 479 GLY B O 1
ATOM 7363 N N . ASN B 1 480 ? 7.457 -61.031 -26.141 1 32.5 480 ASN B N 1
ATOM 7364 C CA . ASN B 1 480 ? 8.391 -62.094 -26.5 1 32.5 480 ASN B CA 1
ATOM 7365 C C . ASN B 1 480 ? 8.938 -61.938 -27.906 1 32.5 480 ASN B C 1
ATOM 7367 O O . ASN B 1 480 ? 8.188 -61.594 -28.828 1 32.5 480 ASN B O 1
#

Secondary structure (DSSP, 8-state):
--TTTTTTGGGGGGGSS-GGGEEEPP--HHHHTTS-HHHHHHHHT-EEE----SS--HHHHHHHHHHHHHHHHHHHHHHHHHH--EEEEEEETTEEEEEEE-SS--GGGTT-EEEEE--STTTS--TTSHHHHHHHHHHT--EEEE----TTTS-TTHHHHHHHHHHHHHHHHS-GGGEEEEEETHHHHHHHHHHHHHHHTTPPP-SEEEEES-----SS-SHHHHHTTTTSSS-IIIIIIIIIIHHHHTTS-TT-TTTSGGGSPPPTTSPEEEEEEETT-TTHHHHHHHHHHHHHTT--EEEEEESSPPTTGGG-SS-HHHHHHHHHHHHHHHHHHHS--HHHHHHHHHHIIIIIIIT--GGGHHHHEEEEEEEE-GGG-EEESHHHHHHHHHHIIIIIEEEEEEEEEEEEEETTEEEEEEEEEEEE-S-BTTB-----EEEEEEEEEEEEETTEEEEEEEEE-HHHHHHHHT-S----/--TTTTTTGGGGGGGSS-GGGEEEPP--HHHHTTS-HHHHHHHHT-EEE----SS--HHHHHHHHHHHHHHHHHHHHHHHHHH--EEEEEEETTEEEEEEE-SS--GGGTT-EEEEE--STTTS--TTSHHHHHHHHHHT--EEEE----TTTS-TTHHHHHHHHHHHHHHHHS-GGGEEEEEETHHHHHHHHHHHHHHHTTPPP-SEEEEES-----SS-SHHHHHTTTTSSS-IIIIIIIIIIHHHHTTS-TT-TTTSGGGS---TTSPEEEEEEETT-TTHHHHHHHHHHHHHTT--EEEEEESSPPTTGGG-SS-HHHHHHHHHHHHHHHHHHHS--HHHHHHHHHHIIIIIIIT--GGGHHHHEEEEEEEE-GGG-EEESHHHHHHHHHHIIIIIEEEEEEEEEEEEEETTEEEEEEEEEEEE-S-BTTB-----EEEEEEEEEEEEETTEEEEEEEEE-HHHHHHHHT-S----

Nearest PDB structures (foldseek):
  4q3o-assembly4_H  TM=9.436E-01  e=1.878E-29  unidentified
  4q05-assembly1_B  TM=9.260E-01  e=4.141E-28  uncultured bacterium
  6iey-assembly1_A  TM=8.172E-01  e=5.745E-16  uncultured bacterium
  6iey-assembly1_B  TM=7.469E-01  e=9.644E-17  uncultured bacterium
  4lgq-assembly2_D  TM=9.045E-01  e=3.962E-10  Chromobacterium violaceum ATCC 12472

Sequence (960 aa):
MTNSKKILAVAVMFTLMNASCSRKISITPQQAATMSRPSVDTLKNFKVIRLPIIKPSDKLLIKARGQFGLHEAGELKDMMARFNPLITDTIIGDVKVKIITPVHINPAYAGKIAIYIHGGGFIMGSPTDRTSMLMANEMGIKTFSIDYSLAPEAKFPVAMNECVTVYRHLVQQYQPQNITCWSISAGCTHMLAMLIKAKQDGLPMINSMALLSPAADISGNGDAVKSNDGRDILGYRNQADKMFAAPFAGNASLTDPLVSPVYATYPSDFPATILATSTRDLFLSNAVRTHWKIRNAGGNAELLVAEGMWHAFQSYPDLPEAAENRKAVQQFLYYKLVQADTAKNTALVKRFIIEVINGQKFELLGEIWAQDMIWHGGSMGDITGLPAYKKMMEASVSGSFSAMHLSIRNIIASGNKVVVYFQNSGKNIGPFMGNKATGKHAAWDGMGIYRISNGKIAEAWFSEDLLSMFQQLGFLKSGNMTNSKKILAVAVMFTLMNASCSRKISITPQQAATMSRPSVDTLKNFKVIRLPIIKPSDKLLIKARGQFGLHEAGELKDMMARFNPLITDTIIGDVKVKIITPVHINPAYAGKIAIYIHGGGFIMGSPTDRTSMLMANEMGIKTFSIDYSLAPEAKFPVAMNECVTVYRHLVQQYQPQNITCWSISAGCTHMLAMLIKAKQDGLPMINSMALLSPAADISGNGDAVKSNDGRDILGYRNQADKMFAAPFAGNASLTDPLVSPVYATYPSDFPATILATSTRDLFLSNAVRTHWKIRNAGGNAELLVAEGMWHAFQSYPDLPEAAENRKAVQQFLYYKLVQADTAKNTALVKRFIIEVINGQKFELLGEIWAQDMIWHGGSMGDITGLPAYKKMMEASVSGSFSAMHLSIRNIIASGNKVVVYFQNSGKNIGPFMGNKATGKHAAWDGMGIYRISNGKIAEAWFSEDLLSMFQQLGFLKSGN

Solvent-accessible surface area (backbone atoms only — not comparable to full-atom values): 47742 Å² total; per-residue (Å²): 132,79,84,70,70,71,79,48,68,87,51,44,69,44,75,78,53,73,78,85,49,56,42,68,40,84,76,52,70,41,32,46,72,62,41,56,68,69,51,44,56,52,50,58,69,38,59,30,68,54,48,86,62,83,68,73,51,69,67,55,50,52,51,44,27,52,42,47,47,54,52,45,48,55,49,34,51,54,48,42,72,73,59,55,48,50,76,42,82,47,69,47,93,91,34,46,30,37,37,40,33,32,74,57,61,37,73,82,40,66,87,31,40,31,39,36,32,44,30,43,48,48,41,36,70,45,44,63,31,55,50,51,52,49,53,27,47,76,64,9,32,41,26,44,14,42,46,63,62,40,20,68,85,33,33,66,59,49,35,37,51,44,48,35,50,42,49,58,53,47,54,72,74,38,64,34,61,37,29,37,35,38,24,29,27,39,10,22,18,41,52,49,24,22,53,54,52,35,48,75,71,68,47,85,61,40,39,30,35,37,30,33,29,19,36,22,48,59,64,60,55,17,43,30,34,57,71,17,41,70,64,12,66,52,42,38,83,49,30,38,50,43,71,21,38,43,43,27,36,61,88,51,59,50,70,35,35,68,60,6,36,58,64,46,87,57,52,46,74,45,43,37,31,40,31,38,42,16,71,25,11,28,35,30,32,31,38,39,52,36,42,51,49,32,36,75,35,59,19,50,52,46,57,45,57,42,68,59,36,41,61,56,43,63,47,38,81,80,36,66,70,20,41,52,50,48,50,53,53,49,48,53,52,46,45,65,62,53,47,39,53,29,63,59,52,41,48,52,54,47,46,46,45,53,42,29,62,49,56,61,38,67,83,48,48,72,72,45,34,32,66,76,15,38,38,38,42,60,84,76,39,75,38,66,26,42,70,54,43,52,53,51,49,48,44,45,54,70,43,17,19,45,79,40,39,70,44,82,74,43,76,50,42,43,49,45,32,30,35,37,35,32,36,39,30,30,30,26,66,21,60,52,96,92,36,75,50,66,67,37,62,34,65,31,44,28,34,36,41,34,36,47,50,95,84,15,37,36,34,35,42,40,21,42,26,50,43,47,30,33,56,55,49,60,69,62,59,76,78,125,131,79,84,71,71,72,81,48,68,87,51,46,70,43,76,79,53,73,77,87,47,57,42,68,39,84,75,52,71,40,33,45,70,63,42,54,68,69,50,43,56,53,50,58,68,39,58,31,67,54,50,87,63,83,69,74,49,70,67,54,49,52,52,46,28,52,44,45,46,54,54,46,50,55,48,35,52,52,48,42,73,73,58,54,49,52,74,44,82,47,72,44,91,88,31,46,29,38,37,40,35,32,75,57,62,37,72,84,39,67,89,32,38,32,40,35,33,41,28,44,48,49,41,36,72,46,43,62,32,54,48,51,51,47,53,28,47,76,61,8,30,40,24,43,13,41,46,62,62,39,20,69,85,33,33,66,60,48,35,36,51,44,49,35,43,41,49,57,53,46,54,70,74,37,64,33,63,37,30,36,34,40,24,27,26,39,9,22,18,40,52,49,23,21,52,54,50,35,50,76,70,67,46,84,61,42,39,31,36,37,31,33,29,17,36,22,47,59,64,60,55,18,43,30,34,57,72,17,42,72,65,12,64,52,41,40,81,48,30,38,50,43,71,20,38,43,44,27,38,61,89,52,59,50,69,35,34,67,58,5,35,58,64,45,88,55,53,44,75,45,42,37,32,40,32,37,42,15,71,26,11,29,35,30,32,31,38,38,55,37,41,51,50,34,37,76,37,59,19,53,55,46,58,44,55,42,70,59,36,41,59,56,43,64,46,40,82,79,37,68,70,20,41,53,52,48,49,55,55,50,48,53,52,46,45,66,62,54,48,40,52,29,63,58,52,41,48,53,54,46,46,46,44,52,41,27,62,50,56,60,39,67,83,49,47,73,72,45,35,32,67,77,16,38,39,38,42,60,85,75,39,73,39,67,27,40,70,57,44,50,52,49,48,49,45,45,55,70,43,17,22,47,80,40,40,72,44,81,73,44,75,50,42,44,47,47,32,30,36,38,35,32,35,39,31,30,28,26,66,23,60,51,96,91,35,74,51,66,66,35,63,34,64,30,44,27,35,35,41,34,37,46,50,94,85,16,38,34,35,36,43,40,22,42,26,51,43,47,32,34,56,54,50,60,68,62,60,76,80,124

InterPro domains:
  IPR009959 Polyketide cyclase SnoaL-like [PF07366] (348-473)
  IPR013094 Alpha/beta hydrolase fold-3 [PF07859] (115-314)
  IPR029058 Alpha/Beta hydrolase fold [G3DSA:3.40.50.1820] (52-334)
  IPR029058 Alpha/Beta hydrolase fold [SSF53474] (97-333)
  IPR032710 NTF2-like domain superfamily [SSF54427] (343-476)
  IPR050300 GDXG lipolytic enzyme [PTHR48081] (97-334)

Foldseek 3Di:
DPVPPPLCQVVQLPPVDDPPFKDFFDDDPVQVVQFDPVQSVSSRPFIAGFAPDPADDPVSLVVSQVSNVVSQVVQLVVLCVVFVWDWDWDAQPNWIKIKTATPAADPLLVLAEEEEFEDDLQSHDDLRGLLNSCLCHVLRHIYIGTPFDGPLVDAPPRRLVSLLRVVQVVVVVGPQQRYEYEYFEDRLLSVLLSQLVCVVVVHDAHAAYEYHLYQLALPQDFDLLVVLASNASAHRVNGSNRSRLPSHHPPHDSLPCSNRVLNPQDALPHHQYEYEEEPNESCPRVSVSSQCRNVVNNHHYHYHYFRSHHGPNLSDDPGPRNVVRSVVVSVVVSCRSRQDPLVLLQVLVVCCQVCCLQVVPLVCLPVAAPQQAWEAEDVVGIDTGSVRVSVVSCCVRVNQWDNKHKAFPDWDGGGQKIKTKIKIKTFGDADDPNDGHQRFIAIWIKMKMFGDDPSHGRYMYIDIPVVRVCVRSVVDDPPD/DPVPPPLCQVVQLPPVDDPPFKDFFDDDPVQVVQFDPVQSVSSRPFIAGFAPDPADDPVSLVVSQVSNVVSQVVQLVVLCVVFVWDWDWDDFPNWIKIKTATPAADPLLVLAEEEEFEDDLQSHDDLRGLLNSCLCHVLRHIYIGTPFDGPLVDAPPRRLVSLLRRVQVVVVVGPQQRYEYEYFEDRLLSVLLSQLVCVVVVHDAHQAYEYHLYQLALPQDFDLLVVLASNASAHRVNGSNRSRLCSHHPPHDSLPCSNRVLNPQDALPHHQYEYEEEPNESCPRVSVSSQCRNVVNNHHYHYHYFRSHHGPNLSDDPGPRNVVRSVVSSVVVSCRSRQAPLVLLQVLVVCCQVCCLQVVPLVCLPVAAPQQAWEAEDVVGIDTGSVRVSVVSCCVRVNQWDNKHKAFPDWDGGGQKIKTKIKIKTFGDADDPNDGHQRFIAIWIKMKIFGDDPSHGRYMYIDIPVVRVCVRSVVDDPPD

Radius of gyration: 32.7 Å; Cα contacts (8 Å, |Δi|>4): 2182; chains: 2; bounding box: 76×101×76 Å

pLDDT: mean 89.04, std 14.47, range [23.2, 98.94]